Protein AF-A0A1S1Q316-F1 (afdb_monomer_lite)

Secondary structure (DSSP, 8-state):
----------PPPPPPP----------HHHHHHHHH-TTT---BBPTT-EEEEEE-TTS-EEEEEEETTTTEEEEEEHHHHHHHHT-BSSS-HHHHHHHHHHHHSS--HHHHHHHHHHHHHTT-BSS----TTHHHHHHSS---THHHHHHHHHHHHEEEEEETTHHHHHHHHHHHTGGGGGSHHHHHHHHHHHHHHHHHHHHHHHHSTTTTTTS-HHHHHHHHHHHHHHHHHHHHHHHHHHHHHTT-----EEEEEETTEEEEEE--GGGGGS-HHHHHHHHHHHHHHHHHHHHHHHHHHHH-TT-TTHHHHHHHHHHHHHHHHHHT-TTTTSHHHHHHHHHHT-TTHHHHHHHHHHHTHHHHHHHTPPPPHHHHHHHHHHHHHHHHHHHHHHHHHHHHHHHHHHHHHHHTT--SSHHHHHHHHHHHHHHHHHHHHHHHHHHHHHHHHHHHHHHHHHHHHHHHHHHHHHHTTSHHHHTT-HHHHHHHHHH-EEEEE-TTSEEE-TTTTTS-EEEEEES-EEEEE--S-----SS----PPEE-TT-EESPTT-----EEEEESS-EEEEEE-HHHIIIIIHHHHHHHHHHHHHHHHHHHHTT-GGGTT--HHHHHHHHTT-EEEEE-TT-EEE-TT----EEEEEEEEEEEEE-TT--SPPEEE-TT-EE-HHHHHS----SSEEEEEEEEEEEEEEHHHHHHHHHHH--THHHHHHHHHHHHHHHHHTTTTTS---------TTSBPPP-EEEESSSSSSEEGGGGTTSEEEEEE-S-TT-HHHHHHHHHHGGGHHHHHHTTEEEEEEES--HHHHHHHHTTS--SS-EEE-TT-HHHHHTT--B--HHHHHHHHHHHHHHHHHHT--HHHHHHHHHHHH-TTTGGGGGGHHHH-B-EEEEEE-TTSBEEEEEEE-TTSPPPPHHHHHHHHHHHHHHHHHHHHHHTT-

Structure (mmCIF, N/CA/C/O backbone):
data_AF-A0A1S1Q316-F1
#
_entry.id   AF-A0A1S1Q316-F1
#
loop_
_atom_site.group_PDB
_atom_site.id
_atom_site.type_symbol
_atom_site.label_atom_id
_atom_site.label_alt_id
_atom_site.label_comp_id
_atom_site.label_asym_id
_atom_site.label_entity_id
_atom_site.label_seq_id
_atom_site.pdbx_PDB_ins_code
_atom_site.Cartn_x
_atom_site.Cartn_y
_atom_site.Cartn_z
_atom_site.occupancy
_atom_site.B_iso_or_equiv
_atom_site.auth_seq_id
_atom_site.auth_comp_id
_atom_site.auth_asym_id
_atom_site.auth_atom_id
_atom_site.pdbx_PDB_model_num
ATOM 1 N N . MET A 1 1 ? -0.958 53.126 -10.656 1.00 34.69 1 MET A N 1
ATOM 2 C CA . MET A 1 1 ? -1.943 53.123 -11.756 1.00 34.69 1 MET A CA 1
ATOM 3 C C . MET A 1 1 ? -3.037 52.141 -11.400 1.00 34.69 1 MET A C 1
ATOM 5 O O . MET A 1 1 ? -2.756 51.059 -10.907 1.00 34.69 1 MET A O 1
ATOM 9 N N . THR A 1 2 ? -4.255 52.637 -11.506 1.00 27.92 2 THR A N 1
ATOM 10 C CA . THR A 1 2 ? -5.506 52.223 -10.876 1.00 27.92 2 THR A CA 1
ATOM 11 C C . THR A 1 2 ? -6.045 50.881 -11.367 1.00 27.92 2 THR A C 1
ATOM 13 O O . THR A 1 2 ? -6.160 50.644 -12.565 1.00 27.92 2 THR A O 1
ATOM 16 N N . VAL A 1 3 ? -6.428 50.031 -10.410 1.00 29.17 3 VAL A N 1
ATOM 17 C CA . VAL A 1 3 ? -7.247 48.833 -10.621 1.00 29.17 3 VAL A CA 1
ATOM 18 C C . VAL A 1 3 ? -8.706 49.285 -10.675 1.00 29.17 3 VAL A C 1
ATOM 20 O O . VAL A 1 3 ? -9.231 49.804 -9.693 1.00 29.17 3 VAL A O 1
ATOM 23 N N . SER A 1 4 ? -9.329 49.138 -11.843 1.00 28.98 4 SER A N 1
ATOM 24 C CA . SER A 1 4 ? -10.747 49.411 -12.081 1.00 28.98 4 SER A CA 1
ATOM 25 C C . SER A 1 4 ? -11.575 48.173 -11.738 1.00 28.98 4 SER A C 1
ATOM 27 O O . SER A 1 4 ? -11.389 47.090 -12.288 1.00 28.98 4 SER A O 1
ATOM 29 N N . THR A 1 5 ? -12.481 48.372 -10.790 1.00 36.59 5 THR A N 1
ATOM 30 C CA . THR A 1 5 ? -13.601 47.523 -10.399 1.00 36.59 5 THR A CA 1
ATOM 31 C C . THR A 1 5 ? -14.653 47.482 -11.509 1.00 36.59 5 THR A C 1
ATOM 33 O O . THR A 1 5 ? -15.211 48.514 -11.872 1.00 36.59 5 THR A O 1
ATOM 36 N N . GLN A 1 6 ? -14.991 46.287 -11.998 1.00 31.20 6 GLN A N 1
ATOM 37 C CA . GLN A 1 6 ? -16.263 46.037 -12.680 1.00 31.20 6 GLN A CA 1
ATOM 38 C C . GLN A 1 6 ? -17.092 45.069 -11.837 1.00 31.20 6 GLN A C 1
ATOM 40 O O . GLN A 1 6 ? -16.874 43.860 -11.825 1.00 31.20 6 GLN A O 1
ATOM 45 N N . ALA A 1 7 ? -18.034 45.652 -11.098 1.00 31.78 7 ALA A N 1
ATOM 46 C CA . ALA A 1 7 ? -19.179 44.965 -10.532 1.00 31.78 7 ALA A CA 1
ATOM 47 C C . ALA A 1 7 ? -20.200 44.754 -11.659 1.00 31.78 7 ALA A C 1
ATOM 49 O O . ALA A 1 7 ? -20.656 45.722 -12.266 1.00 31.78 7 ALA A O 1
ATOM 50 N N . GLN A 1 8 ? -20.542 43.499 -11.947 1.00 35.25 8 GLN A N 1
ATOM 51 C CA . GLN A 1 8 ? -21.578 43.150 -12.913 1.00 35.25 8 GLN A CA 1
ATOM 52 C C . GLN A 1 8 ? -22.820 42.664 -12.163 1.00 35.25 8 GLN A C 1
ATOM 54 O O . GLN A 1 8 ? -22.765 41.746 -11.343 1.00 35.25 8 GLN A O 1
ATOM 59 N N . GLN A 1 9 ? -23.919 43.362 -12.436 1.00 32.25 9 GLN A N 1
ATOM 60 C CA . GLN A 1 9 ? -25.260 43.202 -11.891 1.00 32.25 9 GLN A CA 1
ATOM 61 C C . GLN A 1 9 ? -25.758 41.753 -11.989 1.00 32.25 9 GLN A C 1
ATOM 63 O O . GLN A 1 9 ? -25.797 41.178 -13.075 1.00 32.25 9 GLN A O 1
ATOM 68 N N . ARG A 1 10 ? -26.232 41.193 -10.871 1.00 32.50 10 ARG A N 1
ATOM 69 C CA . ARG A 1 10 ? -27.215 40.103 -10.888 1.00 32.50 10 ARG A CA 1
ATOM 70 C C . ARG A 1 10 ? -28.579 40.688 -10.546 1.00 32.50 10 ARG A C 1
ATOM 72 O O . ARG A 1 10 ? -28.773 41.223 -9.460 1.00 32.50 10 ARG A O 1
ATOM 79 N N . GLN A 1 11 ? -29.479 40.613 -11.521 1.00 32.94 11 GLN A N 1
ATOM 80 C CA . GLN A 1 11 ? -30.896 40.934 -11.408 1.00 32.94 11 GLN A CA 1
ATOM 81 C C . GLN A 1 11 ? -31.543 40.077 -10.312 1.00 32.94 11 GLN A C 1
ATOM 83 O O . GLN A 1 11 ? -31.351 38.861 -10.276 1.00 32.94 11 GLN A O 1
ATOM 88 N N . ALA A 1 12 ? -32.293 40.725 -9.423 1.00 32.16 12 ALA A N 1
ATOM 89 C CA . ALA A 1 12 ? -33.159 40.067 -8.458 1.00 32.16 12 ALA A CA 1
ATOM 90 C C . ALA A 1 12 ? -34.353 39.437 -9.196 1.00 32.16 12 ALA A C 1
ATOM 92 O O . ALA A 1 12 ? -35.042 40.118 -9.956 1.00 32.16 12 ALA A O 1
ATOM 93 N N . ALA A 1 13 ? -34.570 38.138 -8.992 1.00 30.28 13 ALA A N 1
ATOM 94 C CA . ALA A 1 13 ? -35.785 37.446 -9.414 1.00 30.28 13 ALA A CA 1
ATOM 95 C C . ALA A 1 13 ? -36.960 37.844 -8.492 1.00 30.28 13 ALA A C 1
ATOM 97 O O . ALA A 1 13 ? -36.720 38.123 -7.314 1.00 30.28 13 ALA A O 1
ATOM 98 N N . PRO A 1 14 ? -38.210 37.892 -8.992 1.00 34.38 14 PRO A N 1
ATOM 99 C CA . PRO A 1 14 ? -39.363 38.282 -8.188 1.00 34.38 14 PRO A CA 1
ATOM 100 C C . PRO A 1 14 ? -39.714 37.183 -7.175 1.00 34.38 14 PRO A C 1
ATOM 102 O O . PRO A 1 14 ? -39.607 35.994 -7.476 1.00 34.38 14 PRO A O 1
ATOM 105 N N . ALA A 1 15 ? -40.122 37.590 -5.972 1.00 31.22 15 ALA A N 1
ATOM 106 C CA . ALA A 1 15 ? -40.579 36.690 -4.917 1.00 31.22 15 ALA A CA 1
ATOM 107 C C . ALA A 1 15 ? -41.874 35.961 -5.340 1.00 31.22 15 ALA A C 1
ATOM 109 O O . ALA A 1 15 ? -42.769 36.620 -5.878 1.00 31.22 15 ALA A O 1
ATOM 110 N N . PRO A 1 16 ? -42.004 34.639 -5.118 1.00 36.44 16 PRO A N 1
ATOM 111 C CA . PRO A 1 16 ? -43.270 33.950 -5.312 1.00 36.44 16 PRO A CA 1
ATOM 112 C C . PRO A 1 16 ? -44.212 34.225 -4.132 1.00 36.44 16 PRO A C 1
ATOM 114 O O . PRO A 1 16 ? -43.776 34.380 -2.992 1.00 36.44 16 PRO A O 1
ATOM 117 N N . ALA A 1 17 ? -45.496 34.330 -4.462 1.00 34.97 17 ALA A N 1
ATOM 118 C CA . ALA A 1 17 ? -46.597 34.654 -3.569 1.00 34.97 17 ALA A CA 1
ATOM 119 C C . ALA A 1 17 ? -46.896 33.544 -2.547 1.00 34.97 17 ALA A C 1
ATOM 121 O O . ALA A 1 17 ? -46.697 32.361 -2.828 1.00 34.97 17 ALA A O 1
ATOM 122 N N . ASP A 1 18 ? -47.425 33.975 -1.400 1.00 40.50 18 ASP A N 1
ATOM 123 C CA . ASP A 1 18 ? -47.984 33.159 -0.323 1.00 40.50 18 ASP A CA 1
ATOM 124 C C . ASP A 1 18 ? -48.905 32.050 -0.847 1.00 40.50 18 ASP A C 1
ATOM 126 O O . ASP A 1 18 ? -49.926 32.318 -1.482 1.00 40.50 18 ASP A O 1
ATOM 130 N N . THR A 1 19 ? -48.568 30.805 -0.513 1.00 32.91 19 THR A N 1
ATOM 131 C CA . THR A 1 19 ? -49.532 29.706 -0.396 1.00 32.91 19 THR A CA 1
ATOM 132 C C . THR A 1 19 ? -49.173 28.869 0.827 1.00 32.91 19 THR A C 1
ATOM 134 O O . THR A 1 19 ? -48.004 28.621 1.115 1.00 32.91 19 THR A O 1
ATOM 137 N N . ASP A 1 20 ? -50.221 28.540 1.568 1.00 37.34 20 ASP A N 1
ATOM 138 C CA . ASP A 1 20 ? -50.245 27.983 2.913 1.00 37.34 20 ASP A CA 1
ATOM 139 C C . ASP A 1 20 ? -49.782 26.513 2.986 1.00 37.34 20 ASP A C 1
ATOM 141 O O . ASP A 1 20 ? -49.970 25.745 2.043 1.00 37.34 20 ASP A O 1
ATOM 145 N N . THR A 1 21 ? -49.272 26.146 4.168 1.00 41.78 21 THR A N 1
ATOM 146 C CA . THR A 1 21 ? -49.155 24.792 4.756 1.00 41.78 21 THR A CA 1
ATOM 147 C C . THR A 1 21 ? -48.427 23.680 3.978 1.00 41.78 21 THR A C 1
ATOM 149 O O . THR A 1 21 ? -49.023 23.032 3.127 1.00 41.78 21 THR A O 1
ATOM 152 N N . ASP A 1 22 ? -47.194 23.344 4.380 1.00 35.72 22 ASP A N 1
ATOM 153 C CA . ASP A 1 22 ? -46.878 22.056 5.031 1.00 35.72 22 ASP A CA 1
ATOM 154 C C . ASP A 1 22 ? -45.452 22.085 5.625 1.00 35.72 22 ASP A C 1
ATOM 156 O O . ASP A 1 22 ? -44.578 22.840 5.203 1.00 35.72 22 ASP A O 1
ATOM 160 N N . THR A 1 23 ? -45.250 21.284 6.658 1.00 45.59 23 THR A N 1
ATOM 161 C CA . THR A 1 23 ? -44.010 21.061 7.406 1.00 45.59 23 THR A CA 1
ATOM 162 C C . THR A 1 23 ? -42.793 20.728 6.528 1.00 45.59 23 THR A C 1
ATOM 164 O O . THR A 1 23 ? -42.632 19.597 6.092 1.00 45.59 23 THR A O 1
ATOM 167 N N . ASP A 1 24 ? -41.873 21.680 6.334 1.00 41.12 24 ASP A N 1
ATOM 168 C CA . ASP A 1 24 ? -40.563 21.393 5.728 1.00 41.12 24 ASP A CA 1
ATOM 169 C C . ASP A 1 24 ? -39.433 22.019 6.559 1.00 41.12 24 ASP A C 1
ATOM 171 O O . ASP A 1 24 ? -38.904 23.102 6.291 1.00 41.12 24 ASP A O 1
ATOM 175 N N . THR A 1 25 ? -39.080 21.339 7.650 1.00 42.72 25 THR A N 1
ATOM 176 C CA . THR A 1 25 ? -37.847 21.580 8.412 1.00 42.72 25 THR A CA 1
ATOM 177 C C . THR A 1 25 ? -36.641 21.021 7.656 1.00 42.72 25 THR A C 1
ATOM 179 O O . THR A 1 25 ? -35.938 20.164 8.175 1.00 42.72 25 THR A O 1
ATOM 182 N N . ASP A 1 26 ? -36.393 21.500 6.438 1.00 49.28 26 ASP A N 1
ATOM 183 C CA . ASP A 1 26 ? -35.250 21.074 5.628 1.00 49.28 26 ASP A CA 1
ATOM 184 C C . ASP A 1 26 ? -34.177 22.172 5.653 1.00 49.28 26 ASP A C 1
ATOM 186 O O . ASP A 1 26 ? -34.053 23.051 4.776 1.00 49.28 26 ASP A O 1
ATOM 190 N N . THR A 1 27 ? -33.424 22.193 6.758 1.00 75.94 27 THR A N 1
ATOM 191 C CA . THR A 1 27 ? -32.411 23.222 6.984 1.00 75.94 27 THR A CA 1
ATOM 192 C C . THR A 1 27 ? -31.310 23.121 5.924 1.00 75.94 27 THR A C 1
ATOM 194 O O . THR A 1 27 ? -31.082 22.084 5.300 1.00 75.94 27 THR A O 1
ATOM 197 N N . VAL A 1 28 ? -30.563 24.211 5.705 1.00 68.50 28 VAL A N 1
ATOM 198 C CA . VAL A 1 28 ? -29.378 24.181 4.823 1.00 68.50 28 VAL A CA 1
ATOM 199 C C . VAL A 1 28 ? -28.410 23.067 5.241 1.00 68.50 28 VAL A C 1
ATOM 201 O O . VAL A 1 28 ? -27.735 22.506 4.384 1.00 68.50 28 VAL A O 1
ATOM 204 N N . TRP A 1 29 ? -28.365 22.728 6.533 1.00 64.06 29 TRP A N 1
ATOM 205 C CA . TRP A 1 29 ? -27.535 21.657 7.071 1.00 64.06 29 TRP A CA 1
ATOM 206 C C . TRP A 1 29 ? -28.053 20.263 6.731 1.00 64.06 29 TRP A C 1
ATOM 208 O O . TRP A 1 29 ? -27.220 19.406 6.453 1.00 64.06 29 TRP A O 1
ATOM 218 N N . ASP A 1 30 ? -29.368 20.056 6.659 1.00 67.94 30 ASP A N 1
ATOM 219 C CA . ASP A 1 30 ? -29.969 18.776 6.256 1.00 67.94 30 ASP A CA 1
ATOM 220 C C . ASP A 1 30 ? -29.704 18.508 4.772 1.00 67.94 30 ASP A C 1
ATOM 222 O O . ASP A 1 30 ? -29.130 17.481 4.409 1.00 67.94 30 ASP A O 1
ATOM 226 N N . ARG A 1 31 ? -29.910 19.520 3.919 1.00 64.81 31 ARG A N 1
ATOM 227 C CA . ARG A 1 31 ? -29.525 19.459 2.498 1.00 64.81 31 ARG A CA 1
ATOM 228 C C . ARG A 1 31 ? -28.023 19.256 2.293 1.00 64.81 31 ARG A C 1
ATOM 230 O O . ARG A 1 31 ? -27.610 18.583 1.346 1.00 64.81 31 ARG A O 1
ATOM 237 N N . LEU A 1 32 ? -27.179 19.830 3.157 1.00 61.53 32 LEU A N 1
ATOM 238 C CA . LEU A 1 32 ? -25.730 19.622 3.100 1.00 61.53 32 LEU A CA 1
ATOM 239 C C . LEU A 1 32 ? -25.330 18.227 3.596 1.00 61.53 32 LEU A C 1
ATOM 241 O O . LEU A 1 32 ? -24.397 17.647 3.046 1.00 61.53 32 LEU A O 1
ATOM 245 N N . ALA A 1 33 ? -26.004 17.703 4.621 1.00 57.78 33 ALA A N 1
ATOM 246 C CA . ALA A 1 33 ? -25.783 16.370 5.168 1.00 57.78 33 ALA A CA 1
ATOM 247 C C . ALA A 1 33 ? -26.161 15.295 4.143 1.00 57.78 33 ALA A C 1
ATOM 249 O O . ALA A 1 33 ? -25.365 14.384 3.907 1.00 57.78 33 ALA A O 1
ATOM 250 N N . ASP A 1 34 ? -27.285 15.469 3.448 1.00 56.69 34 ASP A N 1
ATOM 251 C CA . ASP A 1 34 ? -27.705 14.600 2.348 1.00 56.69 34 ASP A CA 1
ATOM 252 C C . ASP A 1 34 ? -26.769 14.699 1.141 1.00 56.69 34 ASP A C 1
ATOM 254 O O . ASP A 1 34 ? -26.335 13.678 0.600 1.00 56.69 34 ASP A O 1
ATOM 258 N N . ALA A 1 35 ? -26.351 15.911 0.759 1.00 56.69 35 ALA A N 1
ATOM 259 C CA . ALA A 1 35 ? -25.372 16.100 -0.313 1.00 56.69 35 ALA A CA 1
ATOM 260 C C . ALA A 1 35 ? -23.971 15.556 0.040 1.00 56.69 35 ALA A C 1
ATOM 262 O O . ALA A 1 35 ? -23.208 15.171 -0.852 1.00 56.69 35 ALA A O 1
ATOM 263 N N . ALA A 1 36 ? -23.611 15.529 1.327 1.00 60.72 36 ALA A N 1
ATOM 264 C CA . ALA A 1 36 ? -22.346 14.994 1.825 1.00 60.72 36 ALA A CA 1
ATOM 265 C C . ALA A 1 36 ? -22.395 13.485 2.103 1.00 60.72 36 ALA A C 1
ATOM 267 O O . ALA A 1 36 ? -21.338 12.880 2.316 1.00 60.72 36 ALA A O 1
ATOM 268 N N . ASN A 1 37 ? -23.580 12.868 2.082 1.00 68.38 37 ASN A N 1
ATOM 269 C CA . ASN A 1 37 ? -23.748 11.449 2.343 1.00 68.38 37 ASN A CA 1
ATOM 270 C C . ASN A 1 37 ? -23.124 10.614 1.203 1.00 68.38 37 ASN A C 1
ATOM 272 O O . ASN A 1 37 ? -23.608 10.634 0.064 1.00 68.38 37 ASN A O 1
ATOM 276 N N . PRO A 1 38 ? -22.066 9.823 1.477 1.00 66.69 38 PRO A N 1
ATOM 277 C CA . PRO A 1 38 ? -21.395 9.027 0.454 1.00 66.69 38 PRO A CA 1
ATOM 278 C C . PRO A 1 38 ? -22.300 7.984 -0.208 1.00 66.69 38 PRO A C 1
ATOM 280 O O . PRO A 1 38 ? -21.984 7.555 -1.315 1.00 66.69 38 PRO A O 1
ATOM 283 N N . ALA A 1 39 ? -23.388 7.566 0.451 1.00 68.31 39 ALA A N 1
ATOM 284 C CA . ALA A 1 39 ? -24.328 6.579 -0.072 1.00 68.31 39 ALA A CA 1
ATOM 285 C C . ALA A 1 39 ? -25.168 7.127 -1.237 1.00 68.31 39 ALA A C 1
ATOM 287 O O . ALA A 1 39 ? -25.385 6.411 -2.215 1.00 68.31 39 ALA A O 1
ATOM 288 N N . HIS A 1 40 ? -25.573 8.401 -1.170 1.00 76.94 40 HIS A N 1
ATOM 289 C CA . HIS A 1 40 ? -26.417 9.049 -2.182 1.00 76.94 40 HIS A CA 1
ATOM 290 C C . HIS A 1 40 ? -25.626 9.637 -3.354 1.00 76.94 40 HIS A C 1
ATOM 292 O O . HIS A 1 40 ? -26.204 9.960 -4.393 1.00 76.94 40 HIS A O 1
ATOM 298 N N . TYR A 1 41 ? -24.300 9.742 -3.229 1.00 83.19 41 TYR A N 1
ATOM 299 C CA . TYR A 1 41 ? -23.443 10.228 -4.307 1.00 83.19 41 TYR A CA 1
ATOM 300 C C . TYR A 1 41 ? -23.605 9.374 -5.578 1.00 83.19 41 TYR A C 1
ATOM 302 O O . TYR A 1 41 ? -23.530 8.147 -5.526 1.00 83.19 41 TYR A O 1
ATOM 310 N N . ARG A 1 42 ? -23.802 10.026 -6.731 1.00 89.69 42 ARG A N 1
ATOM 311 C CA . ARG A 1 42 ? -24.017 9.376 -8.034 1.00 89.69 42 ARG A CA 1
ATOM 312 C C . ARG A 1 42 ? -22.790 9.535 -8.937 1.00 89.69 42 ARG A C 1
ATOM 314 O O . ARG A 1 42 ? -22.635 10.583 -9.569 1.00 89.69 42 ARG A O 1
ATOM 321 N N . PRO A 1 43 ? -21.878 8.549 -8.989 1.00 91.88 43 PRO A N 1
ATOM 322 C CA . PRO A 1 43 ? -20.690 8.636 -9.831 1.00 91.88 43 PRO A CA 1
ATOM 323 C C . PRO A 1 43 ? -21.056 8.644 -11.315 1.00 91.88 43 PRO A C 1
ATOM 325 O O . PRO A 1 43 ? -21.778 7.772 -11.800 1.00 91.88 43 PRO A O 1
ATOM 328 N N . LYS A 1 44 ? -20.483 9.599 -12.049 1.00 94.69 44 LYS A N 1
ATOM 329 C CA . LYS A 1 44 ? -20.603 9.702 -13.504 1.00 94.69 44 LYS A CA 1
ATOM 330 C C . LYS A 1 44 ? -19.227 9.646 -14.150 1.00 94.69 44 LYS A C 1
ATOM 332 O O . LYS A 1 44 ? -18.345 10.432 -13.805 1.00 94.69 44 LYS A O 1
ATOM 337 N N . ARG A 1 45 ? -19.051 8.720 -15.092 1.00 94.44 45 ARG A N 1
ATOM 338 C CA . ARG A 1 45 ? -17.833 8.591 -15.904 1.00 94.44 45 ARG A CA 1
ATOM 339 C C . ARG A 1 45 ? -17.551 9.860 -16.701 1.00 94.44 45 ARG A C 1
ATOM 341 O O . ARG A 1 45 ? -18.464 10.491 -17.231 1.00 94.44 45 ARG A O 1
ATOM 348 N N . GLN A 1 46 ? -16.272 10.201 -16.812 1.00 92.38 46 GLN A N 1
ATOM 349 C CA . GLN A 1 46 ? -15.821 11.238 -17.731 1.00 92.38 46 GLN A CA 1
ATOM 350 C C . GLN A 1 46 ? -16.003 10.781 -19.191 1.00 92.38 46 GLN A C 1
ATOM 352 O O . GLN A 1 46 ? -15.885 9.596 -19.504 1.00 92.38 46 GLN A O 1
ATOM 357 N N . ASN A 1 47 ? -16.293 11.720 -20.092 1.00 89.19 47 ASN A N 1
ATOM 358 C CA . ASN A 1 47 ? -16.375 11.435 -21.525 1.00 89.19 47 ASN A CA 1
ATOM 359 C C . ASN A 1 47 ? -14.969 11.217 -22.110 1.00 89.19 47 ASN A C 1
ATOM 361 O O . ASN A 1 47 ? -14.015 11.848 -21.667 1.00 89.19 47 ASN A O 1
ATOM 365 N N . GLY A 1 48 ? -14.846 10.347 -23.118 1.00 88.88 48 GLY A N 1
ATOM 366 C CA . GLY A 1 48 ? -13.573 10.102 -23.813 1.00 88.88 48 GLY A CA 1
ATOM 367 C C . GLY A 1 48 ? -12.625 9.111 -23.125 1.00 88.88 48 GLY A C 1
ATOM 368 O O . GLY A 1 48 ? -11.476 8.985 -23.542 1.00 88.88 48 GLY A O 1
ATOM 369 N N . LEU A 1 49 ? -13.080 8.393 -22.091 1.00 92.75 49 LEU A N 1
ATOM 370 C CA . LEU A 1 49 ? -12.307 7.302 -21.490 1.00 92.75 49 LEU A CA 1
ATOM 371 C C . LEU A 1 49 ? -12.142 6.142 -22.477 1.00 92.75 49 LEU A C 1
ATOM 373 O O . LEU A 1 49 ? -13.082 5.767 -23.173 1.00 92.75 49 LEU A O 1
ATOM 377 N N . ILE A 1 50 ? -10.953 5.543 -22.483 1.00 93.12 50 ILE A N 1
ATOM 378 C CA . ILE A 1 50 ? -10.617 4.373 -23.299 1.00 93.12 50 ILE A CA 1
ATOM 379 C C . ILE A 1 50 ? -10.303 3.230 -22.342 1.00 93.12 50 ILE A C 1
ATOM 381 O O . ILE A 1 50 ? -9.604 3.434 -21.352 1.00 93.12 50 ILE A O 1
ATOM 385 N N . TRP A 1 51 ? -10.779 2.021 -22.615 1.00 94.62 51 TRP A N 1
ATOM 386 C CA . TRP A 1 51 ? -10.418 0.857 -21.813 1.00 94.62 51 TRP A CA 1
ATOM 387 C C . TRP A 1 51 ? -10.121 -0.362 -22.671 1.00 94.62 51 TRP A C 1
ATOM 389 O O . TRP A 1 51 ? -10.567 -0.468 -23.812 1.00 94.62 51 TRP A O 1
ATOM 399 N N . ARG A 1 52 ? -9.322 -1.276 -22.119 1.00 94.00 52 ARG A N 1
ATOM 400 C CA . ARG A 1 52 ? -8.987 -2.544 -22.765 1.00 94.00 52 ARG A CA 1
ATOM 401 C C . ARG A 1 52 ? -8.992 -3.677 -21.754 1.00 94.00 52 ARG A C 1
ATOM 403 O O . ARG A 1 52 ? -8.385 -3.567 -20.686 1.00 94.00 52 ARG A O 1
ATOM 410 N N . GLU A 1 53 ? -9.668 -4.758 -22.117 1.00 94.50 53 GLU A N 1
ATOM 411 C CA . GLU A 1 53 ? -9.665 -6.017 -21.381 1.00 94.50 53 GLU A CA 1
ATOM 412 C C . GLU A 1 53 ? -8.364 -6.770 -21.656 1.00 94.50 53 GLU A C 1
ATOM 414 O O . GLU A 1 53 ? -7.916 -6.897 -22.798 1.00 94.50 53 GLU A O 1
ATOM 419 N N . LEU A 1 54 ? -7.724 -7.234 -20.589 1.00 92.31 54 LEU A N 1
ATOM 420 C CA . LEU A 1 54 ? -6.443 -7.918 -20.613 1.00 92.31 54 LEU A CA 1
ATOM 421 C C . LEU A 1 54 ? -6.497 -9.140 -19.696 1.00 92.31 54 LEU A C 1
ATOM 423 O O . LEU A 1 54 ? -7.249 -9.191 -18.724 1.00 92.31 54 LEU A O 1
ATOM 427 N N . ARG A 1 55 ? -5.634 -10.116 -19.978 1.00 89.81 55 ARG A N 1
ATOM 428 C CA . ARG A 1 55 ? -5.467 -11.317 -19.158 1.00 89.81 55 ARG A CA 1
ATOM 429 C C . ARG A 1 55 ? -4.070 -11.338 -18.545 1.00 89.81 55 ARG A C 1
ATOM 431 O O . ARG A 1 55 ? -3.080 -11.074 -19.231 1.00 89.81 55 ARG A O 1
ATOM 438 N N . SER A 1 56 ? -3.997 -11.611 -17.246 1.00 85.38 56 SER A N 1
ATOM 439 C CA . SER A 1 56 ? -2.742 -11.739 -16.503 1.00 85.38 56 SER A CA 1
ATOM 440 C C . SER A 1 56 ? -2.021 -13.037 -16.865 1.00 85.38 56 SER A C 1
ATOM 442 O O . SER A 1 56 ? -2.624 -13.975 -17.394 1.00 85.38 56 SER A O 1
ATOM 444 N N . ALA A 1 57 ? -0.739 -13.147 -16.513 1.00 75.50 57 ALA A N 1
ATOM 445 C CA . ALA A 1 57 ? 0.011 -14.395 -16.679 1.00 75.50 57 ALA A CA 1
ATOM 446 C C . ALA A 1 57 ? -0.572 -15.565 -15.859 1.00 75.50 57 ALA A C 1
ATOM 448 O O . ALA A 1 57 ? -0.239 -16.721 -16.108 1.00 75.50 57 ALA A O 1
ATOM 449 N N . ARG A 1 58 ? -1.435 -15.270 -14.877 1.00 76.88 58 ARG A N 1
ATOM 450 C CA . ARG A 1 58 ? -2.138 -16.249 -14.034 1.00 76.88 58 ARG A CA 1
ATOM 451 C C . ARG A 1 58 ? -3.522 -16.620 -14.574 1.00 76.88 58 ARG A C 1
ATOM 453 O O . ARG A 1 58 ? -4.227 -17.382 -13.928 1.00 76.88 58 ARG A O 1
ATOM 460 N N . GLY A 1 59 ? -3.915 -16.073 -15.724 1.00 81.19 59 GLY A N 1
ATOM 461 C CA . GLY A 1 59 ? -5.237 -16.281 -16.315 1.00 81.19 59 GLY A CA 1
ATOM 462 C C . GLY A 1 59 ? -6.332 -15.361 -15.769 1.00 81.19 59 GLY A C 1
ATOM 463 O O . GLY A 1 59 ? -7.461 -15.451 -16.231 1.00 81.19 59 GLY A O 1
ATOM 464 N N . GLU A 1 60 ? -6.016 -14.458 -14.835 1.00 85.88 60 GLU A N 1
ATOM 465 C CA . GLU A 1 60 ? -6.990 -13.509 -14.279 1.00 85.88 60 GLU A CA 1
ATOM 466 C C . GLU A 1 60 ? -7.288 -12.391 -15.280 1.00 85.88 60 GLU A C 1
ATOM 468 O O . GLU A 1 60 ? -6.374 -11.728 -15.778 1.00 85.88 60 GLU A O 1
ATOM 473 N N . GLU A 1 61 ? -8.564 -12.145 -15.540 1.00 92.31 61 GLU A N 1
ATOM 474 C CA . GLU A 1 61 ? -9.013 -11.073 -16.425 1.00 92.31 61 GLU A CA 1
ATOM 475 C C . GLU A 1 61 ? -9.115 -9.745 -15.664 1.00 92.31 61 GLU A C 1
ATOM 477 O O . GLU A 1 61 ? -9.587 -9.675 -14.526 1.00 92.31 61 GLU A O 1
ATOM 482 N N . TYR A 1 62 ? -8.633 -8.669 -16.282 1.00 92.19 62 TYR A N 1
ATOM 483 C CA . TYR A 1 62 ? -8.659 -7.321 -15.723 1.00 92.19 62 TYR A CA 1
ATOM 484 C C . TYR A 1 62 ? -8.789 -6.266 -16.826 1.00 92.19 62 TYR A C 1
ATOM 486 O O . TYR A 1 62 ? -8.400 -6.494 -17.967 1.00 92.19 62 TYR A O 1
ATOM 494 N N . VAL A 1 63 ? -9.316 -5.093 -16.483 1.00 94.31 63 VAL A N 1
ATOM 495 C CA . VAL A 1 63 ? -9.447 -3.963 -17.409 1.00 94.31 63 VAL A CA 1
ATOM 496 C C . VAL A 1 63 ? -8.439 -2.889 -17.045 1.00 94.31 63 VAL A C 1
ATOM 498 O O . VAL A 1 63 ? -8.211 -2.599 -15.868 1.00 94.31 63 VAL A O 1
ATOM 501 N N . VAL A 1 64 ? -7.826 -2.279 -18.053 1.00 93.62 64 VAL A N 1
ATOM 502 C CA . VAL A 1 64 ? -7.088 -1.026 -17.880 1.00 93.62 64 VAL A CA 1
ATOM 503 C C . VAL A 1 64 ? -7.917 0.094 -18.478 1.00 93.62 64 VAL A C 1
ATOM 505 O O . VAL A 1 64 ? -8.218 0.063 -19.667 1.00 93.62 64 VAL A O 1
ATOM 508 N N . VAL A 1 65 ? -8.291 1.059 -17.641 1.00 93.69 65 VAL A N 1
ATOM 509 C CA . VAL A 1 65 ? -8.997 2.281 -18.030 1.00 93.69 65 VAL A CA 1
ATOM 510 C C . VAL A 1 65 ? -7.986 3.416 -18.124 1.00 93.69 65 VAL A C 1
ATOM 512 O O . VAL A 1 65 ? -7.149 3.593 -17.234 1.00 93.69 65 VAL A O 1
ATOM 515 N N . GLN A 1 66 ? -8.081 4.195 -19.191 1.00 93.19 66 GLN A N 1
ATOM 516 C CA . GLN A 1 66 ? -7.267 5.361 -19.481 1.00 93.19 66 GLN A CA 1
ATOM 517 C C . GLN A 1 66 ? -8.160 6.596 -19.579 1.00 93.19 66 GLN A C 1
ATOM 519 O O . GLN A 1 66 ? -9.174 6.577 -20.278 1.00 93.19 66 GLN A O 1
ATOM 524 N N . ASN A 1 67 ? -7.738 7.686 -18.935 1.00 91.81 67 ASN A N 1
ATOM 525 C CA . ASN A 1 67 ? -8.183 9.025 -19.307 1.00 91.81 67 ASN A CA 1
ATOM 526 C C . ASN A 1 67 ? -7.127 9.669 -20.227 1.00 91.81 67 ASN A C 1
ATOM 528 O O . ASN A 1 67 ? -6.031 9.995 -19.751 1.00 91.81 67 ASN A O 1
ATOM 532 N N . PRO A 1 68 ? -7.430 9.866 -21.526 1.00 85.88 68 PRO A N 1
ATOM 533 C CA . PRO A 1 68 ? -6.505 10.486 -22.464 1.00 85.88 68 PRO A CA 1
ATOM 534 C C . PRO A 1 68 ? -6.185 11.952 -22.155 1.00 85.88 68 PRO A C 1
ATOM 536 O O . PRO A 1 68 ? -5.074 12.381 -22.455 1.00 85.88 68 PRO A O 1
ATOM 539 N N . ASP A 1 69 ? -7.098 12.709 -21.551 1.00 84.94 69 ASP A N 1
ATOM 540 C CA . ASP A 1 69 ? -6.897 14.135 -21.266 1.00 84.94 69 ASP A CA 1
ATOM 541 C C . ASP A 1 69 ? -5.973 14.329 -20.060 1.00 84.94 69 ASP A C 1
ATOM 543 O O . ASP A 1 69 ? -5.044 15.135 -20.085 1.00 84.94 69 ASP A O 1
ATOM 547 N N . ALA A 1 70 ? -6.189 13.529 -19.013 1.00 82.31 70 ALA A N 1
ATOM 548 C CA . ALA A 1 70 ? -5.406 13.576 -17.778 1.00 82.31 70 ALA A CA 1
ATOM 549 C C . ALA A 1 70 ? -4.110 12.743 -17.834 1.00 82.31 70 ALA A C 1
ATOM 551 O O . ALA A 1 70 ? -3.289 12.825 -16.920 1.00 82.31 70 ALA A O 1
ATOM 552 N N . ALA A 1 71 ? -3.933 11.921 -18.877 1.00 82.19 71 ALA A N 1
ATOM 553 C CA . ALA A 1 71 ? -2.862 10.927 -18.998 1.00 82.19 71 ALA A CA 1
ATOM 554 C C . ALA A 1 71 ? -2.770 9.981 -17.780 1.00 82.19 71 ALA A C 1
ATOM 556 O O . ALA A 1 71 ? -1.683 9.622 -17.327 1.00 82.19 71 ALA A O 1
ATOM 557 N N . THR A 1 72 ? -3.919 9.579 -17.233 1.00 87.25 72 THR A N 1
ATOM 558 C CA . THR A 1 72 ? -4.009 8.684 -16.072 1.00 87.25 72 THR A CA 1
ATOM 559 C C . THR A 1 72 ? -4.473 7.289 -16.481 1.00 87.25 72 THR A C 1
ATOM 561 O O . THR A 1 72 ? -5.318 7.124 -17.359 1.00 87.25 72 THR A O 1
ATOM 564 N N . TYR A 1 73 ? -3.940 6.273 -15.796 1.00 89.69 73 TYR A N 1
ATOM 565 C CA . TYR A 1 73 ? -4.235 4.861 -16.051 1.00 89.69 73 TYR A CA 1
ATOM 566 C C . TYR A 1 73 ? -4.644 4.162 -14.758 1.00 89.69 73 TYR A C 1
ATOM 568 O O . TYR A 1 73 ? -4.052 4.381 -13.691 1.00 89.69 73 TYR A O 1
ATOM 576 N N . ARG A 1 74 ? -5.643 3.284 -14.842 1.00 90.50 74 ARG A N 1
ATOM 577 C CA . ARG A 1 74 ? -6.106 2.466 -13.720 1.00 90.50 74 ARG A CA 1
ATOM 578 C C . ARG A 1 74 ? -6.360 1.044 -14.173 1.00 90.50 74 ARG A C 1
ATOM 580 O O . ARG A 1 74 ? -7.188 0.796 -15.037 1.00 90.50 74 ARG A O 1
ATOM 587 N N . LYS A 1 75 ? -5.660 0.114 -13.526 1.00 90.06 75 LYS A N 1
ATOM 588 C CA . LYS A 1 75 ? -6.000 -1.304 -13.551 1.00 90.06 75 LYS A CA 1
ATOM 589 C C . LYS A 1 75 ? -7.152 -1.535 -12.575 1.00 90.06 75 LYS A C 1
ATOM 591 O O . LYS A 1 75 ? -7.002 -1.207 -11.398 1.00 90.06 75 LYS A O 1
ATOM 596 N N . ILE A 1 76 ? -8.245 -2.103 -13.065 1.00 92.69 76 ILE A N 1
ATOM 597 C CA . ILE A 1 76 ? -9.414 -2.515 -12.285 1.00 92.69 76 ILE A CA 1
ATOM 598 C C . ILE A 1 76 ? -9.770 -3.967 -12.622 1.00 92.69 76 ILE A C 1
ATOM 600 O O . ILE A 1 76 ? -9.491 -4.459 -13.715 1.00 92.69 76 ILE A O 1
ATOM 604 N N . THR A 1 77 ? -10.321 -4.686 -11.656 1.00 91.94 77 THR A N 1
ATOM 605 C CA . THR A 1 77 ? -10.789 -6.071 -11.821 1.00 91.94 77 THR A CA 1
ATOM 606 C C . THR A 1 77 ? -12.065 -6.131 -12.665 1.00 91.94 77 THR A C 1
ATOM 608 O O . THR A 1 77 ? -12.739 -5.119 -12.830 1.00 91.94 77 THR A O 1
ATOM 611 N N . MET A 1 78 ? -12.452 -7.313 -13.155 1.00 92.38 78 MET A N 1
ATOM 612 C CA . MET A 1 78 ? -13.743 -7.484 -13.849 1.00 92.38 78 MET A CA 1
ATOM 613 C C . MET A 1 78 ? -14.947 -7.128 -12.966 1.00 92.38 78 MET A C 1
ATOM 615 O O . MET A 1 78 ? -15.931 -6.557 -13.433 1.00 92.38 78 MET A O 1
ATOM 619 N N . ALA A 1 79 ? -14.852 -7.405 -11.665 1.00 88.69 79 ALA A N 1
ATOM 620 C CA . ALA A 1 79 ? -15.895 -7.062 -10.705 1.00 88.69 79 ALA A CA 1
ATOM 621 C C . ALA A 1 79 ? -16.028 -5.539 -10.516 1.00 88.69 79 ALA A C 1
ATOM 623 O O . ALA A 1 79 ? -17.138 -5.009 -10.473 1.00 88.69 79 ALA A O 1
ATOM 624 N N . GLU A 1 80 ? -14.901 -4.824 -10.473 1.00 93.81 80 GLU A N 1
ATOM 625 C CA . GLU A 1 80 ? -14.867 -3.358 -10.454 1.00 93.81 80 GLU A CA 1
ATOM 626 C C . GLU A 1 80 ? -15.268 -2.745 -11.803 1.00 93.81 80 GLU A C 1
ATOM 628 O O . GLU A 1 80 ? -15.906 -1.696 -11.822 1.00 93.81 80 GLU A O 1
ATOM 633 N N . PHE A 1 81 ? -14.931 -3.390 -12.924 1.00 95.00 81 PHE A N 1
ATOM 634 C CA . PHE A 1 81 ? -15.318 -2.932 -14.257 1.00 95.00 81 PHE A CA 1
ATOM 635 C C . PHE A 1 81 ? -16.833 -2.988 -14.454 1.00 95.00 81 PHE A C 1
ATOM 637 O O . PHE A 1 81 ? -17.413 -2.004 -14.895 1.00 95.00 81 PHE A O 1
ATOM 644 N N . TYR A 1 82 ? -17.489 -4.060 -14.000 1.00 93.81 82 TYR A N 1
ATOM 645 C CA . TYR A 1 82 ? -18.951 -4.116 -13.960 1.00 93.81 82 TYR A CA 1
ATOM 646 C C . TYR A 1 82 ? -19.544 -2.905 -13.230 1.00 93.81 82 TYR A C 1
ATOM 648 O O . TYR A 1 82 ? -20.443 -2.258 -13.748 1.00 93.81 82 TYR A O 1
ATOM 656 N N . LEU A 1 83 ? -19.021 -2.548 -12.052 1.00 94.06 83 LEU A N 1
ATOM 657 C CA . LEU A 1 83 ? -19.499 -1.366 -11.331 1.00 94.06 83 LEU A CA 1
ATOM 658 C C . LEU A 1 83 ? -19.226 -0.078 -12.100 1.00 94.06 83 LEU A C 1
ATOM 660 O O . LEU A 1 83 ? -20.093 0.786 -12.147 1.00 94.06 83 LEU A O 1
ATOM 664 N N . PHE A 1 84 ? -18.041 0.044 -12.695 1.00 95.12 84 PHE A N 1
ATOM 665 C CA . PHE A 1 84 ? -17.653 1.178 -13.526 1.00 95.12 84 PHE A CA 1
ATOM 666 C C . PHE A 1 84 ? -18.613 1.379 -14.707 1.00 95.12 84 PHE A C 1
ATOM 668 O O . PHE A 1 84 ? -18.994 2.515 -14.985 1.00 95.12 84 PHE A O 1
ATOM 675 N N . GLU A 1 85 ? -19.075 0.308 -15.356 1.00 94.44 85 GLU A N 1
ATOM 676 C CA . GLU A 1 85 ? -20.068 0.386 -16.436 1.00 94.44 85 GLU A CA 1
ATOM 677 C C . GLU A 1 85 ? -21.410 0.965 -15.977 1.00 94.44 85 GLU A C 1
ATOM 679 O O . GLU A 1 85 ? -22.078 1.656 -16.748 1.00 94.44 85 GLU A O 1
ATOM 684 N N . LEU A 1 86 ? -21.772 0.747 -14.712 1.00 93.50 86 LEU A N 1
ATOM 685 C CA . LEU A 1 86 ? -22.994 1.270 -14.104 1.00 93.50 86 LEU A CA 1
ATOM 686 C C . LEU A 1 86 ? -22.867 2.731 -13.627 1.00 93.50 86 LEU A C 1
ATOM 688 O O . LEU A 1 86 ? -23.863 3.321 -13.214 1.00 93.50 86 LEU A O 1
ATOM 692 N N . MET A 1 87 ? -21.670 3.331 -13.671 1.00 94.75 87 MET A N 1
ATOM 693 C CA . MET A 1 87 ? -21.414 4.722 -13.260 1.00 94.75 87 MET A CA 1
ATOM 694 C C . MET A 1 87 ? -21.747 5.713 -14.388 1.00 94.75 87 MET A C 1
ATOM 696 O O . MET A 1 87 ? -20.878 6.380 -14.957 1.00 94.75 87 MET A O 1
ATOM 700 N N . ASP A 1 88 ? -23.013 5.790 -14.773 1.00 92.69 88 ASP A N 1
ATOM 701 C CA . ASP A 1 88 ? -23.532 6.749 -15.760 1.00 92.69 88 ASP A CA 1
ATOM 702 C C . ASP A 1 88 ? -24.081 8.048 -15.129 1.00 92.69 88 ASP A C 1
ATOM 704 O O . ASP A 1 88 ? -24.439 8.987 -15.842 1.00 92.69 88 ASP A O 1
ATOM 708 N N . GLY A 1 89 ? -24.087 8.134 -13.794 1.00 90.81 89 GLY A N 1
ATOM 709 C CA . GLY A 1 89 ? -24.665 9.233 -13.018 1.00 90.81 89 GLY A CA 1
ATOM 710 C C . GLY A 1 89 ? -26.140 9.043 -12.644 1.00 90.81 89 GLY A C 1
ATOM 711 O O . GLY A 1 89 ? -26.676 9.865 -11.904 1.00 90.81 89 GLY A O 1
ATOM 712 N N . SER A 1 90 ? -26.799 7.976 -13.109 1.00 90.12 90 SER A N 1
ATOM 713 C CA . SER A 1 90 ? -28.174 7.642 -12.714 1.00 90.12 90 SER A CA 1
ATOM 714 C C . SER A 1 90 ? -28.227 6.923 -11.363 1.00 90.12 90 SER A C 1
ATOM 716 O O . SER A 1 90 ? -29.123 7.188 -10.563 1.00 90.12 90 SER A O 1
ATOM 718 N N . ARG A 1 91 ? -27.234 6.069 -11.091 1.00 88.38 91 ARG A N 1
ATOM 719 C CA . ARG A 1 91 ? -27.152 5.210 -9.902 1.00 88.38 91 ARG A CA 1
ATOM 720 C C . ARG A 1 91 ? -26.322 5.843 -8.795 1.00 88.38 91 ARG A C 1
ATOM 722 O O . ARG A 1 91 ? -25.253 6.400 -9.048 1.00 88.38 91 ARG A O 1
ATOM 729 N N . SER A 1 92 ? -26.808 5.731 -7.564 1.00 86.56 92 SER A N 1
ATOM 730 C CA . SER A 1 92 ? -26.079 6.106 -6.353 1.00 86.56 92 SER A CA 1
ATOM 731 C C . SER A 1 92 ? -25.042 5.050 -5.964 1.00 86.56 92 SER A C 1
ATOM 733 O O . SER A 1 92 ? -25.074 3.914 -6.439 1.00 86.56 92 SER A O 1
ATOM 735 N N . VAL A 1 93 ? -24.110 5.396 -5.073 1.00 81.25 93 VAL A N 1
ATOM 736 C CA . VAL A 1 93 ? -23.182 4.419 -4.486 1.00 81.25 93 VAL A CA 1
ATOM 737 C C . VAL A 1 93 ? -23.950 3.274 -3.828 1.00 81.25 93 VAL A C 1
ATOM 739 O O . VAL A 1 93 ? -23.548 2.126 -3.996 1.00 81.25 93 VAL A O 1
ATOM 742 N N . GLN A 1 94 ? -25.062 3.550 -3.142 1.00 77.56 94 GLN A N 1
ATOM 743 C CA . GLN A 1 94 ? -25.929 2.513 -2.579 1.00 77.56 94 GLN A CA 1
ATOM 744 C C . GLN A 1 94 ? -26.451 1.555 -3.661 1.00 77.56 94 GLN A C 1
ATOM 746 O O . GLN A 1 94 ? -26.315 0.340 -3.512 1.00 77.56 94 GLN A O 1
ATOM 751 N N . ASP A 1 95 ? -26.951 2.082 -4.780 1.00 76.75 95 ASP A N 1
ATOM 752 C CA . ASP A 1 95 ? -27.444 1.264 -5.897 1.00 76.75 95 ASP A CA 1
ATOM 753 C C . ASP A 1 95 ? -26.332 0.402 -6.504 1.00 76.75 95 ASP A C 1
ATOM 755 O O . ASP A 1 95 ? -26.560 -0.746 -6.879 1.00 76.75 95 ASP A O 1
ATOM 759 N N . LEU A 1 96 ? -25.103 0.924 -6.572 1.00 81.38 96 LEU A N 1
ATOM 760 C CA . LEU A 1 96 ? -23.940 0.165 -7.036 1.00 81.38 96 LEU A CA 1
ATOM 761 C C . LEU A 1 96 ? -23.584 -0.980 -6.081 1.00 81.38 96 LEU A C 1
ATOM 763 O O . LEU A 1 96 ? -23.230 -2.065 -6.540 1.00 81.38 96 LEU A O 1
ATOM 767 N N . VAL A 1 97 ? -23.699 -0.773 -4.767 1.00 69.81 97 VAL A N 1
ATOM 768 C CA . VAL A 1 97 ? -23.490 -1.836 -3.770 1.00 69.81 97 VAL A CA 1
ATOM 769 C C . VAL A 1 97 ? -24.539 -2.930 -3.916 1.00 69.81 97 VAL A C 1
ATOM 771 O O . VAL A 1 97 ? -24.181 -4.108 -3.931 1.00 69.81 97 VAL A O 1
ATOM 774 N N . VAL A 1 98 ? -25.809 -2.555 -4.086 1.00 66.56 98 VAL A N 1
ATOM 775 C CA . VAL A 1 98 ? -26.900 -3.505 -4.339 1.00 66.56 98 VAL A CA 1
ATOM 776 C C . VAL A 1 98 ? -26.665 -4.251 -5.655 1.00 66.56 98 VAL A C 1
ATOM 778 O O . VAL A 1 98 ? -26.711 -5.477 -5.679 1.00 66.56 98 VAL A O 1
ATOM 781 N N . ALA A 1 99 ? -26.314 -3.549 -6.734 1.00 70.75 99 ALA A N 1
ATOM 782 C CA . ALA A 1 99 ? -26.034 -4.158 -8.033 1.00 70.75 99 ALA A CA 1
ATOM 783 C C . ALA A 1 99 ? -24.841 -5.128 -7.994 1.00 70.75 99 ALA A C 1
ATOM 785 O O . ALA A 1 99 ? -24.854 -6.148 -8.688 1.00 70.75 99 ALA A O 1
ATOM 786 N N . TYR A 1 100 ? -23.812 -4.832 -7.192 1.00 74.88 100 TYR A N 1
ATOM 787 C CA . TYR A 1 100 ? -22.695 -5.745 -6.947 1.00 74.88 100 TYR A CA 1
ATOM 788 C C . TYR A 1 100 ? -23.141 -6.983 -6.165 1.00 74.88 100 TYR A C 1
ATOM 790 O O . TYR A 1 100 ? -22.790 -8.104 -6.533 1.00 74.88 100 TYR A O 1
ATOM 798 N N . MET A 1 101 ? -23.935 -6.785 -5.110 1.00 62.31 101 MET A N 1
ATOM 799 C CA . MET A 1 101 ? -24.457 -7.861 -4.271 1.00 62.31 101 MET A CA 1
ATOM 800 C C . MET A 1 101 ? -25.351 -8.815 -5.065 1.00 62.31 101 MET A C 1
ATOM 802 O O . MET A 1 101 ? -25.184 -10.022 -4.943 1.00 62.31 101 MET A O 1
ATOM 806 N N . MET A 1 102 ? -26.229 -8.298 -5.926 1.00 67.50 102 MET A N 1
ATOM 807 C CA . MET A 1 102 ? -27.104 -9.117 -6.771 1.00 67.50 102 MET A CA 1
ATOM 808 C C . MET A 1 102 ? -26.326 -9.950 -7.796 1.00 67.50 102 MET A C 1
ATOM 810 O O . MET A 1 102 ? -26.714 -11.077 -8.079 1.00 67.50 102 MET A O 1
ATOM 814 N N . LYS A 1 103 ? -25.221 -9.421 -8.342 1.00 72.56 103 LYS A N 1
ATOM 815 C CA . LYS A 1 103 ? -24.415 -10.124 -9.355 1.00 72.56 103 LYS A CA 1
ATOM 816 C C . LYS A 1 103 ? -23.423 -11.127 -8.761 1.00 72.56 103 LYS A C 1
ATOM 818 O O . LYS A 1 103 ? -23.191 -12.172 -9.357 1.00 72.56 103 LYS A O 1
ATOM 823 N N . TYR A 1 104 ? -22.792 -10.791 -7.635 1.00 70.06 104 TYR A N 1
ATOM 824 C CA . TYR A 1 104 ? -21.685 -11.570 -7.063 1.00 70.06 104 TYR A CA 1
ATOM 825 C C . TYR A 1 104 ? -22.012 -12.218 -5.710 1.00 70.06 104 TYR A C 1
ATOM 827 O O . TYR A 1 104 ? -21.124 -12.826 -5.114 1.00 70.06 104 TYR A O 1
ATOM 835 N N . HIS A 1 105 ? -23.242 -12.065 -5.205 1.00 58.62 105 HIS A N 1
ATOM 836 C CA . HIS A 1 105 ? -23.713 -12.571 -3.905 1.00 58.62 105 HIS A CA 1
ATOM 837 C C . HIS A 1 105 ? -22.805 -12.181 -2.726 1.00 58.62 105 HIS A C 1
ATOM 839 O O . HIS A 1 105 ? -22.611 -12.936 -1.776 1.00 58.62 105 HIS A O 1
ATOM 845 N N . ARG A 1 106 ? -22.198 -10.989 -2.798 1.00 55.53 106 ARG A N 1
ATOM 846 C CA . ARG A 1 106 ? -21.256 -10.468 -1.798 1.00 55.53 106 ARG A CA 1
ATOM 847 C C . ARG A 1 106 ? -21.551 -9.007 -1.503 1.00 55.53 106 ARG A C 1
ATOM 849 O O . ARG A 1 106 ? -21.631 -8.194 -2.419 1.00 55.53 106 ARG A O 1
ATOM 856 N N . PHE A 1 107 ? -21.638 -8.651 -0.227 1.00 53.47 107 PHE A N 1
ATOM 857 C CA . PHE A 1 107 ? -21.757 -7.255 0.180 1.00 53.47 107 PHE A CA 1
ATOM 858 C C . PHE A 1 107 ? -20.376 -6.583 0.156 1.00 53.47 107 PHE A C 1
ATOM 860 O O . PHE A 1 107 ? -19.486 -6.943 0.925 1.00 53.47 107 PHE A O 1
ATOM 867 N N . ALA A 1 108 ? -20.185 -5.628 -0.760 1.00 56.84 108 ALA A N 1
ATOM 868 C CA . ALA A 1 108 ? -18.877 -5.035 -1.053 1.00 56.84 108 ALA A CA 1
ATOM 869 C C . ALA A 1 108 ? -18.882 -3.499 -1.002 1.00 56.84 108 ALA A C 1
ATOM 871 O O . ALA A 1 108 ? -18.198 -2.857 -1.801 1.00 56.84 108 ALA A O 1
ATOM 872 N N . LEU A 1 109 ? -19.625 -2.899 -0.058 1.00 64.88 109 LEU A N 1
ATOM 873 C CA . LEU A 1 109 ? -19.696 -1.438 0.120 1.00 64.88 109 LEU A CA 1
ATOM 874 C C . LEU A 1 109 ? -18.323 -0.769 -0.004 1.00 64.88 109 LEU A C 1
ATOM 876 O O . LEU A 1 109 ? -18.177 0.170 -0.791 1.00 64.88 109 LEU A O 1
ATOM 880 N N . PRO A 1 110 ? -17.284 -1.244 0.695 1.00 66.44 110 PRO A N 1
ATOM 881 C CA . PRO A 1 110 ? -16.108 -0.398 0.760 1.00 66.44 110 PRO A CA 1
ATOM 882 C C . PRO A 1 110 ? -15.173 -0.631 -0.444 1.00 66.44 110 PRO A C 1
ATOM 884 O O . PRO A 1 110 ? -14.383 0.250 -0.772 1.00 66.44 110 PRO A O 1
ATOM 887 N N . LEU A 1 111 ? -15.347 -1.739 -1.188 1.00 78.88 111 LEU A N 1
ATOM 888 C CA . LEU A 1 111 ? -14.786 -1.899 -2.536 1.00 78.88 111 LEU A CA 1
ATOM 889 C C . LEU A 1 111 ? -15.365 -0.831 -3.469 1.00 78.88 111 LEU A C 1
ATOM 891 O O . LEU A 1 111 ? -14.598 -0.160 -4.156 1.00 78.88 111 LEU A O 1
ATOM 895 N N . VAL A 1 112 ? -16.688 -0.607 -3.442 1.00 76.44 112 VAL A N 1
ATOM 896 C CA . VAL A 1 112 ? -17.341 0.448 -4.240 1.00 76.44 112 VAL A CA 1
ATOM 897 C C . VAL A 1 112 ? -16.813 1.830 -3.846 1.00 76.44 112 VAL A C 1
ATOM 899 O O . VAL A 1 112 ? -16.413 2.604 -4.715 1.00 76.44 112 VAL A O 1
ATOM 902 N N . LEU A 1 113 ? -16.721 2.131 -2.545 1.00 79.44 113 LEU A N 1
ATOM 903 C CA . LEU A 1 113 ? -16.188 3.413 -2.063 1.00 79.44 113 LEU A CA 1
ATOM 904 C C . LEU A 1 113 ? -14.726 3.631 -2.480 1.00 79.44 113 LEU A C 1
ATOM 906 O O . LEU A 1 113 ? -14.356 4.724 -2.925 1.00 79.44 113 LEU A O 1
ATOM 910 N N . ARG A 1 114 ? -13.880 2.599 -2.370 1.00 82.62 114 ARG A N 1
ATOM 911 C CA . ARG A 1 114 ? -12.483 2.654 -2.817 1.00 82.62 114 ARG A CA 1
ATOM 912 C C . ARG A 1 114 ? -12.388 2.844 -4.320 1.00 82.62 114 ARG A C 1
ATOM 914 O O . ARG A 1 114 ? -11.576 3.665 -4.748 1.00 82.62 114 ARG A O 1
ATOM 921 N N . LEU A 1 115 ? -13.187 2.116 -5.095 1.00 88.75 115 LEU A N 1
ATOM 922 C CA . LEU A 1 115 ? -13.240 2.231 -6.546 1.00 88.75 115 LEU A CA 1
ATOM 923 C C . LEU A 1 115 ? -13.605 3.662 -6.942 1.00 88.75 115 LEU A C 1
ATOM 925 O O . LEU A 1 115 ? -12.818 4.314 -7.623 1.00 88.75 115 LEU A O 1
ATOM 929 N N . VAL A 1 116 ? -14.717 4.191 -6.426 1.00 88.62 116 VAL A N 1
ATOM 930 C CA . VAL A 1 116 ? -15.165 5.568 -6.680 1.00 88.62 116 VAL A CA 1
ATOM 931 C C . VAL A 1 116 ? -14.065 6.568 -6.334 1.00 88.62 116 VAL A C 1
ATOM 933 O O . VAL A 1 116 ? -13.694 7.388 -7.170 1.00 88.62 116 VAL A O 1
ATOM 936 N N . ARG A 1 117 ? -13.462 6.476 -5.142 1.00 85.38 117 ARG A N 1
ATOM 937 C CA . ARG A 1 117 ? -12.356 7.363 -4.747 1.00 85.38 117 ARG A CA 1
ATOM 938 C C . ARG A 1 117 ? -11.162 7.257 -5.700 1.00 85.38 117 ARG A C 1
ATOM 940 O O . ARG A 1 117 ? -10.595 8.277 -6.083 1.00 85.38 117 ARG A O 1
ATOM 947 N N . ASN A 1 118 ? -10.756 6.044 -6.067 1.00 85.25 118 ASN A N 1
ATOM 948 C CA . ASN A 1 118 ? -9.604 5.812 -6.937 1.00 85.25 118 ASN A CA 1
ATOM 949 C C . ASN A 1 118 ? -9.845 6.327 -8.363 1.00 85.25 118 ASN A C 1
ATOM 951 O O . ASN A 1 118 ? -8.901 6.829 -8.984 1.00 85.25 118 ASN A O 1
ATOM 955 N N . LEU A 1 119 ? -11.087 6.236 -8.849 1.00 91.12 119 LEU A N 1
ATOM 956 C CA . LEU A 1 119 ? -11.528 6.808 -10.118 1.00 91.12 119 LEU A CA 1
ATOM 957 C C . LEU A 1 119 ? -11.575 8.341 -10.047 1.00 91.12 119 LEU A C 1
ATOM 959 O O . LEU A 1 119 ? -11.023 8.978 -10.937 1.00 91.12 119 LEU A O 1
ATOM 963 N N . LYS A 1 120 ? -12.092 8.950 -8.964 1.00 87.50 120 LYS A N 1
ATOM 964 C CA . LYS A 1 120 ? -12.013 10.415 -8.753 1.00 87.50 120 LYS A CA 1
ATOM 965 C C . LYS A 1 120 ? -10.570 10.908 -8.758 1.00 87.50 120 LYS A C 1
ATOM 967 O O . LYS A 1 120 ? -10.224 11.821 -9.497 1.00 87.50 120 LYS A O 1
ATOM 972 N N . VAL A 1 121 ? -9.691 10.279 -7.971 1.00 83.38 121 VAL A N 1
ATOM 973 C CA . VAL A 1 121 ? -8.257 10.628 -7.925 1.00 83.38 121 VAL A CA 1
ATOM 974 C C . VAL A 1 121 ? -7.593 10.431 -9.288 1.00 83.38 121 VAL A C 1
ATOM 976 O O . VAL A 1 121 ? -6.699 11.187 -9.652 1.00 83.38 121 VAL A O 1
ATOM 979 N N . GLY A 1 122 ? -8.023 9.419 -10.042 1.00 83.94 122 GLY A N 1
ATOM 980 C CA . GLY A 1 122 ? -7.591 9.186 -11.415 1.00 83.94 122 GLY A CA 1
ATOM 981 C C . GLY A 1 122 ? -8.206 10.134 -12.444 1.00 83.94 122 GLY A C 1
ATOM 982 O O . GLY A 1 122 ? -7.901 9.957 -13.614 1.00 83.94 122 GLY A O 1
ATOM 983 N N . GLN A 1 123 ? -9.048 11.095 -12.045 1.00 88.62 123 GLN A N 1
ATOM 984 C CA . GLN A 1 123 ? -9.832 11.940 -12.954 1.00 88.62 123 GLN A CA 1
ATOM 985 C C . GLN A 1 123 ? -10.608 11.096 -13.978 1.00 88.62 123 GLN A C 1
ATOM 987 O O . GLN A 1 123 ? -10.578 11.364 -15.161 1.00 88.62 123 GLN A O 1
ATOM 992 N N . MET A 1 124 ? -11.229 9.997 -13.557 1.00 92.31 124 MET A N 1
ATOM 993 C CA . MET A 1 124 ? -12.050 9.137 -14.427 1.00 92.31 124 MET A CA 1
ATOM 994 C C . MET A 1 124 ? -13.549 9.376 -14.222 1.00 92.31 124 MET A C 1
ATOM 996 O O . MET A 1 124 ? -14.378 8.808 -14.928 1.00 92.31 124 MET A O 1
ATOM 1000 N N . LEU A 1 125 ? -13.899 10.217 -13.251 1.00 92.06 125 LEU A N 1
ATOM 1001 C CA . LEU A 1 125 ? -15.256 10.678 -12.994 1.00 92.06 125 LEU A CA 1
ATOM 1002 C C . LEU A 1 125 ? -15.333 12.180 -13.277 1.00 92.06 125 LEU A C 1
ATOM 1004 O O . LEU A 1 125 ? -14.321 12.876 -13.212 1.00 92.06 125 LEU A O 1
ATOM 1008 N N . THR A 1 126 ? -16.528 12.674 -13.594 1.00 89.06 126 THR A N 1
ATOM 1009 C CA . THR A 1 126 ? -16.748 14.080 -13.970 1.00 89.06 126 THR A CA 1
ATOM 1010 C C . THR A 1 126 ? -16.425 15.073 -12.855 1.00 89.06 126 THR A C 1
ATOM 1012 O O . THR A 1 126 ? -16.158 16.239 -13.131 1.00 89.06 126 THR A O 1
ATOM 1015 N N . ASP A 1 127 ? -16.469 14.645 -11.594 1.00 80.44 127 ASP A N 1
ATOM 1016 C CA . ASP A 1 127 ? -16.166 15.476 -10.437 1.00 80.44 127 ASP A CA 1
ATOM 1017 C C . ASP A 1 127 ? -14.697 15.322 -9.995 1.00 80.44 127 ASP A C 1
ATOM 1019 O O . ASP A 1 127 ? -14.276 14.257 -9.527 1.00 80.44 127 ASP A O 1
ATOM 1023 N N . PRO A 1 128 ? -13.884 16.389 -10.103 1.00 65.31 128 PRO A N 1
ATOM 1024 C CA . PRO A 1 128 ? -12.483 16.327 -9.721 1.00 65.31 128 PRO A CA 1
ATOM 1025 C C . PRO A 1 128 ? -12.322 16.223 -8.193 1.00 65.31 128 PRO A C 1
ATOM 1027 O O . PRO A 1 128 ? -13.148 16.738 -7.431 1.00 65.31 128 PRO A O 1
ATOM 1030 N N . PRO A 1 129 ? -11.222 15.622 -7.704 1.00 62.41 129 PRO A N 1
ATOM 1031 C CA . PRO A 1 129 ? -10.948 15.528 -6.277 1.00 62.41 129 PRO A CA 1
ATOM 1032 C C . PRO A 1 129 ? -10.686 16.928 -5.696 1.00 62.41 129 PRO A C 1
ATOM 1034 O O . PRO A 1 129 ? -9.661 17.549 -5.976 1.00 62.41 129 PRO A O 1
ATOM 1037 N N . ARG A 1 130 ? -11.603 17.440 -4.864 1.00 59.44 130 ARG A N 1
ATOM 1038 C CA . ARG A 1 130 ? -11.413 18.709 -4.142 1.00 59.44 130 ARG A CA 1
ATOM 1039 C C . ARG A 1 130 ? -10.667 18.467 -2.829 1.00 59.44 130 ARG A C 1
ATOM 1041 O O . ARG A 1 130 ? -11.242 18.015 -1.843 1.00 59.44 130 ARG A O 1
ATOM 1048 N N . PHE A 1 131 ? -9.374 18.787 -2.803 1.00 55.78 131 PHE A N 1
ATOM 1049 C CA . PHE A 1 131 ? -8.549 18.726 -1.591 1.00 55.78 131 PHE A CA 1
ATOM 1050 C C . PHE A 1 131 ? -8.724 19.992 -0.742 1.00 55.78 131 PHE A C 1
ATOM 1052 O O . PHE A 1 131 ? -7.860 20.864 -0.740 1.00 55.78 131 PHE A O 1
ATOM 1059 N N . VAL A 1 132 ? -9.835 20.085 -0.008 1.00 54.50 132 VAL A N 1
ATOM 1060 C CA . VAL A 1 132 ? -10.226 21.286 0.764 1.00 54.50 132 VAL A CA 1
ATOM 1061 C C . VAL A 1 132 ? -9.133 21.753 1.742 1.00 54.50 132 VAL A C 1
ATOM 1063 O O . VAL A 1 132 ? -8.856 22.943 1.837 1.00 54.50 132 VAL A O 1
ATOM 1066 N N . PHE A 1 133 ? -8.439 20.825 2.409 1.00 47.88 133 PHE A N 1
ATOM 1067 C CA . PHE A 1 133 ? -7.385 21.144 3.388 1.00 47.88 133 PHE A CA 1
ATOM 1068 C C . PHE A 1 133 ? -5.958 21.152 2.818 1.00 47.88 133 PHE A C 1
ATOM 1070 O O . PHE A 1 133 ? -5.012 21.484 3.533 1.00 47.88 133 PHE A O 1
ATOM 1077 N N . GLY A 1 134 ? -5.773 20.781 1.547 1.00 57.34 134 GLY A N 1
ATOM 1078 C CA . GLY A 1 134 ? -4.452 20.734 0.907 1.00 57.34 134 GLY A CA 1
ATOM 1079 C C . GLY A 1 134 ? -3.735 22.092 0.914 1.00 57.34 134 GLY A C 1
ATOM 1080 O O . GLY A 1 134 ? -2.614 22.167 1.422 1.00 57.34 134 GLY A O 1
ATOM 1081 N N . PRO A 1 135 ? -4.390 23.173 0.446 1.00 55.75 135 PRO A N 1
ATOM 1082 C CA . PRO A 1 135 ? -3.831 24.526 0.467 1.00 55.75 135 PRO A CA 1
ATOM 1083 C C . PRO A 1 135 ? -3.513 25.022 1.884 1.00 55.75 135 PRO A C 1
ATOM 1085 O O . PRO A 1 135 ? -2.468 25.630 2.113 1.00 55.75 135 PRO A O 1
ATOM 1088 N N . LEU A 1 136 ? -4.367 24.691 2.857 1.00 51.19 136 LEU A N 1
ATOM 1089 C CA . LEU A 1 136 ? -4.181 25.061 4.262 1.00 51.19 136 LEU A CA 1
ATOM 1090 C C . LEU A 1 136 ? -2.946 24.369 4.864 1.00 51.19 136 LEU A C 1
ATOM 1092 O O . LEU A 1 136 ? -2.139 24.999 5.540 1.00 51.19 136 LEU A O 1
ATOM 1096 N N . GLY A 1 137 ? -2.737 23.086 4.555 1.00 52.38 137 GLY A N 1
ATOM 1097 C CA . GLY A 1 137 ? -1.545 22.337 4.964 1.00 52.38 137 GLY A CA 1
ATOM 1098 C C . GLY A 1 137 ? -0.247 22.787 4.281 1.00 52.38 137 GLY A C 1
ATOM 1099 O O . GLY A 1 137 ? 0.842 22.412 4.725 1.00 52.38 137 GLY A O 1
ATOM 1100 N N . GLU A 1 138 ? -0.334 23.565 3.203 1.00 55.44 138 GLU A N 1
ATOM 1101 C CA . GLU A 1 138 ? 0.811 24.197 2.545 1.00 55.44 138 GLU A CA 1
ATOM 1102 C C . GLU A 1 138 ? 1.113 25.580 3.141 1.00 55.44 138 GLU A C 1
ATOM 1104 O O . GLU A 1 138 ? 2.283 25.904 3.341 1.00 55.44 138 GLU A O 1
ATOM 1109 N N . GLN A 1 139 ? 0.081 26.331 3.536 1.00 56.50 139 GLN A N 1
ATOM 1110 C CA . GLN A 1 139 ? 0.205 27.603 4.259 1.00 56.50 139 GLN A CA 1
ATOM 1111 C C . GLN A 1 139 ? 0.667 27.432 5.717 1.00 56.50 139 GLN A C 1
ATOM 1113 O O . GLN A 1 139 ? 1.458 28.232 6.206 1.00 56.50 139 GLN A O 1
ATOM 1118 N N . LEU A 1 140 ? 0.246 26.360 6.399 1.00 53.78 140 LEU A N 1
ATOM 1119 C CA . LEU A 1 140 ? 0.644 26.051 7.782 1.00 53.78 140 LEU A CA 1
ATOM 1120 C C . LEU A 1 140 ? 2.081 25.512 7.907 1.00 53.78 140 LEU A C 1
ATOM 1122 O O . LEU A 1 140 ? 2.627 25.424 9.009 1.00 53.78 140 LEU A O 1
ATOM 1126 N N . ARG A 1 141 ? 2.735 25.144 6.796 1.00 51.22 141 ARG A N 1
ATOM 1127 C CA . ARG A 1 141 ? 4.159 24.781 6.806 1.00 51.22 141 ARG A CA 1
ATOM 1128 C C . ARG A 1 141 ? 5.002 26.049 6.802 1.00 51.22 141 ARG A C 1
ATOM 1130 O O . ARG A 1 141 ? 5.408 26.520 5.741 1.00 51.22 141 ARG A O 1
ATOM 1137 N N . HIS A 1 142 ? 5.342 26.553 7.986 1.00 46.81 142 HIS A N 1
ATOM 1138 C CA . HIS A 1 142 ? 6.408 27.544 8.131 1.00 46.81 142 HIS A CA 1
ATOM 1139 C C . HIS A 1 142 ? 7.667 27.060 7.390 1.00 46.81 142 HIS A C 1
ATOM 1141 O O . HIS A 1 142 ? 8.220 26.004 7.708 1.00 46.81 142 HIS A O 1
ATOM 1147 N N . ARG A 1 143 ? 8.101 27.803 6.363 1.00 45.91 143 ARG A N 1
ATOM 1148 C CA . ARG A 1 143 ? 9.323 27.518 5.599 1.00 45.91 143 ARG A CA 1
ATOM 1149 C C . ARG A 1 143 ? 10.497 28.274 6.238 1.00 45.91 143 ARG A C 1
ATOM 1151 O O . ARG A 1 143 ? 10.614 29.473 6.003 1.00 45.91 143 ARG A O 1
ATOM 1158 N N . PRO A 1 144 ? 11.377 27.632 7.030 1.00 46.75 144 PRO A N 1
ATOM 1159 C CA . PRO A 1 144 ? 12.614 28.274 7.471 1.00 46.75 144 PRO A CA 1
ATOM 1160 C C . PRO A 1 144 ? 13.532 28.573 6.272 1.00 46.75 144 PRO A C 1
ATOM 1162 O O . PRO A 1 144 ? 13.430 27.931 5.227 1.00 46.75 144 PRO A O 1
ATOM 1165 N N . VAL A 1 145 ? 14.478 29.505 6.436 1.00 46.72 145 VAL A N 1
ATOM 1166 C CA . VAL A 1 145 ? 15.454 29.948 5.409 1.00 46.72 145 VAL A CA 1
ATOM 1167 C C . VAL A 1 145 ? 16.286 28.785 4.817 1.00 46.72 145 VAL A C 1
ATOM 1169 O O . VAL A 1 145 ? 16.741 28.849 3.676 1.00 46.72 145 VAL A O 1
ATOM 1172 N N . SER A 1 146 ? 16.369 27.638 5.504 1.00 49.88 146 SER A N 1
ATOM 1173 C CA . SER A 1 146 ? 16.913 26.376 4.964 1.00 49.88 146 SER A CA 1
ATOM 1174 C C . SER A 1 146 ? 16.102 25.776 3.796 1.00 49.88 146 SER A C 1
ATOM 1176 O O . SER A 1 146 ? 16.551 24.828 3.143 1.00 49.88 146 SER A O 1
ATOM 1178 N N . SER A 1 147 ? 14.926 26.326 3.480 1.00 49.06 147 SER A N 1
ATOM 1179 C CA . SER A 1 147 ? 14.068 25.920 2.364 1.00 49.06 147 SER A CA 1
ATOM 1180 C C . SER A 1 147 ? 14.670 26.233 0.994 1.00 49.06 147 SER A C 1
ATOM 1182 O O . SER A 1 147 ? 14.340 25.523 0.045 1.00 49.06 147 SER A O 1
ATOM 1184 N N . PHE A 1 148 ? 15.548 27.235 0.861 1.00 48.00 148 PHE A N 1
ATOM 1185 C CA . PHE A 1 148 ? 16.231 27.493 -0.413 1.00 48.00 148 PHE A CA 1
ATOM 1186 C C . PHE A 1 148 ? 17.254 26.394 -0.711 1.00 48.00 148 PHE A C 1
ATOM 1188 O O . PHE A 1 148 ? 17.167 25.750 -1.751 1.00 48.00 148 PHE A O 1
ATOM 1195 N N . ALA A 1 149 ? 18.132 26.074 0.246 1.00 49.34 149 ALA A N 1
ATOM 1196 C CA . ALA A 1 149 ? 19.082 24.965 0.124 1.00 49.34 149 ALA A CA 1
ATOM 1197 C C . ALA A 1 149 ? 18.369 23.614 -0.055 1.00 49.34 149 ALA A C 1
ATOM 1199 O O . ALA A 1 149 ? 18.783 22.794 -0.867 1.00 49.34 149 ALA A O 1
ATOM 1200 N N . THR A 1 150 ? 17.249 23.397 0.641 1.00 52.59 150 THR A N 1
ATOM 1201 C CA . THR A 1 150 ? 16.448 22.171 0.496 1.00 52.59 150 THR A CA 1
ATOM 1202 C C . THR A 1 150 ? 15.702 22.123 -0.844 1.00 52.59 150 THR A C 1
ATOM 1204 O O . THR A 1 150 ? 15.570 21.051 -1.426 1.00 52.59 150 THR A O 1
ATOM 1207 N N . GLY A 1 151 ? 15.213 23.257 -1.354 1.00 52.97 151 GLY A N 1
ATOM 1208 C CA . GLY A 1 151 ? 14.552 23.373 -2.658 1.00 52.97 151 GLY A CA 1
ATOM 1209 C C . GLY A 1 151 ? 15.527 23.236 -3.829 1.00 52.97 151 GLY A C 1
ATOM 1210 O O . GLY A 1 151 ? 15.233 22.531 -4.792 1.00 52.97 151 GLY A O 1
ATOM 1211 N N . PHE A 1 152 ? 16.718 23.819 -3.705 1.00 51.84 152 PHE A N 1
ATOM 1212 C CA . PHE A 1 152 ? 17.835 23.653 -4.630 1.00 51.84 152 PHE A CA 1
ATOM 1213 C C . PHE A 1 152 ? 18.344 22.206 -4.615 1.00 51.84 152 PHE A C 1
ATOM 1215 O O . PHE A 1 152 ? 18.362 21.561 -5.657 1.00 51.84 152 PHE A O 1
ATOM 1222 N N . ALA A 1 153 ? 18.610 21.624 -3.440 1.00 52.44 153 ALA A N 1
ATOM 1223 C CA . ALA A 1 153 ? 18.999 20.217 -3.317 1.00 52.44 153 ALA A CA 1
ATOM 1224 C C . ALA A 1 153 ? 17.929 19.262 -3.875 1.00 52.44 153 ALA A C 1
ATOM 1226 O O . ALA A 1 153 ? 18.268 18.313 -4.572 1.00 52.44 153 ALA A O 1
ATOM 1227 N N . LYS A 1 154 ? 16.632 19.526 -3.644 1.00 50.94 154 LYS A N 1
ATOM 1228 C CA . LYS A 1 154 ? 15.529 18.765 -4.265 1.00 50.94 154 LYS A CA 1
ATOM 1229 C C . LYS A 1 154 ? 15.488 18.925 -5.785 1.00 50.94 154 LYS A C 1
ATOM 1231 O O . LYS A 1 154 ? 15.232 17.941 -6.471 1.00 50.94 154 LYS A O 1
ATOM 1236 N N . SER A 1 155 ? 15.781 20.120 -6.296 1.00 51.53 155 SER A N 1
ATOM 1237 C CA . SER A 1 155 ? 15.881 20.386 -7.738 1.00 51.53 155 SER A CA 1
ATOM 1238 C C . SER A 1 155 ? 17.043 19.634 -8.394 1.00 51.53 155 SER A C 1
ATOM 1240 O O . SER A 1 155 ? 16.959 19.326 -9.577 1.00 51.53 155 SER A O 1
ATOM 1242 N N . PHE A 1 156 ? 18.090 19.294 -7.634 1.00 53.94 156 PHE A N 1
ATOM 1243 C CA . PHE A 1 156 ? 19.188 18.428 -8.079 1.00 53.94 156 PHE A CA 1
ATOM 1244 C C . PHE A 1 156 ? 18.849 16.933 -8.033 1.00 53.94 156 PHE A C 1
ATOM 1246 O O . PHE A 1 156 ? 19.478 16.156 -8.743 1.00 53.94 156 PHE A O 1
ATOM 1253 N N . VAL A 1 157 ? 17.875 16.502 -7.219 1.00 58.50 157 VAL A N 1
ATOM 1254 C CA . VAL A 1 157 ? 17.514 15.076 -7.114 1.00 58.50 157 VAL A CA 1
ATOM 1255 C C . VAL A 1 157 ? 16.786 14.591 -8.366 1.00 58.50 157 VAL A C 1
ATOM 1257 O O . VAL A 1 157 ? 17.159 13.556 -8.913 1.00 58.50 157 VAL A O 1
ATOM 1260 N N . ARG A 1 158 ? 15.757 15.317 -8.816 1.00 63.91 158 ARG A N 1
ATOM 1261 C CA . ARG A 1 158 ? 15.043 15.018 -10.063 1.00 63.91 158 ARG A CA 1
ATOM 1262 C C . ARG A 1 158 ? 14.351 16.273 -10.584 1.00 63.91 158 ARG A C 1
ATOM 1264 O O . ARG A 1 158 ? 13.472 16.805 -9.908 1.00 63.91 158 ARG A O 1
ATOM 1271 N N . ARG A 1 159 ? 14.710 16.720 -11.786 1.00 76.94 159 ARG A N 1
ATOM 1272 C CA . ARG A 1 159 ? 14.012 17.797 -12.505 1.00 76.94 159 ARG A CA 1
ATOM 1273 C C . ARG A 1 159 ? 13.830 17.408 -13.962 1.00 76.94 159 ARG A C 1
ATOM 1275 O O . ARG A 1 159 ? 14.775 16.954 -14.588 1.00 76.94 159 ARG A O 1
ATOM 1282 N N . GLU A 1 160 ? 12.624 17.573 -14.487 1.00 83.19 160 GLU A N 1
ATOM 1283 C CA . GLU A 1 160 ? 12.279 17.215 -15.865 1.00 83.19 160 GLU A CA 1
ATOM 1284 C C . GLU A 1 160 ? 11.990 18.483 -16.668 1.00 83.19 160 GLU A C 1
ATOM 1286 O O . GLU A 1 160 ? 11.296 19.383 -16.192 1.00 83.19 160 GLU A O 1
ATOM 1291 N N . PHE A 1 161 ? 12.506 18.528 -17.891 1.00 85.75 161 PHE A N 1
ATOM 1292 C CA . PHE A 1 161 ? 12.259 19.556 -18.892 1.00 85.75 161 PHE A CA 1
ATOM 1293 C C . PHE A 1 161 ? 11.525 18.889 -20.066 1.00 85.75 161 PHE A C 1
ATOM 1295 O O . PHE A 1 161 ? 12.167 18.423 -21.012 1.00 85.75 161 PHE A O 1
ATOM 1302 N N . PRO A 1 162 ? 10.188 18.735 -19.973 1.00 84.88 162 PRO A N 1
ATOM 1303 C CA . PRO A 1 162 ? 9.412 18.046 -20.995 1.00 84.88 162 PRO A CA 1
ATOM 1304 C C . PRO A 1 162 ? 9.369 18.857 -22.295 1.00 84.88 162 PRO A C 1
ATOM 1306 O O . PRO A 1 162 ? 9.090 20.053 -22.286 1.00 84.88 162 PRO A O 1
ATOM 1309 N N . LEU A 1 163 ? 9.595 18.177 -23.414 1.00 85.38 163 LEU A N 1
ATOM 1310 C CA . LEU A 1 163 ? 9.345 18.682 -24.757 1.00 85.38 163 LEU A CA 1
ATOM 1311 C C . LEU A 1 163 ? 7.896 18.367 -25.146 1.00 85.38 163 LEU A C 1
ATOM 1313 O O . LEU A 1 163 ? 7.434 17.230 -25.021 1.00 85.38 163 LEU A O 1
ATOM 1317 N N . HIS A 1 164 ? 7.176 19.381 -25.619 1.00 78.56 164 HIS A N 1
ATOM 1318 C CA . HIS A 1 164 ? 5.808 19.236 -26.119 1.00 78.56 164 HIS A CA 1
ATOM 1319 C C . HIS A 1 164 ? 5.807 18.835 -27.604 1.00 78.56 164 HIS A C 1
ATOM 1321 O O . HIS A 1 164 ? 6.736 19.154 -28.341 1.00 78.56 164 HIS A O 1
ATOM 1327 N N . GLY A 1 165 ? 4.763 18.129 -28.057 1.00 80.81 165 GLY A N 1
ATOM 1328 C CA . GLY A 1 165 ? 4.615 17.728 -29.467 1.00 80.81 165 GLY A CA 1
ATOM 1329 C C . GLY A 1 165 ? 5.510 16.564 -29.917 1.00 80.81 165 GLY A C 1
ATOM 1330 O O . GLY A 1 165 ? 5.611 16.299 -31.116 1.00 80.81 165 GLY A O 1
ATOM 1331 N N . LEU A 1 166 ? 6.139 15.854 -28.973 1.00 85.75 166 LEU A N 1
ATOM 1332 C CA . LEU A 1 166 ? 7.031 14.727 -29.255 1.00 85.75 166 LEU A CA 1
ATOM 1333 C C . LEU A 1 166 ? 6.319 13.605 -30.029 1.00 85.75 166 LEU A C 1
ATOM 1335 O O . LEU A 1 166 ? 6.892 13.053 -30.966 1.00 85.75 166 LEU A O 1
ATOM 1339 N N . ASP A 1 167 ? 5.058 13.324 -29.691 1.00 87.69 167 ASP A N 1
ATOM 1340 C CA . ASP A 1 167 ? 4.276 12.239 -30.289 1.00 87.69 167 ASP A CA 1
ATOM 1341 C C . ASP A 1 167 ? 4.230 12.297 -31.824 1.00 87.69 167 ASP A C 1
ATOM 1343 O O . ASP A 1 167 ? 4.530 11.313 -32.500 1.00 87.69 167 ASP A O 1
ATOM 1347 N N . GLY A 1 168 ? 3.926 13.476 -32.378 1.00 88.88 168 GLY A N 1
ATOM 1348 C CA . GLY A 1 168 ? 3.833 13.682 -33.822 1.00 88.88 168 GLY A CA 1
ATOM 1349 C C . GLY A 1 168 ? 5.191 13.686 -34.527 1.00 88.88 168 GLY A C 1
ATOM 1350 O O . GLY A 1 168 ? 5.268 13.414 -35.724 1.00 88.88 168 GLY A O 1
ATOM 1351 N N . LEU A 1 169 ? 6.285 13.994 -33.823 1.00 89.69 169 LEU A N 1
ATOM 1352 C CA . LEU A 1 169 ? 7.639 13.881 -34.372 1.00 89.69 169 LEU A CA 1
ATOM 1353 C C . LEU A 1 169 ? 8.078 12.415 -34.433 1.00 89.69 169 LEU A C 1
ATOM 1355 O O . LEU A 1 169 ? 8.503 11.955 -35.492 1.00 89.69 169 LEU A O 1
ATOM 1359 N N . VAL A 1 170 ? 7.918 11.681 -33.329 1.00 92.06 170 VAL A N 1
ATOM 1360 C CA . VAL A 1 170 ? 8.267 10.255 -33.242 1.00 92.06 170 VAL A CA 1
ATOM 1361 C C . VAL A 1 170 ? 7.387 9.432 -34.184 1.00 92.06 170 VAL A C 1
ATOM 1363 O O . VAL A 1 170 ? 7.909 8.580 -34.895 1.00 92.06 170 VAL A O 1
ATOM 1366 N N . GLY A 1 171 ? 6.083 9.725 -34.266 1.00 91.81 171 GLY A N 1
ATOM 1367 C CA . GLY A 1 171 ? 5.163 9.078 -35.207 1.00 91.81 171 GLY A CA 1
ATOM 1368 C C . GLY A 1 171 ? 5.585 9.272 -36.664 1.00 91.81 171 GLY A C 1
ATOM 1369 O O . GLY A 1 171 ? 5.802 8.299 -37.376 1.00 91.81 171 GLY A O 1
ATOM 1370 N N . ARG A 1 172 ? 5.854 10.516 -37.087 1.00 93.81 172 ARG A N 1
ATOM 1371 C CA . ARG A 1 172 ? 6.342 10.789 -38.452 1.00 93.81 172 ARG A CA 1
ATOM 1372 C C . ARG A 1 172 ? 7.670 10.100 -38.768 1.00 93.81 172 ARG A C 1
ATOM 1374 O O . ARG A 1 172 ? 7.884 9.706 -39.910 1.00 93.81 172 ARG A O 1
ATOM 1381 N N . ALA A 1 173 ? 8.581 9.997 -37.801 1.00 93.62 173 ALA A N 1
ATOM 1382 C CA . ALA A 1 173 ? 9.840 9.273 -37.982 1.00 93.62 173 ALA A CA 1
ATOM 1383 C C . ALA A 1 173 ? 9.616 7.753 -38.084 1.00 93.62 173 ALA A C 1
ATOM 1385 O O . ALA A 1 173 ? 10.251 7.094 -38.909 1.00 93.62 173 ALA A O 1
ATOM 1386 N N . TYR A 1 174 ? 8.677 7.218 -37.296 1.00 95.06 174 TYR A N 1
ATOM 1387 C CA . TYR A 1 174 ? 8.235 5.828 -37.375 1.00 95.06 174 TYR A CA 1
ATOM 1388 C C . TYR A 1 174 ? 7.704 5.491 -38.769 1.00 95.06 174 TYR A C 1
ATOM 1390 O O . TYR A 1 174 ? 8.269 4.623 -39.438 1.00 95.06 174 TYR A O 1
ATOM 1398 N N . ASP A 1 175 ? 6.718 6.252 -39.245 1.00 92.31 175 ASP A N 1
ATOM 1399 C CA . ASP A 1 175 ? 6.032 6.007 -40.517 1.00 92.31 175 ASP A CA 1
ATOM 1400 C C . ASP A 1 175 ? 6.956 6.174 -41.733 1.00 92.31 175 ASP A C 1
ATOM 1402 O O . ASP A 1 175 ? 6.834 5.451 -42.720 1.00 92.31 175 ASP A O 1
ATOM 1406 N N . ARG A 1 176 ? 7.931 7.092 -41.664 1.00 93.81 176 ARG A N 1
ATOM 1407 C CA . ARG A 1 176 ? 8.867 7.357 -42.772 1.00 93.81 176 ARG A CA 1
ATOM 1408 C C . ARG A 1 176 ? 9.973 6.323 -42.951 1.00 93.81 176 ARG A C 1
ATOM 1410 O O . ARG A 1 176 ? 10.642 6.361 -43.979 1.00 93.81 176 ARG A O 1
ATOM 1417 N N . GLY A 1 177 ? 10.191 5.421 -41.996 1.00 90.56 177 GLY A N 1
ATOM 1418 C CA . GLY A 1 177 ? 11.170 4.351 -42.203 1.00 90.56 177 GLY A CA 1
ATOM 1419 C C . GLY A 1 177 ? 11.662 3.634 -40.957 1.00 90.56 177 GLY A C 1
ATOM 1420 O O . GLY A 1 177 ? 12.144 2.511 -41.074 1.00 90.56 177 GLY A O 1
ATOM 1421 N N . VAL A 1 178 ? 11.511 4.205 -39.755 1.00 94.25 178 VAL A N 1
ATOM 1422 C CA . VAL A 1 178 ? 11.945 3.509 -38.528 1.00 94.25 178 VAL A CA 1
ATOM 1423 C C . VAL A 1 178 ? 11.124 2.233 -38.287 1.00 94.25 178 VAL A C 1
ATOM 1425 O O . VAL A 1 178 ? 11.641 1.283 -37.698 1.00 94.25 178 VAL A O 1
ATOM 1428 N N . TRP A 1 179 ? 9.901 2.136 -38.827 1.00 94.38 179 TRP A N 1
ATOM 1429 C CA . TRP A 1 179 ? 9.104 0.903 -38.820 1.00 94.38 179 TRP A CA 1
ATOM 1430 C C . TRP A 1 179 ? 9.856 -0.319 -39.384 1.00 94.38 179 TRP A C 1
ATOM 1432 O O . TRP A 1 179 ? 9.638 -1.437 -38.910 1.00 94.38 179 TRP A O 1
ATOM 1442 N N . VAL A 1 180 ? 10.797 -0.124 -40.322 1.00 95.12 180 VAL A N 1
ATOM 1443 C CA . VAL A 1 180 ? 11.609 -1.203 -40.914 1.00 95.12 180 VAL A CA 1
ATOM 1444 C C . VAL A 1 180 ? 12.423 -1.933 -39.845 1.00 95.12 180 VAL A C 1
ATOM 1446 O O . VAL A 1 180 ? 12.518 -3.161 -39.888 1.00 95.12 180 VAL A O 1
ATOM 1449 N N . LEU A 1 181 ? 12.927 -1.220 -38.829 1.00 93.06 181 LEU A N 1
ATOM 1450 C CA . LEU A 1 181 ? 13.679 -1.813 -37.714 1.00 93.06 181 LEU A CA 1
ATOM 1451 C C . LEU A 1 181 ? 12.830 -2.789 -36.885 1.00 93.06 181 LEU A C 1
ATOM 1453 O O . LEU A 1 181 ? 13.359 -3.682 -36.227 1.00 93.06 181 LEU A O 1
ATOM 1457 N N . PHE A 1 182 ? 11.503 -2.670 -36.943 1.00 93.12 182 PHE A N 1
ATOM 1458 C CA . PHE A 1 182 ? 10.579 -3.535 -36.213 1.00 93.12 182 PHE A CA 1
ATOM 1459 C C . PHE A 1 182 ? 10.126 -4.760 -37.024 1.00 93.12 182 PHE A C 1
ATOM 1461 O O . PHE A 1 182 ? 9.415 -5.620 -36.487 1.00 93.12 182 PHE A O 1
ATOM 1468 N N . THR A 1 183 ? 10.581 -4.901 -38.272 1.00 94.50 183 THR A N 1
ATOM 1469 C CA . THR A 1 183 ? 10.349 -6.096 -39.095 1.00 94.50 183 THR A CA 1
ATOM 1470 C C . THR A 1 183 ? 11.152 -7.297 -38.580 1.00 94.50 183 THR A C 1
ATOM 1472 O O . THR A 1 183 ? 12.196 -7.156 -37.942 1.00 94.50 183 THR A O 1
ATOM 1475 N N . ARG A 1 184 ? 10.667 -8.519 -38.844 1.00 94.44 184 ARG A N 1
ATOM 1476 C CA . ARG A 1 184 ? 11.374 -9.762 -38.480 1.00 94.44 184 ARG A CA 1
ATOM 1477 C C . ARG A 1 184 ? 12.816 -9.832 -39.021 1.00 94.44 184 ARG A C 1
ATOM 1479 O O . ARG A 1 184 ? 13.696 -10.102 -38.207 1.00 94.44 184 ARG A O 1
ATOM 1486 N N . PRO A 1 185 ? 13.096 -9.573 -40.316 1.00 96.25 185 PRO A N 1
ATOM 1487 C CA . PRO A 1 185 ? 14.467 -9.626 -40.828 1.00 96.25 185 PRO A CA 1
ATOM 1488 C C . PRO A 1 185 ? 15.380 -8.593 -40.159 1.00 96.25 185 PRO A C 1
ATOM 1490 O O . PRO A 1 185 ? 16.473 -8.949 -39.730 1.00 96.25 185 PRO A O 1
ATOM 1493 N N . ALA A 1 186 ? 14.923 -7.349 -39.976 1.00 94.81 186 ALA A N 1
ATOM 1494 C CA . ALA A 1 186 ? 15.728 -6.324 -39.313 1.00 94.81 186 ALA A CA 1
ATOM 1495 C C . ALA A 1 186 ? 16.062 -6.697 -37.860 1.00 94.81 186 ALA A C 1
ATOM 1497 O O . ALA A 1 186 ? 17.197 -6.519 -37.428 1.00 94.81 186 ALA A O 1
ATOM 1498 N N . LYS A 1 187 ? 15.112 -7.284 -37.119 1.00 93.75 187 LYS A N 1
ATOM 1499 C CA . LYS A 1 187 ? 15.353 -7.792 -35.757 1.00 93.75 187 LYS A CA 1
ATOM 1500 C C . LYS A 1 187 ? 16.425 -8.882 -35.720 1.00 93.75 187 LYS A C 1
ATOM 1502 O O . LYS A 1 187 ? 17.262 -8.853 -34.824 1.00 93.75 187 LYS A O 1
ATOM 1507 N N . ILE A 1 188 ? 16.423 -9.806 -36.684 1.00 96.12 188 ILE A N 1
ATOM 1508 C CA . ILE A 1 188 ? 17.446 -10.861 -36.795 1.00 96.12 188 ILE A CA 1
ATOM 1509 C C . ILE A 1 188 ? 18.818 -10.242 -37.070 1.00 96.12 188 ILE A C 1
ATOM 1511 O O . ILE A 1 188 ? 19.785 -10.589 -36.396 1.00 96.12 188 ILE A O 1
ATOM 1515 N N . VAL A 1 189 ? 18.898 -9.290 -38.005 1.00 96.94 189 VAL A N 1
ATOM 1516 C CA . VAL A 1 189 ? 20.152 -8.592 -38.329 1.00 96.94 189 VAL A CA 1
ATOM 1517 C C . VAL A 1 189 ? 20.676 -7.814 -37.122 1.00 96.94 189 VAL A C 1
ATOM 1519 O O . VAL A 1 189 ? 21.831 -7.984 -36.751 1.00 96.94 189 VAL A O 1
ATOM 1522 N N . MET A 1 190 ? 19.838 -7.014 -36.458 1.00 96.56 190 MET A N 1
ATOM 1523 C CA . MET A 1 190 ? 20.232 -6.273 -35.253 1.00 96.56 190 MET A CA 1
ATOM 1524 C C . MET A 1 190 ? 20.690 -7.207 -34.128 1.00 96.56 190 MET A C 1
ATOM 1526 O O . MET A 1 190 ? 21.671 -6.918 -33.446 1.00 96.56 190 MET A O 1
ATOM 1530 N N . PHE A 1 191 ? 20.013 -8.343 -33.948 1.00 96.25 191 PHE A N 1
ATOM 1531 C CA . PHE A 1 191 ? 20.421 -9.349 -32.973 1.00 96.25 191 PHE A CA 1
ATOM 1532 C C . PHE A 1 191 ? 21.785 -9.958 -33.325 1.00 96.25 191 PHE A C 1
ATOM 1534 O O . PHE A 1 191 ? 22.649 -10.041 -32.457 1.00 96.25 191 PHE A O 1
ATOM 1541 N N . ALA A 1 192 ? 22.017 -10.314 -34.592 1.00 97.00 192 ALA A N 1
ATOM 1542 C CA . ALA A 1 192 ? 23.312 -10.808 -35.057 1.00 97.00 192 ALA A CA 1
ATOM 1543 C C . ALA A 1 192 ? 24.426 -9.765 -34.861 1.00 97.00 192 ALA A C 1
ATOM 1545 O O . ALA A 1 192 ? 25.500 -10.106 -34.375 1.00 97.00 192 ALA A O 1
ATOM 1546 N N . VAL A 1 193 ? 24.154 -8.490 -35.155 1.00 97.38 193 VAL A N 1
ATOM 1547 C CA . VAL A 1 193 ? 25.080 -7.372 -34.914 1.00 97.38 193 VAL A CA 1
ATOM 1548 C C . VAL A 1 193 ? 25.430 -7.241 -33.433 1.00 97.38 193 VAL A C 1
ATOM 1550 O O . VAL A 1 193 ? 26.602 -7.098 -33.101 1.00 97.38 193 VAL A O 1
ATOM 1553 N N . ALA A 1 194 ? 24.448 -7.321 -32.535 1.00 95.69 194 ALA A N 1
ATOM 1554 C CA . ALA A 1 194 ? 24.696 -7.262 -31.097 1.00 95.69 194 ALA A CA 1
ATOM 1555 C C . ALA A 1 194 ? 25.532 -8.461 -30.607 1.00 95.69 194 ALA A C 1
ATOM 1557 O O . ALA A 1 194 ? 26.506 -8.280 -29.880 1.00 95.69 194 ALA A O 1
ATOM 1558 N N . VAL A 1 195 ? 25.182 -9.682 -31.028 1.00 96.12 195 VAL A N 1
ATOM 1559 C CA . VAL A 1 195 ? 25.843 -10.922 -30.579 1.00 96.12 195 VAL A CA 1
ATOM 1560 C C . VAL A 1 195 ? 27.264 -11.056 -31.127 1.00 96.12 195 VAL A C 1
ATOM 1562 O O . VAL A 1 195 ? 28.155 -11.463 -30.387 1.00 96.12 195 VAL A O 1
ATOM 1565 N N . LEU A 1 196 ? 27.490 -10.717 -32.398 1.00 95.31 196 LEU A N 1
ATOM 1566 C CA . LEU A 1 196 ? 28.805 -10.825 -33.038 1.00 95.31 196 LEU A CA 1
ATOM 1567 C C . LEU A 1 196 ? 29.677 -9.595 -32.768 1.00 95.31 196 LEU A C 1
ATOM 1569 O O . LEU A 1 196 ? 30.875 -9.724 -32.537 1.00 95.31 196 LEU A O 1
ATOM 1573 N N . GLY A 1 197 ? 29.088 -8.400 -32.772 1.00 94.44 197 GLY A N 1
ATOM 1574 C CA . GLY A 1 197 ? 29.822 -7.144 -32.674 1.00 94.44 197 GLY A CA 1
ATOM 1575 C C . GLY A 1 197 ? 30.329 -6.810 -31.271 1.00 94.44 197 GLY A C 1
ATOM 1576 O O . GLY A 1 197 ? 31.395 -6.217 -31.142 1.00 94.44 197 GLY A O 1
ATOM 1577 N N . VAL A 1 198 ? 29.613 -7.188 -30.204 1.00 94.62 198 VAL A N 1
ATOM 1578 C CA . VAL A 1 198 ? 30.059 -6.900 -28.824 1.00 94.62 198 VAL A CA 1
ATOM 1579 C C . VAL A 1 198 ? 31.362 -7.642 -28.471 1.00 94.62 198 VAL A C 1
ATOM 1581 O O . VAL A 1 198 ? 32.270 -7.001 -27.939 1.00 94.62 198 VAL A O 1
ATOM 1584 N N . PRO A 1 199 ? 31.533 -8.941 -28.797 1.00 95.38 199 PRO A N 1
ATOM 1585 C CA . PRO A 1 199 ? 32.828 -9.611 -28.679 1.00 95.38 199 PRO A CA 1
ATOM 1586 C C . PRO A 1 199 ? 33.937 -8.948 -29.505 1.00 95.38 199 PRO A C 1
ATOM 1588 O O . PRO A 1 199 ? 35.058 -8.829 -29.018 1.00 95.38 199 PRO A O 1
ATOM 1591 N N . LEU A 1 200 ? 33.629 -8.470 -30.718 1.00 94.75 200 LEU A N 1
ATOM 1592 C CA . LEU A 1 200 ? 34.594 -7.741 -31.552 1.00 94.75 200 LEU A CA 1
ATOM 1593 C C . LEU A 1 200 ? 35.023 -6.417 -30.911 1.00 94.75 200 LEU A C 1
ATOM 1595 O O . LEU A 1 200 ? 36.205 -6.087 -30.938 1.00 94.75 200 LEU A O 1
ATOM 1599 N N . LEU A 1 201 ? 34.096 -5.692 -30.277 1.00 92.38 201 LEU A N 1
ATOM 1600 C CA . LEU A 1 201 ? 34.418 -4.499 -29.492 1.00 92.38 201 LEU A CA 1
ATOM 1601 C C . LEU A 1 201 ? 35.369 -4.847 -28.340 1.00 92.38 201 LEU A C 1
ATOM 1603 O O . LEU A 1 201 ? 36.385 -4.182 -28.168 1.00 92.38 201 LEU A O 1
ATOM 1607 N N . ALA A 1 202 ? 35.072 -5.903 -27.577 1.00 90.06 202 ALA A N 1
ATOM 1608 C CA . ALA A 1 202 ? 35.927 -6.341 -26.474 1.00 90.06 202 ALA A CA 1
ATOM 1609 C C . ALA A 1 202 ? 37.333 -6.747 -26.953 1.00 90.06 202 ALA A C 1
ATOM 1611 O O . ALA A 1 202 ? 38.323 -6.364 -26.331 1.00 90.06 202 ALA A O 1
ATOM 1612 N N . TRP A 1 203 ? 37.420 -7.468 -28.075 1.00 90.50 203 TRP A N 1
ATOM 1613 C CA . TRP A 1 203 ? 38.684 -7.860 -28.702 1.00 90.50 203 TRP A CA 1
ATOM 1614 C C . TRP A 1 203 ? 39.484 -6.661 -29.229 1.00 90.50 203 TRP A C 1
ATOM 1616 O O . TRP A 1 203 ? 40.698 -6.590 -29.042 1.00 90.50 203 TRP A O 1
ATOM 1626 N N . SER A 1 204 ? 38.818 -5.687 -29.853 1.00 87.25 204 SER A N 1
ATOM 1627 C CA . SER A 1 204 ? 39.464 -4.456 -30.315 1.00 87.25 204 SER A CA 1
ATOM 1628 C C . SER A 1 204 ? 40.017 -3.646 -29.138 1.00 87.25 204 SER A C 1
ATOM 1630 O O . SER A 1 204 ? 41.170 -3.225 -29.172 1.00 87.25 204 SER A O 1
ATOM 1632 N N . LEU A 1 205 ? 39.255 -3.504 -28.048 1.00 83.44 205 LEU A N 1
ATOM 1633 C CA . LEU A 1 205 ? 39.705 -2.792 -26.847 1.00 83.44 205 LEU A CA 1
ATOM 1634 C C . LEU A 1 205 ? 40.900 -3.472 -26.162 1.00 83.44 205 LEU A C 1
ATOM 1636 O O . LEU A 1 205 ? 41.780 -2.775 -25.659 1.00 83.44 205 LEU A O 1
ATOM 1640 N N . SER A 1 206 ? 40.957 -4.810 -26.144 1.00 83.25 206 SER A N 1
ATOM 1641 C CA . SER A 1 206 ? 42.102 -5.534 -25.577 1.00 83.25 206 SER A CA 1
ATOM 1642 C C . SER A 1 206 ? 43.345 -5.464 -26.465 1.00 83.25 206 SER A C 1
ATOM 1644 O O . SER A 1 206 ? 44.460 -5.455 -25.947 1.00 83.25 206 SER A O 1
ATOM 1646 N N . SER A 1 207 ? 43.162 -5.381 -27.784 1.00 80.06 207 SER A N 1
ATOM 1647 C CA . SER A 1 207 ? 44.253 -5.332 -28.765 1.00 80.06 207 SER A CA 1
ATOM 1648 C C . SER A 1 207 ? 44.811 -3.916 -28.977 1.00 80.06 207 SER A C 1
ATOM 1650 O O . SER A 1 207 ? 45.974 -3.765 -29.335 1.00 80.06 207 SER A O 1
ATOM 1652 N N . SER A 1 208 ? 44.009 -2.875 -28.722 1.00 66.94 208 SER A N 1
ATOM 1653 C CA . SER A 1 208 ? 44.344 -1.457 -28.955 1.00 66.94 208 SER A CA 1
ATOM 1654 C C . SER A 1 208 ? 44.519 -0.637 -27.663 1.00 66.94 208 SER A C 1
ATOM 1656 O O . SER A 1 208 ? 44.434 0.593 -27.693 1.00 66.94 208 SER A O 1
ATOM 1658 N N . ALA A 1 209 ? 44.766 -1.293 -26.521 1.00 53.84 209 ALA A N 1
ATOM 1659 C CA . ALA A 1 209 ? 44.784 -0.689 -25.180 1.00 53.84 209 ALA A CA 1
ATOM 1660 C C . ALA A 1 209 ? 45.754 0.504 -24.996 1.00 53.84 209 ALA A C 1
ATOM 1662 O O . ALA A 1 209 ? 45.591 1.285 -24.059 1.00 53.84 209 ALA A O 1
ATOM 1663 N N . SER A 1 210 ? 46.731 0.684 -25.887 1.00 48.94 210 SER A N 1
ATOM 1664 C CA . SER A 1 210 ? 47.691 1.794 -25.867 1.00 48.94 210 SER A CA 1
ATOM 1665 C C . SER A 1 210 ? 47.131 3.129 -26.390 1.00 48.94 210 SER A C 1
ATOM 1667 O O . SER A 1 210 ? 47.540 4.178 -25.908 1.00 48.94 210 SER A O 1
ATOM 1669 N N . GLY A 1 211 ? 46.162 3.136 -27.317 1.00 54.16 211 GLY A N 1
ATOM 1670 C CA . GLY A 1 211 ? 45.757 4.364 -28.030 1.00 54.16 211 GLY A CA 1
ATOM 1671 C C . GLY A 1 211 ? 44.782 5.298 -27.292 1.00 54.16 211 GLY A C 1
ATOM 1672 O O . GLY A 1 211 ? 44.764 6.500 -27.550 1.00 54.16 211 GLY A O 1
ATOM 1673 N N . LEU A 1 212 ? 43.962 4.776 -26.370 1.00 54.69 212 LEU A N 1
ATOM 1674 C CA . LEU A 1 212 ? 43.010 5.587 -25.584 1.00 54.69 212 LEU A CA 1
ATOM 1675 C C . LEU A 1 212 ? 43.639 6.226 -24.337 1.00 54.69 212 LEU A C 1
ATOM 1677 O O . LEU A 1 212 ? 43.142 7.249 -23.866 1.00 54.69 212 LEU A O 1
ATOM 1681 N N . ALA A 1 213 ? 44.707 5.630 -23.799 1.00 52.62 213 ALA A N 1
ATOM 1682 C CA . ALA A 1 213 ? 45.388 6.118 -22.600 1.00 52.62 213 ALA A CA 1
ATOM 1683 C C . ALA A 1 213 ? 46.213 7.394 -22.861 1.00 52.62 213 ALA A C 1
ATOM 1685 O O . ALA A 1 213 ? 46.347 8.219 -21.960 1.00 52.62 213 ALA A O 1
ATOM 1686 N N . ASP A 1 214 ? 46.685 7.586 -24.097 1.00 56.69 214 ASP A N 1
ATOM 1687 C CA . ASP A 1 214 ? 47.517 8.729 -24.504 1.00 56.69 214 ASP A CA 1
ATOM 1688 C C . ASP A 1 214 ? 46.714 10.002 -24.848 1.00 56.69 214 ASP A C 1
ATOM 1690 O O . ASP A 1 214 ? 47.290 11.057 -25.123 1.00 56.69 214 ASP A O 1
ATOM 1694 N N . GLN A 1 215 ? 45.374 9.955 -24.826 1.00 63.56 215 GLN A N 1
ATOM 1695 C CA . GLN A 1 215 ? 44.548 11.129 -25.124 1.00 63.56 215 GLN A CA 1
ATOM 1696 C C . GLN A 1 215 ? 44.407 12.076 -23.925 1.00 63.56 215 GLN A C 1
ATOM 1698 O O . GLN A 1 215 ? 44.109 11.671 -22.800 1.00 63.56 215 GLN A O 1
ATOM 1703 N N . SER A 1 216 ? 44.540 13.381 -24.186 1.00 67.25 216 SER A N 1
ATOM 1704 C CA . SER A 1 216 ? 44.330 14.427 -23.179 1.00 67.25 216 SER A CA 1
ATOM 1705 C C . SER A 1 216 ? 42.930 14.347 -22.565 1.00 67.25 216 SER A C 1
ATOM 1707 O O . SER A 1 216 ? 41.920 14.360 -23.272 1.00 67.25 216 SER A O 1
ATOM 1709 N N . LEU A 1 217 ? 42.863 14.389 -21.230 1.00 64.81 217 LEU A N 1
ATOM 1710 C CA . LEU A 1 217 ? 41.610 14.421 -20.465 1.00 64.81 217 LEU A CA 1
ATOM 1711 C C . LEU A 1 217 ? 40.663 15.556 -20.901 1.00 64.81 217 LEU A C 1
ATOM 1713 O O . LEU A 1 217 ? 39.448 15.419 -20.768 1.00 64.81 217 LEU A O 1
ATOM 1717 N N . VAL A 1 218 ? 41.199 16.653 -21.450 1.00 62.84 218 VAL A N 1
ATOM 1718 C CA . VAL A 1 218 ? 40.419 17.797 -21.955 1.00 62.84 218 VAL A CA 1
ATOM 1719 C C . VAL A 1 218 ? 39.595 17.432 -23.195 1.00 62.84 218 VAL A C 1
ATOM 1721 O O . VAL A 1 218 ? 38.545 18.024 -23.412 1.00 62.84 218 VAL A O 1
ATOM 1724 N N . VAL A 1 219 ? 40.029 16.444 -23.981 1.00 70.94 219 VAL A N 1
ATOM 1725 C CA . VAL A 1 219 ? 39.326 15.967 -25.184 1.00 70.94 219 VAL A CA 1
ATOM 1726 C C . VAL A 1 219 ? 38.488 14.730 -24.867 1.00 70.94 219 VAL A C 1
ATOM 1728 O O . VAL A 1 219 ? 37.320 14.651 -25.258 1.00 70.94 219 VAL A O 1
ATOM 1731 N N . THR A 1 220 ? 39.042 13.790 -24.101 1.00 69.81 220 THR A N 1
ATOM 1732 C CA . THR A 1 220 ? 38.384 12.516 -23.780 1.00 69.81 220 THR A CA 1
ATOM 1733 C C . THR A 1 220 ? 37.115 12.716 -22.953 1.00 69.81 220 THR A C 1
ATOM 1735 O O . THR A 1 220 ? 36.096 12.085 -23.228 1.00 69.81 220 THR A O 1
ATOM 1738 N N . VAL A 1 221 ? 37.131 13.620 -21.964 1.00 71.06 221 VAL A N 1
ATOM 1739 C CA . VAL A 1 221 ? 35.980 13.829 -21.071 1.00 71.06 221 VAL A CA 1
ATOM 1740 C C . VAL A 1 221 ? 34.776 14.435 -21.811 1.00 71.06 221 VAL A C 1
ATOM 1742 O O . VAL A 1 221 ? 33.705 13.828 -21.745 1.00 71.06 221 VAL A O 1
ATOM 1745 N N . PRO A 1 222 ? 34.884 15.558 -22.553 1.00 76.12 222 PRO A N 1
ATOM 1746 C CA . PRO A 1 222 ? 33.757 16.080 -23.331 1.00 76.12 222 PRO A CA 1
ATOM 1747 C C . PRO A 1 222 ? 33.247 15.093 -24.383 1.00 76.12 222 PRO A C 1
ATOM 1749 O O . PRO A 1 222 ? 32.036 14.961 -24.550 1.00 76.12 222 PRO A O 1
ATOM 1752 N N . THR A 1 223 ? 34.150 14.358 -25.041 1.00 80.94 223 THR A N 1
ATOM 1753 C CA . THR A 1 223 ? 33.787 13.320 -26.019 1.00 80.94 223 THR A CA 1
ATOM 1754 C C . THR A 1 223 ? 32.962 12.213 -25.370 1.00 80.94 223 THR A C 1
ATOM 1756 O O . THR A 1 223 ? 31.910 11.846 -25.892 1.00 80.94 223 THR A O 1
ATOM 1759 N N . LEU A 1 224 ? 33.382 11.723 -24.198 1.00 79.62 224 LEU A N 1
ATOM 1760 C CA . LEU A 1 224 ? 32.636 10.733 -23.424 1.00 79.62 224 LEU A CA 1
ATOM 1761 C C . LEU A 1 224 ? 31.245 11.250 -23.032 1.00 79.62 224 LEU A C 1
ATOM 1763 O O . LEU A 1 224 ? 30.266 10.538 -23.234 1.00 79.62 224 LEU A O 1
ATOM 1767 N N . TYR A 1 225 ? 31.129 12.481 -22.523 1.00 79.56 225 TYR A N 1
ATOM 1768 C CA . TYR A 1 225 ? 29.826 13.068 -22.180 1.00 79.56 225 TYR A CA 1
ATOM 1769 C C . TYR A 1 225 ? 28.919 13.241 -23.404 1.00 79.56 225 TYR A C 1
ATOM 1771 O O . TYR A 1 225 ? 27.727 12.945 -23.322 1.00 79.56 225 TYR A O 1
ATOM 1779 N N . GLY A 1 226 ? 29.473 13.673 -24.541 1.00 85.25 226 GLY A N 1
ATOM 1780 C CA . GLY A 1 226 ? 28.745 13.752 -25.806 1.00 85.25 226 GLY A CA 1
ATOM 1781 C C . GLY A 1 226 ? 28.235 12.381 -26.253 1.00 85.25 226 GLY A C 1
ATOM 1782 O O . GLY A 1 226 ? 27.055 12.235 -26.564 1.00 85.25 226 GLY A O 1
ATOM 1783 N N . CYS A 1 227 ? 29.089 11.355 -26.196 1.00 88.50 227 CYS A N 1
ATOM 1784 C CA . CYS A 1 227 ? 28.709 9.977 -26.505 1.00 88.50 227 CYS A CA 1
ATOM 1785 C C . CYS A 1 227 ? 27.616 9.459 -25.562 1.00 88.50 227 CYS A C 1
ATOM 1787 O O . CYS A 1 227 ? 26.622 8.914 -26.031 1.00 88.50 227 CYS A O 1
ATOM 1789 N N . LEU A 1 228 ? 27.759 9.668 -24.249 1.00 85.00 228 LEU A N 1
ATOM 1790 C CA . LEU A 1 228 ? 26.763 9.276 -23.246 1.00 85.00 228 LEU A CA 1
ATOM 1791 C C . LEU A 1 228 ? 25.408 9.949 -23.491 1.00 85.00 228 LEU A C 1
ATOM 1793 O O . LEU A 1 228 ? 24.375 9.293 -23.371 1.00 85.00 228 LEU A O 1
ATOM 1797 N N . LEU A 1 229 ? 25.401 11.229 -23.873 1.00 86.75 229 LEU A N 1
ATOM 1798 C CA . LEU A 1 229 ? 24.174 11.942 -24.221 1.00 86.75 229 LEU A CA 1
ATOM 1799 C C . LEU A 1 229 ? 23.513 11.341 -25.467 1.00 86.75 229 LEU A C 1
ATOM 1801 O O . LEU A 1 229 ? 22.311 11.094 -25.450 1.00 86.75 229 LEU A O 1
ATOM 1805 N N . VAL A 1 230 ? 24.283 11.072 -26.526 1.00 91.62 230 VAL A N 1
ATOM 1806 C CA . VAL A 1 230 ? 23.756 10.451 -27.754 1.00 91.62 230 VAL A CA 1
ATOM 1807 C C . VAL A 1 230 ? 23.198 9.057 -27.465 1.00 91.62 230 VAL A C 1
ATOM 1809 O O . VAL A 1 230 ? 22.085 8.754 -27.888 1.00 91.62 230 VAL A O 1
ATOM 1812 N N . VAL A 1 231 ? 23.920 8.233 -26.701 1.00 92.06 231 VAL A N 1
ATOM 1813 C CA . VAL A 1 231 ? 23.446 6.913 -26.255 1.00 92.06 231 VAL A CA 1
ATOM 1814 C C . VAL A 1 231 ? 22.132 7.046 -25.487 1.00 92.06 231 VAL A C 1
ATOM 1816 O O . VAL A 1 231 ? 21.179 6.341 -25.803 1.00 92.06 231 VAL A O 1
ATOM 1819 N N . ALA A 1 232 ? 22.042 7.978 -24.534 1.00 89.88 232 ALA A N 1
ATOM 1820 C CA . ALA A 1 232 ? 20.821 8.202 -23.763 1.00 89.88 232 ALA A CA 1
ATOM 1821 C C . ALA A 1 232 ? 19.642 8.642 -24.648 1.00 89.88 232 ALA A C 1
ATOM 1823 O O . ALA A 1 232 ? 18.529 8.155 -24.475 1.00 89.88 232 ALA A O 1
ATOM 1824 N N . VAL A 1 233 ? 19.866 9.524 -25.629 1.00 91.56 233 VAL A N 1
ATOM 1825 C CA . VAL A 1 233 ? 18.824 9.929 -26.589 1.00 91.56 233 VAL A CA 1
ATOM 1826 C C . VAL A 1 233 ? 18.336 8.730 -27.403 1.00 91.56 233 VAL A C 1
ATOM 1828 O O . VAL A 1 233 ? 17.129 8.531 -27.529 1.00 91.56 233 VAL A O 1
ATOM 1831 N N . LEU A 1 234 ? 19.254 7.925 -27.945 1.00 94.25 234 LEU A N 1
ATOM 1832 C CA . LEU A 1 234 ? 18.906 6.750 -28.746 1.00 94.25 234 LEU A CA 1
ATOM 1833 C C . LEU A 1 234 ? 18.180 5.682 -27.917 1.00 94.25 234 LEU A C 1
ATOM 1835 O O . LEU A 1 234 ? 17.225 5.087 -28.413 1.00 94.25 234 LEU A O 1
ATOM 1839 N N . HIS A 1 235 ? 18.573 5.499 -26.654 1.00 94.38 235 HIS A N 1
ATOM 1840 C CA . HIS A 1 235 ? 17.925 4.599 -25.696 1.00 94.38 235 HIS A CA 1
ATOM 1841 C C . HIS A 1 235 ? 16.460 4.981 -25.453 1.00 94.38 235 HIS A C 1
ATOM 1843 O O . HIS A 1 235 ? 15.558 4.163 -25.635 1.00 94.38 235 HIS A O 1
ATOM 1849 N N . GLU A 1 236 ? 16.195 6.246 -25.119 1.00 93.38 236 GLU A N 1
ATOM 1850 C CA . GLU A 1 236 ? 14.826 6.726 -24.893 1.00 93.38 236 GLU A CA 1
ATOM 1851 C C . GLU A 1 236 ? 13.995 6.720 -26.185 1.00 93.38 236 GLU A C 1
ATOM 1853 O O . GLU A 1 236 ? 12.816 6.362 -26.179 1.00 93.38 236 GLU A O 1
ATOM 1858 N N . LEU A 1 237 ? 14.598 7.050 -27.332 1.00 93.88 237 LEU A N 1
ATOM 1859 C CA . LEU A 1 237 ? 13.922 6.927 -28.624 1.00 93.88 237 LEU A CA 1
ATOM 1860 C C . LEU A 1 237 ? 13.571 5.473 -28.949 1.00 93.88 237 LEU A C 1
ATOM 1862 O O . LEU A 1 237 ? 12.505 5.229 -29.510 1.00 93.88 237 LEU A O 1
ATOM 1866 N N . ALA A 1 238 ? 14.404 4.500 -28.573 1.00 95.31 238 ALA A N 1
ATOM 1867 C CA . ALA A 1 238 ? 14.093 3.089 -28.770 1.00 95.31 238 ALA A CA 1
ATOM 1868 C C . ALA A 1 238 ? 12.832 2.673 -27.993 1.00 95.31 238 ALA A C 1
ATOM 1870 O O . ALA A 1 238 ? 11.965 2.005 -28.562 1.00 95.31 238 ALA A O 1
ATOM 1871 N N . HIS A 1 239 ? 12.668 3.133 -26.747 1.00 95.19 239 HIS A N 1
ATOM 1872 C CA . HIS A 1 239 ? 11.417 2.967 -25.997 1.00 95.19 239 HIS A CA 1
ATOM 1873 C C . HIS A 1 239 ? 10.227 3.634 -26.709 1.00 95.19 239 HIS A C 1
ATOM 1875 O O . HIS A 1 239 ? 9.170 3.020 -26.868 1.00 95.19 239 HIS A O 1
ATOM 1881 N N . ALA A 1 240 ? 10.405 4.867 -27.194 1.00 94.81 240 ALA A N 1
ATOM 1882 C CA . ALA A 1 240 ? 9.369 5.618 -27.904 1.00 94.81 240 ALA A CA 1
ATOM 1883 C C . ALA A 1 240 ? 8.903 4.907 -29.189 1.00 94.81 240 ALA A C 1
ATOM 1885 O O . ALA A 1 240 ? 7.704 4.753 -29.432 1.00 94.81 240 ALA A O 1
ATOM 1886 N N . PHE A 1 241 ? 9.847 4.438 -30.007 1.00 95.94 241 PHE A N 1
ATOM 1887 C CA . PHE A 1 241 ? 9.556 3.719 -31.244 1.00 95.94 241 PHE A CA 1
ATOM 1888 C C . PHE A 1 241 ? 8.960 2.337 -30.983 1.00 95.94 241 PHE A C 1
ATOM 1890 O O . PHE A 1 241 ? 8.073 1.910 -31.722 1.00 95.94 241 PHE A O 1
ATOM 1897 N N . ALA A 1 242 ? 9.380 1.655 -29.913 1.00 95.75 242 ALA A N 1
ATOM 1898 C CA . ALA A 1 242 ? 8.748 0.412 -29.496 1.00 95.75 242 ALA A CA 1
ATOM 1899 C C . ALA A 1 242 ? 7.278 0.634 -29.125 1.00 95.75 242 ALA A C 1
ATOM 1901 O O . ALA A 1 242 ? 6.428 -0.120 -29.596 1.00 95.75 242 ALA A O 1
ATOM 1902 N N . ALA A 1 243 ? 6.956 1.701 -28.389 1.00 94.56 243 ALA A N 1
ATOM 1903 C CA . ALA A 1 243 ? 5.569 2.064 -28.110 1.00 94.56 243 ALA A CA 1
ATOM 1904 C C . ALA A 1 243 ? 4.778 2.358 -29.400 1.00 94.56 243 ALA A C 1
ATOM 1906 O O . ALA A 1 243 ? 3.682 1.826 -29.599 1.00 94.56 243 ALA A O 1
ATOM 1907 N N . LYS A 1 244 ? 5.368 3.113 -30.337 1.00 94.62 244 LYS A N 1
ATOM 1908 C CA . LYS A 1 244 ? 4.747 3.401 -31.642 1.00 94.62 244 LYS A CA 1
ATOM 1909 C C . LYS A 1 244 ? 4.499 2.158 -32.490 1.00 94.62 244 LYS A C 1
ATOM 1911 O O . LYS A 1 244 ? 3.468 2.090 -33.150 1.00 94.62 244 LYS A O 1
ATOM 1916 N N . SER A 1 245 ? 5.360 1.143 -32.402 1.00 94.25 245 SER A N 1
ATOM 1917 C CA . SER A 1 245 ? 5.165 -0.124 -33.121 1.00 94.25 245 SER A CA 1
ATOM 1918 C C . SER A 1 245 ? 3.913 -0.906 -32.705 1.00 94.25 245 SER A C 1
ATOM 1920 O O . SER A 1 245 ? 3.452 -1.759 -33.460 1.00 94.25 245 SER A O 1
ATOM 1922 N N . TYR A 1 246 ? 3.333 -0.585 -31.543 1.00 93.81 246 TYR A N 1
ATOM 1923 C CA . TYR A 1 246 ? 2.052 -1.116 -31.066 1.00 93.81 246 TYR A CA 1
ATOM 1924 C C . TYR A 1 246 ? 0.909 -0.088 -31.152 1.00 93.81 246 TYR A C 1
ATOM 1926 O O . TYR A 1 246 ? -0.133 -0.272 -30.529 1.00 93.81 246 TYR A O 1
ATOM 1934 N N . GLY A 1 247 ? 1.094 1.011 -31.891 1.00 90.69 247 GLY A N 1
ATOM 1935 C CA . GLY A 1 247 ? 0.086 2.063 -32.047 1.00 90.69 247 GLY A CA 1
ATOM 1936 C C . GLY A 1 247 ? -0.126 2.925 -30.798 1.00 90.69 247 GLY A C 1
ATOM 1937 O O . GLY A 1 247 ? -1.190 3.523 -30.650 1.00 90.69 247 GLY A O 1
ATOM 1938 N N . ARG A 1 248 ? 0.853 2.984 -29.883 1.00 92.50 248 ARG A N 1
ATOM 1939 C CA . ARG A 1 248 ? 0.754 3.730 -28.616 1.00 92.50 248 ARG A CA 1
ATOM 1940 C C . ARG A 1 248 ? 1.301 5.152 -28.695 1.00 92.50 248 ARG A C 1
ATOM 1942 O O . ARG A 1 248 ? 2.103 5.497 -29.568 1.00 92.50 248 ARG A O 1
ATOM 1949 N N . VAL A 1 249 ? 0.810 5.999 -27.794 1.00 90.19 249 VAL A N 1
ATOM 1950 C CA . VAL A 1 249 ? 1.083 7.442 -27.759 1.00 90.19 249 VAL A CA 1
ATOM 1951 C C . VAL A 1 249 ? 2.254 7.739 -26.824 1.00 90.19 249 VAL A C 1
ATOM 1953 O O . VAL A 1 249 ? 2.308 7.268 -25.691 1.00 90.19 249 VAL A O 1
ATOM 1956 N N . VAL A 1 250 ? 3.176 8.578 -27.289 1.00 90.88 250 VAL A N 1
ATOM 1957 C CA . VAL A 1 250 ? 4.349 9.066 -26.562 1.00 90.88 250 VAL A CA 1
ATOM 1958 C C . VAL A 1 250 ? 4.126 10.535 -26.211 1.00 90.88 250 VAL A C 1
ATOM 1960 O O . VAL A 1 250 ? 4.444 11.451 -26.970 1.00 90.88 250 VAL A O 1
ATOM 1963 N N . ARG A 1 251 ? 3.525 10.769 -25.044 1.00 82.75 251 ARG A N 1
ATOM 1964 C CA . ARG A 1 251 ? 2.993 12.089 -24.662 1.00 82.75 251 ARG A CA 1
ATOM 1965 C C . ARG A 1 251 ? 4.070 13.082 -24.252 1.00 82.75 251 ARG A C 1
ATOM 1967 O O . ARG A 1 251 ? 3.946 14.277 -24.516 1.00 82.75 251 ARG A O 1
ATOM 1974 N N . ARG A 1 252 ? 5.094 12.598 -23.551 1.00 86.88 252 ARG A N 1
ATOM 1975 C CA . ARG A 1 252 ? 6.147 13.415 -22.949 1.00 86.88 252 ARG A CA 1
ATOM 1976 C C . ARG A 1 252 ? 7.492 12.750 -23.172 1.00 86.88 252 ARG A C 1
ATOM 1978 O O . ARG A 1 252 ? 7.608 11.533 -23.180 1.00 86.88 252 ARG A O 1
ATOM 1985 N N . GLY A 1 253 ? 8.514 13.569 -23.296 1.00 87.75 253 GLY A N 1
ATOM 1986 C CA . GLY A 1 253 ? 9.904 13.156 -23.227 1.00 87.75 253 GLY A CA 1
ATOM 1987 C C . GLY A 1 253 ? 10.781 14.391 -23.290 1.00 87.75 253 GLY A C 1
ATOM 1988 O O . GLY A 1 253 ? 10.285 15.480 -23.575 1.00 87.75 253 GLY A O 1
ATOM 1989 N N . GLY A 1 254 ? 12.058 14.263 -22.978 1.00 88.12 254 GLY A N 1
ATOM 1990 C CA . GLY A 1 254 ? 12.967 15.400 -22.988 1.00 88.12 254 GLY A CA 1
ATOM 1991 C C . GLY A 1 254 ? 14.156 15.209 -22.070 1.00 88.12 254 GLY A C 1
ATOM 1992 O O . GLY A 1 254 ? 14.546 14.087 -21.750 1.00 88.12 254 GLY A O 1
ATOM 1993 N N . LEU A 1 255 ? 14.730 16.334 -21.653 1.00 86.38 255 LEU A N 1
ATOM 1994 C CA . LEU A 1 255 ? 15.884 16.352 -20.769 1.00 86.38 255 LEU A CA 1
ATOM 1995 C C . LEU A 1 255 ? 15.426 16.195 -19.317 1.00 86.38 255 LEU A C 1
ATOM 1997 O O . LEU A 1 255 ? 14.488 16.850 -18.864 1.00 86.38 255 LEU A O 1
ATOM 2001 N N . SER A 1 256 ? 16.118 15.360 -18.562 1.00 81.94 256 SER A N 1
ATOM 2002 C CA . SER A 1 256 ? 15.992 15.250 -17.116 1.00 81.94 256 SER A CA 1
ATOM 2003 C C . SER A 1 256 ? 17.336 15.520 -16.446 1.00 81.94 256 SER A C 1
ATOM 2005 O O . SER A 1 256 ? 18.397 15.339 -17.035 1.00 81.94 256 SER A O 1
ATOM 2007 N N . ILE A 1 257 ? 17.297 15.994 -15.207 1.00 72.50 257 ILE A N 1
ATOM 2008 C CA . ILE A 1 257 ? 18.455 16.074 -14.322 1.00 72.50 257 ILE A CA 1
ATOM 2009 C C . ILE A 1 257 ? 18.189 15.110 -13.176 1.00 72.50 257 ILE A C 1
ATOM 2011 O O . ILE A 1 257 ? 17.218 15.295 -12.440 1.00 72.50 257 ILE A O 1
ATOM 2015 N N . PHE A 1 258 ? 19.038 14.096 -13.025 1.00 59.56 258 PHE A N 1
ATOM 2016 C CA . PHE A 1 258 ? 18.952 13.080 -11.980 1.00 59.56 258 PHE A CA 1
ATOM 2017 C C . PHE A 1 258 ? 20.237 13.087 -11.149 1.00 59.56 258 PHE A C 1
ATOM 2019 O O . PHE A 1 258 ? 21.322 12.839 -11.668 1.00 59.56 258 PHE A O 1
ATOM 2026 N N . TYR A 1 259 ? 20.129 13.422 -9.860 1.00 58.84 259 TYR A N 1
ATOM 2027 C CA . TYR A 1 259 ? 21.282 13.647 -8.968 1.00 58.84 259 TYR A CA 1
ATOM 2028 C C . TYR A 1 259 ? 22.361 14.583 -9.555 1.00 58.84 259 TYR A C 1
ATOM 2030 O O . TYR A 1 259 ? 23.555 14.353 -9.393 1.00 58.84 259 TYR A O 1
ATOM 2038 N N . GLY A 1 260 ? 21.942 15.644 -10.249 1.00 58.69 260 GLY A N 1
ATOM 2039 C CA . GLY A 1 260 ? 22.843 16.598 -10.908 1.00 58.69 260 GLY A CA 1
ATOM 2040 C C . GLY A 1 260 ? 23.423 16.137 -12.252 1.00 58.69 260 GLY A C 1
ATOM 2041 O O . GLY A 1 260 ? 24.021 16.958 -12.941 1.00 58.69 260 GLY A O 1
ATOM 2042 N N . SER A 1 261 ? 23.213 14.882 -12.666 1.00 58.78 261 SER A N 1
ATOM 2043 C CA . SER A 1 261 ? 23.589 14.398 -14.000 1.00 58.78 261 SER A CA 1
ATOM 2044 C C . SER A 1 261 ? 22.482 14.695 -15.016 1.00 58.78 261 SER A C 1
ATOM 2046 O O . SER A 1 261 ? 21.318 14.415 -14.713 1.00 58.78 261 SER A O 1
ATOM 2048 N N . PRO A 1 262 ? 22.797 15.208 -16.220 1.00 68.56 262 PRO A N 1
ATOM 2049 C CA . PRO A 1 262 ? 21.838 15.221 -17.316 1.00 68.56 262 PRO A CA 1
ATOM 2050 C C . PRO A 1 262 ? 21.494 13.779 -17.712 1.00 68.56 262 PRO A C 1
ATOM 2052 O O . PRO A 1 262 ? 22.342 12.886 -17.680 1.00 68.56 262 PRO A O 1
ATOM 2055 N N . GLY A 1 263 ? 20.243 13.559 -18.079 1.00 78.50 263 GLY A N 1
ATOM 2056 C CA . GLY A 1 263 ? 19.721 12.306 -18.601 1.00 78.50 263 GLY A CA 1
ATOM 2057 C C . GLY A 1 263 ? 18.566 12.592 -19.550 1.00 78.50 263 GLY A C 1
ATOM 2058 O O . GLY A 1 263 ? 18.040 13.702 -19.583 1.00 78.50 263 GLY A O 1
ATOM 2059 N N . MET A 1 264 ? 18.152 11.601 -20.322 1.00 87.31 264 MET A N 1
ATOM 2060 C CA . MET A 1 264 ? 16.966 11.704 -21.171 1.00 87.31 264 MET A CA 1
ATOM 2061 C C . MET A 1 264 ? 15.827 10.915 -20.532 1.00 87.31 264 MET A C 1
ATOM 2063 O O . MET A 1 264 ? 16.072 10.026 -19.721 1.00 87.31 264 MET A O 1
ATOM 2067 N N . PHE A 1 265 ? 14.587 11.272 -20.842 1.00 88.75 265 PHE A N 1
ATOM 2068 C CA . PHE A 1 265 ? 13.434 10.457 -20.474 1.00 88.75 265 PHE A CA 1
ATOM 2069 C C . PHE A 1 265 ? 12.405 10.460 -21.596 1.00 88.75 265 PHE A C 1
ATOM 2071 O O . PHE A 1 265 ? 12.215 11.479 -22.268 1.00 88.75 265 PHE A O 1
ATOM 2078 N N . VAL A 1 266 ? 11.686 9.354 -21.739 1.00 90.94 266 VAL A N 1
ATOM 2079 C CA . VAL A 1 266 ? 10.443 9.280 -22.495 1.00 90.94 266 VAL A CA 1
ATOM 2080 C C . VAL A 1 266 ? 9.333 8.639 -21.664 1.00 90.94 266 VAL A C 1
ATOM 2082 O O . VAL A 1 266 ? 9.536 7.686 -20.916 1.00 90.94 266 VAL A O 1
ATOM 2085 N N . ASP A 1 267 ? 8.127 9.181 -21.782 1.00 88.56 267 ASP A N 1
ATOM 2086 C CA . ASP A 1 267 ? 6.932 8.633 -21.160 1.00 88.56 267 ASP A CA 1
ATOM 2087 C C . ASP A 1 267 ? 6.287 7.594 -22.083 1.00 88.56 267 ASP A C 1
ATOM 2089 O O . ASP A 1 267 ? 5.679 7.928 -23.103 1.00 88.56 267 ASP A O 1
ATOM 2093 N N . THR A 1 268 ? 6.428 6.325 -21.699 1.00 89.94 268 THR A N 1
ATOM 2094 C CA . THR A 1 268 ? 5.815 5.166 -22.361 1.00 89.94 268 THR A CA 1
ATOM 2095 C C . THR A 1 268 ? 4.706 4.527 -21.523 1.00 89.94 268 THR A C 1
ATOM 2097 O O . THR A 1 268 ? 4.338 3.378 -21.761 1.00 89.94 268 THR A O 1
ATOM 2100 N N . GLN A 1 269 ? 4.121 5.250 -20.556 1.00 88.19 269 GLN A N 1
ATOM 2101 C CA . GLN A 1 269 ? 3.058 4.711 -19.691 1.00 88.19 269 GLN A CA 1
ATOM 2102 C C . GLN A 1 269 ? 1.828 4.212 -20.461 1.00 88.19 269 GLN A C 1
ATOM 2104 O O . GLN A 1 269 ? 1.147 3.304 -19.988 1.00 88.19 269 GLN A O 1
ATOM 2109 N N . ASP A 1 270 ? 1.581 4.732 -21.668 1.00 90.94 270 ASP A N 1
ATOM 2110 C CA . ASP A 1 270 ? 0.503 4.268 -22.554 1.00 90.94 270 ASP A CA 1
ATOM 2111 C C . ASP A 1 270 ? 0.614 2.771 -22.903 1.00 90.94 270 ASP A C 1
ATOM 2113 O O . ASP A 1 270 ? -0.387 2.105 -23.167 1.00 90.94 270 ASP A O 1
ATOM 2117 N N . MET A 1 271 ? 1.815 2.188 -22.792 1.00 92.31 271 MET A N 1
ATOM 2118 C CA . MET A 1 271 ? 2.036 0.747 -22.940 1.00 92.31 271 MET A CA 1
ATOM 2119 C C . MET A 1 271 ? 1.310 -0.100 -21.891 1.00 92.31 271 MET A C 1
ATOM 2121 O O . MET A 1 271 ? 1.131 -1.297 -22.099 1.00 92.31 271 MET A O 1
ATOM 2125 N N . TRP A 1 272 ? 0.845 0.471 -20.777 1.00 89.50 272 TRP A N 1
ATOM 2126 C CA . TRP A 1 272 ? 0.034 -0.262 -19.796 1.00 89.50 272 TRP A CA 1
ATOM 2127 C C . TRP A 1 272 ? -1.313 -0.733 -20.354 1.00 89.50 272 TRP A C 1
ATOM 2129 O O . TRP A 1 272 ? -1.906 -1.654 -19.796 1.00 89.50 272 TRP A O 1
ATOM 2139 N N . MET A 1 273 ? -1.756 -0.158 -21.476 1.00 91.94 273 MET A N 1
ATOM 2140 C CA . MET A 1 273 ? -2.924 -0.606 -22.237 1.00 91.94 273 MET A CA 1
ATOM 2141 C C . MET A 1 273 ? -2.662 -1.876 -23.065 1.00 91.94 273 MET A C 1
ATOM 2143 O O . MET A 1 273 ? -3.590 -2.406 -23.671 1.00 91.94 273 MET A O 1
ATOM 2147 N N . GLU A 1 274 ? -1.422 -2.363 -23.129 1.00 93.19 274 GLU A N 1
ATOM 2148 C CA . GLU A 1 274 ? -1.058 -3.628 -23.770 1.00 93.19 274 GLU A CA 1
ATOM 2149 C C . GLU A 1 274 ? -0.859 -4.755 -22.746 1.00 93.19 274 GLU A C 1
ATOM 2151 O O . GLU A 1 274 ? -0.540 -4.490 -21.580 1.00 93.19 274 GLU A O 1
ATOM 2156 N N . PRO A 1 275 ? -0.983 -6.036 -23.153 1.00 90.75 275 PRO A N 1
ATOM 2157 C CA . PRO A 1 275 ? -0.623 -7.165 -22.305 1.00 90.75 275 PRO A CA 1
ATOM 2158 C C . PRO A 1 275 ? 0.888 -7.206 -22.035 1.00 90.75 275 PRO A C 1
ATOM 2160 O O . PRO A 1 275 ? 1.684 -6.432 -22.567 1.00 90.75 275 PRO A O 1
ATOM 2163 N N . ARG A 1 276 ? 1.308 -8.151 -21.193 1.00 90.06 276 ARG A N 1
ATOM 2164 C CA . ARG A 1 276 ? 2.694 -8.263 -20.723 1.00 90.06 276 ARG A CA 1
ATOM 2165 C C . ARG A 1 276 ? 3.745 -8.324 -21.842 1.00 90.06 276 ARG A C 1
ATOM 2167 O O . ARG A 1 276 ? 4.802 -7.725 -21.690 1.00 90.06 276 ARG A O 1
ATOM 2174 N N . GLY A 1 277 ? 3.472 -9.020 -22.948 1.00 90.50 277 GLY A N 1
ATOM 2175 C CA . GLY A 1 277 ? 4.429 -9.195 -24.052 1.00 90.50 277 GLY A CA 1
ATOM 2176 C C . GLY A 1 277 ? 4.916 -7.867 -24.654 1.00 90.50 277 GLY A C 1
ATOM 2177 O O . GLY A 1 277 ? 6.106 -7.568 -24.557 1.00 90.50 277 GLY A O 1
ATOM 2178 N N . PRO A 1 278 ? 4.026 -7.032 -25.219 1.00 92.31 278 PRO A N 1
ATOM 2179 C CA . PRO A 1 278 ? 4.396 -5.712 -25.730 1.00 92.31 278 PRO A CA 1
ATOM 2180 C C . PRO A 1 278 ? 5.043 -4.792 -24.686 1.00 92.31 278 PRO A C 1
ATOM 2182 O O . PRO A 1 278 ? 5.993 -4.084 -25.018 1.00 92.31 278 PRO A O 1
ATOM 2185 N N . ARG A 1 279 ? 4.604 -4.834 -23.417 1.00 91.69 279 ARG A N 1
ATOM 2186 C CA . ARG A 1 279 ? 5.254 -4.074 -22.329 1.00 91.69 279 ARG A CA 1
ATOM 2187 C C . ARG A 1 279 ? 6.709 -4.494 -22.129 1.00 91.69 279 ARG A C 1
ATOM 2189 O O . ARG A 1 279 ? 7.585 -3.637 -22.059 1.00 91.69 279 ARG A O 1
ATOM 2196 N N . MET A 1 280 ? 6.982 -5.802 -22.140 1.00 91.50 280 MET A N 1
ATOM 2197 C CA . MET A 1 280 ? 8.348 -6.333 -22.083 1.00 91.50 280 MET A CA 1
ATOM 2198 C C . MET A 1 280 ? 9.183 -5.909 -23.296 1.00 91.50 280 MET A C 1
ATOM 2200 O O . MET A 1 280 ? 10.350 -5.572 -23.127 1.00 91.50 280 MET A O 1
ATOM 2204 N N . VAL A 1 281 ? 8.603 -5.884 -24.503 1.00 92.31 281 VAL A N 1
ATOM 2205 C CA . VAL A 1 281 ? 9.298 -5.393 -25.708 1.00 92.31 281 VAL A CA 1
ATOM 2206 C C . VAL A 1 281 ? 9.661 -3.919 -25.561 1.00 92.31 281 VAL A C 1
ATOM 2208 O O . VAL A 1 281 ? 10.797 -3.551 -25.848 1.00 92.31 281 VAL A O 1
ATOM 2211 N N . SER A 1 282 ? 8.734 -3.091 -25.073 1.00 92.56 282 SER A N 1
ATOM 2212 C CA . SER A 1 282 ? 9.006 -1.679 -24.801 1.00 92.56 282 SER A CA 1
ATOM 2213 C C . SER A 1 282 ? 10.124 -1.518 -23.776 1.00 92.56 282 SER A C 1
ATOM 2215 O O . SER A 1 282 ? 11.057 -0.775 -24.041 1.00 92.56 282 SER A O 1
ATOM 2217 N N . ALA A 1 283 ? 10.090 -2.239 -22.651 1.00 91.94 283 ALA A N 1
ATOM 2218 C CA . ALA A 1 283 ? 11.130 -2.165 -21.620 1.00 91.94 283 ALA A CA 1
ATOM 2219 C C . ALA A 1 283 ? 12.501 -2.695 -22.094 1.00 91.94 283 ALA A C 1
ATOM 2221 O O . ALA A 1 283 ? 13.535 -2.188 -21.675 1.00 91.94 283 ALA A O 1
ATOM 2222 N N . TRP A 1 284 ? 12.527 -3.682 -22.997 1.00 94.06 284 TRP A N 1
ATOM 2223 C CA . TRP A 1 284 ? 13.760 -4.226 -23.581 1.00 94.06 284 TRP A CA 1
ATOM 2224 C C . TRP A 1 284 ? 14.363 -3.338 -24.678 1.00 94.06 284 TRP A C 1
ATOM 2226 O O . TRP A 1 284 ? 15.571 -3.383 -24.899 1.00 94.06 284 TRP A O 1
ATOM 2236 N N . ALA A 1 285 ? 13.551 -2.532 -25.369 1.00 94.50 285 ALA A N 1
ATOM 2237 C CA . ALA A 1 285 ? 13.989 -1.762 -26.532 1.00 94.50 285 ALA A 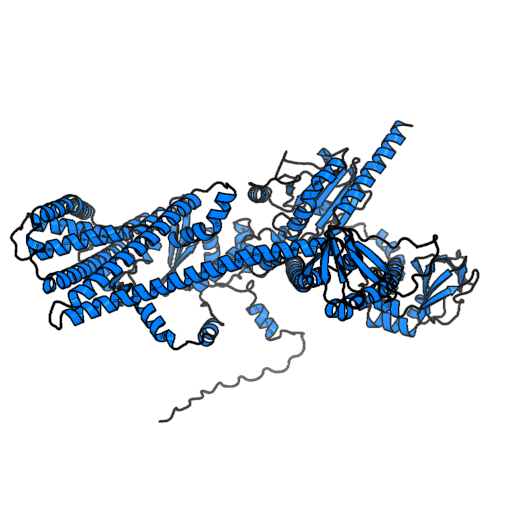CA 1
ATOM 2238 C C . ALA A 1 285 ? 15.154 -0.804 -26.233 1.00 94.50 285 ALA A C 1
ATOM 2240 O O . ALA A 1 285 ? 16.092 -0.746 -27.028 1.00 94.50 285 ALA A O 1
ATOM 2241 N N . GLY A 1 286 ? 15.126 -0.117 -25.085 1.00 92.69 286 GLY A N 1
ATOM 2242 C CA . GLY A 1 286 ? 16.223 0.735 -24.616 1.00 92.69 286 GLY A CA 1
ATOM 2243 C C . GLY A 1 286 ? 17.534 -0.046 -24.481 1.00 92.69 286 GLY A C 1
ATOM 2244 O O . GLY A 1 286 ? 18.430 0.155 -25.305 1.00 92.69 286 GLY A O 1
ATOM 2245 N N . PRO A 1 287 ? 17.636 -1.018 -23.550 1.00 93.69 287 PRO A N 1
ATOM 2246 C CA . PRO A 1 287 ? 18.846 -1.826 -23.378 1.00 93.69 287 PRO A CA 1
ATOM 2247 C C . PRO A 1 287 ? 19.314 -2.536 -24.655 1.00 93.69 287 PRO A C 1
ATOM 2249 O O . PRO A 1 287 ? 20.513 -2.610 -24.925 1.00 93.69 287 PRO A O 1
ATOM 2252 N N . PHE A 1 288 ? 18.380 -3.039 -25.470 1.00 95.25 288 PHE A N 1
ATOM 2253 C CA . PHE A 1 288 ? 18.699 -3.679 -26.744 1.00 95.25 288 PHE A CA 1
ATOM 2254 C C . PHE A 1 288 ? 19.375 -2.718 -27.721 1.00 95.25 288 PHE A C 1
ATOM 2256 O O . PHE A 1 288 ? 20.363 -3.093 -28.353 1.00 95.25 288 PHE A O 1
ATOM 2263 N N . SER A 1 289 ? 18.878 -1.481 -27.824 1.00 95.56 289 SER A N 1
ATOM 2264 C CA . SER A 1 289 ? 19.432 -0.480 -28.738 1.00 95.56 289 SER A CA 1
ATOM 2265 C C . SER A 1 289 ? 20.914 -0.240 -28.476 1.00 95.56 289 SER A C 1
ATOM 2267 O O . SER A 1 289 ? 21.708 -0.203 -29.412 1.00 95.56 289 SER A O 1
ATOM 2269 N N . GLY A 1 290 ? 21.330 -0.172 -27.214 1.00 94.12 290 GLY A N 1
ATOM 2270 C CA . GLY A 1 290 ? 22.726 0.073 -26.928 1.00 94.12 290 GLY A CA 1
ATOM 2271 C C . GLY A 1 290 ? 23.623 -1.168 -27.096 1.00 94.12 290 GLY A C 1
ATOM 2272 O O . GLY A 1 290 ? 24.808 -0.992 -27.366 1.00 94.12 290 GLY A O 1
ATOM 2273 N N . PHE A 1 291 ? 23.104 -2.405 -27.018 1.00 96.31 291 PHE A N 1
ATOM 2274 C CA . PHE A 1 291 ? 23.868 -3.587 -27.457 1.00 96.31 291 PHE A CA 1
ATOM 2275 C C . PHE A 1 291 ? 24.102 -3.571 -28.967 1.00 96.31 291 PHE A C 1
ATOM 2277 O O . PHE A 1 291 ? 25.191 -3.914 -29.421 1.00 96.31 291 PHE A O 1
ATOM 2284 N N . VAL A 1 292 ? 23.106 -3.133 -29.742 1.00 97.19 292 VAL A N 1
ATOM 2285 C CA . VAL A 1 292 ? 23.259 -2.933 -31.189 1.00 97.19 292 VAL A CA 1
ATOM 2286 C C . VAL A 1 292 ? 24.297 -1.844 -31.464 1.00 97.19 292 VAL A C 1
ATOM 2288 O O . VAL A 1 292 ? 25.186 -2.062 -32.280 1.00 97.19 292 VAL A O 1
ATOM 2291 N N . LEU A 1 293 ? 24.252 -0.710 -30.753 1.00 97.31 293 LEU A N 1
ATOM 2292 C CA . LEU A 1 293 ? 25.235 0.373 -30.904 1.00 97.31 293 LEU A CA 1
ATOM 2293 C C . LEU A 1 293 ? 26.655 -0.075 -30.532 1.00 97.31 293 LEU A C 1
ATOM 2295 O O . LEU A 1 293 ? 27.586 0.176 -31.291 1.00 97.31 293 LEU A O 1
ATOM 2299 N N . ALA A 1 294 ? 26.819 -0.789 -29.416 1.00 96.19 294 ALA A N 1
ATOM 2300 C CA . ALA A 1 294 ? 28.103 -1.365 -29.023 1.00 96.19 294 ALA A CA 1
ATOM 2301 C C . ALA A 1 294 ? 28.613 -2.385 -30.056 1.00 96.19 294 ALA A C 1
ATOM 2303 O O . ALA A 1 294 ? 29.794 -2.382 -30.401 1.00 96.19 294 ALA A O 1
ATOM 2304 N N . GLY A 1 295 ? 27.716 -3.222 -30.586 1.00 96.88 295 GLY A N 1
ATOM 2305 C CA . GLY A 1 295 ? 28.043 -4.197 -31.618 1.00 96.88 295 GLY A CA 1
ATOM 2306 C C . GLY A 1 295 ? 28.492 -3.555 -32.931 1.00 96.88 295 GLY A C 1
ATOM 2307 O O . GLY A 1 295 ? 29.524 -3.936 -33.481 1.00 96.88 295 GLY A O 1
ATOM 2308 N N . LEU A 1 296 ? 27.770 -2.531 -33.396 1.00 97.06 296 LEU A N 1
ATOM 2309 C CA . LEU A 1 296 ? 28.156 -1.742 -34.568 1.00 97.06 296 LEU A CA 1
ATOM 2310 C C . LEU A 1 296 ? 29.520 -1.082 -34.365 1.00 97.06 296 LEU A C 1
ATOM 2312 O O . LEU A 1 296 ? 30.368 -1.195 -35.244 1.00 97.06 296 LEU A O 1
ATOM 2316 N N . SER A 1 297 ? 29.767 -0.466 -33.205 1.00 95.62 297 SER A N 1
ATOM 2317 C CA . SER A 1 297 ? 31.080 0.095 -32.875 1.00 95.62 297 SER A CA 1
ATOM 2318 C C . SER A 1 297 ? 32.194 -0.946 -32.963 1.00 95.62 297 SER A C 1
ATOM 2320 O O . SER A 1 297 ? 33.238 -0.655 -33.534 1.00 95.62 297 SER A O 1
ATOM 2322 N N . GLY A 1 298 ? 31.976 -2.161 -32.452 1.00 94.75 298 GLY A N 1
ATOM 2323 C CA . GLY A 1 298 ? 32.954 -3.247 -32.540 1.00 94.75 298 GLY A CA 1
ATOM 2324 C C . GLY A 1 298 ? 33.273 -3.655 -33.976 1.00 94.75 298 GLY A C 1
ATOM 2325 O O . GLY A 1 298 ? 34.441 -3.726 -34.346 1.00 94.75 298 GLY A O 1
ATOM 2326 N N . ILE A 1 299 ? 32.247 -3.863 -34.807 1.00 95.69 299 ILE A N 1
ATOM 2327 C CA . ILE A 1 299 ? 32.419 -4.201 -36.232 1.00 95.69 299 ILE A CA 1
ATOM 2328 C C . ILE A 1 299 ? 33.200 -3.101 -36.955 1.00 95.69 299 ILE A C 1
ATOM 2330 O O . ILE A 1 299 ? 34.134 -3.380 -37.702 1.00 95.69 299 ILE A O 1
ATOM 2334 N N . VAL A 1 300 ? 32.824 -1.848 -36.708 1.00 94.50 300 VAL A N 1
ATOM 2335 C CA . VAL A 1 300 ? 33.438 -0.674 -37.321 1.00 94.50 300 VAL A CA 1
ATOM 2336 C C . VAL A 1 300 ? 34.912 -0.549 -36.909 1.00 94.50 300 VAL A C 1
ATOM 2338 O O . VAL A 1 300 ? 35.759 -0.341 -37.769 1.00 94.50 300 VAL A O 1
ATOM 2341 N N . LEU A 1 301 ? 35.250 -0.758 -35.634 1.00 92.38 301 LEU A N 1
ATOM 2342 C CA . LEU A 1 301 ? 36.638 -0.713 -35.155 1.00 92.38 301 LEU A CA 1
ATOM 2343 C C . LEU A 1 301 ? 37.522 -1.796 -35.770 1.00 92.38 301 LEU A C 1
ATOM 2345 O O . LEU A 1 301 ? 38.669 -1.526 -36.108 1.00 92.38 301 LEU A O 1
ATOM 2349 N N . VAL A 1 302 ? 36.993 -3.008 -35.936 1.00 92.00 302 VAL A N 1
ATOM 2350 C CA . VAL A 1 302 ? 37.732 -4.101 -36.582 1.00 92.00 302 VAL A CA 1
ATOM 2351 C C . VAL A 1 302 ? 37.914 -3.842 -38.077 1.00 92.00 302 VAL A C 1
ATOM 2353 O O . VAL A 1 302 ? 38.956 -4.177 -38.632 1.00 92.00 302 VAL A O 1
ATOM 2356 N N . ALA A 1 303 ? 36.927 -3.226 -38.730 1.00 92.31 303 ALA A N 1
ATOM 2357 C CA . ALA A 1 303 ? 37.013 -2.877 -40.144 1.00 92.31 303 ALA A CA 1
ATOM 2358 C C . ALA A 1 303 ? 37.983 -1.714 -40.417 1.00 92.31 303 ALA A C 1
ATOM 2360 O O . ALA A 1 303 ? 38.554 -1.640 -41.504 1.00 92.31 303 ALA A O 1
ATOM 2361 N N . THR A 1 304 ? 38.164 -0.800 -39.460 1.00 89.62 304 THR A N 1
ATOM 2362 C CA . THR A 1 304 ? 38.991 0.405 -39.632 1.00 89.62 304 THR A CA 1
ATOM 2363 C C . THR A 1 304 ? 39.814 0.729 -38.371 1.00 89.62 304 THR A C 1
ATOM 2365 O O . THR A 1 304 ? 39.579 1.755 -37.720 1.00 89.62 304 THR A O 1
ATOM 2368 N N . PRO A 1 305 ? 40.782 -0.124 -38.004 1.00 82.81 305 PRO A N 1
ATOM 2369 C CA . PRO A 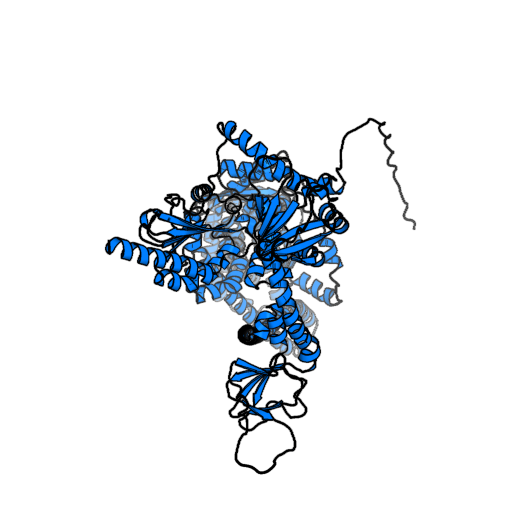1 305 ? 41.535 0.020 -36.756 1.00 82.81 305 PRO A CA 1
ATOM 2370 C C . PRO A 1 305 ? 42.359 1.315 -36.691 1.00 82.81 305 PRO A C 1
ATOM 2372 O O . PRO A 1 305 ? 42.444 1.931 -35.632 1.00 82.81 305 PRO A O 1
ATOM 2375 N N . ASP A 1 306 ? 42.888 1.777 -37.828 1.00 84.12 306 ASP A N 1
ATOM 2376 C CA . ASP A 1 306 ? 43.784 2.943 -37.905 1.00 84.12 306 ASP A CA 1
ATOM 2377 C C . ASP A 1 306 ? 43.061 4.263 -38.236 1.00 84.12 306 ASP A C 1
ATOM 2379 O O . ASP A 1 306 ? 43.688 5.282 -38.533 1.00 84.12 306 ASP A O 1
ATOM 2383 N N . ALA A 1 307 ? 41.724 4.270 -38.237 1.00 86.56 307 ALA A N 1
ATOM 2384 C CA . ALA A 1 307 ? 40.965 5.464 -38.585 1.00 86.56 307 ALA A CA 1
ATOM 2385 C C . ALA A 1 307 ? 41.107 6.570 -37.518 1.00 86.56 307 ALA A C 1
ATOM 2387 O O . ALA A 1 307 ? 41.065 6.288 -36.318 1.00 86.56 307 ALA A O 1
ATOM 2388 N N . PRO A 1 308 ? 41.142 7.860 -37.911 1.00 82.38 308 PRO A N 1
ATOM 2389 C CA . PRO A 1 308 ? 41.310 8.972 -36.967 1.00 82.38 308 PRO A CA 1
ATOM 2390 C C . PRO A 1 308 ? 40.154 9.099 -35.961 1.00 82.38 308 PRO A C 1
ATOM 2392 O O . PRO A 1 308 ? 40.307 9.692 -34.896 1.00 82.38 308 PRO A O 1
ATOM 2395 N N . TRP A 1 309 ? 38.987 8.537 -36.280 1.00 85.19 309 TRP A N 1
ATOM 2396 C CA . TRP A 1 309 ? 37.804 8.534 -35.422 1.00 85.19 309 TRP A CA 1
ATOM 2397 C C . TRP A 1 309 ? 37.672 7.263 -34.564 1.00 85.19 309 TRP A C 1
ATOM 2399 O O . TRP A 1 309 ? 36.740 7.182 -33.760 1.00 85.19 309 TRP A O 1
ATOM 2409 N N . ALA A 1 310 ? 38.578 6.282 -34.693 1.00 86.75 310 ALA A N 1
ATOM 2410 C CA . ALA A 1 310 ? 38.493 4.995 -33.995 1.00 86.75 310 ALA A CA 1
ATOM 2411 C C . ALA A 1 310 ? 38.389 5.175 -32.471 1.00 86.75 310 ALA A C 1
ATOM 2413 O O . ALA A 1 310 ? 37.541 4.562 -31.828 1.00 86.75 310 ALA A O 1
ATOM 2414 N N . ALA A 1 311 ? 39.144 6.113 -31.893 1.00 82.94 311 ALA A N 1
ATOM 2415 C CA . ALA A 1 311 ? 39.051 6.433 -30.468 1.00 82.94 311 ALA A CA 1
ATOM 2416 C C . ALA A 1 311 ? 37.639 6.891 -30.047 1.00 82.94 311 ALA A C 1
ATOM 2418 O O . ALA A 1 311 ? 37.122 6.445 -29.025 1.00 82.94 311 ALA A O 1
ATOM 2419 N N . VAL A 1 312 ? 36.977 7.731 -30.852 1.00 87.81 312 VAL A N 1
ATOM 2420 C CA . VAL A 1 312 ? 35.609 8.204 -30.571 1.00 87.81 312 VAL A CA 1
ATOM 2421 C C . VAL A 1 312 ? 34.610 7.051 -30.661 1.00 87.81 312 VAL A C 1
ATOM 2423 O O . VAL A 1 312 ? 33.744 6.926 -29.799 1.00 87.81 312 VAL A O 1
ATOM 2426 N N . VAL A 1 313 ? 34.747 6.169 -31.656 1.00 91.06 313 VAL A N 1
ATOM 2427 C CA . VAL A 1 313 ? 33.872 4.994 -31.819 1.00 91.06 313 VAL A CA 1
ATOM 2428 C C . VAL A 1 313 ? 34.079 3.970 -30.702 1.00 91.06 313 VAL A C 1
ATOM 2430 O O . VAL A 1 313 ? 33.099 3.385 -30.236 1.00 91.06 313 VAL A O 1
ATOM 2433 N N . ALA A 1 314 ? 35.311 3.804 -30.217 1.00 87.69 314 ALA A N 1
ATOM 2434 C CA . ALA A 1 314 ? 35.622 2.987 -29.049 1.00 87.69 314 ALA A CA 1
ATOM 2435 C C . ALA A 1 314 ? 35.003 3.563 -27.768 1.00 87.69 314 ALA A C 1
ATOM 2437 O O . ALA A 1 314 ? 34.359 2.823 -27.020 1.00 87.69 314 ALA A O 1
ATOM 2438 N N . ILE A 1 315 ? 35.115 4.879 -27.542 1.00 85.50 315 ILE A N 1
ATOM 2439 C CA . ILE A 1 315 ? 34.451 5.570 -26.424 1.00 85.50 315 ILE A CA 1
ATOM 2440 C C . ILE A 1 315 ? 32.933 5.394 -26.522 1.00 85.50 315 ILE A C 1
ATOM 2442 O O . ILE A 1 315 ? 32.302 5.007 -25.540 1.00 85.50 315 ILE A O 1
ATOM 2446 N N . PHE A 1 316 ? 32.348 5.624 -27.699 1.00 91.50 316 PHE A N 1
ATOM 2447 C CA . PHE A 1 316 ? 30.911 5.498 -27.933 1.00 91.50 316 PHE A CA 1
ATOM 2448 C C . PHE A 1 316 ? 30.403 4.073 -27.693 1.00 91.50 316 PHE A C 1
ATOM 2450 O O . PHE A 1 316 ? 29.447 3.886 -26.944 1.00 91.50 316 PHE A O 1
ATOM 2457 N N . GLY A 1 317 ? 31.064 3.063 -28.268 1.00 91.81 317 GLY A N 1
ATOM 2458 C CA . GLY A 1 317 ? 30.680 1.658 -28.115 1.00 91.81 317 GLY A CA 1
ATOM 2459 C C . GLY A 1 317 ? 30.810 1.167 -26.675 1.00 91.81 317 GLY A C 1
ATOM 2460 O O . GLY A 1 317 ? 29.913 0.498 -26.161 1.00 91.81 317 GLY A O 1
ATOM 2461 N N . THR A 1 318 ? 31.889 1.560 -25.992 1.00 88.19 318 THR A N 1
ATOM 2462 C CA . THR A 1 318 ? 32.105 1.234 -24.574 1.00 88.19 318 THR A CA 1
ATOM 2463 C C . THR A 1 318 ? 31.068 1.918 -23.688 1.00 88.19 318 THR A C 1
ATOM 2465 O O . THR A 1 318 ? 30.502 1.281 -22.800 1.00 88.19 318 THR A O 1
ATOM 2468 N N . ALA A 1 319 ? 30.774 3.197 -23.942 1.00 84.75 319 ALA A N 1
ATOM 2469 C CA . ALA A 1 319 ? 29.747 3.947 -23.227 1.00 84.75 319 ALA A CA 1
ATOM 2470 C C . ALA A 1 319 ? 28.357 3.330 -23.431 1.00 84.75 319 ALA A C 1
ATOM 2472 O O . ALA A 1 319 ? 27.637 3.134 -22.453 1.00 84.75 319 ALA A O 1
ATOM 2473 N N . ALA A 1 320 ? 28.009 2.962 -24.670 1.00 90.62 320 ALA A N 1
ATOM 2474 C CA . ALA A 1 320 ? 26.771 2.260 -24.983 1.00 90.62 320 ALA A CA 1
ATOM 2475 C C . ALA A 1 320 ? 26.667 0.969 -24.166 1.00 90.62 320 ALA A C 1
ATOM 2477 O O . ALA A 1 320 ? 25.714 0.809 -23.408 1.00 90.62 320 ALA A O 1
ATOM 2478 N N . LEU A 1 321 ? 27.675 0.093 -24.235 1.00 89.31 321 LEU A N 1
ATOM 2479 C CA . LEU A 1 321 ? 27.688 -1.170 -23.495 1.00 89.31 321 LEU A CA 1
ATOM 2480 C C . LEU A 1 321 ? 27.570 -0.963 -21.976 1.00 89.31 321 LEU A C 1
ATOM 2482 O O . LEU A 1 321 ? 26.746 -1.610 -21.329 1.00 89.31 321 LEU A O 1
ATOM 2486 N N . ALA A 1 322 ? 28.356 -0.044 -21.409 1.00 82.75 322 ALA A N 1
ATOM 2487 C CA . ALA A 1 322 ? 28.375 0.229 -19.975 1.00 82.75 322 ALA A CA 1
ATOM 2488 C C . ALA A 1 322 ? 27.028 0.761 -19.459 1.00 82.75 322 ALA A C 1
ATOM 2490 O O . ALA A 1 322 ? 26.539 0.292 -18.428 1.00 82.75 322 ALA A O 1
ATOM 2491 N N . VAL A 1 323 ? 26.403 1.699 -20.183 1.00 82.69 323 VAL A N 1
ATOM 2492 C CA . VAL A 1 323 ? 25.088 2.249 -19.820 1.00 82.69 323 VAL A CA 1
ATOM 2493 C C . VAL A 1 323 ? 24.025 1.151 -19.824 1.00 82.69 323 VAL A C 1
ATOM 2495 O O . VAL A 1 323 ? 23.292 1.036 -18.844 1.00 82.69 323 VAL A O 1
ATOM 2498 N N . ASN A 1 324 ? 23.961 0.289 -20.845 1.00 85.44 324 ASN A N 1
ATOM 2499 C CA . ASN A 1 324 ? 22.909 -0.742 -20.884 1.00 85.44 324 ASN A CA 1
ATOM 2500 C C . ASN A 1 324 ? 23.095 -1.813 -19.817 1.00 85.44 324 ASN A C 1
ATOM 2502 O O . ASN A 1 324 ? 22.115 -2.258 -19.224 1.00 85.44 324 ASN A O 1
ATOM 2506 N N . LEU A 1 325 ? 24.339 -2.232 -19.554 1.00 85.00 325 LEU A N 1
ATOM 2507 C CA . LEU A 1 325 ? 24.617 -3.183 -18.477 1.00 85.00 325 LEU A CA 1
ATOM 2508 C C . LEU A 1 325 ? 24.155 -2.617 -17.129 1.00 85.00 325 LEU A C 1
ATOM 2510 O O . LEU A 1 325 ? 23.548 -3.337 -16.337 1.00 85.00 325 LEU A O 1
ATOM 2514 N N . ALA A 1 326 ? 24.363 -1.317 -16.895 1.00 81.62 326 ALA A N 1
ATOM 2515 C CA . ALA A 1 326 ? 23.827 -0.643 -15.719 1.00 81.62 326 ALA A CA 1
ATOM 2516 C C . ALA A 1 326 ? 22.285 -0.616 -15.725 1.00 81.62 326 ALA A C 1
ATOM 2518 O O . ALA A 1 326 ? 21.679 -0.977 -14.713 1.00 81.62 326 ALA A O 1
ATOM 2519 N N . GLN A 1 327 ? 21.650 -0.271 -16.853 1.00 85.50 327 GLN A N 1
ATOM 2520 C CA . GLN A 1 327 ? 20.185 -0.212 -17.003 1.00 85.50 327 GLN A CA 1
ATOM 2521 C C . GLN A 1 327 ? 19.491 -1.559 -16.753 1.00 85.50 327 GLN A C 1
ATOM 2523 O O . GLN A 1 327 ? 18.378 -1.593 -16.231 1.00 85.50 327 GLN A O 1
ATOM 2528 N N . LEU A 1 328 ? 20.154 -2.682 -17.041 1.00 90.38 328 LEU A N 1
ATOM 2529 C CA . LEU A 1 328 ? 19.629 -4.027 -16.774 1.00 90.38 328 LEU A CA 1
ATOM 2530 C C . LEU A 1 328 ? 19.648 -4.429 -15.295 1.00 90.38 328 LEU A C 1
ATOM 2532 O O . LEU A 1 328 ? 19.126 -5.488 -14.946 1.00 90.38 328 LEU A O 1
ATOM 2536 N N . THR A 1 329 ? 20.200 -3.601 -14.406 1.00 87.62 329 THR A N 1
ATOM 2537 C CA . THR A 1 329 ? 20.221 -3.882 -12.967 1.00 87.62 329 THR A CA 1
ATOM 2538 C C . THR A 1 329 ? 18.795 -3.887 -12.395 1.00 87.62 329 THR A C 1
ATOM 2540 O O . THR A 1 329 ? 18.177 -2.827 -12.287 1.00 87.62 329 THR A O 1
ATOM 2543 N N . PRO A 1 330 ? 18.265 -5.032 -11.918 1.00 90.81 330 PRO A N 1
ATOM 2544 C CA . PRO A 1 330 ? 16.870 -5.119 -11.480 1.00 90.81 330 PRO A CA 1
ATOM 2545 C C . PRO A 1 330 ? 16.627 -4.539 -10.081 1.00 90.81 330 PRO A C 1
ATOM 2547 O O . PRO A 1 330 ? 15.487 -4.419 -9.636 1.00 90.81 330 PRO A O 1
ATOM 2550 N N . LEU A 1 331 ? 17.691 -4.224 -9.340 1.00 86.88 331 LEU A N 1
ATOM 2551 C CA . LEU A 1 331 ? 17.609 -3.817 -7.936 1.00 86.88 331 LEU A CA 1
ATOM 2552 C C . LEU A 1 331 ? 17.366 -2.311 -7.765 1.00 86.88 331 LEU A C 1
ATOM 2554 O O . LEU A 1 331 ? 16.853 -1.899 -6.723 1.00 86.88 331 LEU A O 1
ATOM 2558 N N . ILE A 1 332 ? 17.682 -1.489 -8.768 1.00 79.44 332 ILE A N 1
ATOM 2559 C CA . ILE A 1 332 ? 17.373 -0.049 -8.822 1.00 79.44 332 ILE A CA 1
ATOM 2560 C C . ILE A 1 332 ? 16.251 0.161 -9.841 1.00 79.44 332 ILE A C 1
ATOM 2562 O O . ILE A 1 332 ? 16.102 -0.656 -10.731 1.00 79.44 332 ILE A O 1
ATOM 2566 N N . GLN A 1 333 ? 15.467 1.238 -9.726 1.00 84.94 333 GLN A N 1
ATOM 2567 C CA . GLN A 1 333 ? 14.368 1.580 -10.644 1.00 84.94 333 GLN A CA 1
ATOM 2568 C C . GLN A 1 333 ? 14.861 2.043 -12.031 1.00 84.94 333 GLN A C 1
ATOM 2570 O O . GLN A 1 333 ? 14.610 3.174 -12.436 1.00 84.94 333 GLN A O 1
ATOM 2575 N N . LEU A 1 334 ? 15.581 1.156 -12.710 1.00 86.25 334 LEU A N 1
ATOM 2576 C CA . LEU A 1 334 ? 16.043 1.230 -14.094 1.00 86.25 334 LEU A CA 1
ATOM 2577 C C . LEU A 1 334 ? 15.237 0.233 -14.949 1.00 86.25 334 LEU A C 1
ATOM 2579 O O . LEU A 1 334 ? 14.341 -0.442 -14.430 1.00 86.25 334 LEU A O 1
ATOM 2583 N N . ASP A 1 335 ? 15.542 0.101 -16.238 1.00 91.25 335 ASP A N 1
ATOM 2584 C CA . ASP A 1 335 ? 14.764 -0.750 -17.155 1.00 91.25 335 ASP A CA 1
ATOM 2585 C C . ASP A 1 335 ? 14.689 -2.211 -16.707 1.00 91.25 335 ASP A C 1
ATOM 2587 O O . ASP A 1 335 ? 13.612 -2.806 -16.714 1.00 91.25 335 ASP A O 1
ATOM 2591 N N . GLY A 1 336 ? 15.790 -2.772 -16.198 1.00 91.44 336 GLY A N 1
ATOM 2592 C CA . GLY A 1 336 ? 15.822 -4.132 -15.657 1.00 91.44 336 GLY A CA 1
ATOM 2593 C C . GLY A 1 336 ? 14.847 -4.344 -14.494 1.00 91.44 336 GLY A C 1
ATOM 2594 O O . GLY A 1 336 ? 14.279 -5.428 -14.341 1.00 91.44 336 GLY A O 1
ATOM 2595 N N . TYR A 1 337 ? 14.586 -3.306 -13.693 1.00 92.00 337 TYR A N 1
ATOM 2596 C CA . TYR A 1 337 ? 13.575 -3.367 -12.637 1.00 92.00 337 TYR A CA 1
ATOM 2597 C C . TYR A 1 337 ? 12.161 -3.376 -13.203 1.00 92.00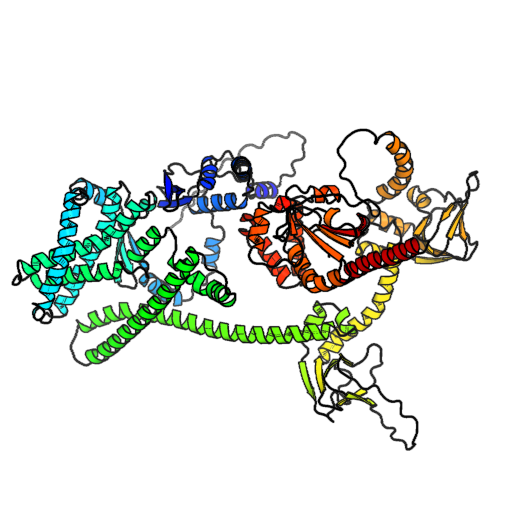 337 TYR A C 1
ATOM 2599 O O . TYR A 1 337 ? 11.337 -4.157 -12.731 1.00 92.00 337 TYR A O 1
ATOM 2607 N N . TYR A 1 338 ? 11.866 -2.541 -14.200 1.00 89.94 338 TYR A N 1
ATOM 2608 C CA . TYR A 1 338 ? 10.542 -2.520 -14.823 1.00 89.94 338 TYR A CA 1
ATOM 2609 C C . TYR A 1 338 ? 10.271 -3.806 -15.609 1.00 89.94 338 TYR A C 1
ATOM 2611 O O . TYR A 1 338 ? 9.177 -4.354 -15.498 1.00 89.94 338 TYR A O 1
ATOM 2619 N N . MET A 1 339 ? 11.285 -4.373 -16.271 1.00 92.88 339 MET A N 1
ATOM 2620 C CA . MET A 1 339 ? 11.215 -5.708 -16.873 1.00 92.88 339 MET A CA 1
ATOM 2621 C C . MET A 1 339 ? 10.882 -6.778 -15.829 1.00 92.88 339 MET A C 1
ATOM 2623 O O . MET A 1 339 ? 9.976 -7.583 -16.041 1.00 92.88 339 MET A O 1
ATOM 2627 N N . LEU A 1 340 ? 11.574 -6.781 -14.682 1.00 92.88 340 LEU A N 1
ATOM 2628 C CA . LEU A 1 340 ? 11.298 -7.726 -13.598 1.00 92.88 340 LEU A CA 1
ATOM 2629 C C . LEU A 1 340 ? 9.899 -7.510 -12.994 1.00 92.88 340 LEU A C 1
ATOM 2631 O O . LEU A 1 340 ? 9.193 -8.473 -12.698 1.00 92.88 340 LEU A O 1
ATOM 2635 N N . MET A 1 341 ? 9.482 -6.254 -12.832 1.00 91.31 341 MET A N 1
ATOM 2636 C CA . MET A 1 341 ? 8.161 -5.872 -12.335 1.00 91.31 341 MET A CA 1
ATOM 2637 C C . MET A 1 341 ? 7.045 -6.374 -13.262 1.00 91.31 341 MET A C 1
ATOM 2639 O O . MET A 1 341 ? 6.085 -6.966 -12.771 1.00 91.31 341 MET A O 1
ATOM 2643 N N . ASP A 1 342 ? 7.179 -6.180 -14.577 1.00 89.75 342 ASP A N 1
ATOM 2644 C CA . ASP A 1 342 ? 6.233 -6.672 -15.584 1.00 89.75 342 ASP A CA 1
ATOM 2645 C C . ASP A 1 342 ? 6.265 -8.200 -15.713 1.00 89.75 342 ASP A C 1
ATOM 2647 O O . ASP A 1 342 ? 5.221 -8.826 -15.892 1.00 89.75 342 ASP A O 1
ATOM 2651 N N . TRP A 1 343 ? 7.440 -8.823 -15.567 1.00 90.19 343 TRP A N 1
ATOM 2652 C CA . TRP A 1 343 ? 7.594 -10.281 -15.569 1.00 90.19 343 TRP A CA 1
ATOM 2653 C C . TRP A 1 343 ? 6.896 -10.943 -14.373 1.00 90.19 343 TRP A C 1
ATOM 2655 O O . TRP A 1 343 ? 6.304 -12.016 -14.512 1.00 90.19 343 TRP A O 1
ATOM 2665 N N . LEU A 1 344 ? 6.940 -10.298 -13.205 1.00 89.62 344 LEU A N 1
ATOM 2666 C CA . LEU A 1 344 ? 6.279 -10.761 -11.983 1.00 89.62 344 LEU A CA 1
ATOM 2667 C C . LEU A 1 344 ? 4.825 -10.279 -11.852 1.00 89.62 344 LEU A C 1
ATOM 2669 O O . LEU A 1 344 ? 4.101 -10.797 -11.003 1.00 89.62 344 LEU A O 1
ATOM 2673 N N . GLU A 1 345 ? 4.416 -9.285 -12.647 1.00 86.62 345 GLU A N 1
ATOM 2674 C CA . GLU A 1 345 ? 3.141 -8.556 -12.538 1.00 86.62 345 GLU A CA 1
ATOM 2675 C C . GLU A 1 345 ? 2.882 -7.997 -11.123 1.00 86.62 345 GLU A C 1
ATOM 2677 O O . GLU A 1 345 ? 1.745 -7.900 -10.654 1.00 86.62 345 GLU A O 1
ATOM 2682 N N . LEU A 1 346 ? 3.958 -7.613 -10.426 1.00 87.06 346 LEU A N 1
ATOM 2683 C CA . LEU A 1 346 ? 3.922 -7.076 -9.066 1.00 87.06 346 LEU A CA 1
ATOM 2684 C C . LEU A 1 346 ? 4.224 -5.571 -9.085 1.00 87.06 346 LEU A C 1
ATOM 2686 O O . LEU A 1 346 ? 5.393 -5.184 -9.009 1.00 87.06 346 LEU A O 1
ATOM 2690 N N . PRO A 1 347 ? 3.203 -4.694 -9.136 1.00 85.12 347 PRO A N 1
ATOM 2691 C CA . PRO A 1 347 ? 3.429 -3.255 -9.156 1.00 85.12 347 PRO A CA 1
ATOM 2692 C C . PRO A 1 347 ? 4.093 -2.793 -7.858 1.00 85.12 347 PRO A C 1
ATOM 2694 O O . PRO A 1 347 ? 3.836 -3.332 -6.775 1.00 85.12 347 PRO A O 1
ATOM 2697 N N . ASN A 1 348 ? 4.931 -1.759 -7.964 1.00 85.12 348 ASN A N 1
ATOM 2698 C CA . ASN A 1 348 ? 5.673 -1.184 -6.838 1.00 85.12 348 ASN A CA 1
ATOM 2699 C C . ASN A 1 348 ? 6.533 -2.210 -6.073 1.00 85.12 348 ASN A C 1
ATOM 2701 O O . ASN A 1 348 ? 6.714 -2.079 -4.858 1.00 85.12 348 ASN A O 1
ATOM 2705 N N . LEU A 1 349 ? 7.074 -3.212 -6.782 1.00 89.94 349 LEU A N 1
ATOM 2706 C CA . LEU A 1 349 ? 7.865 -4.318 -6.233 1.00 89.94 349 LEU A CA 1
ATOM 2707 C C . LEU A 1 349 ? 8.888 -3.862 -5.186 1.00 89.94 349 LEU A C 1
ATOM 2709 O O . LEU A 1 349 ? 8.880 -4.370 -4.069 1.00 89.94 349 LEU A O 1
ATOM 2713 N N . ARG A 1 350 ? 9.720 -2.856 -5.495 1.00 88.06 350 ARG A N 1
ATOM 2714 C CA . ARG A 1 350 ? 10.771 -2.391 -4.573 1.00 88.06 350 ARG A CA 1
ATOM 2715 C C . ARG A 1 350 ? 10.217 -1.795 -3.283 1.00 88.06 350 ARG A C 1
ATOM 2717 O O . ARG A 1 350 ? 10.727 -2.100 -2.207 1.00 88.06 350 ARG A O 1
ATOM 2724 N N . ALA A 1 351 ? 9.184 -0.960 -3.372 1.00 85.06 351 ALA A N 1
ATOM 2725 C CA . ALA A 1 351 ? 8.581 -0.337 -2.195 1.00 85.06 351 ALA A CA 1
ATOM 2726 C C . ALA A 1 351 ? 7.894 -1.382 -1.304 1.00 85.06 351 ALA A C 1
ATOM 2728 O O . ALA A 1 351 ? 8.089 -1.374 -0.089 1.00 85.06 351 ALA A O 1
ATOM 2729 N N . ARG A 1 352 ? 7.154 -2.319 -1.913 1.00 88.38 352 ARG A N 1
ATOM 2730 C CA . ARG A 1 352 ? 6.507 -3.432 -1.206 1.00 88.38 352 ARG A CA 1
ATOM 2731 C C . ARG A 1 352 ? 7.530 -4.351 -0.541 1.00 88.38 352 ARG A C 1
ATOM 2733 O O . ARG A 1 352 ? 7.372 -4.677 0.628 1.00 88.38 352 ARG A O 1
ATOM 2740 N N . ALA A 1 353 ? 8.597 -4.709 -1.251 1.00 90.69 353 ALA A N 1
ATOM 2741 C CA . ALA A 1 353 ? 9.637 -5.605 -0.755 1.00 90.69 353 ALA A CA 1
ATOM 2742 C C . ALA A 1 353 ? 10.410 -5.001 0.426 1.00 90.69 353 ALA A C 1
ATOM 2744 O O . ALA A 1 353 ? 10.538 -5.634 1.470 1.00 90.69 353 ALA A O 1
ATOM 2745 N N . LEU A 1 354 ? 10.861 -3.746 0.314 1.00 86.62 354 LEU A N 1
ATOM 2746 C CA . LEU A 1 354 ? 11.535 -3.057 1.421 1.00 86.62 354 LEU A CA 1
ATOM 2747 C C . LEU A 1 354 ? 10.593 -2.812 2.610 1.00 86.62 354 LEU A C 1
ATOM 2749 O O . LEU A 1 354 ? 11.025 -2.894 3.760 1.00 86.62 354 LEU A O 1
ATOM 2753 N N . GLY A 1 355 ? 9.312 -2.530 2.348 1.00 85.94 355 GLY A N 1
ATOM 2754 C CA . GLY A 1 355 ? 8.280 -2.424 3.381 1.00 85.94 355 GLY A CA 1
ATOM 2755 C C . GLY A 1 355 ? 8.107 -3.728 4.160 1.00 85.94 355 GLY A C 1
ATOM 2756 O O . GLY A 1 355 ? 8.157 -3.710 5.390 1.00 85.94 355 GLY A O 1
ATOM 2757 N N . PHE A 1 356 ? 8.004 -4.851 3.446 1.00 87.75 356 PHE A N 1
ATOM 2758 C CA . PHE A 1 356 ? 7.894 -6.189 4.023 1.00 87.75 356 PHE A CA 1
ATOM 2759 C C . PHE A 1 356 ? 9.128 -6.563 4.858 1.00 87.75 356 PHE A C 1
ATOM 2761 O O . PHE A 1 356 ? 8.988 -6.943 6.020 1.00 87.75 356 PHE A O 1
ATOM 2768 N N . VAL A 1 357 ? 10.339 -6.359 4.320 1.00 89.12 357 VAL A N 1
ATOM 2769 C CA . VAL A 1 357 ? 11.610 -6.615 5.030 1.00 89.12 357 VAL A CA 1
ATOM 2770 C C . VAL A 1 357 ? 11.725 -5.782 6.313 1.00 89.12 357 VAL A C 1
ATOM 2772 O O . VAL A 1 357 ? 12.187 -6.286 7.334 1.00 89.12 357 VAL A O 1
ATOM 2775 N N . ARG A 1 358 ? 11.295 -4.512 6.289 1.00 85.19 358 ARG A N 1
ATOM 2776 C CA . ARG A 1 358 ? 11.387 -3.610 7.451 1.00 85.19 358 ARG A CA 1
ATOM 2777 C C . ARG A 1 358 ? 10.316 -3.870 8.515 1.00 85.19 358 ARG A C 1
ATOM 2779 O O . ARG A 1 358 ? 10.553 -3.568 9.682 1.00 85.19 358 ARG A O 1
ATOM 2786 N N . GLY A 1 359 ? 9.129 -4.322 8.114 1.00 81.75 359 GLY A N 1
ATOM 2787 C CA . GLY A 1 359 ? 7.954 -4.403 8.985 1.00 81.75 359 GLY A CA 1
ATOM 2788 C C . GLY A 1 359 ? 7.603 -5.817 9.435 1.00 81.75 359 GLY A C 1
ATOM 2789 O O . GLY A 1 359 ? 7.563 -6.095 10.630 1.00 81.75 359 GLY A O 1
ATOM 2790 N N . GLU A 1 360 ? 7.324 -6.695 8.476 1.00 84.62 360 GLU A N 1
ATOM 2791 C CA . GLU A 1 360 ? 6.623 -7.964 8.712 1.00 84.62 360 GLU A CA 1
ATOM 2792 C C . GLU A 1 360 ? 7.577 -9.164 8.782 1.00 84.62 360 GLU A C 1
ATOM 2794 O O . GLU A 1 360 ? 7.346 -10.090 9.560 1.00 84.62 360 GLU A O 1
ATOM 2799 N N . LEU A 1 361 ? 8.696 -9.117 8.045 1.00 87.81 361 LEU A N 1
ATOM 2800 C CA . LEU A 1 361 ? 9.642 -10.230 7.921 1.00 87.81 361 LEU A CA 1
ATOM 2801 C C . LEU A 1 361 ? 10.159 -10.730 9.279 1.00 87.81 361 LEU A C 1
ATOM 2803 O O . LEU A 1 361 ? 10.133 -11.927 9.547 1.00 87.81 361 LEU A O 1
ATOM 2807 N N . ALA A 1 362 ? 10.596 -9.825 10.159 1.00 82.19 362 ALA A N 1
ATOM 2808 C CA . ALA A 1 362 ? 11.133 -10.202 11.469 1.00 82.19 362 ALA A CA 1
ATOM 2809 C C . ALA A 1 362 ? 10.081 -10.882 12.365 1.00 82.19 362 ALA A C 1
ATOM 2811 O O . ALA A 1 362 ? 10.405 -11.804 13.113 1.00 82.19 362 ALA A O 1
ATOM 2812 N N . GLY A 1 363 ? 8.820 -10.445 12.273 1.00 80.38 363 GLY A N 1
ATOM 2813 C CA . GLY A 1 363 ? 7.700 -11.056 12.985 1.00 80.38 363 GLY A CA 1
ATOM 2814 C C . GLY A 1 363 ? 7.426 -12.475 12.493 1.00 80.38 363 GLY A C 1
ATOM 2815 O O . GLY A 1 363 ? 7.365 -13.391 13.310 1.00 80.38 363 GLY A O 1
ATOM 2816 N N . LYS A 1 364 ? 7.355 -12.660 11.169 1.00 86.00 364 LYS A N 1
ATOM 2817 C CA . LYS A 1 364 ? 7.122 -13.968 10.540 1.00 86.00 364 LYS A CA 1
ATOM 2818 C C . LYS A 1 364 ? 8.243 -14.969 10.798 1.00 86.00 364 LYS A C 1
ATOM 2820 O O . LYS A 1 364 ? 7.972 -16.097 11.197 1.00 86.00 364 LYS A O 1
ATOM 2825 N N . VAL A 1 365 ? 9.504 -14.551 10.648 1.00 88.38 365 VAL A N 1
ATOM 2826 C CA . VAL A 1 365 ? 10.670 -15.412 10.923 1.00 88.38 365 VAL A CA 1
ATOM 2827 C C . VAL A 1 365 ? 10.688 -15.843 12.389 1.00 88.38 365 VAL A C 1
ATOM 2829 O O . VAL A 1 365 ? 10.886 -17.020 12.681 1.00 88.38 365 VAL A O 1
ATOM 2832 N N . ARG A 1 366 ? 10.415 -14.919 13.321 1.00 86.88 366 ARG A N 1
ATOM 2833 C CA . ARG A 1 366 ? 10.339 -15.233 14.756 1.00 86.88 366 ARG A CA 1
ATOM 2834 C C . ARG A 1 366 ? 9.223 -16.232 15.080 1.00 86.88 366 ARG A C 1
ATOM 2836 O O . ARG A 1 366 ? 9.393 -17.037 15.988 1.00 86.88 366 ARG A O 1
ATOM 2843 N N . ARG A 1 367 ? 8.100 -16.168 14.362 1.00 88.44 367 ARG A N 1
ATOM 2844 C CA . ARG A 1 367 ? 6.934 -17.050 14.536 1.00 88.44 367 ARG A CA 1
ATOM 2845 C C . ARG A 1 367 ? 7.001 -18.340 13.711 1.00 88.44 367 ARG A C 1
ATOM 2847 O O . ARG A 1 367 ? 6.120 -19.173 13.853 1.00 88.44 367 ARG A O 1
ATOM 2854 N N . ARG A 1 368 ? 8.041 -18.521 12.884 1.00 84.62 368 ARG A N 1
ATOM 2855 C CA . ARG A 1 368 ? 8.217 -19.665 11.966 1.00 84.62 368 ARG A CA 1
ATOM 2856 C C . ARG A 1 368 ? 7.024 -19.888 11.021 1.00 84.62 368 ARG A C 1
ATOM 2858 O O . ARG A 1 368 ? 6.712 -21.019 10.662 1.00 84.62 368 ARG A O 1
ATOM 2865 N N . GLU A 1 369 ? 6.383 -18.805 10.590 1.00 87.94 369 GLU A N 1
ATOM 2866 C CA . GLU A 1 369 ? 5.262 -18.861 9.645 1.00 87.94 369 GLU A CA 1
ATOM 2867 C C . GLU A 1 369 ? 5.738 -19.247 8.231 1.00 87.94 369 GLU A C 1
ATOM 2869 O O . GLU A 1 369 ? 6.854 -18.914 7.815 1.00 87.94 369 GLU A O 1
ATOM 2874 N N . ARG A 1 370 ? 4.888 -19.949 7.466 1.00 88.06 370 ARG A N 1
ATOM 2875 C CA . ARG A 1 370 ? 5.192 -20.321 6.074 1.00 88.06 370 ARG A CA 1
ATOM 2876 C C . ARG A 1 370 ? 5.088 -19.099 5.156 1.00 88.06 370 ARG A C 1
ATOM 2878 O O . ARG A 1 370 ? 4.179 -18.287 5.288 1.00 88.06 370 ARG A O 1
ATOM 2885 N N . PHE A 1 371 ? 6.017 -18.999 4.205 1.00 88.50 371 PHE A N 1
ATOM 2886 C CA . PHE A 1 371 ? 6.060 -17.909 3.230 1.00 88.50 371 PHE A CA 1
ATOM 2887 C C . PHE A 1 371 ? 5.334 -18.309 1.950 1.00 88.50 371 PHE A C 1
ATOM 2889 O O . PHE A 1 371 ? 5.686 -19.312 1.314 1.00 88.50 371 PHE A O 1
ATOM 2896 N N . ASP A 1 372 ? 4.384 -17.486 1.516 1.00 89.56 372 ASP A N 1
ATOM 2897 C CA . ASP A 1 372 ? 3.767 -17.670 0.206 1.00 89.56 372 ASP A CA 1
ATOM 2898 C C . ASP A 1 372 ? 4.767 -17.361 -0.941 1.00 89.56 372 ASP A C 1
ATOM 2900 O O . ASP A 1 372 ? 5.913 -16.938 -0.736 1.00 89.56 372 ASP A O 1
ATOM 2904 N N . ARG A 1 373 ? 4.388 -17.626 -2.200 1.00 87.56 373 ARG A N 1
ATOM 2905 C CA . ARG A 1 373 ? 5.274 -17.366 -3.356 1.00 87.56 373 ARG A CA 1
ATOM 2906 C C . ARG A 1 373 ? 5.610 -15.876 -3.510 1.00 87.56 373 ARG A C 1
ATOM 2908 O O . ARG A 1 373 ? 6.742 -15.548 -3.859 1.00 87.56 373 ARG A O 1
ATOM 2915 N N . THR A 1 374 ? 4.651 -14.991 -3.266 1.00 89.31 374 THR A N 1
ATOM 2916 C CA . THR A 1 374 ? 4.830 -13.537 -3.355 1.00 89.31 374 THR A CA 1
ATOM 2917 C C . THR A 1 374 ? 5.752 -13.047 -2.243 1.00 89.31 374 THR A C 1
ATOM 2919 O O . THR A 1 374 ? 6.680 -12.296 -2.511 1.00 89.31 374 THR A O 1
ATOM 2922 N N . GLU A 1 375 ? 5.567 -13.514 -1.016 1.00 91.81 375 GLU A N 1
ATOM 2923 C CA . GLU A 1 375 ? 6.380 -13.191 0.153 1.00 91.81 375 GLU A CA 1
ATOM 2924 C C . GLU A 1 375 ? 7.817 -13.671 0.000 1.00 91.81 375 GLU A C 1
ATOM 2926 O O . GLU A 1 375 ? 8.743 -12.935 0.338 1.00 91.81 375 GLU A O 1
ATOM 2931 N N . ARG A 1 376 ? 8.036 -14.858 -0.581 1.00 92.38 376 ARG A N 1
ATOM 2932 C CA . ARG A 1 376 ? 9.384 -15.318 -0.953 1.00 92.38 376 ARG A CA 1
ATOM 2933 C C . ARG A 1 376 ? 10.047 -14.359 -1.935 1.00 92.38 376 ARG A C 1
ATOM 2935 O O . ARG A 1 376 ? 11.184 -13.950 -1.710 1.00 92.38 376 ARG A O 1
ATOM 2942 N N . VAL A 1 377 ? 9.327 -13.948 -2.980 1.00 93.06 377 VAL A N 1
ATOM 2943 C CA . VAL A 1 377 ? 9.821 -12.960 -3.953 1.00 93.06 377 VAL A CA 1
ATOM 2944 C C . VAL A 1 377 ? 10.124 -11.622 -3.273 1.00 93.06 377 VAL A C 1
ATOM 2946 O O . VAL A 1 377 ? 11.206 -11.076 -3.475 1.00 93.06 377 VAL A O 1
ATOM 2949 N N . LEU A 1 378 ? 9.223 -11.112 -2.427 1.00 93.50 378 LEU A N 1
ATOM 2950 C CA . LEU A 1 378 ? 9.415 -9.863 -1.682 1.00 93.50 378 LEU A CA 1
ATOM 2951 C C . LEU A 1 378 ? 10.601 -9.945 -0.714 1.00 93.50 378 LEU A C 1
ATOM 2953 O O . LEU A 1 378 ? 11.330 -8.967 -0.570 1.00 93.50 378 LEU A O 1
ATOM 2957 N N . THR A 1 379 ? 10.822 -11.098 -0.085 1.00 93.56 379 THR A N 1
ATOM 2958 C CA . THR A 1 379 ? 11.943 -11.326 0.834 1.00 93.56 379 THR A CA 1
ATOM 2959 C C . THR A 1 379 ? 13.267 -11.327 0.083 1.00 93.56 379 THR A C 1
ATOM 2961 O O . THR A 1 379 ? 14.146 -10.530 0.401 1.00 93.56 379 THR A O 1
ATOM 2964 N N . ILE A 1 380 ? 13.397 -12.171 -0.947 1.00 94.00 380 ILE A N 1
ATOM 2965 C CA . ILE A 1 380 ? 14.629 -12.302 -1.738 1.00 94.00 380 ILE A CA 1
ATOM 2966 C C . ILE A 1 380 ? 14.967 -10.964 -2.396 1.00 94.00 380 ILE A C 1
ATOM 2968 O O . ILE A 1 380 ? 16.068 -10.442 -2.217 1.00 94.00 380 ILE A O 1
ATOM 2972 N N . PHE A 1 381 ? 14.001 -10.369 -3.103 1.00 95.19 381 PHE A N 1
ATOM 2973 C CA . PHE A 1 381 ? 14.202 -9.086 -3.765 1.00 95.19 381 PHE A CA 1
ATOM 2974 C C . PHE A 1 381 ? 14.482 -7.973 -2.753 1.00 95.19 381 PHE A C 1
ATOM 2976 O O . PHE A 1 381 ? 15.370 -7.159 -2.975 1.00 95.19 381 PHE A O 1
ATOM 2983 N N . GLY A 1 382 ? 13.749 -7.919 -1.638 1.00 91.88 382 GLY A N 1
ATOM 2984 C CA . GLY A 1 382 ? 13.892 -6.872 -0.629 1.00 91.88 382 GLY A CA 1
ATOM 2985 C C . GLY A 1 382 ? 15.252 -6.897 0.065 1.00 91.88 382 GLY A C 1
ATOM 2986 O O . GLY A 1 382 ? 15.870 -5.843 0.220 1.00 91.88 382 GLY A O 1
ATOM 2987 N N . LEU A 1 383 ? 15.746 -8.085 0.426 1.00 92.38 383 LEU A N 1
ATOM 2988 C CA . LEU A 1 383 ? 17.080 -8.264 1.002 1.00 92.38 383 LEU A CA 1
ATOM 2989 C C . LEU A 1 383 ? 18.174 -7.923 -0.015 1.00 92.38 383 LEU A C 1
ATOM 2991 O O . LEU A 1 383 ? 19.070 -7.144 0.306 1.00 92.38 383 LEU A O 1
ATOM 2995 N N . ALA A 1 384 ? 18.066 -8.419 -1.252 1.00 92.50 384 ALA A N 1
ATOM 2996 C CA . ALA A 1 384 ? 19.008 -8.091 -2.322 1.00 92.50 384 ALA A CA 1
ATOM 2997 C C . ALA A 1 384 ? 19.024 -6.583 -2.622 1.00 92.50 384 ALA A C 1
ATOM 2999 O O . ALA A 1 384 ? 20.085 -5.972 -2.719 1.00 92.50 384 ALA A O 1
ATOM 3000 N N . ALA A 1 385 ? 17.853 -5.948 -2.693 1.00 88.25 385 ALA A N 1
ATOM 3001 C CA . ALA A 1 385 ? 17.707 -4.515 -2.917 1.00 88.25 385 ALA A CA 1
ATOM 3002 C C . ALA A 1 385 ? 18.290 -3.684 -1.764 1.00 88.25 385 ALA A C 1
ATOM 3004 O O . ALA A 1 385 ? 18.895 -2.637 -2.019 1.00 88.25 385 ALA A O 1
ATOM 3005 N N . ALA A 1 386 ? 18.125 -4.124 -0.512 1.00 85.19 386 ALA A N 1
ATOM 3006 C CA . ALA A 1 386 ? 18.712 -3.477 0.658 1.00 85.19 386 ALA A CA 1
ATOM 3007 C C . ALA A 1 386 ? 20.243 -3.614 0.669 1.00 85.19 386 ALA A C 1
ATOM 3009 O O . ALA A 1 386 ? 20.935 -2.603 0.799 1.00 85.19 386 ALA A O 1
ATOM 3010 N N . ALA A 1 387 ? 20.760 -4.826 0.449 1.00 86.81 387 ALA A N 1
ATOM 3011 C CA . ALA A 1 387 ? 22.192 -5.107 0.368 1.00 86.81 387 ALA A CA 1
ATOM 3012 C C . ALA A 1 387 ? 22.858 -4.312 -0.762 1.00 86.81 387 ALA A C 1
ATOM 3014 O O . ALA A 1 387 ? 23.848 -3.623 -0.534 1.00 86.81 387 ALA A O 1
ATOM 3015 N N . TYR A 1 388 ? 22.258 -4.313 -1.954 1.00 84.06 388 TYR A N 1
ATOM 3016 C CA . TYR A 1 388 ? 22.749 -3.556 -3.101 1.00 84.06 388 TYR A CA 1
ATOM 3017 C C . TYR A 1 388 ? 22.709 -2.042 -2.859 1.00 84.06 388 TYR A C 1
ATOM 3019 O O . TYR A 1 388 ? 23.647 -1.333 -3.207 1.00 84.06 388 TYR A O 1
ATOM 3027 N N . THR A 1 389 ? 21.661 -1.526 -2.204 1.00 78.00 389 THR A N 1
ATOM 3028 C CA . THR A 1 389 ? 21.624 -0.105 -1.810 1.00 78.00 389 THR A CA 1
ATOM 3029 C C . THR A 1 389 ? 22.774 0.219 -0.852 1.00 78.00 389 THR A C 1
ATOM 3031 O O . THR A 1 389 ? 23.422 1.247 -1.017 1.00 78.00 389 THR A O 1
ATOM 3034 N N . GLY A 1 390 ? 23.060 -0.656 0.118 1.00 74.50 390 GLY A N 1
ATOM 3035 C CA . GLY A 1 390 ? 24.218 -0.521 1.006 1.00 74.50 390 GLY A CA 1
ATOM 3036 C C . GLY A 1 390 ? 25.546 -0.541 0.246 1.00 74.50 390 GLY A C 1
ATOM 3037 O O . GLY A 1 390 ? 26.371 0.346 0.444 1.00 74.50 390 GLY A O 1
ATOM 3038 N N . TYR A 1 391 ? 25.716 -1.485 -0.680 1.00 78.31 391 TYR A N 1
ATOM 3039 C CA . TYR A 1 391 ? 26.890 -1.593 -1.547 1.00 78.31 391 TYR A CA 1
ATOM 3040 C C . TYR A 1 391 ? 27.127 -0.324 -2.376 1.00 78.31 391 TYR A C 1
ATOM 3042 O O . TYR A 1 391 ? 28.220 0.234 -2.335 1.00 78.31 391 TYR A O 1
ATOM 3050 N N . VAL A 1 392 ? 26.098 0.194 -3.057 1.00 69.88 392 VAL A N 1
ATOM 3051 C CA . VAL A 1 392 ? 26.201 1.440 -3.837 1.00 69.88 392 VAL A CA 1
ATOM 3052 C C . VAL A 1 392 ? 26.568 2.626 -2.950 1.00 69.88 392 VAL A C 1
ATOM 3054 O O . VAL A 1 392 ? 27.358 3.466 -3.364 1.00 69.88 392 VAL A O 1
ATOM 3057 N N . LEU A 1 393 ? 26.042 2.702 -1.725 1.00 69.44 393 LEU A N 1
ATOM 3058 C CA . LEU A 1 393 ? 26.413 3.763 -0.786 1.00 69.44 393 LEU A CA 1
ATOM 3059 C C . LEU A 1 393 ? 27.876 3.662 -0.342 1.00 69.44 393 LEU A C 1
ATOM 3061 O O . LEU A 1 393 ? 28.544 4.689 -0.258 1.00 69.44 393 LEU A O 1
ATOM 3065 N N . VAL A 1 394 ? 28.381 2.450 -0.092 1.00 72.56 394 VAL A N 1
ATOM 3066 C CA . VAL A 1 394 ? 29.795 2.216 0.241 1.00 72.56 394 VAL A CA 1
ATOM 3067 C C . VAL A 1 394 ? 30.692 2.582 -0.938 1.00 72.56 394 VAL A C 1
ATOM 3069 O O . VAL A 1 394 ? 31.664 3.309 -0.749 1.00 72.56 394 VAL A O 1
ATOM 3072 N N . LEU A 1 395 ? 30.345 2.153 -2.155 1.00 65.00 395 LEU A N 1
ATOM 3073 C CA . LEU A 1 395 ? 31.075 2.536 -3.363 1.00 65.00 395 LEU A CA 1
ATOM 3074 C C . LEU A 1 395 ? 31.048 4.044 -3.595 1.00 65.00 395 LEU A C 1
ATOM 3076 O O . LEU A 1 395 ? 32.084 4.626 -3.885 1.00 65.00 395 LEU A O 1
ATOM 3080 N N . ALA A 1 396 ? 29.891 4.689 -3.448 1.00 60.38 396 ALA A N 1
ATOM 3081 C CA . ALA A 1 396 ? 29.759 6.131 -3.613 1.00 60.38 396 ALA A CA 1
ATOM 3082 C C . ALA A 1 396 ? 30.581 6.893 -2.565 1.00 60.38 396 ALA A C 1
ATOM 3084 O O . ALA A 1 396 ? 31.239 7.874 -2.903 1.00 60.38 396 ALA A O 1
ATOM 3085 N N . ALA A 1 397 ? 30.592 6.430 -1.311 1.00 62.72 397 ALA A N 1
ATOM 3086 C CA . ALA A 1 397 ? 31.421 6.999 -0.252 1.00 62.72 397 ALA A CA 1
ATOM 3087 C C . ALA A 1 397 ? 32.918 6.787 -0.525 1.00 62.72 397 ALA A C 1
ATOM 3089 O O . ALA A 1 397 ? 33.697 7.724 -0.384 1.00 62.72 397 ALA A O 1
ATOM 3090 N N . GLY A 1 398 ? 33.314 5.591 -0.971 1.00 65.62 398 GLY A N 1
ATOM 3091 C CA . GLY A 1 398 ? 34.687 5.280 -1.366 1.00 65.62 398 GLY A CA 1
ATOM 3092 C C . GLY A 1 398 ? 35.147 6.106 -2.567 1.00 65.62 398 GLY A C 1
ATOM 3093 O O . GLY A 1 398 ? 36.227 6.687 -2.536 1.00 65.62 398 GLY A O 1
ATOM 3094 N N . PHE A 1 399 ? 34.304 6.242 -3.592 1.00 60.56 399 PHE A N 1
ATOM 3095 C CA . PHE A 1 399 ? 34.560 7.087 -4.755 1.00 60.56 399 PHE A CA 1
ATOM 3096 C C . PHE A 1 399 ? 34.680 8.559 -4.361 1.00 60.56 399 PHE A C 1
ATOM 3098 O O . PHE A 1 399 ? 35.636 9.219 -4.758 1.00 60.56 399 PHE A O 1
ATOM 3105 N N . ALA A 1 400 ? 33.758 9.069 -3.539 1.00 58.59 400 ALA A N 1
ATOM 3106 C CA . ALA A 1 400 ? 33.820 10.431 -3.019 1.00 58.59 400 ALA A CA 1
ATOM 3107 C C . ALA A 1 400 ? 35.083 10.663 -2.176 1.00 58.59 400 ALA A C 1
ATOM 3109 O O . ALA A 1 400 ? 35.706 11.711 -2.302 1.00 58.59 400 ALA A O 1
ATOM 3110 N N . TRP A 1 401 ? 35.498 9.683 -1.368 1.00 67.56 401 TRP A N 1
ATOM 3111 C CA . TRP A 1 401 ? 36.722 9.731 -0.568 1.00 67.56 401 TRP A CA 1
ATOM 3112 C C . TRP A 1 401 ? 37.983 9.761 -1.433 1.00 67.56 401 TRP A C 1
ATOM 3114 O O . TRP A 1 401 ? 38.825 10.643 -1.268 1.00 67.56 401 TRP A O 1
ATOM 3124 N N . VAL A 1 402 ? 38.102 8.832 -2.388 1.00 63.06 402 VAL A N 1
ATOM 3125 C CA . VAL A 1 402 ? 39.217 8.796 -3.343 1.00 63.06 402 VAL A CA 1
ATOM 3126 C C . VAL A 1 402 ? 39.253 10.094 -4.135 1.00 63.06 402 VAL A C 1
ATOM 3128 O O . VAL A 1 402 ? 40.319 10.692 -4.256 1.00 63.06 402 VAL A O 1
ATOM 3131 N N . ARG A 1 403 ? 38.101 10.594 -4.603 1.00 59.72 403 ARG A N 1
ATOM 3132 C CA . ARG A 1 403 ? 38.057 11.858 -5.337 1.00 59.72 403 ARG A CA 1
ATOM 3133 C C . ARG A 1 403 ? 38.399 13.069 -4.495 1.00 59.72 403 ARG A C 1
ATOM 3135 O O . ARG A 1 403 ? 39.176 13.889 -4.971 1.00 59.72 403 ARG A O 1
ATOM 3142 N N . ALA A 1 404 ? 37.920 13.156 -3.259 1.00 60.09 404 ALA A N 1
ATOM 3143 C CA . ALA A 1 404 ? 38.326 14.200 -2.325 1.00 60.09 404 ALA A CA 1
ATOM 3144 C C . ALA A 1 404 ? 39.843 14.161 -2.083 1.00 60.09 404 ALA A C 1
ATOM 3146 O O . ALA A 1 404 ? 40.498 15.197 -2.160 1.00 60.09 404 ALA A O 1
ATOM 3147 N N . LYS A 1 405 ? 40.421 12.967 -1.895 1.00 62.41 405 LYS A N 1
ATOM 3148 C CA . LYS A 1 405 ? 41.870 12.781 -1.737 1.00 62.41 405 LYS A CA 1
ATOM 3149 C C . LYS A 1 405 ? 42.646 13.230 -2.980 1.00 62.41 405 LYS A C 1
ATOM 3151 O O . LYS A 1 405 ? 43.596 13.991 -2.836 1.00 62.41 405 LYS A O 1
ATOM 3156 N N . THR A 1 406 ? 42.219 12.821 -4.180 1.00 58.62 406 THR A N 1
ATOM 3157 C CA . THR A 1 406 ? 42.857 13.251 -5.441 1.00 58.62 406 THR A CA 1
ATOM 3158 C C . THR A 1 406 ? 42.682 14.746 -5.694 1.00 58.62 406 THR A C 1
ATOM 3160 O O . THR A 1 406 ? 43.575 15.407 -6.189 1.00 58.62 406 THR A O 1
ATOM 3163 N N . MET A 1 407 ? 41.547 15.327 -5.304 1.00 55.03 407 MET A N 1
ATOM 3164 C CA . MET A 1 407 ? 41.284 16.754 -5.474 1.00 55.03 407 MET A CA 1
ATOM 3165 C C . MET A 1 407 ? 42.176 17.597 -4.556 1.00 55.03 407 MET A C 1
ATOM 3167 O O . MET A 1 407 ? 42.627 18.660 -4.965 1.00 55.03 407 MET A O 1
ATOM 3171 N N . VAL A 1 408 ? 42.479 17.106 -3.349 1.00 59.06 408 VAL A N 1
ATOM 3172 C CA . VAL A 1 408 ? 43.454 17.726 -2.441 1.00 59.06 408 VAL A CA 1
ATOM 3173 C C . VAL A 1 408 ? 44.885 17.567 -2.965 1.00 59.06 408 VAL A C 1
ATOM 3175 O O . VAL A 1 408 ? 45.640 18.532 -2.907 1.00 59.06 408 VAL A O 1
ATOM 3178 N N . SER A 1 409 ? 45.259 16.403 -3.513 1.00 56.31 409 SER A N 1
ATOM 3179 C CA . SER A 1 409 ? 46.604 16.203 -4.082 1.00 56.31 409 SER A CA 1
ATOM 3180 C C . SER A 1 409 ? 46.834 17.009 -5.363 1.00 56.31 409 SER A C 1
ATOM 3182 O O . SER A 1 409 ? 47.887 17.618 -5.525 1.00 56.31 409 SER A O 1
ATOM 3184 N N . ASP A 1 410 ? 45.838 17.076 -6.246 1.00 55.72 410 ASP A N 1
ATOM 3185 C CA . ASP A 1 410 ? 45.950 17.708 -7.566 1.00 55.72 410 ASP A CA 1
ATOM 3186 C C . ASP A 1 410 ? 45.753 19.234 -7.493 1.00 55.72 410 ASP A C 1
ATOM 3188 O O . ASP A 1 410 ? 46.237 19.979 -8.351 1.00 55.72 410 ASP A O 1
ATOM 3192 N N . ALA A 1 411 ? 45.089 19.740 -6.443 1.00 53.31 411 ALA A N 1
ATOM 3193 C CA . ALA A 1 411 ? 44.997 21.175 -6.165 1.00 53.31 411 ALA A CA 1
ATOM 3194 C C . ALA A 1 411 ? 46.372 21.817 -5.913 1.00 53.31 411 ALA A C 1
ATOM 3196 O O . ALA A 1 411 ? 46.535 23.008 -6.190 1.00 53.31 411 ALA A O 1
ATOM 3197 N N . VAL A 1 412 ? 47.355 21.030 -5.462 1.00 56.66 412 VAL A N 1
ATOM 3198 C CA . VAL A 1 412 ? 48.714 21.485 -5.131 1.00 56.66 412 VAL A CA 1
ATOM 3199 C C . VAL A 1 412 ? 49.643 21.537 -6.364 1.00 56.66 412 VAL A C 1
ATOM 3201 O O . VAL A 1 412 ? 50.667 22.209 -6.301 1.00 56.66 412 VAL A O 1
ATOM 3204 N N . ALA A 1 413 ? 49.297 20.917 -7.508 1.00 59.91 413 ALA A N 1
ATOM 3205 C CA . ALA A 1 413 ? 50.294 20.577 -8.544 1.00 59.91 413 ALA A CA 1
ATOM 3206 C C . ALA A 1 413 ? 50.124 21.153 -9.981 1.00 59.91 413 ALA A C 1
ATOM 3208 O O . ALA A 1 413 ? 50.964 20.859 -10.825 1.00 59.91 413 ALA A O 1
ATOM 3209 N N . VAL A 1 414 ? 49.108 21.963 -10.328 1.00 52.28 414 VAL A N 1
ATOM 3210 C CA . VAL A 1 414 ? 48.903 22.468 -11.729 1.00 52.28 414 VAL A CA 1
ATOM 3211 C C . VAL A 1 414 ? 48.488 23.964 -11.742 1.00 52.28 414 VAL A C 1
ATOM 3213 O O . VAL A 1 414 ? 48.023 24.404 -10.705 1.00 52.28 414 VAL A O 1
ATOM 3216 N N . PRO A 1 415 ? 48.604 24.783 -12.823 1.00 63.59 415 PRO A N 1
ATOM 3217 C CA . PRO A 1 415 ? 47.934 26.103 -13.024 1.00 63.59 415 PRO A CA 1
ATOM 3218 C C . PRO A 1 415 ? 46.719 26.006 -13.999 1.00 63.59 415 PRO A C 1
ATOM 3220 O O . PRO A 1 415 ? 46.797 25.295 -14.987 1.00 63.59 415 PRO A O 1
ATOM 3223 N N . SER A 1 416 ? 45.481 26.392 -13.629 1.00 72.00 416 SER A N 1
ATOM 3224 C CA . SER A 1 416 ? 44.679 27.634 -13.867 1.00 72.00 416 SER A CA 1
ATOM 3225 C C . SER A 1 416 ? 43.568 27.428 -14.941 1.00 72.00 416 SER A C 1
ATOM 3227 O O . SER A 1 416 ? 43.725 26.668 -15.888 1.00 72.00 416 SER A O 1
ATOM 3229 N N . LEU A 1 417 ? 42.369 27.973 -14.683 1.00 56.28 417 LEU A N 1
ATOM 3230 C CA . LEU A 1 417 ? 41.063 27.806 -15.370 1.00 56.28 417 LEU A CA 1
ATOM 3231 C C . LEU A 1 417 ? 40.446 26.388 -15.468 1.00 56.28 417 LEU A C 1
ATOM 3233 O O . LEU A 1 417 ? 39.343 26.180 -14.962 1.00 56.28 417 LEU A O 1
ATOM 3237 N N . GLY A 1 418 ? 41.137 25.394 -16.035 1.00 53.56 418 GLY A N 1
ATOM 3238 C CA . GLY A 1 418 ? 40.603 24.025 -16.182 1.00 53.56 418 GLY A CA 1
ATOM 3239 C C . GLY A 1 418 ? 40.304 23.342 -14.838 1.00 53.56 418 GLY A C 1
ATOM 3240 O O . GLY A 1 418 ? 39.300 22.648 -14.691 1.00 53.56 418 GLY A O 1
ATOM 3241 N N . ARG A 1 419 ? 41.119 23.637 -13.813 1.00 57.66 419 ARG A N 1
ATOM 3242 C CA . ARG A 1 419 ? 40.883 23.220 -12.418 1.00 57.66 419 ARG A CA 1
ATOM 3243 C C . ARG A 1 419 ? 39.659 23.868 -11.802 1.00 57.66 419 ARG A C 1
ATOM 3245 O O . ARG A 1 419 ? 38.977 23.205 -11.039 1.00 57.66 419 ARG A O 1
ATOM 3252 N N . VAL A 1 420 ? 39.383 25.133 -12.113 1.00 57.69 420 VAL A N 1
ATOM 3253 C CA . VAL A 1 420 ? 38.205 25.816 -11.567 1.00 57.69 420 VAL A CA 1
ATOM 3254 C C . VAL A 1 420 ? 36.958 25.177 -12.161 1.00 57.69 420 VAL A C 1
ATOM 3256 O O . VAL A 1 420 ? 36.093 24.764 -11.407 1.00 57.69 420 VAL A O 1
ATOM 3259 N N . LEU A 1 421 ? 36.910 24.953 -13.478 1.00 54.84 421 LEU A N 1
ATOM 3260 C CA . LEU A 1 421 ? 35.768 24.286 -14.111 1.00 54.84 421 LEU A CA 1
ATOM 3261 C C . LEU A 1 421 ? 35.580 22.842 -13.620 1.00 54.84 421 LEU A C 1
ATOM 3263 O O . LEU A 1 421 ? 34.475 22.467 -13.237 1.00 54.84 421 LEU A O 1
ATOM 3267 N N . ALA A 1 422 ? 36.650 22.042 -13.582 1.00 51.69 422 ALA A N 1
ATOM 3268 C CA . ALA A 1 422 ? 36.584 20.655 -13.126 1.00 51.69 422 ALA A CA 1
ATOM 3269 C C . ALA A 1 422 ? 36.234 20.558 -11.633 1.00 51.69 422 ALA A C 1
ATOM 3271 O O . ALA A 1 422 ? 35.363 19.773 -11.265 1.00 51.69 422 ALA A O 1
ATOM 3272 N N . ALA A 1 423 ? 36.841 21.388 -10.777 1.00 55.47 423 ALA A N 1
ATOM 3273 C CA . ALA A 1 423 ? 36.509 21.446 -9.357 1.00 55.47 423 ALA A CA 1
ATOM 3274 C C . ALA A 1 423 ? 35.080 21.947 -9.141 1.00 55.47 423 ALA A C 1
ATOM 3276 O O . ALA A 1 423 ? 34.383 21.379 -8.315 1.00 55.47 423 ALA A O 1
ATOM 3277 N N . THR A 1 424 ? 34.601 22.941 -9.893 1.00 55.47 424 THR A N 1
ATOM 3278 C CA . THR A 1 424 ? 33.219 23.433 -9.801 1.00 55.47 424 THR A CA 1
ATOM 3279 C C . THR A 1 424 ? 32.215 22.369 -10.235 1.00 55.47 424 THR A C 1
ATOM 3281 O O . THR A 1 424 ? 31.238 22.155 -9.524 1.00 55.47 424 THR A O 1
ATOM 3284 N N . VAL A 1 425 ? 32.459 21.649 -11.335 1.00 53.38 425 VAL A N 1
ATOM 3285 C CA . VAL A 1 425 ? 31.603 20.535 -11.782 1.00 53.38 425 VAL A CA 1
ATOM 3286 C C . VAL A 1 425 ? 31.609 19.399 -10.754 1.00 53.38 425 VAL A C 1
ATOM 3288 O O . VAL A 1 425 ? 30.549 18.910 -10.372 1.00 53.38 425 VAL A O 1
ATOM 3291 N N . VAL A 1 426 ? 32.777 19.018 -10.231 1.00 55.00 426 VAL A N 1
ATOM 3292 C CA . VAL A 1 426 ? 32.889 17.983 -9.190 1.00 55.00 426 VAL A CA 1
ATOM 3293 C C . VAL A 1 426 ? 32.210 18.423 -7.893 1.00 55.00 426 VAL A C 1
ATOM 3295 O O . VAL A 1 426 ? 31.483 17.637 -7.293 1.00 55.00 426 VAL A O 1
ATOM 3298 N N . LEU A 1 427 ? 32.383 19.673 -7.467 1.00 57.62 427 LEU A N 1
ATOM 3299 C CA . LEU A 1 427 ? 31.761 20.225 -6.264 1.00 57.62 427 LEU A CA 1
ATOM 3300 C C . LEU A 1 427 ? 30.230 20.291 -6.417 1.00 57.62 427 LEU A C 1
ATOM 3302 O O . LEU A 1 427 ? 29.512 19.897 -5.501 1.00 57.62 427 LEU A O 1
ATOM 3306 N N . LEU A 1 428 ? 29.730 20.694 -7.592 1.00 54.25 428 LEU A N 1
ATOM 3307 C CA . LEU A 1 428 ? 28.302 20.700 -7.939 1.00 54.25 428 LEU A CA 1
ATOM 3308 C C . LEU A 1 428 ? 27.682 19.296 -7.936 1.00 54.25 428 LEU A C 1
ATOM 3310 O O . LEU A 1 428 ? 26.510 19.163 -7.597 1.00 54.25 428 LEU A O 1
ATOM 3314 N N . LEU A 1 429 ? 28.447 18.255 -8.279 1.00 50.44 429 LEU A N 1
ATOM 3315 C CA . LEU A 1 429 ? 27.968 16.867 -8.293 1.00 50.44 429 LEU A CA 1
ATOM 3316 C C . LEU A 1 429 ? 28.117 16.162 -6.930 1.00 50.44 429 LEU A C 1
ATOM 3318 O O . LEU A 1 429 ? 27.276 15.346 -6.553 1.00 50.44 429 LEU A O 1
ATOM 3322 N N . THR A 1 430 ? 29.160 16.482 -6.156 1.00 55.00 430 THR A N 1
ATOM 3323 C CA . THR A 1 430 ? 29.494 15.792 -4.893 1.00 55.00 430 THR A CA 1
ATOM 3324 C C . THR A 1 430 ? 28.839 16.414 -3.660 1.00 55.00 430 THR A C 1
ATOM 3326 O O . THR A 1 430 ? 28.362 15.669 -2.801 1.00 55.00 430 THR A O 1
ATOM 3329 N N . LEU A 1 431 ? 28.735 17.749 -3.562 1.00 57.28 431 LEU A N 1
ATOM 3330 C CA . LEU A 1 431 ? 28.100 18.418 -2.414 1.00 57.28 431 LEU A CA 1
ATOM 3331 C C . LEU A 1 431 ? 26.636 17.995 -2.202 1.00 57.28 431 LEU A C 1
ATOM 3333 O O . LEU A 1 431 ? 26.277 17.699 -1.059 1.00 57.28 431 LEU A O 1
ATOM 3337 N N . PRO A 1 432 ? 25.775 17.910 -3.238 1.00 52.84 432 PRO A N 1
ATOM 3338 C CA . PRO A 1 432 ? 24.392 17.476 -3.053 1.00 52.84 432 PRO A CA 1
ATOM 3339 C C . PRO A 1 432 ? 24.298 16.011 -2.616 1.00 52.84 432 PRO A C 1
ATOM 3341 O O . PRO A 1 432 ? 23.463 15.674 -1.774 1.00 52.84 432 PRO A O 1
ATOM 3344 N N . LEU A 1 433 ? 25.172 15.145 -3.141 1.00 53.66 433 LEU A N 1
ATOM 3345 C CA . LEU A 1 433 ? 25.225 13.730 -2.775 1.00 53.66 433 LEU A CA 1
ATOM 3346 C C . LEU A 1 433 ? 25.649 13.554 -1.310 1.00 53.66 433 LEU A C 1
ATOM 3348 O O . LEU A 1 433 ? 24.983 12.835 -0.564 1.00 53.66 433 LEU A O 1
ATOM 3352 N N . LEU A 1 434 ? 26.692 14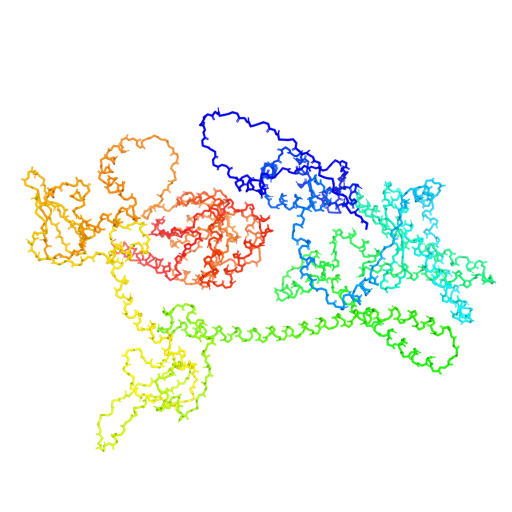.269 -0.876 1.00 59.50 434 LEU A N 1
ATOM 3353 C CA . LEU A 1 434 ? 27.160 14.290 0.513 1.00 59.50 434 LEU A CA 1
ATOM 3354 C C . LEU A 1 434 ? 26.112 14.885 1.460 1.00 59.50 434 LEU A C 1
ATOM 3356 O O . LEU A 1 434 ? 25.899 14.350 2.546 1.00 59.50 434 LEU A O 1
ATOM 3360 N N . TYR A 1 435 ? 25.395 15.932 1.042 1.00 61.59 435 TYR A N 1
ATOM 3361 C CA . TYR A 1 435 ? 24.302 16.516 1.820 1.00 61.59 435 TYR A CA 1
ATOM 3362 C C . TYR A 1 435 ? 23.139 15.532 2.008 1.00 61.59 435 TYR A C 1
ATOM 3364 O O . TYR A 1 435 ? 22.650 15.345 3.124 1.00 61.59 435 TYR A O 1
ATOM 3372 N N . VAL A 1 436 ? 22.706 14.856 0.939 1.00 53.97 436 VAL A N 1
ATOM 3373 C CA . VAL A 1 436 ? 21.629 13.855 1.001 1.00 53.97 436 VAL A CA 1
ATOM 3374 C C . VAL A 1 436 ? 22.055 12.639 1.827 1.00 53.97 436 VAL A C 1
ATOM 3376 O O . VAL A 1 436 ? 21.264 12.145 2.637 1.00 53.97 436 VAL A O 1
ATOM 3379 N N . LEU A 1 437 ? 23.295 12.172 1.661 1.00 56.47 437 LEU A N 1
ATOM 3380 C CA . LEU A 1 437 ? 23.860 11.073 2.440 1.00 56.47 437 LEU A CA 1
ATOM 3381 C C . LEU A 1 437 ? 23.956 11.444 3.925 1.00 56.47 437 LEU A C 1
ATOM 3383 O O . LEU A 1 437 ? 23.470 10.693 4.769 1.00 56.47 437 LEU A O 1
ATOM 3387 N N . GLY A 1 438 ? 24.463 12.638 4.236 1.00 61.34 438 GLY A N 1
ATOM 3388 C CA . GLY A 1 438 ? 24.524 13.192 5.587 1.00 61.34 438 GLY A CA 1
ATOM 3389 C C . GLY A 1 438 ? 23.143 13.319 6.230 1.00 61.34 438 GLY A C 1
ATOM 3390 O O . GLY A 1 438 ? 22.948 12.872 7.358 1.00 61.34 438 GLY A O 1
ATOM 3391 N N . GLN A 1 439 ? 22.135 13.812 5.500 1.00 61.00 439 GLN A N 1
ATOM 3392 C CA . GLN A 1 439 ? 20.753 13.852 5.993 1.00 61.00 439 GLN A CA 1
ATOM 3393 C C . GLN A 1 439 ? 20.185 12.458 6.281 1.00 61.00 439 GLN A C 1
ATOM 3395 O O . GLN A 1 439 ? 19.447 12.281 7.253 1.00 61.00 439 GLN A O 1
ATOM 3400 N N . ARG A 1 440 ? 20.478 11.460 5.438 1.00 57.22 440 ARG A N 1
ATOM 3401 C CA . ARG A 1 440 ? 19.995 10.086 5.642 1.00 57.22 440 ARG A CA 1
ATOM 3402 C C . ARG A 1 440 ? 20.694 9.401 6.809 1.00 57.22 440 ARG A C 1
ATOM 3404 O O . ARG A 1 440 ? 20.005 8.764 7.602 1.00 57.22 440 ARG A O 1
ATOM 3411 N N . LEU A 1 441 ? 22.003 9.584 6.955 1.00 58.19 441 LEU A N 1
ATOM 3412 C CA . LEU A 1 441 ? 22.768 9.098 8.104 1.00 58.19 441 LEU A CA 1
ATOM 3413 C C . LEU A 1 441 ? 22.305 9.771 9.403 1.00 58.19 441 LEU A C 1
ATOM 3415 O O . LEU A 1 441 ? 22.074 9.080 10.389 1.00 58.19 441 LEU A O 1
ATOM 3419 N N . TRP A 1 442 ? 22.033 11.080 9.392 1.00 58.25 442 TRP A N 1
ATOM 3420 C CA . TRP A 1 442 ? 21.480 11.811 10.541 1.00 58.25 442 TRP A CA 1
ATOM 3421 C C . TRP A 1 442 ? 20.075 11.325 10.936 1.00 58.25 442 TRP A C 1
ATOM 3423 O O . TRP A 1 442 ? 19.777 11.095 12.113 1.00 58.25 442 TRP A O 1
ATOM 3433 N N . ARG A 1 443 ? 19.189 11.106 9.955 1.00 53.19 443 ARG A N 1
ATOM 3434 C CA . ARG A 1 443 ? 17.849 10.532 10.187 1.00 53.19 443 ARG A CA 1
ATOM 3435 C C . ARG A 1 443 ? 17.912 9.071 10.657 1.00 53.19 443 ARG A C 1
ATOM 3437 O O . ARG A 1 443 ? 17.114 8.664 11.498 1.00 53.19 443 ARG A O 1
ATOM 3444 N N . GLY A 1 444 ? 18.869 8.287 10.161 1.00 53.72 444 GLY A N 1
ATOM 3445 C CA . GLY A 1 444 ? 19.127 6.915 10.613 1.00 53.72 444 GLY A CA 1
ATOM 3446 C C . GLY A 1 444 ? 19.676 6.858 12.042 1.00 53.72 444 GLY A C 1
ATOM 3447 O O . GLY A 1 444 ? 19.161 6.112 12.873 1.00 53.72 444 GLY A O 1
ATOM 3448 N N . GLY A 1 445 ? 20.644 7.717 12.365 1.00 51.69 445 GLY A N 1
ATOM 3449 C CA . GLY A 1 445 ? 21.220 7.852 13.705 1.00 51.69 445 GLY A CA 1
ATOM 3450 C C . GLY A 1 445 ? 20.200 8.326 14.743 1.00 51.69 445 GLY A C 1
ATOM 3451 O O . GLY A 1 445 ? 20.080 7.739 15.815 1.00 51.69 445 GLY A O 1
ATOM 3452 N N . SER A 1 446 ? 19.365 9.311 14.403 1.00 48.59 446 SER A N 1
ATOM 3453 C CA . SER A 1 446 ? 18.252 9.731 15.272 1.00 48.59 446 SER A CA 1
ATOM 3454 C C . SER A 1 446 ? 17.196 8.633 15.456 1.00 48.59 446 SER A C 1
ATOM 3456 O O . SER A 1 446 ? 16.617 8.524 16.536 1.00 48.59 446 SER A O 1
ATOM 3458 N N . SER A 1 447 ? 17.002 7.748 14.473 1.00 49.66 447 SER A N 1
ATOM 3459 C CA . SER A 1 447 ? 16.126 6.573 14.605 1.00 49.66 447 SER A CA 1
ATOM 3460 C C . SER A 1 447 ? 16.688 5.519 15.570 1.00 49.66 447 SER A C 1
ATOM 3462 O O . SER A 1 447 ? 15.917 4.902 16.303 1.00 49.66 447 SER A O 1
ATOM 3464 N N . LEU A 1 448 ? 18.014 5.354 15.649 1.00 51.94 448 LEU A N 1
ATOM 3465 C CA . LEU A 1 448 ? 18.681 4.516 16.661 1.00 51.94 448 LEU A CA 1
ATOM 3466 C C . LEU A 1 448 ? 18.564 5.120 18.072 1.00 51.94 448 LEU A C 1
ATOM 3468 O O . LEU A 1 448 ? 18.305 4.407 19.045 1.00 51.94 448 LEU A O 1
ATOM 3472 N N . VAL A 1 449 ? 18.639 6.449 18.192 1.00 57.38 449 VAL A N 1
ATOM 3473 C CA . VAL A 1 449 ? 18.346 7.159 19.450 1.00 57.38 449 VAL A CA 1
ATOM 3474 C C . VAL A 1 449 ? 16.874 6.981 19.852 1.00 57.38 449 VAL A C 1
ATOM 3476 O O . VAL A 1 449 ? 16.574 6.739 21.019 1.00 57.38 449 VAL A O 1
ATOM 3479 N N . VAL A 1 450 ? 15.937 7.007 18.902 1.00 57.25 450 VAL A N 1
ATOM 3480 C CA . VAL A 1 450 ? 14.517 6.707 19.158 1.00 57.25 450 VAL A CA 1
ATOM 3481 C C . VAL A 1 450 ? 14.304 5.233 19.528 1.00 57.25 450 VAL A C 1
ATOM 3483 O O . VAL A 1 450 ? 13.520 4.949 20.432 1.00 57.25 450 VAL A O 1
ATOM 3486 N N . ALA A 1 451 ? 15.026 4.294 18.912 1.00 50.16 451 ALA A N 1
ATOM 3487 C CA . ALA A 1 451 ? 14.966 2.868 19.242 1.00 50.16 451 ALA A CA 1
ATOM 3488 C C . ALA A 1 451 ? 15.494 2.577 20.659 1.00 50.16 451 ALA A C 1
ATOM 3490 O O . ALA A 1 451 ? 14.850 1.850 21.415 1.00 50.16 451 ALA A O 1
ATOM 3491 N N . SER A 1 452 ? 16.594 3.216 21.071 1.00 53.97 452 SER A N 1
ATOM 3492 C CA . SER A 1 452 ? 17.096 3.117 22.451 1.00 53.97 452 SER A CA 1
ATOM 3493 C C . SER A 1 452 ? 16.139 3.754 23.468 1.00 53.97 452 SER A C 1
ATOM 3495 O O . SER A 1 452 ? 15.932 3.209 24.553 1.00 53.97 452 SER A O 1
ATOM 3497 N N . ARG A 1 453 ? 15.465 4.857 23.110 1.00 57.78 453 ARG A N 1
ATOM 3498 C CA . ARG A 1 453 ? 14.365 5.427 23.910 1.00 57.78 453 ARG A CA 1
ATOM 3499 C C . ARG A 1 453 ? 13.157 4.486 23.976 1.00 57.78 453 ARG A C 1
ATOM 3501 O O . ARG A 1 453 ? 12.514 4.410 25.018 1.00 57.78 453 ARG A O 1
ATOM 3508 N N . ARG A 1 454 ? 12.862 3.739 22.906 1.00 58.34 454 ARG A N 1
ATOM 3509 C CA . ARG A 1 454 ? 11.776 2.744 22.852 1.00 58.34 454 ARG A CA 1
ATOM 3510 C C . ARG A 1 454 ? 12.054 1.551 23.767 1.00 58.34 454 ARG A C 1
ATOM 3512 O O . ARG A 1 454 ? 11.156 1.141 24.491 1.00 58.34 454 ARG A O 1
ATOM 3519 N N . LEU A 1 455 ? 13.292 1.059 23.804 1.00 59.19 455 LEU A N 1
ATOM 3520 C CA . LEU A 1 455 ? 13.721 0.011 24.739 1.00 59.19 455 LEU A CA 1
ATOM 3521 C C . LEU A 1 455 ? 13.620 0.470 26.202 1.00 59.19 455 LEU A C 1
ATOM 3523 O O . LEU A 1 455 ? 13.061 -0.247 27.030 1.00 59.19 455 LEU A O 1
ATOM 3527 N N . ARG A 1 456 ? 14.053 1.701 26.514 1.00 61.62 456 ARG A N 1
ATOM 3528 C CA . ARG A 1 456 ? 13.877 2.281 27.860 1.00 61.62 456 ARG A CA 1
ATOM 3529 C C . ARG A 1 456 ? 12.402 2.446 28.242 1.00 61.62 456 ARG A C 1
ATOM 3531 O O . ARG A 1 456 ? 12.042 2.179 29.385 1.00 61.62 456 ARG A O 1
ATOM 3538 N N . ARG A 1 457 ? 11.538 2.830 27.293 1.00 66.19 457 ARG A N 1
ATOM 3539 C CA . ARG A 1 457 ? 10.080 2.904 27.501 1.00 66.19 457 ARG A CA 1
ATOM 3540 C C . ARG A 1 457 ? 9.466 1.537 27.797 1.00 66.19 457 ARG A C 1
ATOM 3542 O O . ARG A 1 457 ? 8.666 1.452 28.715 1.00 66.19 457 ARG A O 1
ATOM 3549 N N . LEU A 1 458 ? 9.871 0.479 27.093 1.00 69.88 458 LEU A N 1
ATOM 3550 C CA . LEU A 1 458 ? 9.374 -0.881 27.348 1.00 69.88 458 LEU A CA 1
ATOM 3551 C C . LEU A 1 458 ? 9.755 -1.385 28.751 1.00 69.88 458 LEU A C 1
ATOM 3553 O O . LEU A 1 458 ? 8.934 -2.003 29.424 1.00 69.88 458 LEU A O 1
ATOM 3557 N N . ALA A 1 459 ? 10.968 -1.075 29.222 1.00 68.50 459 ALA A N 1
ATOM 3558 C CA . ALA A 1 459 ? 11.399 -1.407 30.582 1.00 68.50 459 ALA A CA 1
ATOM 3559 C C . ALA A 1 459 ? 10.638 -0.610 31.664 1.00 68.50 459 ALA A C 1
ATOM 3561 O O . ALA A 1 459 ? 10.363 -1.134 32.742 1.00 68.50 459 ALA A O 1
ATOM 3562 N N . ALA A 1 460 ? 10.277 0.647 31.385 1.00 68.31 460 ALA A N 1
ATOM 3563 C CA . ALA A 1 460 ? 9.431 1.452 32.268 1.00 68.31 460 ALA A CA 1
ATOM 3564 C C . ALA A 1 460 ? 7.966 0.970 32.268 1.00 68.31 460 ALA A C 1
ATOM 3566 O O . ALA A 1 460 ? 7.355 0.875 33.327 1.00 68.31 460 ALA A O 1
ATOM 3567 N N . GLU A 1 461 ? 7.421 0.592 31.105 1.00 75.06 461 GLU A N 1
ATOM 3568 C CA . GLU A 1 461 ? 6.079 0.000 30.974 1.00 75.06 461 GLU A CA 1
ATOM 3569 C C . GLU A 1 461 ? 5.966 -1.355 31.690 1.00 75.06 461 GLU A C 1
ATOM 3571 O O . GLU A 1 461 ? 4.876 -1.720 32.129 1.00 75.06 461 GLU A O 1
ATOM 3576 N N . ARG A 1 462 ? 7.061 -2.121 31.799 1.00 74.12 462 ARG A N 1
ATOM 3577 C CA . ARG A 1 462 ? 7.088 -3.372 32.570 1.00 74.12 462 ARG A CA 1
ATOM 3578 C C . ARG A 1 462 ? 6.980 -3.104 34.076 1.00 74.12 462 ARG A C 1
ATOM 3580 O O . ARG A 1 462 ? 6.039 -3.592 34.687 1.00 74.12 462 ARG A O 1
ATOM 3587 N N . ARG A 1 463 ? 7.847 -2.243 34.623 1.00 74.94 463 ARG A N 1
ATOM 3588 C CA . ARG A 1 463 ? 7.814 -1.847 36.046 1.00 74.94 463 ARG A CA 1
ATOM 3589 C C . ARG A 1 463 ? 6.490 -1.198 36.450 1.00 74.94 463 ARG A C 1
ATOM 3591 O O . ARG A 1 463 ? 5.951 -1.484 37.509 1.00 74.94 463 ARG A O 1
ATOM 3598 N N . TYR A 1 464 ? 5.921 -0.363 35.581 1.00 79.81 464 TYR A N 1
ATOM 3599 C CA . TYR A 1 464 ? 4.599 0.222 35.804 1.00 79.81 464 TYR A CA 1
ATOM 3600 C C . TYR A 1 464 ? 3.493 -0.840 35.901 1.00 79.81 464 TYR A C 1
ATOM 3602 O O . TYR A 1 464 ? 2.643 -0.752 36.780 1.00 79.81 464 TYR A O 1
ATOM 3610 N N . ARG A 1 465 ? 3.509 -1.856 35.025 1.00 80.69 465 ARG A N 1
ATOM 3611 C CA . ARG A 1 465 ? 2.528 -2.954 35.062 1.00 80.69 465 ARG A CA 1
ATOM 3612 C C . ARG A 1 465 ? 2.658 -3.808 36.319 1.00 80.69 465 ARG A C 1
ATOM 3614 O O . ARG A 1 465 ? 1.637 -4.151 36.898 1.00 80.69 465 ARG A O 1
ATOM 3621 N N . GLU A 1 466 ? 3.886 -4.103 36.739 1.00 79.56 466 GLU A N 1
ATOM 3622 C CA . GLU A 1 466 ? 4.161 -4.842 37.978 1.00 79.56 466 GLU A CA 1
ATOM 3623 C C . GLU A 1 466 ? 3.599 -4.086 39.200 1.00 79.56 466 GLU A C 1
ATOM 3625 O O . GLU A 1 466 ? 2.875 -4.671 39.997 1.00 79.56 466 GLU A O 1
ATOM 3630 N N . ARG A 1 467 ? 3.790 -2.761 39.286 1.00 84.44 467 ARG A N 1
ATOM 3631 C CA . ARG A 1 467 ? 3.217 -1.932 40.369 1.00 84.44 467 ARG A CA 1
ATOM 3632 C C . ARG A 1 467 ? 1.694 -1.862 40.362 1.00 84.44 467 ARG A C 1
ATOM 3634 O O . ARG A 1 467 ? 1.082 -1.898 41.421 1.00 84.44 467 ARG A O 1
ATOM 3641 N N . VAL A 1 468 ? 1.086 -1.743 39.179 1.00 83.31 468 VAL A N 1
ATOM 3642 C CA . VAL A 1 468 ? -0.380 -1.746 39.043 1.00 83.31 468 VAL A CA 1
ATOM 3643 C C . VAL A 1 468 ? -0.958 -3.080 39.512 1.00 83.31 468 VAL A C 1
ATOM 3645 O O . VAL A 1 468 ? -1.977 -3.068 40.188 1.00 83.31 468 VAL A O 1
ATOM 3648 N N . ALA A 1 469 ? -0.314 -4.205 39.186 1.00 82.19 469 ALA A N 1
ATOM 3649 C CA . ALA A 1 469 ? -0.771 -5.527 39.612 1.00 82.19 469 ALA A CA 1
ATOM 3650 C C . ALA A 1 469 ? -0.718 -5.694 41.137 1.00 82.19 469 ALA A C 1
ATOM 3652 O O . ALA A 1 469 ? -1.665 -6.200 41.721 1.00 82.19 469 ALA A O 1
ATOM 3653 N N . VAL A 1 470 ? 0.353 -5.221 41.781 1.00 82.75 470 VAL A N 1
ATOM 3654 C CA . VAL A 1 470 ? 0.480 -5.283 43.243 1.00 82.75 470 VAL A CA 1
ATOM 3655 C C . VAL A 1 470 ? -0.552 -4.384 43.933 1.00 82.75 470 VAL A C 1
ATOM 3657 O O . VAL A 1 470 ? -1.275 -4.847 44.804 1.00 82.75 470 VAL A O 1
ATOM 3660 N N . LEU A 1 471 ? -0.669 -3.116 43.522 1.00 83.00 471 LEU A N 1
ATOM 3661 C CA . LEU A 1 471 ? -1.610 -2.163 44.129 1.00 83.00 471 LEU A CA 1
ATOM 3662 C C . LEU A 1 471 ? -3.083 -2.538 43.902 1.00 83.00 471 LEU A C 1
ATOM 3664 O O . LEU A 1 471 ? -3.921 -2.208 44.732 1.00 83.00 471 LEU A O 1
ATOM 3668 N N . ALA A 1 472 ? -3.399 -3.225 42.800 1.00 81.25 472 ALA A N 1
ATOM 3669 C CA . ALA A 1 472 ? -4.748 -3.719 42.521 1.00 81.25 472 ALA A CA 1
ATOM 3670 C C . ALA A 1 472 ? -5.194 -4.853 43.459 1.00 81.25 472 ALA A C 1
ATOM 3672 O O . ALA A 1 472 ? -6.379 -5.152 43.488 1.00 81.25 472 ALA A O 1
ATOM 3673 N N . ASN A 1 473 ? -4.271 -5.464 44.207 1.00 78.56 473 ASN A N 1
ATOM 3674 C CA . ASN A 1 473 ? -4.565 -6.548 45.146 1.00 78.56 473 ASN A CA 1
ATOM 3675 C C . ASN A 1 473 ? -4.574 -6.080 46.613 1.00 78.56 473 ASN A C 1
ATOM 3677 O O . ASN A 1 473 ? -4.701 -6.903 47.512 1.00 78.56 473 ASN A O 1
ATOM 3681 N N . VAL A 1 474 ? -4.412 -4.777 46.871 1.00 78.12 474 VAL A N 1
ATOM 3682 C CA . VAL A 1 474 ? -4.414 -4.210 48.228 1.00 78.12 474 VAL A CA 1
ATOM 3683 C C . VAL A 1 474 ? -5.832 -3.718 48.547 1.00 78.12 474 VAL A C 1
ATOM 3685 O O . VAL A 1 474 ? -6.262 -2.760 47.903 1.00 78.12 474 VAL A O 1
ATOM 3688 N N . PRO A 1 475 ? -6.559 -4.310 49.517 1.00 66.62 475 PRO A N 1
ATOM 3689 C CA . PRO A 1 475 ? -8.007 -4.124 49.693 1.00 66.62 475 PRO A CA 1
ATOM 3690 C C . PRO A 1 475 ? -8.532 -2.671 49.699 1.00 66.62 475 PRO A C 1
ATOM 3692 O O . PRO A 1 475 ? -9.454 -2.387 48.942 1.00 66.62 475 PRO A O 1
ATOM 3695 N N . PRO A 1 476 ? -7.945 -1.690 50.416 1.00 66.50 476 PRO A N 1
ATOM 3696 C CA . PRO A 1 476 ? -8.435 -0.304 50.345 1.00 66.50 476 PRO A CA 1
ATOM 3697 C C . PRO A 1 476 ? -8.075 0.429 49.042 1.00 66.50 476 PRO A C 1
ATOM 3699 O O . PRO A 1 476 ? -8.632 1.484 48.760 1.00 66.50 476 PRO A O 1
ATOM 3702 N N . VAL A 1 477 ? -7.110 -0.070 48.263 1.00 70.62 477 VAL A N 1
ATOM 3703 C CA . VAL A 1 477 ? -6.614 0.568 47.030 1.00 70.62 477 VAL A CA 1
ATOM 3704 C C . VAL A 1 477 ? -7.265 -0.038 45.785 1.00 70.62 477 VAL A C 1
ATOM 3706 O O . VAL A 1 477 ? -7.542 0.688 44.827 1.00 70.62 477 VAL A O 1
ATOM 3709 N N . ALA A 1 478 ? -7.531 -1.345 45.806 1.00 70.94 478 ALA A N 1
ATOM 3710 C CA . ALA A 1 478 ? -8.239 -2.084 44.766 1.00 70.94 478 ALA A CA 1
ATOM 3711 C C . ALA A 1 478 ? -9.632 -1.486 44.501 1.00 70.94 478 ALA A C 1
ATOM 3713 O O . ALA A 1 478 ? -10.009 -1.249 43.349 1.00 70.94 478 ALA A O 1
ATOM 3714 N N . ASP A 1 479 ? -10.327 -1.133 45.581 1.00 67.25 479 ASP A N 1
ATOM 3715 C CA . ASP A 1 479 ? -11.697 -0.618 45.589 1.00 67.25 479 ASP A CA 1
ATOM 3716 C C . ASP A 1 479 ? -11.839 0.821 45.075 1.00 67.25 479 ASP A C 1
ATOM 3718 O O . ASP A 1 479 ? -12.910 1.228 44.629 1.00 67.25 479 ASP A O 1
ATOM 3722 N N . LEU A 1 480 ? -10.758 1.608 45.072 1.00 71.06 480 LEU A N 1
ATOM 3723 C CA . LEU A 1 480 ? -10.760 2.995 44.574 1.00 71.06 480 LEU A CA 1
ATOM 3724 C C . LEU A 1 480 ? -10.790 3.080 43.039 1.00 71.06 480 LEU A C 1
ATOM 3726 O O . LEU A 1 480 ? -10.818 4.169 42.454 1.00 71.06 480 LEU A O 1
ATOM 3730 N N . GLY A 1 481 ? -10.776 1.928 42.373 1.00 70.75 481 GLY A N 1
ATOM 3731 C CA . GLY A 1 481 ? -10.904 1.809 40.937 1.00 70.75 481 GLY A CA 1
ATOM 3732 C C . GLY A 1 481 ? -9.584 1.960 40.184 1.00 70.75 481 GLY A C 1
ATOM 3733 O O . GLY A 1 481 ? -8.587 2.546 40.615 1.00 70.75 481 GLY A O 1
ATOM 3734 N N . LYS A 1 482 ? -9.595 1.433 38.960 1.00 76.25 482 LYS A N 1
ATOM 3735 C CA . LYS A 1 482 ? -8.410 1.267 38.109 1.00 76.25 482 LYS A CA 1
ATOM 3736 C C . LYS A 1 482 ? -7.649 2.568 37.837 1.00 76.25 482 LYS A C 1
ATOM 3738 O O . LYS A 1 482 ? -6.423 2.547 37.737 1.00 76.25 482 LYS A O 1
ATOM 3743 N N . ALA A 1 483 ? -8.350 3.695 37.709 1.00 73.06 483 ALA A N 1
ATOM 3744 C CA . ALA A 1 483 ? -7.726 5.000 37.487 1.00 73.06 483 ALA A CA 1
ATOM 3745 C C . ALA A 1 483 ? -6.863 5.433 38.684 1.00 73.06 483 ALA A C 1
ATOM 3747 O O . ALA A 1 483 ? -5.794 6.019 38.496 1.00 73.06 483 ALA A O 1
ATOM 3748 N N . TYR A 1 484 ? -7.292 5.092 39.899 1.00 76.50 484 TYR A N 1
ATOM 3749 C CA . TYR A 1 484 ? -6.609 5.457 41.131 1.00 76.50 484 TYR A CA 1
ATOM 3750 C C . TYR A 1 484 ? -5.394 4.565 41.395 1.00 76.50 484 TYR A C 1
ATOM 3752 O O . TYR A 1 484 ? -4.299 5.070 41.640 1.00 76.50 484 TYR A O 1
ATOM 3760 N N . VAL A 1 485 ? -5.539 3.254 41.181 1.00 81.62 485 VAL A N 1
ATOM 3761 C CA . VAL A 1 485 ? -4.422 2.290 41.173 1.00 81.62 485 VAL A CA 1
ATOM 3762 C C . VAL A 1 485 ? -3.335 2.727 40.181 1.00 81.62 485 VAL A C 1
ATOM 3764 O O . VAL A 1 485 ? -2.141 2.738 40.487 1.00 81.62 485 VAL A O 1
ATOM 3767 N N . GLN A 1 486 ? -3.740 3.149 38.980 1.00 84.06 486 GLN A N 1
ATOM 3768 C CA . GLN A 1 486 ? -2.826 3.651 37.956 1.00 84.06 486 GLN A CA 1
ATOM 3769 C C . GLN A 1 486 ? -2.153 4.971 38.337 1.00 84.06 486 GLN A C 1
ATOM 3771 O O . GLN A 1 486 ? -1.009 5.194 37.928 1.00 84.06 486 GLN A O 1
ATOM 3776 N N . TRP A 1 487 ? -2.851 5.848 39.060 1.00 84.62 487 TRP A N 1
ATOM 3777 C CA . TRP A 1 487 ? -2.297 7.090 39.589 1.00 84.62 487 TRP A CA 1
ATOM 3778 C C . TRP A 1 487 ? -1.266 6.803 40.689 1.00 84.62 487 TRP A C 1
ATOM 3780 O O . TRP A 1 487 ? -0.138 7.292 40.584 1.00 84.62 487 TRP A O 1
ATOM 3790 N N . MET A 1 488 ? -1.587 5.928 41.651 1.00 83.38 488 MET A N 1
ATOM 3791 C CA . MET A 1 488 ? -0.660 5.495 42.703 1.00 83.38 488 MET A CA 1
ATOM 3792 C C . MET A 1 488 ? 0.590 4.857 42.099 1.00 83.38 488 MET A C 1
ATOM 3794 O O . MET A 1 488 ? 1.690 5.322 42.373 1.00 83.38 488 MET A O 1
ATOM 3798 N N . ALA A 1 489 ? 0.452 3.915 41.161 1.00 86.06 489 ALA A N 1
ATOM 3799 C CA . ALA A 1 489 ? 1.591 3.249 40.519 1.00 86.06 489 ALA A CA 1
ATOM 3800 C C . ALA A 1 489 ? 2.580 4.210 39.818 1.00 86.06 489 ALA A C 1
ATOM 3802 O O . ALA A 1 489 ? 3.751 3.864 39.620 1.00 86.06 489 ALA A O 1
ATOM 3803 N N . ARG A 1 490 ? 2.130 5.415 39.425 1.00 86.19 490 ARG A N 1
ATOM 3804 C CA . ARG A 1 490 ? 2.985 6.468 38.842 1.00 86.19 490 ARG A CA 1
ATOM 3805 C C . ARG A 1 490 ? 3.712 7.312 39.887 1.00 86.19 490 ARG A C 1
ATOM 3807 O O . ARG A 1 490 ? 4.746 7.881 39.545 1.00 86.19 490 ARG A O 1
ATOM 3814 N N . ARG A 1 491 ? 3.171 7.435 41.101 1.00 85.38 491 ARG A N 1
ATOM 3815 C CA . ARG A 1 491 ? 3.689 8.316 42.165 1.00 85.38 491 ARG A CA 1
ATOM 3816 C C . ARG A 1 491 ? 4.379 7.576 43.301 1.00 85.38 491 ARG A C 1
ATOM 3818 O O . ARG A 1 491 ? 5.181 8.165 44.014 1.00 85.38 491 ARG A O 1
ATOM 3825 N N . THR A 1 492 ? 4.133 6.282 43.424 1.00 86.38 492 THR A N 1
ATOM 3826 C CA . THR A 1 492 ? 4.809 5.425 44.387 1.00 86.38 492 THR A CA 1
ATOM 3827 C C . THR A 1 492 ? 6.235 5.110 43.945 1.00 86.38 492 THR A C 1
ATOM 3829 O O . THR A 1 492 ? 6.497 4.813 42.771 1.00 86.38 492 THR A O 1
ATOM 3832 N N . THR A 1 493 ? 7.154 5.119 44.902 1.00 85.81 493 THR A N 1
ATOM 3833 C CA . THR A 1 493 ? 8.570 4.793 44.707 1.00 85.81 493 THR A CA 1
ATOM 3834 C C . THR A 1 493 ? 8.938 3.539 45.486 1.00 85.81 493 THR A C 1
ATOM 3836 O O . THR A 1 493 ? 8.431 3.315 46.578 1.00 85.81 493 THR A O 1
ATOM 3839 N N . GLU A 1 494 ? 9.804 2.707 44.914 1.00 86.75 494 GLU A N 1
ATOM 3840 C CA . GLU A 1 494 ? 10.347 1.534 45.603 1.00 86.75 494 GLU A CA 1
ATOM 3841 C C . GLU A 1 494 ? 11.530 1.965 46.471 1.00 86.75 494 GLU A C 1
ATOM 3843 O O . GLU A 1 494 ? 12.428 2.669 45.995 1.00 86.75 494 GLU A O 1
ATOM 3848 N N . LYS A 1 495 ? 11.529 1.549 47.738 1.00 87.12 495 LYS A N 1
ATOM 3849 C CA . LYS A 1 495 ? 12.646 1.730 48.667 1.00 87.12 495 LYS A CA 1
ATOM 3850 C C . LYS A 1 495 ? 12.948 0.414 49.370 1.00 87.12 495 LYS A C 1
ATOM 3852 O O . LYS A 1 495 ? 12.037 -0.312 49.754 1.00 87.12 495 LYS A O 1
ATOM 3857 N N . VAL A 1 496 ? 14.234 0.137 49.549 1.00 88.69 496 VAL A N 1
ATOM 3858 C CA . VAL A 1 496 ? 14.727 -1.016 50.307 1.00 88.69 496 VAL A CA 1
ATOM 3859 C C . VAL A 1 496 ? 15.331 -0.499 51.606 1.00 88.69 496 VAL A C 1
ATOM 3861 O O . VAL A 1 496 ? 16.176 0.397 51.580 1.00 88.69 496 VAL A O 1
ATOM 3864 N N . PHE A 1 497 ? 14.895 -1.070 52.719 1.00 88.12 497 PHE A N 1
ATOM 3865 C CA . PHE A 1 497 ? 15.371 -0.791 54.066 1.00 88.12 497 PHE A CA 1
ATOM 3866 C C . PHE A 1 497 ? 16.085 -2.034 54.590 1.00 88.12 497 PHE A C 1
ATOM 3868 O O . PHE A 1 497 ? 15.620 -3.147 54.365 1.00 88.12 497 PHE A O 1
ATOM 3875 N N . ARG A 1 498 ? 17.235 -1.858 55.244 1.00 89.00 498 ARG A N 1
ATOM 3876 C CA . ARG A 1 498 ? 17.995 -2.985 55.802 1.00 89.00 498 ARG A CA 1
ATOM 3877 C C . ARG A 1 498 ? 17.445 -3.394 57.165 1.00 89.00 498 ARG A C 1
ATOM 3879 O O . ARG A 1 498 ? 16.897 -2.544 57.872 1.00 89.00 498 ARG A O 1
ATOM 3886 N N . ALA A 1 499 ? 17.661 -4.645 57.558 1.00 85.62 499 ALA A N 1
ATOM 3887 C CA . ALA A 1 499 ? 17.327 -5.119 58.902 1.00 85.62 499 ALA A CA 1
ATOM 3888 C C . ALA A 1 499 ? 17.867 -4.171 59.997 1.00 85.62 499 ALA A C 1
ATOM 3890 O O . ALA A 1 499 ? 19.011 -3.712 59.936 1.00 85.62 499 ALA A O 1
ATOM 3891 N N . GLY A 1 500 ? 17.026 -3.841 60.979 1.00 77.00 500 GLY A N 1
ATOM 3892 C CA . GLY A 1 500 ? 17.324 -2.917 62.077 1.00 77.00 500 GLY A CA 1
ATOM 3893 C C . GLY A 1 500 ? 17.158 -1.426 61.753 1.00 77.00 500 GLY A C 1
ATOM 3894 O O . GLY A 1 500 ? 17.305 -0.600 62.652 1.00 77.00 500 GLY A O 1
ATOM 3895 N N . THR A 1 501 ? 16.847 -1.050 60.506 1.00 85.75 501 THR A N 1
ATOM 3896 C CA . THR A 1 501 ? 16.608 0.358 60.132 1.00 85.75 501 THR A CA 1
ATOM 3897 C C . THR A 1 501 ? 15.151 0.776 60.329 1.00 85.75 501 THR A C 1
ATOM 3899 O O . THR A 1 501 ? 14.230 -0.037 60.246 1.00 85.75 501 THR A O 1
ATOM 3902 N N . MET A 1 502 ? 14.929 2.066 60.589 1.00 81.56 502 MET A N 1
ATOM 3903 C CA . MET A 1 502 ? 13.581 2.632 60.685 1.00 81.56 502 MET A CA 1
ATOM 3904 C C . MET A 1 502 ? 13.001 2.831 59.280 1.00 81.56 502 MET A C 1
ATOM 3906 O O . MET A 1 502 ? 13.579 3.553 58.467 1.00 81.56 502 MET A O 1
ATOM 3910 N N . VAL A 1 503 ? 11.860 2.194 58.998 1.00 80.56 503 VAL A N 1
ATOM 3911 C CA . VAL A 1 503 ? 11.120 2.343 57.729 1.00 80.56 503 VAL A CA 1
ATOM 3912 C C . VAL A 1 503 ? 10.370 3.678 57.713 1.00 80.56 503 VAL A C 1
ATOM 3914 O O . VAL A 1 503 ? 10.319 4.352 56.679 1.00 80.56 503 VAL A O 1
ATOM 3917 N N . VAL A 1 504 ? 9.839 4.073 58.876 1.00 74.56 504 VAL A N 1
ATOM 3918 C CA . VAL A 1 504 ? 9.263 5.395 59.153 1.00 74.56 504 VAL A CA 1
ATOM 3919 C C . VAL A 1 504 ? 9.742 5.876 60.516 1.00 74.56 504 VAL A C 1
ATOM 3921 O O . VAL A 1 504 ? 9.654 5.146 61.504 1.00 74.56 504 VAL A O 1
ATOM 3924 N N . ALA A 1 505 ? 10.291 7.090 60.539 1.00 68.94 505 ALA A N 1
ATOM 3925 C CA . ALA A 1 505 ? 10.808 7.740 61.737 1.00 68.94 505 ALA A CA 1
ATOM 3926 C C . ALA A 1 505 ? 9.666 8.347 62.590 1.00 68.94 505 ALA A C 1
ATOM 3928 O O . ALA A 1 505 ? 8.591 8.606 62.043 1.00 68.94 505 ALA A O 1
ATOM 3929 N N . PRO A 1 506 ? 9.869 8.581 63.905 1.00 62.22 506 PRO A N 1
ATOM 3930 C CA . PRO A 1 506 ? 8.836 9.096 64.821 1.00 62.22 506 PRO A CA 1
ATOM 3931 C C . PRO A 1 506 ? 8.163 10.405 64.382 1.00 62.22 506 PRO A C 1
ATOM 3933 O O . PRO A 1 506 ? 7.037 10.686 64.778 1.00 62.22 506 PRO A O 1
ATOM 3936 N N . ASP A 1 507 ? 8.848 11.192 63.559 1.00 61.88 507 ASP A N 1
ATOM 3937 C CA . ASP A 1 507 ? 8.438 12.478 63.003 1.00 61.88 507 ASP A CA 1
ATOM 3938 C C . ASP A 1 507 ? 7.794 12.387 61.601 1.00 61.88 507 ASP A C 1
ATOM 3940 O O . ASP A 1 507 ? 7.161 13.345 61.168 1.00 61.88 507 ASP A O 1
ATOM 3944 N N . GLU A 1 508 ? 7.884 11.245 60.900 1.00 60.34 508 GLU A N 1
ATOM 3945 C CA . GLU A 1 508 ? 7.334 11.042 59.539 1.00 60.34 508 GLU A CA 1
ATOM 3946 C C . GLU A 1 508 ? 5.940 10.372 59.509 1.00 60.34 508 GLU A C 1
ATOM 3948 O O . GLU A 1 508 ? 5.333 10.241 58.442 1.00 60.34 508 GLU A O 1
ATOM 3953 N N . VAL A 1 509 ? 5.418 9.920 60.656 1.00 55.16 509 VAL A N 1
ATOM 3954 C CA . VAL A 1 509 ? 4.295 8.958 60.733 1.00 55.16 509 VAL A CA 1
ATOM 3955 C C . VAL A 1 509 ? 2.973 9.474 60.146 1.00 55.16 509 VAL A C 1
ATOM 3957 O O . VAL A 1 509 ? 2.162 8.692 59.651 1.00 55.16 509 VAL A O 1
ATOM 3960 N N . ALA A 1 510 ? 2.743 10.786 60.154 1.00 53.66 510 ALA A N 1
ATOM 3961 C CA . ALA A 1 510 ? 1.474 11.367 59.711 1.00 53.66 510 ALA A CA 1
ATOM 3962 C C . ALA A 1 510 ? 1.362 11.557 58.185 1.00 53.66 510 ALA A C 1
ATOM 3964 O O . ALA A 1 510 ? 0.288 11.901 57.689 1.00 53.66 510 ALA A O 1
ATOM 3965 N N . GLU A 1 511 ? 2.448 11.342 57.436 1.00 61.34 511 GLU A N 1
ATOM 3966 C CA . GLU A 1 511 ? 2.584 11.838 56.064 1.00 61.34 511 GLU A CA 1
ATOM 3967 C C . GLU A 1 511 ? 3.134 10.790 55.091 1.00 61.34 511 GLU A C 1
ATOM 3969 O O . GLU A 1 511 ? 3.823 11.121 54.133 1.00 61.34 511 GLU A O 1
ATOM 3974 N N . VAL A 1 512 ? 2.910 9.495 55.296 1.00 70.81 512 VAL A N 1
ATOM 3975 C CA . VAL A 1 512 ? 3.408 8.500 54.336 1.00 70.81 512 VAL A CA 1
ATOM 3976 C C . VAL A 1 512 ? 2.480 7.302 54.280 1.00 70.81 512 VAL A C 1
ATOM 3978 O O . VAL A 1 512 ? 2.144 6.726 55.307 1.00 70.81 512 VAL A O 1
ATOM 3981 N N . PHE A 1 513 ? 2.131 6.886 53.063 1.00 81.25 513 PHE A N 1
ATOM 3982 C CA . PHE A 1 513 ? 1.573 5.559 52.826 1.00 81.25 513 PHE A CA 1
ATOM 3983 C C . PHE A 1 513 ? 2.679 4.622 52.342 1.00 81.25 513 PHE A C 1
ATOM 3985 O O . PHE A 1 513 ? 3.393 4.935 51.382 1.00 81.25 513 PHE A O 1
ATOM 3992 N N . CYS A 1 514 ? 2.800 3.466 52.982 1.00 84.62 514 CYS A N 1
ATOM 3993 C CA . CYS A 1 514 ? 3.761 2.432 52.622 1.00 84.62 514 CYS A CA 1
ATOM 3994 C C . CYS A 1 514 ? 3.063 1.081 52.511 1.00 84.62 514 CYS A C 1
ATOM 3996 O O . CYS A 1 514 ? 2.268 0.719 53.371 1.00 84.62 514 CYS A O 1
ATOM 3998 N N . LEU A 1 515 ? 3.424 0.327 51.478 1.00 86.88 515 LEU A N 1
ATOM 3999 C CA . LEU A 1 515 ? 3.017 -1.059 51.270 1.00 86.88 515 LEU A CA 1
ATOM 4000 C C . LEU A 1 515 ? 4.256 -1.953 51.301 1.00 86.88 515 LEU A C 1
ATOM 4002 O O . LEU A 1 515 ? 5.213 -1.691 50.568 1.00 86.88 515 LEU A O 1
ATOM 4006 N N . VAL A 1 516 ? 4.238 -3.009 52.105 1.00 87.31 516 VAL A N 1
ATOM 4007 C CA . VAL A 1 516 ? 5.335 -3.975 52.194 1.00 87.31 516 VAL A CA 1
ATOM 4008 C C . VAL A 1 516 ? 5.240 -4.963 51.030 1.00 87.31 516 VAL A C 1
ATOM 4010 O O . VAL A 1 516 ? 4.230 -5.632 50.836 1.00 87.31 516 VAL A O 1
ATOM 4013 N N . LEU A 1 517 ? 6.298 -5.046 50.224 1.00 86.06 517 LEU A N 1
ATOM 4014 C CA . LEU A 1 517 ? 6.406 -5.959 49.081 1.00 86.06 517 LEU A CA 1
ATOM 4015 C C . LEU A 1 517 ? 7.092 -7.274 49.465 1.00 86.06 517 LEU A C 1
ATOM 4017 O O . LEU A 1 517 ? 6.750 -8.327 48.935 1.00 86.06 517 LEU A O 1
ATOM 4021 N N . SER A 1 518 ? 8.088 -7.204 50.349 1.00 86.12 518 SER A N 1
ATOM 4022 C CA . SER A 1 518 ? 8.822 -8.357 50.876 1.00 86.12 518 SER A CA 1
ATOM 4023 C C . SER A 1 518 ? 9.545 -7.985 52.172 1.00 86.12 518 SER A C 1
ATOM 4025 O O . SER A 1 518 ? 9.978 -6.840 52.307 1.00 86.12 518 SER A O 1
ATOM 4027 N N . GLY A 1 519 ? 9.761 -8.958 53.057 1.00 87.12 519 GLY A N 1
ATOM 4028 C CA . GLY A 1 519 ? 10.395 -8.756 54.364 1.00 87.12 519 GLY A CA 1
ATOM 4029 C C . GLY A 1 519 ? 9.387 -8.454 55.474 1.00 87.12 519 GLY A C 1
ATOM 4030 O O . GLY A 1 519 ? 8.196 -8.308 55.208 1.00 87.12 519 GLY A O 1
ATOM 4031 N N . GLU A 1 520 ? 9.880 -8.375 56.706 1.00 87.12 520 GLU A N 1
ATOM 4032 C CA . GLU A 1 520 ? 9.072 -8.171 57.910 1.00 87.12 520 GLU A CA 1
ATOM 4033 C C . GLU A 1 520 ? 9.473 -6.885 58.633 1.00 87.12 520 GLU A C 1
ATOM 4035 O O . GLU A 1 520 ? 10.660 -6.563 58.762 1.00 87.12 520 GLU A O 1
ATOM 4040 N N . ALA A 1 521 ? 8.478 -6.150 59.122 1.00 86.12 521 ALA A N 1
ATOM 4041 C CA . ALA A 1 521 ? 8.660 -4.953 59.929 1.00 86.12 521 ALA A CA 1
ATOM 4042 C C . ALA A 1 521 ? 7.778 -5.008 61.179 1.00 86.12 521 ALA A C 1
ATOM 4044 O O . ALA A 1 521 ? 6.674 -5.531 61.146 1.00 86.12 521 ALA A O 1
ATOM 4045 N N . GLU A 1 522 ? 8.236 -4.445 62.287 1.00 84.38 522 GLU A N 1
ATOM 4046 C CA . GLU A 1 522 ? 7.462 -4.341 63.523 1.00 84.38 522 GLU A CA 1
ATOM 4047 C C . GLU A 1 522 ? 7.033 -2.897 63.778 1.00 84.38 522 GLU A C 1
ATOM 4049 O O . GLU A 1 522 ? 7.762 -1.943 63.476 1.00 84.38 522 GLU A O 1
ATOM 4054 N N . VAL A 1 523 ? 5.847 -2.741 64.357 1.00 80.06 523 VAL A N 1
ATOM 4055 C CA . VAL A 1 523 ? 5.350 -1.450 64.824 1.00 80.06 523 VAL A CA 1
ATOM 4056 C C . VAL A 1 523 ? 5.835 -1.225 66.259 1.00 80.06 523 VAL A C 1
ATOM 4058 O O . VAL A 1 523 ? 5.675 -2.087 67.116 1.00 80.06 523 VAL A O 1
ATOM 4061 N N . VAL A 1 524 ? 6.442 -0.069 66.521 1.00 74.69 524 VAL A N 1
ATOM 4062 C CA . VAL A 1 524 ? 6.997 0.343 67.815 1.00 74.69 524 VAL A CA 1
ATOM 4063 C C . VAL A 1 524 ? 6.232 1.572 68.300 1.00 74.69 524 VAL A C 1
ATOM 4065 O O . VAL A 1 524 ? 6.156 2.581 67.594 1.00 74.69 524 VAL A O 1
ATOM 4068 N N . GLU A 1 525 ? 5.673 1.508 69.505 1.00 63.38 525 GLU A N 1
ATOM 4069 C CA . GLU A 1 525 ? 4.964 2.629 70.125 1.00 63.38 525 GLU A CA 1
ATOM 4070 C C . GLU A 1 525 ? 5.955 3.700 70.608 1.00 63.38 525 GLU A C 1
ATOM 4072 O O . GLU A 1 525 ? 6.949 3.396 71.273 1.00 63.38 525 GLU A O 1
ATOM 4077 N N . SER A 1 526 ? 5.714 4.964 70.253 1.00 55.03 526 SER A N 1
ATOM 4078 C CA . SER A 1 526 ? 6.613 6.071 70.589 1.00 55.03 526 SER A CA 1
ATOM 4079 C C . SER A 1 526 ? 6.065 6.876 71.776 1.00 55.03 526 SER A C 1
ATOM 4081 O O . SER A 1 526 ? 5.248 7.775 71.585 1.00 55.03 526 SER A O 1
ATOM 4083 N N . GLY A 1 527 ? 6.521 6.585 73.007 1.00 46.31 527 GLY A N 1
ATOM 4084 C CA . GLY A 1 527 ? 6.212 7.416 74.185 1.00 46.31 527 GLY A CA 1
ATOM 4085 C C . GLY A 1 527 ? 6.691 6.915 75.563 1.00 46.31 527 GLY A C 1
ATOM 4086 O O . GLY A 1 527 ? 6.077 6.049 76.167 1.00 46.31 527 GLY A O 1
ATOM 4087 N N . ALA A 1 528 ? 7.772 7.519 76.074 1.00 38.56 528 ALA A N 1
ATOM 4088 C CA . ALA A 1 528 ? 8.050 7.978 77.453 1.00 38.56 528 ALA A CA 1
ATOM 4089 C C . ALA A 1 528 ? 7.430 7.320 78.724 1.00 38.56 528 ALA A C 1
ATOM 4091 O O . ALA A 1 528 ? 7.264 8.018 79.720 1.00 38.56 528 ALA A O 1
ATOM 4092 N N . ASN A 1 529 ? 7.172 6.012 78.776 1.00 37.03 529 ASN A N 1
ATOM 4093 C CA . ASN A 1 529 ? 6.977 5.288 80.045 1.00 37.03 529 ASN A CA 1
ATOM 4094 C C . ASN A 1 529 ? 7.638 3.900 80.000 1.00 37.03 529 ASN A C 1
ATOM 4096 O O . ASN A 1 529 ? 6.990 2.860 80.058 1.00 37.03 529 ASN A O 1
ATOM 4100 N N . ALA A 1 530 ? 8.972 3.881 79.935 1.00 36.31 530 ALA A N 1
ATOM 4101 C CA . ALA A 1 530 ? 9.765 2.706 80.295 1.00 36.31 530 ALA A CA 1
ATOM 4102 C C . ALA A 1 530 ? 9.795 2.569 81.833 1.00 36.31 530 ALA A C 1
ATOM 4104 O O . ALA A 1 530 ? 10.817 2.793 82.478 1.00 36.31 530 ALA A O 1
ATOM 4105 N N . GLY A 1 531 ? 8.633 2.288 82.426 1.00 33.03 531 GLY A N 1
ATOM 4106 C CA . GLY A 1 531 ? 8.473 1.986 83.843 1.00 33.03 531 GLY A CA 1
ATOM 4107 C C . GLY A 1 531 ? 8.604 0.484 84.076 1.00 33.03 531 GLY A C 1
ATOM 4108 O O . GLY A 1 531 ? 7.876 -0.313 83.499 1.00 33.03 531 GLY A O 1
ATOM 4109 N N . THR A 1 532 ? 9.560 0.115 84.917 1.00 42.59 532 THR A N 1
ATOM 4110 C CA . THR A 1 532 ? 9.887 -1.227 85.416 1.00 42.59 532 THR A CA 1
ATOM 4111 C C . THR A 1 532 ? 8.675 -2.096 85.793 1.00 42.59 532 THR A C 1
ATOM 4113 O O . THR A 1 532 ? 7.956 -1.769 86.734 1.00 42.59 532 THR A O 1
ATOM 4116 N N . GLY A 1 533 ? 8.531 -3.259 85.145 1.00 32.09 533 GLY A N 1
ATOM 4117 C CA . GLY A 1 533 ? 7.668 -4.368 85.577 1.00 32.09 533 GLY A CA 1
ATOM 4118 C C . GLY A 1 533 ? 7.616 -5.506 84.539 1.00 32.09 533 GLY A C 1
ATOM 4119 O O . GLY A 1 533 ? 7.380 -5.224 83.366 1.00 32.09 533 GLY A O 1
ATOM 4120 N N . PRO A 1 534 ? 7.848 -6.784 84.902 1.00 40.09 534 PRO A N 1
ATOM 4121 C CA . PRO A 1 534 ? 7.716 -7.899 83.970 1.00 40.09 534 PRO A CA 1
ATOM 4122 C C . PRO A 1 534 ? 6.250 -8.353 83.909 1.00 40.09 534 PRO A C 1
ATOM 4124 O O . PRO A 1 534 ? 5.784 -9.077 84.784 1.00 40.09 534 PRO A O 1
ATOM 4127 N N . GLY A 1 535 ? 5.514 -7.929 82.881 1.00 39.88 535 GLY A N 1
ATOM 4128 C CA . GLY A 1 535 ? 4.175 -8.454 82.593 1.00 39.88 535 GLY A CA 1
ATOM 4129 C C . GLY A 1 535 ? 3.267 -7.456 81.876 1.00 39.88 535 GLY A C 1
ATOM 4130 O O . GLY A 1 535 ? 3.050 -6.361 82.376 1.00 39.88 535 GLY A O 1
ATOM 4131 N N . ALA A 1 536 ? 2.710 -7.889 80.739 1.00 34.47 536 ALA A N 1
ATOM 4132 C CA . ALA A 1 536 ? 1.720 -7.209 79.890 1.00 34.47 536 ALA A CA 1
ATOM 4133 C C . ALA A 1 536 ? 2.232 -6.086 78.958 1.00 34.47 536 ALA A C 1
ATOM 4135 O O . ALA A 1 536 ? 1.745 -4.961 78.986 1.00 34.47 536 ALA A O 1
ATOM 4136 N N . GLY A 1 537 ? 3.155 -6.418 78.048 1.00 34.72 537 GLY A N 1
ATOM 4137 C CA . GLY A 1 537 ? 3.271 -5.698 76.774 1.00 34.72 537 GLY A CA 1
ATOM 4138 C C . GLY A 1 537 ? 2.307 -6.321 75.763 1.00 34.72 537 GLY A C 1
ATOM 4139 O O . GLY A 1 537 ? 2.451 -7.499 75.440 1.00 34.72 537 GLY A O 1
ATOM 4140 N N . SER A 1 538 ? 1.305 -5.575 75.294 1.00 39.75 538 SER A N 1
ATOM 4141 C CA . SER A 1 538 ? 0.466 -6.020 74.175 1.00 39.75 538 SER A CA 1
ATOM 4142 C C . SER A 1 538 ? 1.377 -6.194 72.954 1.00 39.75 538 SER A C 1
ATOM 4144 O O . SER A 1 538 ? 2.055 -5.241 72.566 1.00 39.75 538 SER A O 1
ATOM 4146 N N . ALA A 1 539 ? 1.457 -7.401 72.393 1.00 43.34 539 ALA A N 1
ATOM 4147 C CA . ALA A 1 539 ? 2.254 -7.659 71.200 1.00 43.34 539 ALA A CA 1
ATOM 4148 C C . ALA A 1 539 ? 1.709 -6.809 70.042 1.00 43.34 539 ALA A C 1
ATOM 4150 O O . ALA A 1 539 ? 0.601 -7.046 69.563 1.00 43.34 539 ALA A O 1
ATOM 4151 N N . LEU A 1 540 ? 2.460 -5.787 69.631 1.00 61.97 540 LEU A N 1
ATOM 4152 C CA . LEU A 1 540 ? 2.107 -4.974 68.471 1.00 61.97 540 LEU A CA 1
ATOM 4153 C C . LEU A 1 540 ? 2.204 -5.832 67.197 1.00 61.97 540 LEU A C 1
ATOM 4155 O O . LEU A 1 540 ? 3.066 -6.711 67.116 1.00 61.97 540 LEU A O 1
ATOM 4159 N N . PRO A 1 541 ? 1.331 -5.601 66.204 1.00 67.94 541 PRO A N 1
ATOM 4160 C CA . PRO A 1 541 ? 1.292 -6.412 64.996 1.00 67.94 541 PRO A CA 1
ATOM 4161 C C . PRO A 1 541 ? 2.592 -6.282 64.187 1.00 67.94 541 PRO A C 1
ATOM 4163 O O . PRO A 1 541 ? 3.094 -5.180 63.947 1.00 67.94 541 PRO A O 1
ATOM 4166 N N . THR A 1 542 ? 3.131 -7.422 63.755 1.00 79.38 542 THR A N 1
ATOM 4167 C CA . THR A 1 542 ? 4.206 -7.500 62.759 1.00 79.38 542 THR A CA 1
ATOM 4168 C C . THR A 1 542 ? 3.599 -7.340 61.366 1.00 79.38 542 THR A C 1
ATOM 4170 O O . THR A 1 542 ? 2.605 -7.984 61.049 1.00 79.38 542 THR A O 1
ATOM 4173 N N . LEU A 1 543 ? 4.189 -6.472 60.550 1.00 81.75 543 LEU A N 1
ATOM 4174 C CA . LEU A 1 543 ? 3.812 -6.192 59.170 1.00 81.75 543 LEU A CA 1
ATOM 4175 C C . LEU A 1 543 ? 4.630 -7.077 58.225 1.00 81.75 543 LEU A C 1
ATOM 4177 O O . LEU A 1 543 ? 5.864 -7.021 58.226 1.00 81.75 543 LEU A O 1
ATOM 4181 N N . GLY A 1 544 ? 3.942 -7.861 57.405 1.00 83.19 544 GLY A N 1
ATOM 4182 C CA . GLY A 1 544 ? 4.513 -8.724 56.379 1.00 83.19 544 GLY A CA 1
ATOM 4183 C C . GLY A 1 544 ? 4.149 -8.293 54.951 1.00 83.19 544 GLY A C 1
ATOM 4184 O O . GLY A 1 544 ? 3.542 -7.244 54.731 1.00 83.19 544 GLY A O 1
ATOM 4185 N N . PRO A 1 545 ? 4.532 -9.086 53.936 1.00 82.06 545 PRO A N 1
ATOM 4186 C CA . PRO A 1 545 ? 4.235 -8.794 52.534 1.00 82.06 545 PRO A CA 1
ATOM 4187 C C . PRO A 1 545 ? 2.727 -8.678 52.270 1.00 82.06 545 PRO A C 1
ATOM 4189 O O . PRO A 1 545 ? 1.975 -9.610 52.536 1.00 82.06 545 PRO A O 1
ATOM 4192 N N . GLY A 1 546 ? 2.297 -7.556 51.690 1.00 74.69 546 GLY A N 1
ATOM 4193 C CA . GLY A 1 546 ? 0.885 -7.235 51.453 1.00 74.69 546 GLY A CA 1
ATOM 4194 C C . GLY A 1 546 ? 0.280 -6.296 52.497 1.00 74.69 546 GLY A C 1
ATOM 4195 O O . GLY A 1 546 ? -0.707 -5.622 52.192 1.00 74.69 546 GLY A O 1
ATOM 4196 N N . ASP A 1 547 ? 0.909 -6.167 53.667 1.00 81.56 547 ASP A N 1
ATOM 4197 C CA . ASP A 1 547 ? 0.472 -5.225 54.690 1.00 81.56 547 ASP A CA 1
ATOM 4198 C C . ASP A 1 547 ? 0.873 -3.793 54.330 1.00 81.56 547 ASP A C 1
ATOM 4200 O O . ASP A 1 547 ? 1.902 -3.524 53.696 1.00 81.56 547 ASP A O 1
ATOM 4204 N N . TYR A 1 548 ? 0.037 -2.846 54.743 1.00 80.50 548 TYR A N 1
ATOM 4205 C CA . TYR A 1 548 ? 0.219 -1.426 54.483 1.00 80.50 548 TYR A CA 1
ATOM 4206 C C . TYR A 1 548 ? -0.015 -0.607 55.746 1.00 80.50 548 TYR A C 1
ATOM 4208 O O . TYR A 1 548 ? -0.705 -1.029 56.673 1.00 80.50 548 TYR A O 1
ATOM 4216 N N . PHE A 1 549 ? 0.546 0.596 55.771 1.00 75.56 549 PHE A N 1
ATOM 4217 C CA . PHE A 1 549 ? 0.348 1.531 56.868 1.00 75.56 549 PHE A CA 1
ATOM 4218 C C . PHE A 1 549 ? 0.276 2.982 56.361 1.00 75.56 549 PHE A C 1
ATOM 4220 O O . PHE A 1 549 ? 0.917 3.303 55.350 1.00 75.56 549 PHE A O 1
ATOM 4227 N N . PRO A 1 550 ? -0.484 3.860 57.048 1.00 65.69 550 PRO A N 1
ATOM 4228 C CA . PRO A 1 550 ? -1.299 3.582 58.244 1.00 65.69 550 PRO A CA 1
ATOM 4229 C C . PRO A 1 550 ? -2.580 2.764 57.938 1.00 65.69 550 PRO A C 1
ATOM 4231 O O . PRO A 1 550 ? -3.096 2.860 56.821 1.00 65.69 550 PRO A O 1
ATOM 4234 N N . PRO A 1 551 ? -3.104 1.963 58.893 1.00 61.72 551 PRO A N 1
ATOM 4235 C CA . PRO A 1 551 ? -4.352 1.220 58.702 1.00 61.72 551 PRO A CA 1
ATOM 4236 C C . PRO A 1 551 ? -5.584 2.149 58.651 1.00 61.72 551 PRO A C 1
ATOM 4238 O O . PRO A 1 551 ? -5.551 3.238 59.235 1.00 61.72 551 PRO A O 1
ATOM 4241 N N . PRO A 1 552 ? -6.692 1.743 57.999 1.00 55.78 552 PRO A N 1
ATOM 4242 C CA . PRO A 1 552 ? -7.907 2.551 57.911 1.00 55.78 552 PRO A CA 1
ATOM 4243 C C . PRO A 1 552 ? -8.544 2.759 59.294 1.00 55.78 552 PRO A C 1
ATOM 4245 O O . PRO A 1 552 ? -8.665 1.816 60.070 1.00 55.78 552 PRO A O 1
ATOM 4248 N N . GLY A 1 553 ? -8.982 3.985 59.598 1.00 51.75 553 GLY A N 1
ATOM 4249 C CA . GLY A 1 553 ? -9.807 4.279 60.780 1.00 51.75 553 GLY A CA 1
ATOM 4250 C C . GLY A 1 553 ? -9.078 4.467 62.120 1.00 51.75 553 GLY A C 1
ATOM 4251 O O . GLY A 1 553 ? -9.738 4.770 63.110 1.00 51.75 553 GLY A O 1
ATOM 4252 N N . LEU A 1 554 ? -7.746 4.348 62.187 1.00 43.38 554 LEU A N 1
ATOM 4253 C CA . LEU A 1 554 ? -6.994 4.646 63.417 1.00 43.38 554 LEU A CA 1
ATOM 4254 C C . LEU A 1 554 ? -6.720 6.159 63.576 1.00 43.38 554 LEU A C 1
ATOM 4256 O O . LEU A 1 554 ? -6.407 6.837 62.591 1.00 43.38 554 LEU A O 1
ATOM 4260 N N . PRO A 1 555 ? -6.794 6.711 64.807 1.00 46.31 555 PRO A N 1
ATOM 4261 C CA . PRO A 1 555 ? -6.362 8.076 65.083 1.00 46.31 555 PRO A CA 1
ATOM 4262 C C . PRO A 1 555 ? -4.863 8.233 64.798 1.00 46.31 555 PRO A C 1
ATOM 4264 O O . PRO A 1 555 ? -4.096 7.277 64.891 1.00 46.31 555 PRO A O 1
ATOM 4267 N N . ARG A 1 556 ? -4.457 9.460 64.443 1.00 51.22 556 ARG A N 1
ATOM 4268 C CA . ARG A 1 556 ? -3.095 9.881 64.055 1.00 51.22 556 ARG A CA 1
ATOM 4269 C C . ARG A 1 556 ? -2.067 9.776 65.203 1.00 51.22 556 ARG A C 1
ATOM 4271 O O . ARG A 1 556 ? -1.398 10.757 65.519 1.00 51.22 556 ARG A O 1
ATOM 4278 N N . SER A 1 557 ? -1.956 8.629 65.860 1.00 49.84 557 SER A N 1
ATOM 4279 C CA . SER A 1 557 ? -0.925 8.376 66.865 1.00 49.84 557 SER A CA 1
ATOM 4280 C C . SER A 1 557 ? 0.409 8.051 66.176 1.00 49.84 557 SER A C 1
ATOM 4282 O O . SER A 1 557 ? 0.409 7.348 65.162 1.00 49.84 557 SER A O 1
ATOM 4284 N N . PRO A 1 558 ? 1.554 8.544 66.688 1.00 55.44 558 PRO A N 1
ATOM 4285 C CA . PRO A 1 558 ? 2.871 8.287 66.111 1.00 55.44 558 PRO A CA 1
ATOM 4286 C C . PRO A 1 558 ? 3.295 6.825 66.339 1.00 55.44 558 PRO A C 1
ATOM 4288 O O . PRO A 1 558 ? 3.952 6.480 67.318 1.00 55.44 558 PRO A O 1
ATOM 4291 N N . LEU A 1 559 ? 2.894 5.953 65.419 1.00 62.56 559 LEU A N 1
ATOM 4292 C CA . LEU A 1 559 ? 3.392 4.591 65.259 1.00 62.56 559 LEU A CA 1
ATOM 4293 C C . LEU A 1 559 ? 4.706 4.598 64.465 1.00 62.56 559 LEU A C 1
ATOM 4295 O O . LEU A 1 559 ? 4.737 4.895 63.272 1.00 62.56 559 LEU A O 1
ATOM 4299 N N . THR A 1 560 ? 5.804 4.250 65.123 1.00 72.94 560 THR A N 1
ATOM 4300 C CA . THR A 1 560 ? 7.105 4.043 64.472 1.00 72.94 560 THR A CA 1
ATOM 4301 C C . THR A 1 560 ? 7.171 2.651 63.850 1.00 72.94 560 THR A C 1
ATOM 4303 O O . THR A 1 560 ? 6.652 1.709 64.434 1.00 72.94 560 THR A O 1
ATOM 4306 N N . VAL A 1 561 ? 7.836 2.477 62.703 1.00 81.56 561 VAL A N 1
ATOM 4307 C CA . VAL A 1 561 ? 7.979 1.151 62.063 1.00 81.56 561 VAL A CA 1
ATOM 4308 C C . VAL A 1 561 ? 9.455 0.813 61.873 1.00 81.56 561 VAL A C 1
ATOM 4310 O O . VAL A 1 561 ? 10.189 1.569 61.228 1.00 81.56 561 VAL A O 1
ATOM 4313 N N . ARG A 1 562 ? 9.893 -0.330 62.410 1.00 83.88 562 ARG A N 1
ATOM 4314 C CA . ARG A 1 562 ? 11.277 -0.828 62.339 1.00 83.88 562 ARG A CA 1
ATOM 4315 C C . ARG A 1 562 ? 11.352 -2.093 61.486 1.00 83.88 562 ARG A C 1
ATOM 4317 O O . ARG A 1 562 ? 10.544 -2.996 61.644 1.00 83.88 562 ARG A O 1
ATOM 4324 N N . ALA A 1 563 ? 12.325 -2.168 60.585 1.00 87.38 563 ALA A N 1
ATOM 4325 C CA . ALA A 1 563 ? 12.560 -3.346 59.756 1.00 87.38 563 ALA A CA 1
ATOM 4326 C C . ALA A 1 563 ? 13.204 -4.477 60.583 1.00 87.38 563 ALA A C 1
ATOM 4328 O O . ALA A 1 563 ? 14.276 -4.275 61.153 1.00 87.38 563 ALA A O 1
ATOM 4329 N N . LEU A 1 564 ? 12.585 -5.659 60.628 1.00 85.25 564 LEU A N 1
ATOM 4330 C CA . LEU A 1 564 ? 13.154 -6.866 61.245 1.00 85.25 564 LEU A CA 1
ATOM 4331 C C . LEU A 1 564 ? 14.104 -7.586 60.276 1.00 85.25 564 LEU A C 1
ATOM 4333 O O . LEU A 1 564 ? 15.174 -8.042 60.675 1.00 85.25 564 LEU A O 1
ATOM 4337 N N . THR A 1 565 ? 13.746 -7.627 58.989 1.00 88.56 565 THR A N 1
ATOM 4338 C CA . THR A 1 565 ? 14.582 -8.151 57.895 1.00 88.56 565 THR A CA 1
ATOM 4339 C C . THR A 1 565 ? 14.941 -7.045 56.903 1.00 88.56 565 THR A C 1
ATOM 4341 O O . THR A 1 565 ? 14.619 -5.879 57.114 1.00 88.56 565 THR A O 1
ATOM 4344 N N . ASP A 1 566 ? 15.585 -7.379 55.784 1.00 89.06 566 ASP A N 1
ATOM 4345 C CA . ASP A 1 566 ? 15.602 -6.462 54.645 1.00 89.06 566 ASP A CA 1
ATOM 4346 C C . ASP A 1 566 ? 14.165 -6.324 54.112 1.00 89.06 566 ASP A C 1
ATOM 4348 O O . ASP A 1 566 ? 13.560 -7.307 53.676 1.00 89.06 566 ASP A O 1
ATOM 4352 N N . VAL A 1 567 ? 13.602 -5.117 54.202 1.00 87.00 567 VAL A N 1
ATOM 4353 C CA . VAL A 1 567 ? 12.213 -4.820 53.836 1.00 87.00 567 VAL A CA 1
ATOM 4354 C C . VAL A 1 567 ? 12.188 -4.005 52.555 1.00 87.00 567 VAL A C 1
ATOM 4356 O O . VAL A 1 567 ? 12.796 -2.937 52.449 1.00 87.00 567 VAL A O 1
ATOM 4359 N N . HIS A 1 568 ? 11.442 -4.491 51.573 1.00 89.88 568 HIS A N 1
ATOM 4360 C CA . HIS A 1 568 ? 11.170 -3.776 50.338 1.00 89.88 568 HIS A CA 1
ATOM 4361 C C . HIS A 1 568 ? 9.772 -3.176 50.417 1.00 89.88 568 HIS A C 1
ATOM 4363 O O . HIS A 1 568 ? 8.802 -3.905 50.612 1.00 89.88 568 HIS A O 1
ATOM 4369 N N . VAL A 1 569 ? 9.658 -1.858 50.259 1.00 88.31 569 VAL A N 1
ATOM 4370 C CA . VAL A 1 569 ? 8.374 -1.159 50.350 1.00 88.31 569 VAL A CA 1
ATOM 4371 C C . VAL A 1 569 ? 8.099 -0.302 49.128 1.00 88.31 569 VAL A C 1
ATOM 4373 O O . VAL A 1 569 ? 9.000 0.254 48.491 1.00 88.31 569 VAL A O 1
ATOM 4376 N N . LEU A 1 570 ? 6.814 -0.141 48.852 1.00 88.25 570 LEU A N 1
ATOM 4377 C CA . LEU A 1 570 ? 6.278 0.817 47.910 1.00 88.25 570 LEU A CA 1
ATOM 4378 C C . LEU A 1 570 ? 5.774 2.035 48.699 1.00 88.25 570 LEU A C 1
ATOM 4380 O O . LEU A 1 570 ? 4.800 1.937 49.439 1.00 88.25 570 LEU A O 1
ATOM 4384 N N . ARG A 1 571 ? 6.452 3.179 48.565 1.00 86.75 571 ARG A N 1
ATOM 4385 C CA . ARG A 1 571 ? 6.216 4.394 49.360 1.00 86.75 571 ARG A CA 1
ATOM 4386 C C . ARG A 1 571 ? 5.563 5.498 48.526 1.00 86.75 571 ARG A C 1
ATOM 4388 O O . ARG A 1 571 ? 6.068 5.834 47.450 1.00 86.75 571 ARG A O 1
ATOM 4395 N N . LEU A 1 572 ? 4.477 6.080 49.033 1.00 84.19 572 LEU A N 1
ATOM 4396 C CA . LEU A 1 572 ? 3.802 7.272 48.508 1.00 84.19 572 LEU A CA 1
ATOM 4397 C C . LEU A 1 572 ? 4.140 8.483 49.389 1.00 84.19 572 LEU A C 1
ATOM 4399 O O . LEU A 1 572 ? 4.147 8.377 50.613 1.00 84.19 572 LEU A O 1
ATOM 4403 N N . ALA A 1 573 ? 4.441 9.624 48.768 1.00 77.00 573 ALA A N 1
ATOM 4404 C CA . ALA A 1 573 ? 4.773 10.854 49.485 1.00 77.00 573 ALA A CA 1
ATOM 4405 C C . ALA A 1 573 ? 3.563 11.437 50.239 1.00 77.00 573 ALA A C 1
ATOM 4407 O O . ALA A 1 573 ? 2.420 11.261 49.819 1.00 77.00 573 ALA A O 1
ATOM 4408 N N . GLY A 1 574 ? 3.828 12.186 51.310 1.00 68.31 574 GLY A N 1
ATOM 4409 C CA . GLY A 1 574 ? 2.799 12.680 52.225 1.00 68.31 574 GLY A CA 1
ATOM 4410 C C . GLY A 1 574 ? 1.755 13.587 51.651 1.00 68.31 574 GLY A C 1
ATOM 4411 O O . GLY A 1 574 ? 0.579 13.304 51.834 1.00 68.31 574 GLY A O 1
ATOM 4412 N N . ALA A 1 575 ? 2.165 14.584 50.872 1.00 69.56 575 ALA A N 1
ATOM 4413 C CA . ALA A 1 575 ? 1.226 15.478 50.202 1.00 69.56 575 ALA A CA 1
ATOM 4414 C C . ALA A 1 575 ? 0.245 14.714 49.289 1.00 69.56 575 ALA A C 1
ATOM 4416 O O . ALA A 1 575 ? -0.939 15.027 49.221 1.00 69.56 575 ALA A O 1
ATOM 4417 N N . ASP A 1 576 ? 0.710 13.663 48.604 1.00 76.12 576 ASP A N 1
ATOM 4418 C CA . ASP A 1 576 ? -0.161 12.843 47.758 1.00 76.12 576 ASP A CA 1
ATOM 4419 C C . ASP A 1 576 ? -1.121 11.971 48.592 1.00 76.12 576 ASP A C 1
ATOM 4421 O O . ASP A 1 576 ? -2.247 11.714 48.160 1.00 76.12 576 ASP A O 1
ATOM 4425 N N . PHE A 1 577 ? -0.703 11.522 49.780 1.00 72.88 577 PHE A N 1
ATOM 4426 C CA . PHE A 1 577 ? -1.544 10.750 50.695 1.00 72.88 577 PHE A CA 1
ATOM 4427 C C . PHE A 1 577 ? -2.608 11.622 51.380 1.00 72.88 577 PHE A C 1
ATOM 4429 O O . PHE A 1 577 ? -3.798 11.304 51.298 1.00 72.88 577 PHE A O 1
ATOM 4436 N N . SER A 1 578 ? -2.193 12.730 52.003 1.00 67.50 578 SER A N 1
ATOM 4437 C CA . SER A 1 578 ? -3.052 13.636 52.773 1.00 67.50 578 SER A CA 1
ATOM 4438 C C . SER A 1 578 ? -4.120 14.303 51.913 1.00 67.50 578 SER A C 1
ATOM 4440 O O . SER A 1 578 ? -5.284 14.350 52.306 1.00 67.50 578 SER A O 1
ATOM 4442 N N . ASP A 1 579 ? -3.745 14.776 50.723 1.00 69.25 579 ASP A N 1
ATOM 4443 C CA . ASP A 1 579 ? -4.613 15.639 49.917 1.00 69.25 579 ASP A CA 1
ATOM 4444 C C . ASP A 1 579 ? -5.594 14.843 49.052 1.00 69.25 579 ASP A C 1
ATOM 4446 O O . ASP A 1 579 ? -6.596 15.384 48.580 1.00 69.25 579 ASP A O 1
ATOM 4450 N N . ARG A 1 580 ? -5.291 13.566 48.775 1.00 70.81 580 ARG A N 1
ATOM 4451 C CA . ARG A 1 580 ? -6.036 12.781 47.782 1.00 70.81 580 ARG A CA 1
ATOM 4452 C C . ARG A 1 580 ? -6.500 11.418 48.253 1.00 70.81 580 ARG A C 1
ATOM 4454 O O . ARG A 1 580 ? -7.621 11.059 47.902 1.00 70.81 580 ARG A O 1
ATOM 4461 N N . LEU A 1 581 ? -5.676 10.642 48.958 1.00 71.44 581 LEU A N 1
ATOM 4462 C CA . LEU A 1 581 ? -6.036 9.265 49.317 1.00 71.44 581 LEU A CA 1
ATOM 4463 C C . LEU A 1 581 ? -6.862 9.230 50.609 1.00 71.44 581 LEU A C 1
ATOM 4465 O O . LEU A 1 581 ? -7.918 8.601 50.639 1.00 71.44 581 LEU A O 1
ATOM 4469 N N . ALA A 1 582 ? -6.449 9.981 51.632 1.00 66.19 582 ALA A N 1
ATOM 4470 C CA . ALA A 1 582 ? -7.137 10.019 52.923 1.00 66.19 582 ALA A CA 1
ATOM 4471 C C . ALA A 1 582 ? -8.626 10.451 52.846 1.00 66.19 582 ALA A C 1
ATOM 4473 O O . ALA A 1 582 ? -9.460 9.775 53.449 1.00 66.19 582 ALA A O 1
ATOM 4474 N N . PRO A 1 583 ? -9.026 11.485 52.071 1.00 68.12 583 PRO A N 1
ATOM 4475 C CA . PRO A 1 583 ? -10.434 11.891 51.974 1.00 68.12 583 PRO A CA 1
ATOM 4476 C C . PRO A 1 583 ? -11.324 10.878 51.239 1.00 68.12 583 PRO A C 1
ATOM 4478 O O . PRO A 1 583 ? -12.524 10.805 51.495 1.00 68.12 583 PRO A O 1
ATOM 4481 N N . LEU A 1 584 ? -10.759 10.109 50.303 1.00 65.69 584 LEU A N 1
ATOM 4482 C CA . LEU A 1 584 ? -11.506 9.118 49.522 1.00 65.69 584 LEU A CA 1
ATOM 4483 C C . LEU A 1 584 ? -11.765 7.845 50.323 1.00 65.69 584 LEU A C 1
ATOM 4485 O O . LEU A 1 584 ? -12.862 7.302 50.242 1.00 65.69 584 LEU A O 1
ATOM 4489 N N . LEU A 1 585 ? -10.792 7.422 51.133 1.00 63.75 585 LEU A N 1
ATOM 4490 C CA . LEU A 1 585 ? -10.978 6.330 52.089 1.00 63.75 585 LEU A CA 1
ATOM 4491 C C . LEU A 1 585 ? -12.033 6.691 53.148 1.00 63.75 585 LEU A C 1
ATOM 4493 O O . LEU A 1 585 ? -12.819 5.834 53.532 1.00 63.75 585 LEU A O 1
ATOM 4497 N N . ALA A 1 586 ? -12.116 7.966 53.550 1.00 59.91 586 ALA A N 1
ATOM 4498 C CA . ALA A 1 586 ? -13.169 8.452 54.444 1.00 59.91 586 ALA A CA 1
ATOM 4499 C C . ALA A 1 586 ? -14.564 8.474 53.780 1.00 59.91 586 ALA A C 1
ATOM 4501 O O . ALA A 1 586 ? -15.522 7.992 54.371 1.00 59.91 586 ALA A O 1
ATOM 4502 N N . ARG A 1 587 ? -14.689 8.961 52.532 1.00 59.94 587 ARG A N 1
ATOM 4503 C CA . ARG A 1 587 ? -15.969 8.969 51.781 1.00 59.94 587 ARG A CA 1
ATOM 4504 C C . ARG A 1 587 ? -16.477 7.576 51.400 1.00 59.94 587 ARG A C 1
ATOM 4506 O O . ARG A 1 587 ? -17.678 7.391 51.246 1.00 59.94 587 ARG A O 1
ATOM 4513 N N . ARG A 1 588 ? -15.581 6.603 51.208 1.00 59.41 588 ARG A N 1
ATOM 4514 C CA . ARG A 1 588 ? -15.941 5.198 50.942 1.00 59.41 588 ARG A CA 1
ATOM 4515 C C . ARG A 1 588 ? -16.799 4.633 52.076 1.00 59.41 588 ARG A C 1
ATOM 4517 O O . ARG A 1 588 ? -17.843 4.066 51.792 1.00 59.41 588 ARG A O 1
ATOM 4524 N N . ALA A 1 589 ? -16.409 4.896 53.324 1.00 52.75 589 ALA A N 1
ATOM 4525 C CA . ALA A 1 589 ? -17.157 4.470 54.503 1.00 52.75 589 ALA A CA 1
ATOM 4526 C C . ALA A 1 589 ? -18.578 5.073 54.584 1.00 52.75 589 ALA A C 1
ATOM 4528 O O . ALA A 1 589 ? -19.452 4.467 55.187 1.00 52.75 589 ALA A O 1
ATOM 4529 N N . GLU A 1 590 ? -18.830 6.235 53.963 1.00 53.12 590 GLU A N 1
ATOM 4530 C CA . GLU A 1 590 ? -20.173 6.838 53.862 1.00 53.12 590 GLU A CA 1
ATOM 4531 C C . GLU A 1 590 ? -20.993 6.317 52.662 1.00 53.12 590 GLU A C 1
ATOM 4533 O O . GLU A 1 590 ? -22.220 6.280 52.725 1.00 53.12 590 GLU A O 1
ATOM 4538 N N . ASN A 1 591 ? -20.342 5.931 51.557 1.00 52.94 591 ASN A N 1
ATOM 4539 C CA . ASN A 1 591 ? -21.013 5.476 50.331 1.00 52.94 591 ASN A CA 1
ATOM 4540 C C . ASN A 1 591 ? -21.543 4.040 50.413 1.00 52.94 591 ASN A C 1
ATOM 4542 O O . ASN A 1 591 ? -22.520 3.735 49.729 1.00 52.94 591 ASN A O 1
ATOM 4546 N N . ASP A 1 592 ? -20.925 3.177 51.221 1.00 53.44 592 ASP A N 1
ATOM 4547 C CA . ASP A 1 592 ? -21.385 1.793 51.387 1.00 53.44 592 ASP A CA 1
ATOM 4548 C C . ASP A 1 592 ? -22.820 1.756 51.962 1.00 53.44 592 ASP A C 1
ATOM 4550 O O . ASP A 1 592 ? -23.643 0.977 51.499 1.00 53.44 592 ASP A O 1
ATOM 4554 N N . THR A 1 593 ? -23.197 2.726 52.805 1.00 53.66 593 THR A N 1
ATOM 4555 C CA . THR A 1 593 ? -24.561 2.884 53.348 1.00 53.66 593 THR A CA 1
ATOM 4556 C C . THR A 1 593 ? -25.630 3.217 52.291 1.00 53.66 593 THR A C 1
ATOM 4558 O O . THR A 1 593 ? -26.787 2.841 52.445 1.00 53.66 593 THR A O 1
ATOM 4561 N N . ARG A 1 594 ? -25.280 3.923 51.202 1.00 57.38 594 ARG A N 1
ATOM 4562 C CA . ARG A 1 594 ? -26.233 4.280 50.123 1.00 57.38 594 ARG A CA 1
ATOM 4563 C C . ARG A 1 594 ? -26.404 3.190 49.068 1.00 57.38 594 ARG A C 1
ATOM 4565 O O . ARG A 1 594 ? -27.370 3.229 48.305 1.00 57.38 594 ARG A O 1
ATOM 4572 N N . ALA A 1 595 ? -25.457 2.259 48.979 1.00 59.22 595 ALA A N 1
ATOM 4573 C CA . ALA A 1 595 ? -25.565 1.116 48.081 1.00 59.22 595 ALA A CA 1
ATOM 4574 C C . ALA A 1 595 ? -26.665 0.151 48.553 1.00 59.22 595 ALA A C 1
ATOM 4576 O O . ALA A 1 595 ? -27.441 -0.326 47.726 1.00 59.22 595 ALA A O 1
ATOM 4577 N N . ASP A 1 596 ? -26.791 -0.033 49.869 1.00 64.69 596 ASP A N 1
ATOM 4578 C CA . ASP A 1 596 ? -27.804 -0.895 50.485 1.00 64.69 596 ASP A CA 1
ATOM 4579 C C . ASP A 1 596 ? -29.234 -0.370 50.247 1.00 64.69 596 ASP A C 1
ATOM 4581 O O . ASP A 1 596 ? -30.105 -1.111 49.796 1.00 64.69 596 ASP A O 1
ATOM 4585 N N . GLU A 1 597 ? -29.472 0.937 50.422 1.00 69.69 597 GLU A N 1
ATOM 4586 C CA . GLU A 1 597 ? -30.786 1.558 50.159 1.00 69.69 597 GLU A CA 1
ATOM 4587 C C . GLU A 1 597 ? -31.197 1.477 48.678 1.00 69.69 597 GLU A C 1
ATOM 4589 O O . GLU A 1 597 ? -32.380 1.374 48.351 1.00 69.69 597 GLU A O 1
ATOM 4594 N N . ARG A 1 598 ? -30.225 1.497 47.758 1.00 73.62 598 ARG A N 1
ATOM 4595 C CA . ARG A 1 598 ? -30.489 1.337 46.322 1.00 73.62 598 ARG A CA 1
ATOM 4596 C C . ARG A 1 598 ? -30.852 -0.100 45.961 1.00 73.62 598 ARG A C 1
ATOM 4598 O O . ARG A 1 598 ? -31.750 -0.285 45.143 1.00 73.62 598 ARG A O 1
ATOM 4605 N N . ALA A 1 599 ? -30.187 -1.080 46.569 1.00 70.56 599 ALA A N 1
ATOM 4606 C CA . ALA A 1 599 ? -30.514 -2.490 46.387 1.00 70.56 599 ALA A CA 1
ATOM 4607 C C . ALA A 1 599 ? -31.935 -2.808 46.891 1.00 70.56 599 ALA A C 1
ATOM 4609 O O . ALA A 1 599 ? -32.659 -3.560 46.248 1.00 70.56 599 ALA A O 1
ATOM 4610 N N . GLU A 1 600 ? -32.379 -2.172 47.981 1.00 74.06 600 GLU A N 1
ATOM 4611 C CA . GLU A 1 600 ? -33.767 -2.289 48.449 1.00 74.06 600 GLU A CA 1
ATOM 4612 C C . GLU A 1 600 ? -34.782 -1.677 47.465 1.00 74.06 600 GLU A C 1
ATOM 4614 O O . GLU A 1 600 ? -35.831 -2.267 47.215 1.00 74.06 600 GLU A O 1
ATOM 4619 N N . LEU A 1 601 ? -34.476 -0.520 46.864 1.00 74.00 601 LEU A N 1
ATOM 4620 C CA . LEU A 1 601 ? -35.346 0.124 45.869 1.00 74.00 601 LEU A CA 1
ATOM 4621 C C . LEU A 1 601 ? -35.430 -0.673 44.551 1.00 74.00 601 LEU A C 1
ATOM 4623 O O . LEU A 1 601 ? -36.435 -0.599 43.848 1.00 74.00 601 LEU A O 1
ATOM 4627 N N . GLU A 1 602 ? -34.390 -1.441 44.216 1.00 72.94 602 GLU A N 1
ATOM 4628 C CA . GLU A 1 602 ? -34.376 -2.374 43.080 1.00 72.94 602 GLU A CA 1
ATOM 4629 C C . GLU A 1 602 ? -35.320 -3.571 43.256 1.00 72.94 602 GLU A C 1
ATOM 4631 O O . GLU A 1 602 ? -35.675 -4.192 42.262 1.00 72.94 602 GLU A O 1
ATOM 4636 N N . GLY A 1 603 ? -35.785 -3.857 44.477 1.00 68.19 603 GLY A N 1
ATOM 4637 C CA . GLY A 1 603 ? -36.778 -4.903 44.738 1.00 68.19 603 GLY A CA 1
ATOM 4638 C C . GLY A 1 603 ? -38.218 -4.543 44.343 1.00 68.19 603 GLY A C 1
ATOM 4639 O O . GLY A 1 603 ? -39.089 -5.406 44.404 1.00 68.19 603 GLY A O 1
ATOM 4640 N N . PHE A 1 604 ? -38.488 -3.295 43.945 1.00 69.50 604 PHE A N 1
ATOM 4641 C CA . PHE A 1 604 ? -39.823 -2.835 43.554 1.00 69.50 604 PHE A CA 1
ATOM 4642 C C . PHE A 1 604 ? -39.958 -2.796 42.029 1.00 69.50 604 PHE A C 1
ATOM 4644 O O . PHE A 1 604 ? -39.377 -1.927 41.374 1.00 69.50 604 PHE A O 1
ATOM 4651 N N . ALA A 1 605 ? -40.815 -3.660 41.476 1.00 62.34 605 ALA A N 1
ATOM 4652 C CA . ALA A 1 605 ? -41.081 -3.735 40.034 1.00 62.34 605 ALA A CA 1
ATOM 4653 C C . ALA A 1 605 ? -41.543 -2.392 39.424 1.00 62.34 605 ALA A C 1
ATOM 4655 O O . ALA A 1 605 ? -41.304 -2.110 38.251 1.00 62.34 605 ALA A O 1
ATOM 4656 N N . LEU A 1 606 ? -42.150 -1.512 40.233 1.00 60.41 606 LEU A N 1
ATOM 4657 C CA . LEU A 1 606 ? -42.556 -0.156 39.837 1.00 60.41 606 LEU A CA 1
ATOM 4658 C C . LEU A 1 606 ? -41.395 0.694 39.284 1.00 60.41 606 LEU A C 1
ATOM 4660 O O . LEU A 1 606 ? -41.620 1.615 38.498 1.00 60.41 606 LEU A O 1
ATOM 4664 N N . PHE A 1 607 ? -40.158 0.407 39.696 1.00 67.00 607 PHE A N 1
ATOM 4665 C CA . PHE A 1 607 ? -38.966 1.169 39.314 1.00 67.00 607 PHE A CA 1
ATOM 4666 C C . PHE A 1 607 ? -38.071 0.429 38.311 1.00 67.00 607 PHE A C 1
ATOM 4668 O O . PHE A 1 607 ? -36.938 0.869 38.046 1.00 67.00 607 PHE A O 1
ATOM 4675 N N . ASP A 1 608 ? -38.572 -0.658 37.723 1.00 58.56 608 ASP A N 1
ATOM 4676 C CA . ASP A 1 608 ? -37.898 -1.364 36.642 1.00 58.56 608 ASP A CA 1
ATOM 4677 C C . ASP A 1 608 ? -37.822 -0.476 35.393 1.00 58.56 608 ASP A C 1
ATOM 4679 O O . ASP A 1 608 ? -38.783 0.161 34.966 1.00 58.56 608 ASP A O 1
ATOM 4683 N N . GLY A 1 609 ? -36.617 -0.362 34.830 1.00 53.31 609 GLY A N 1
ATOM 4684 C CA . GLY A 1 609 ? -36.320 0.548 33.718 1.00 53.31 609 GLY A CA 1
ATOM 4685 C C . GLY A 1 609 ? -35.842 1.948 34.126 1.00 53.31 609 GLY A C 1
ATOM 4686 O O . GLY A 1 609 ? -35.350 2.689 33.269 1.00 53.31 609 GLY A O 1
ATOM 4687 N N . LEU A 1 610 ? -35.887 2.315 35.416 1.00 55.25 610 LEU A N 1
ATOM 4688 C CA . LEU A 1 610 ? -35.286 3.568 35.881 1.00 55.25 610 LEU A CA 1
ATOM 4689 C C . LEU A 1 610 ? -33.757 3.489 35.896 1.00 55.25 610 LEU A C 1
ATOM 4691 O O . LEU A 1 610 ? -33.157 2.528 36.382 1.00 55.25 610 LEU A O 1
ATOM 4695 N N . ARG A 1 611 ? -33.094 4.542 35.405 1.00 62.62 611 ARG A N 1
ATOM 4696 C CA . ARG A 1 611 ? -31.629 4.629 35.455 1.00 62.62 611 ARG A CA 1
ATOM 4697 C C . ARG A 1 611 ? -31.172 4.853 36.892 1.00 62.62 611 ARG A C 1
ATOM 4699 O O . ARG A 1 611 ? -31.822 5.547 37.666 1.00 62.62 611 ARG A O 1
ATOM 4706 N N . THR A 1 612 ? -29.973 4.379 37.210 1.00 63.44 612 THR A N 1
ATOM 4707 C CA . THR A 1 612 ? -29.344 4.497 38.536 1.00 63.44 612 THR A CA 1
ATOM 4708 C C . THR A 1 612 ? -29.366 5.920 39.110 1.00 63.44 612 THR A C 1
ATOM 4710 O O . THR A 1 612 ? -29.629 6.114 40.289 1.00 63.44 612 THR A O 1
ATOM 4713 N N . ARG A 1 613 ? -29.144 6.936 38.266 1.00 60.97 613 ARG A N 1
ATOM 4714 C CA . ARG A 1 613 ? -29.167 8.350 38.673 1.00 60.97 613 ARG A CA 1
ATOM 4715 C C . ARG A 1 613 ? -30.568 8.841 39.057 1.00 60.97 613 ARG A C 1
ATOM 4717 O O . ARG A 1 613 ? -30.700 9.695 39.931 1.00 60.97 613 ARG A O 1
ATOM 4724 N N . ASP A 1 614 ? -31.588 8.317 38.391 1.00 63.50 614 ASP A N 1
ATOM 4725 C CA . ASP A 1 614 ? -32.982 8.680 38.630 1.00 63.50 614 ASP A CA 1
ATOM 4726 C C . ASP A 1 614 ? -33.453 8.019 39.947 1.00 63.50 614 ASP A C 1
ATOM 4728 O O . ASP A 1 614 ? -34.060 8.684 40.784 1.00 63.50 614 ASP A O 1
ATOM 4732 N N . LYS A 1 615 ? -33.016 6.774 40.212 1.00 71.56 615 LYS A N 1
ATOM 4733 C CA . LYS A 1 615 ? -33.194 6.071 41.501 1.00 71.56 615 LYS A CA 1
ATOM 4734 C C . LYS A 1 615 ? -32.526 6.797 42.678 1.00 71.56 615 LYS A C 1
ATOM 4736 O O . LYS A 1 615 ? -33.150 6.986 43.714 1.00 71.56 615 LYS A O 1
ATOM 4741 N N . ASP A 1 616 ? -31.295 7.281 42.506 1.00 72.44 616 ASP A N 1
ATOM 4742 C CA . ASP A 1 616 ? -30.592 8.066 43.539 1.00 72.44 616 ASP A CA 1
ATOM 4743 C C . ASP A 1 616 ? -31.279 9.387 43.877 1.00 72.44 616 ASP A C 1
ATOM 4745 O O . ASP A 1 616 ? -31.209 9.867 45.010 1.00 72.44 616 ASP A O 1
ATOM 4749 N N . THR A 1 617 ? -31.919 9.992 42.878 1.00 69.50 617 THR A N 1
ATOM 4750 C CA . THR A 1 617 ? -32.678 11.227 43.064 1.00 69.50 617 THR A CA 1
ATOM 4751 C C . THR A 1 617 ? -33.966 10.928 43.830 1.00 69.50 617 THR A C 1
ATOM 4753 O O . THR A 1 617 ? -34.271 11.640 44.779 1.00 69.50 617 THR A O 1
ATOM 4756 N N . LEU A 1 618 ? -34.665 9.836 43.497 1.00 71.81 618 LEU A N 1
ATOM 4757 C CA . LEU A 1 618 ? -35.848 9.375 44.228 1.00 71.81 618 LEU A CA 1
ATOM 4758 C C . LEU A 1 618 ? -35.528 9.046 45.698 1.00 71.81 618 LEU A C 1
ATOM 4760 O O . LEU A 1 618 ? -36.229 9.518 46.588 1.00 71.81 618 LEU A O 1
ATOM 4764 N N . LEU A 1 619 ? -34.432 8.327 45.970 1.00 77.44 619 LEU A N 1
ATOM 4765 C CA . LEU A 1 619 ? -33.980 8.016 47.337 1.00 77.44 619 LEU A CA 1
ATOM 4766 C C . LEU A 1 619 ? -33.728 9.269 48.185 1.00 77.44 619 LEU A C 1
ATOM 4768 O O . LEU A 1 619 ? -33.958 9.248 49.388 1.00 77.44 619 LEU A O 1
ATOM 4772 N N . ALA A 1 620 ? -33.301 10.379 47.575 1.00 77.25 620 ALA A N 1
ATOM 4773 C CA . ALA A 1 620 ? -33.109 11.641 48.292 1.00 77.25 620 ALA A CA 1
ATOM 4774 C C . ALA A 1 620 ? -34.427 12.282 48.772 1.00 77.25 620 ALA A C 1
ATOM 4776 O O . ALA A 1 620 ? -34.393 13.186 49.609 1.00 77.25 620 ALA A O 1
ATOM 4777 N N . HIS A 1 621 ? -35.563 11.829 48.240 1.00 77.19 621 HIS A N 1
ATOM 4778 C CA . HIS A 1 621 ? -36.897 12.360 48.507 1.00 77.19 621 HIS A CA 1
ATOM 4779 C C . HIS A 1 621 ? -37.796 11.405 49.311 1.00 77.19 621 HIS A C 1
ATOM 4781 O O . HIS A 1 621 ? -38.797 11.854 49.867 1.00 77.19 621 HIS A O 1
ATOM 4787 N N . LEU A 1 622 ? -37.436 10.122 49.421 1.00 81.69 622 LEU A N 1
ATOM 4788 C CA . LEU A 1 622 ? -38.171 9.134 50.214 1.00 81.69 622 LEU A CA 1
ATOM 4789 C C . LEU A 1 622 ? -37.895 9.298 51.713 1.00 81.69 622 LEU A C 1
ATOM 4791 O O . LEU A 1 622 ? -36.752 9.468 52.143 1.00 81.69 622 LEU A O 1
ATOM 4795 N N . ARG A 1 623 ? -38.944 9.204 52.535 1.00 84.81 623 ARG A N 1
ATOM 4796 C CA . ARG A 1 623 ? -38.832 9.240 54.001 1.00 84.81 623 ARG A CA 1
ATOM 4797 C C . ARG A 1 623 ? -39.157 7.879 54.593 1.00 84.81 623 ARG A C 1
ATOM 4799 O O . ARG A 1 623 ? -40.184 7.292 54.279 1.00 84.81 623 ARG A O 1
ATOM 4806 N N . ALA A 1 624 ? -38.293 7.368 55.466 1.00 84.75 624 ALA A N 1
ATOM 4807 C CA . ALA A 1 624 ? -38.563 6.125 56.182 1.00 84.75 624 ALA A CA 1
ATOM 4808 C C . ALA A 1 624 ? -39.612 6.343 57.282 1.00 84.75 624 ALA A C 1
ATOM 4810 O O . ALA A 1 624 ? -39.440 7.202 58.147 1.00 84.75 624 ALA A O 1
ATOM 4811 N N . ARG A 1 625 ? -40.664 5.522 57.273 1.00 87.00 625 ARG A N 1
ATOM 4812 C CA . ARG A 1 625 ? -41.713 5.464 58.295 1.00 87.00 625 ARG A CA 1
ATOM 4813 C C . ARG A 1 625 ? -41.803 4.040 58.837 1.00 87.00 625 ARG A C 1
ATOM 4815 O O . ARG A 1 625 ? -41.692 3.077 58.090 1.00 87.00 625 ARG A O 1
ATOM 4822 N N . SER A 1 626 ? -41.949 3.887 60.148 1.00 88.75 626 SER A N 1
ATOM 4823 C CA . SER A 1 626 ? -42.160 2.582 60.788 1.00 88.75 626 SER A CA 1
ATOM 4824 C C . SER A 1 626 ? -43.494 2.608 61.514 1.00 88.75 626 SER A C 1
ATOM 4826 O O . SER A 1 626 ? -43.744 3.547 62.263 1.00 88.75 626 SER A O 1
ATOM 4828 N N . CYS A 1 627 ? -44.314 1.591 61.283 1.00 85.81 627 CYS A N 1
ATOM 4829 C CA . CYS A 1 627 ? -45.650 1.445 61.842 1.00 85.81 627 CYS A CA 1
ATOM 4830 C C . CYS A 1 627 ? -45.705 0.218 62.750 1.00 85.81 627 CYS A C 1
ATOM 4832 O O . CYS A 1 627 ? -45.101 -0.817 62.451 1.00 85.81 627 CYS A O 1
ATOM 4834 N N . VAL A 1 628 ? -46.436 0.321 63.856 1.00 88.00 628 VAL A N 1
ATOM 4835 C CA . VAL A 1 628 ? -46.668 -0.816 64.757 1.00 88.00 628 VAL A CA 1
ATOM 4836 C C . VAL A 1 628 ? -47.771 -1.732 64.213 1.00 88.00 628 VAL A C 1
ATOM 4838 O O . VAL A 1 628 ? -48.436 -1.419 63.224 1.00 88.00 628 VAL A O 1
ATOM 4841 N N . ASP A 1 629 ? -47.922 -2.917 64.799 1.00 87.44 629 ASP A N 1
ATOM 4842 C CA . ASP A 1 629 ? -48.987 -3.853 64.425 1.00 87.44 629 ASP A CA 1
ATOM 4843 C C . ASP A 1 629 ? -50.376 -3.264 64.729 1.00 87.44 629 ASP A C 1
ATOM 4845 O O . ASP A 1 629 ? -50.583 -2.679 65.794 1.00 87.44 629 ASP A O 1
ATOM 4849 N N . GLY A 1 630 ? -51.309 -3.378 63.782 1.00 81.94 630 GLY A N 1
ATOM 4850 C CA . GLY A 1 630 ? -52.660 -2.815 63.871 1.00 81.94 630 GLY A CA 1
ATOM 4851 C C . GLY A 1 630 ? -52.757 -1.298 63.657 1.00 81.94 630 GLY A C 1
ATOM 4852 O O . GLY A 1 630 ? -53.851 -0.744 63.751 1.00 81.94 630 GLY A O 1
ATOM 4853 N N . GLU A 1 631 ? -51.649 -0.606 63.371 1.00 88.31 631 GLU A N 1
ATOM 4854 C CA . GLU A 1 631 ? -51.662 0.833 63.086 1.00 88.31 631 GLU A CA 1
ATOM 4855 C C . GLU A 1 631 ? -52.316 1.113 61.726 1.00 88.31 631 GLU A C 1
ATOM 4857 O O . GLU A 1 631 ? -51.900 0.570 60.699 1.00 88.31 631 GLU A O 1
ATOM 4862 N N . VAL A 1 632 ? -53.324 1.989 61.716 1.00 89.25 632 VAL A N 1
ATOM 4863 C CA . VAL A 1 632 ? -53.943 2.492 60.485 1.00 89.25 632 VAL A CA 1
ATOM 4864 C C . VAL A 1 632 ? -53.009 3.525 59.857 1.00 89.25 632 VAL A C 1
ATOM 4866 O O . VAL A 1 632 ? -52.759 4.582 60.433 1.00 89.25 632 VAL A O 1
ATOM 4869 N N . VAL A 1 633 ? -52.478 3.204 58.678 1.00 86.81 633 VAL A N 1
ATOM 4870 C CA . VAL A 1 633 ? -51.552 4.064 57.932 1.00 86.81 633 VAL A CA 1
ATOM 4871 C C . VAL A 1 633 ? -52.315 5.167 57.198 1.00 86.81 633 VAL A C 1
ATOM 4873 O O . VAL A 1 633 ? -51.887 6.319 57.245 1.00 86.81 633 VAL A O 1
ATOM 4876 N N . VAL A 1 634 ? -53.444 4.808 56.574 1.00 86.69 634 VAL A N 1
ATOM 4877 C CA . VAL A 1 634 ? -54.443 5.710 55.968 1.00 86.69 634 VAL A CA 1
ATOM 4878 C C . VAL A 1 634 ? -55.843 5.115 56.147 1.00 86.69 634 VAL A C 1
ATOM 4880 O O . VAL A 1 634 ? -55.988 3.890 56.087 1.00 86.69 634 VAL A O 1
ATOM 4883 N N . ALA A 1 635 ? -56.865 5.943 56.367 1.00 84.75 635 ALA A N 1
ATOM 4884 C CA . ALA A 1 635 ? -58.253 5.496 56.474 1.00 84.75 635 ALA A CA 1
ATOM 4885 C C . ALA A 1 635 ? -59.037 5.725 55.172 1.00 84.75 635 ALA A C 1
ATOM 4887 O O . ALA A 1 635 ? -58.753 6.638 54.396 1.00 84.75 635 ALA A O 1
ATOM 4888 N N . GLU A 1 636 ? -60.047 4.888 54.932 1.00 82.88 636 GLU A N 1
ATOM 4889 C CA . GLU A 1 636 ? -60.997 5.087 53.834 1.00 82.88 636 GLU A CA 1
ATOM 4890 C C . GLU A 1 636 ? -61.680 6.459 53.972 1.00 82.88 636 GLU A C 1
ATOM 4892 O O . GLU A 1 636 ? -62.189 6.808 55.038 1.00 82.88 636 GLU A O 1
ATOM 4897 N N . GLY A 1 637 ? -61.685 7.241 52.891 1.00 77.06 637 GLY A N 1
ATOM 4898 C CA . GLY A 1 637 ? -62.217 8.605 52.870 1.00 77.06 637 GLY A CA 1
ATOM 4899 C C . GLY A 1 637 ? -61.217 9.703 53.252 1.00 77.06 637 GLY A C 1
ATOM 4900 O O . GLY A 1 637 ? -61.541 10.880 53.077 1.00 77.06 637 GLY A O 1
ATOM 4901 N N . ASP A 1 638 ? -60.005 9.362 53.705 1.00 81.56 638 ASP A N 1
ATOM 4902 C CA . ASP A 1 638 ? -58.950 10.356 53.925 1.00 81.56 638 ASP A CA 1
ATOM 4903 C C . ASP A 1 638 ? -58.491 10.975 52.590 1.00 81.56 638 ASP A C 1
ATOM 4905 O O . ASP A 1 638 ? -58.444 10.286 51.565 1.00 81.56 638 ASP A O 1
ATOM 4909 N N . PRO A 1 639 ? -58.111 12.265 52.562 1.00 77.00 639 PRO A N 1
ATOM 4910 C CA . PRO A 1 639 ? -57.556 12.883 51.362 1.00 77.00 639 PRO A CA 1
ATOM 4911 C C . PRO A 1 639 ? -56.211 12.244 50.980 1.00 77.00 639 PRO A C 1
ATOM 4913 O O . PRO A 1 639 ? -55.340 12.061 51.834 1.00 77.00 639 PRO A O 1
ATOM 4916 N N . GLY A 1 640 ? -56.013 11.964 49.685 1.00 74.88 640 GLY A N 1
ATOM 4917 C CA . GLY A 1 640 ? -54.777 11.376 49.156 1.00 74.88 640 GLY A CA 1
ATOM 4918 C C . GLY A 1 640 ? -53.559 12.272 49.377 1.00 74.88 640 GLY A C 1
ATOM 4919 O O . GLY A 1 640 ? -53.314 13.179 48.587 1.00 74.88 640 GLY A O 1
ATOM 4920 N N . SER A 1 641 ? -52.798 12.047 50.446 1.00 76.94 641 SER A N 1
ATOM 4921 C CA . SER A 1 641 ? -51.739 12.969 50.897 1.00 76.94 641 SER A CA 1
ATOM 4922 C C . SER A 1 641 ? -50.313 12.500 50.586 1.00 76.94 641 SER A C 1
ATOM 4924 O O . SER A 1 641 ? -49.417 13.336 50.436 1.00 76.94 641 SER A O 1
ATOM 4926 N N . ALA A 1 642 ? -50.101 11.191 50.439 1.00 81.56 642 ALA A N 1
ATOM 4927 C CA . ALA A 1 642 ? -48.796 10.606 50.154 1.00 81.56 642 ALA A CA 1
ATOM 4928 C C . ALA A 1 642 ? -48.910 9.226 49.486 1.00 81.56 642 ALA A C 1
ATOM 4930 O O . ALA A 1 642 ? -49.949 8.566 49.533 1.00 81.56 642 ALA A O 1
ATOM 4931 N N . PHE A 1 643 ? -47.811 8.813 48.862 1.00 83.12 643 PHE A N 1
ATOM 4932 C CA . PHE A 1 643 ? -47.600 7.512 48.239 1.00 83.12 643 PHE A CA 1
ATOM 4933 C C . PHE A 1 643 ? -46.703 6.648 49.134 1.00 83.12 643 PHE A C 1
ATOM 4935 O O . PHE A 1 643 ? -45.707 7.151 49.667 1.00 83.12 643 PHE A O 1
ATOM 4942 N N . TYR A 1 644 ? -47.029 5.359 49.283 1.00 86.31 644 TYR A N 1
ATOM 4943 C CA . TYR A 1 644 ? -46.354 4.458 50.221 1.00 86.31 644 TYR A CA 1
ATOM 4944 C C . TYR A 1 644 ? -45.780 3.210 49.537 1.00 86.31 644 TYR A C 1
ATOM 4946 O O . TYR A 1 644 ? -46.459 2.544 48.757 1.00 86.31 644 TYR A O 1
ATOM 4954 N N . LEU A 1 645 ? -44.539 2.862 49.891 1.00 84.94 645 LEU A N 1
ATOM 4955 C CA . LEU A 1 645 ? -43.816 1.657 49.458 1.00 84.94 645 LEU A CA 1
ATOM 4956 C C . LEU A 1 645 ? -43.554 0.747 50.663 1.00 84.94 645 LEU A C 1
ATOM 4958 O O . LEU A 1 645 ? -42.985 1.201 51.659 1.00 84.94 645 LEU A O 1
ATOM 4962 N N . VAL A 1 646 ? -43.916 -0.534 50.584 1.00 87.81 646 VAL A N 1
ATOM 4963 C CA . VAL A 1 646 ? -43.721 -1.492 51.681 1.00 87.81 646 VAL A CA 1
ATOM 4964 C C . VAL A 1 646 ? -42.316 -2.095 51.609 1.00 87.81 646 VAL A C 1
ATOM 4966 O O . VAL A 1 646 ? -42.033 -2.925 50.751 1.00 87.81 646 VAL A O 1
ATOM 4969 N N . ARG A 1 647 ? -41.413 -1.692 52.516 1.00 85.31 647 ARG A N 1
ATOM 4970 C CA . ARG A 1 647 ? -40.030 -2.217 52.577 1.00 85.31 647 ARG A CA 1
ATOM 4971 C C . ARG A 1 647 ? -39.968 -3.588 53.236 1.00 85.31 647 ARG A C 1
ATOM 4973 O O . ARG A 1 647 ? -39.253 -4.473 52.785 1.00 85.31 647 ARG A O 1
ATOM 4980 N N . SER A 1 648 ? -40.678 -3.742 54.348 1.00 81.94 648 SER A N 1
ATOM 4981 C CA . SER A 1 648 ? -40.771 -4.997 55.092 1.00 81.94 648 SER A CA 1
ATOM 4982 C C . SER A 1 648 ? -42.014 -5.002 55.980 1.00 81.94 648 SER A C 1
ATOM 4984 O O . SER A 1 648 ? -42.454 -3.944 56.430 1.00 81.94 648 SER A O 1
ATOM 4986 N N . GLY A 1 649 ? -42.576 -6.183 56.243 1.00 85.19 649 GLY A N 1
ATOM 4987 C CA . GLY A 1 649 ? -43.878 -6.338 56.906 1.00 85.19 649 GLY A CA 1
ATOM 4988 C C . GLY A 1 649 ? -45.017 -6.491 55.896 1.00 85.19 649 GLY A C 1
ATOM 4989 O O . GLY A 1 649 ? -44.768 -6.808 54.731 1.00 85.19 649 GLY A O 1
ATOM 4990 N N . ALA A 1 650 ? -46.258 -6.298 56.343 1.00 83.62 650 ALA A N 1
ATOM 4991 C CA . ALA A 1 650 ? -47.439 -6.424 55.496 1.00 83.62 650 ALA A CA 1
ATOM 4992 C C . ALA A 1 650 ? -48.501 -5.374 55.847 1.00 83.62 650 ALA A C 1
ATOM 4994 O O . ALA A 1 650 ? -48.652 -4.989 57.003 1.00 83.62 650 ALA A O 1
ATOM 4995 N N . VAL A 1 651 ? -49.269 -4.929 54.855 1.00 88.81 651 VAL A N 1
ATOM 4996 C CA . VAL A 1 651 ? -50.369 -3.969 55.025 1.00 88.81 651 VAL A CA 1
ATOM 4997 C C . VAL A 1 651 ? -51.642 -4.571 54.455 1.00 88.81 651 VAL A C 1
ATOM 4999 O O . VAL A 1 651 ? -51.661 -5.016 53.315 1.00 88.81 651 VAL A O 1
ATOM 5002 N N . THR A 1 652 ? -52.722 -4.590 55.228 1.00 87.44 652 THR A N 1
ATOM 5003 C CA . THR A 1 652 ? -54.025 -5.074 54.763 1.00 87.44 652 THR A CA 1
ATOM 5004 C C . THR A 1 652 ? -54.929 -3.904 54.401 1.00 87.44 652 THR A C 1
ATOM 5006 O O . THR A 1 652 ? -55.123 -2.997 55.210 1.00 87.44 652 THR A O 1
ATOM 5009 N N . LEU A 1 653 ? -55.477 -3.940 53.187 1.00 84.88 653 LEU A N 1
ATOM 5010 C CA . LEU A 1 653 ? -56.461 -2.999 52.670 1.00 84.88 653 LEU A CA 1
ATOM 5011 C C . LEU A 1 653 ? -57.878 -3.542 52.896 1.00 84.88 653 LEU A C 1
ATOM 5013 O O . LEU A 1 653 ? -58.212 -4.636 52.431 1.00 84.88 653 LEU A O 1
ATOM 5017 N N . THR A 1 654 ? -58.716 -2.768 53.584 1.00 80.25 654 THR A N 1
ATOM 5018 C CA . THR A 1 654 ? -60.128 -3.079 53.856 1.00 80.25 654 THR A CA 1
ATOM 5019 C C . THR A 1 654 ? -61.040 -1.983 53.300 1.00 80.25 654 THR A C 1
ATOM 5021 O O . THR A 1 654 ? -60.757 -0.798 53.458 1.00 80.25 654 THR A O 1
ATOM 5024 N N . GLN A 1 655 ? -62.135 -2.371 52.639 1.00 78.25 655 GLN A N 1
ATOM 5025 C CA . GLN A 1 655 ? -63.162 -1.453 52.126 1.00 78.25 655 GLN A CA 1
ATOM 5026 C C . GLN A 1 655 ? -64.489 -1.703 52.833 1.00 78.25 655 GLN A C 1
ATOM 5028 O O . GLN A 1 655 ? -64.876 -2.851 53.040 1.00 78.25 655 GLN A O 1
ATOM 5033 N N . THR A 1 656 ? -65.206 -0.636 53.168 1.00 66.00 656 THR A N 1
ATOM 5034 C CA . THR A 1 656 ? -66.414 -0.717 54.002 1.00 66.00 656 THR A CA 1
ATOM 5035 C C . THR A 1 656 ? -67.641 -1.256 53.241 1.00 66.00 656 THR A C 1
ATOM 5037 O O . THR A 1 656 ? -68.569 -1.758 53.869 1.00 66.00 656 THR A O 1
ATOM 5040 N N . CYS A 1 657 ? -67.658 -1.192 51.898 1.00 54.25 657 CYS A N 1
ATOM 5041 C CA . CYS A 1 657 ? -68.830 -1.525 51.062 1.00 54.25 657 CYS A CA 1
ATOM 5042 C C . CYS A 1 657 ? -68.615 -2.637 50.010 1.00 54.25 657 CYS A C 1
ATOM 5044 O O . CYS A 1 657 ? -69.481 -2.828 49.156 1.00 54.25 657 CYS A O 1
ATOM 5046 N N . ALA A 1 658 ? -67.495 -3.366 50.037 1.00 52.34 658 ALA A N 1
ATOM 5047 C CA . ALA A 1 658 ? -67.226 -4.461 49.101 1.00 52.34 658 ALA A CA 1
ATOM 5048 C C . ALA A 1 658 ? -67.277 -5.820 49.822 1.00 52.34 658 ALA A C 1
ATOM 5050 O O . ALA A 1 658 ? -66.502 -6.048 50.745 1.00 52.34 658 ALA A O 1
ATOM 5051 N N . ASP A 1 659 ? -68.118 -6.754 49.359 1.00 47.62 659 ASP A N 1
ATOM 5052 C CA . ASP A 1 659 ? -68.188 -8.155 49.840 1.00 47.62 659 ASP A CA 1
ATOM 5053 C C . ASP A 1 659 ? -66.957 -9.007 49.419 1.00 47.62 659 ASP A C 1
ATOM 5055 O O . ASP A 1 659 ? -67.034 -10.226 49.254 1.00 47.62 659 ASP A O 1
ATOM 5059 N N . GLY A 1 660 ? -65.805 -8.368 49.191 1.00 53.34 660 GLY A N 1
ATOM 5060 C CA . GLY A 1 660 ? -64.558 -9.005 48.772 1.00 53.34 660 GLY A CA 1
ATOM 5061 C C . GLY A 1 660 ? -63.623 -9.304 49.952 1.00 53.34 660 GLY A C 1
ATOM 5062 O O . GLY A 1 660 ? -63.640 -8.583 50.950 1.00 53.34 660 GLY A O 1
ATOM 5063 N N . PRO A 1 661 ? -62.778 -10.349 49.867 1.00 58.66 661 PRO A N 1
ATOM 5064 C CA . PRO A 1 661 ? -61.769 -10.612 50.887 1.00 58.66 661 PRO A CA 1
ATOM 5065 C C . PRO A 1 661 ? -60.759 -9.449 50.974 1.00 58.66 661 PRO A C 1
ATOM 5067 O O . PRO A 1 661 ? -60.409 -8.868 49.942 1.00 58.66 661 PRO A O 1
ATOM 5070 N N . PRO A 1 662 ? -60.265 -9.111 52.180 1.00 72.06 662 PRO A N 1
ATOM 5071 C CA . PRO A 1 662 ? -59.282 -8.049 52.362 1.00 72.06 662 PRO A CA 1
ATOM 5072 C C . PRO A 1 662 ? -57.987 -8.365 51.606 1.00 72.06 662 PRO A C 1
ATOM 5074 O O . PRO A 1 662 ? -57.510 -9.501 51.613 1.00 72.06 662 PRO A O 1
ATOM 5077 N N . ARG A 1 663 ? -57.413 -7.353 50.949 1.00 79.06 663 ARG A N 1
ATOM 5078 C CA . ARG A 1 663 ? -56.189 -7.502 50.149 1.00 79.06 663 ARG A CA 1
ATOM 5079 C C . ARG A 1 663 ? -54.976 -7.201 51.021 1.00 79.06 663 ARG A C 1
ATOM 5081 O O . ARG A 1 663 ? -54.849 -6.087 51.519 1.00 79.06 663 ARG A O 1
ATOM 5088 N N . THR A 1 664 ? -54.075 -8.162 51.185 1.00 83.00 664 THR A N 1
ATOM 5089 C CA . THR A 1 664 ? -52.811 -7.961 51.909 1.00 83.00 664 THR A CA 1
ATOM 5090 C C . THR A 1 664 ? -51.678 -7.682 50.925 1.00 83.00 664 THR A C 1
ATOM 5092 O O . THR A 1 664 ? -51.494 -8.428 49.968 1.00 83.00 664 THR A O 1
ATOM 5095 N N . LEU A 1 665 ? -50.942 -6.602 51.169 1.00 82.62 665 LEU A N 1
ATOM 5096 C CA . LEU A 1 665 ? -49.760 -6.158 50.438 1.00 82.62 665 LEU A CA 1
ATOM 5097 C C . LEU A 1 665 ? -48.507 -6.492 51.251 1.00 82.62 665 LEU A C 1
ATOM 5099 O O . LEU A 1 665 ? -48.476 -6.249 52.460 1.00 82.62 665 LEU A O 1
ATOM 5103 N N . GLY A 1 666 ? -47.498 -7.064 50.604 1.00 81.44 666 GLY A N 1
ATOM 5104 C CA . GLY A 1 666 ? -46.236 -7.475 51.213 1.00 81.44 666 GLY A CA 1
ATOM 5105 C C . GLY A 1 666 ? -45.067 -6.563 50.846 1.00 81.44 666 GLY A C 1
ATOM 5106 O O . GLY A 1 666 ? -45.224 -5.532 50.200 1.00 81.44 666 GLY A O 1
ATOM 5107 N N . ALA A 1 667 ? -43.863 -6.950 51.270 1.00 80.44 667 ALA A N 1
ATOM 5108 C CA . ALA A 1 667 ? -42.636 -6.264 50.875 1.00 80.44 667 ALA A CA 1
ATOM 5109 C C . ALA A 1 667 ? -42.481 -6.245 49.341 1.00 80.44 667 ALA A C 1
ATOM 5111 O O . ALA A 1 667 ? -42.599 -7.290 48.705 1.00 80.44 667 ALA A O 1
ATOM 5112 N N . GLY A 1 668 ? -42.202 -5.073 48.767 1.00 72.88 668 GLY A N 1
ATOM 5113 C CA . GLY A 1 668 ? -42.143 -4.858 47.314 1.00 72.88 668 GLY A CA 1
ATOM 5114 C C . GLY A 1 668 ? -43.442 -4.317 46.698 1.00 72.88 668 GLY A C 1
ATOM 5115 O O . GLY A 1 668 ? -43.412 -3.822 45.571 1.00 72.88 668 GLY A O 1
ATOM 5116 N N . ASP A 1 669 ? -44.554 -4.332 47.441 1.00 77.44 669 ASP A N 1
ATOM 5117 C CA . ASP A 1 669 ? -45.825 -3.738 47.018 1.00 77.44 669 ASP A CA 1
ATOM 5118 C C . ASP A 1 669 ? -45.933 -2.250 47.409 1.00 77.44 669 ASP A C 1
ATOM 5120 O O . ASP A 1 669 ? -45.165 -1.717 48.221 1.00 77.44 669 ASP A O 1
ATOM 5124 N N . PHE A 1 670 ? -46.921 -1.561 46.835 1.00 83.56 670 PHE A N 1
ATOM 5125 C CA . PHE A 1 670 ? -47.197 -0.142 47.069 1.00 83.56 670 PHE A CA 1
ATOM 5126 C C . PHE A 1 670 ? -48.697 0.144 47.192 1.00 83.56 670 PHE A C 1
ATOM 5128 O O . PHE A 1 670 ? -49.525 -0.672 46.787 1.00 83.56 670 PHE A O 1
ATOM 5135 N N . PHE A 1 671 ? -49.047 1.303 47.758 1.00 82.56 671 PHE A N 1
ATOM 5136 C CA . PHE A 1 671 ? -50.431 1.782 47.833 1.00 82.56 671 PHE A CA 1
ATOM 5137 C C . PHE A 1 671 ? -50.517 3.313 47.954 1.00 82.56 671 PHE A C 1
ATOM 5139 O O . PHE A 1 671 ? -49.563 3.989 48.349 1.00 82.56 671 PHE A O 1
ATOM 5146 N N . GLY A 1 672 ? -51.699 3.858 47.656 1.00 75.31 672 GLY A N 1
ATOM 5147 C CA . GLY A 1 672 ? -52.007 5.291 47.758 1.00 75.31 672 GLY A CA 1
ATOM 5148 C C . GLY A 1 672 ? -51.886 6.060 46.439 1.00 75.31 672 GLY A C 1
ATOM 5149 O O . GLY A 1 672 ? -52.250 7.230 46.382 1.00 75.31 672 GLY A O 1
ATOM 5150 N N . GLU A 1 673 ? -51.453 5.405 45.360 1.00 72.38 673 GLU A N 1
ATOM 5151 C CA . GLU A 1 673 ? -51.327 5.975 44.016 1.00 72.38 673 GLU A CA 1
ATOM 5152 C C . GLU A 1 673 ? -52.668 6.424 43.434 1.00 72.38 673 GLU A C 1
ATOM 5154 O O . GLU A 1 673 ? -52.746 7.507 42.861 1.00 72.38 673 GLU A O 1
ATOM 5159 N N . SER A 1 674 ? -53.737 5.642 43.626 1.00 64.75 674 SER A N 1
ATOM 5160 C CA . SER A 1 674 ? -55.062 5.964 43.086 1.00 64.75 674 SER A CA 1
ATOM 5161 C C . SER A 1 674 ? -55.600 7.289 43.636 1.00 64.75 674 SER A C 1
ATOM 5163 O O . SER A 1 674 ? -56.135 8.100 42.885 1.00 64.75 674 SER A O 1
ATOM 5165 N N . ALA A 1 675 ? -55.402 7.547 44.933 1.00 67.56 675 ALA A N 1
ATOM 5166 C CA . ALA A 1 675 ? -55.862 8.773 45.590 1.00 67.56 675 ALA A CA 1
ATOM 5167 C C . ALA A 1 675 ? -55.066 10.019 45.150 1.00 67.56 675 ALA A C 1
ATOM 5169 O O . ALA A 1 675 ? -55.568 11.140 45.200 1.00 67.56 675 ALA A O 1
ATOM 5170 N N . LEU A 1 676 ? -53.820 9.833 44.700 1.00 70.12 676 LEU A N 1
ATOM 5171 C CA . LEU A 1 676 ? -52.986 10.909 44.160 1.00 70.12 676 LEU A CA 1
ATOM 5172 C C . LEU A 1 676 ? -53.255 11.163 42.672 1.00 70.12 676 LEU A C 1
ATOM 5174 O O . LEU A 1 676 ? -53.298 12.312 42.250 1.00 70.12 676 LEU A O 1
ATOM 5178 N N . LEU A 1 677 ? -53.462 10.108 41.878 1.00 64.25 677 LEU A N 1
ATOM 5179 C CA . LEU A 1 677 ? -53.637 10.206 40.425 1.00 64.25 677 LEU A CA 1
ATOM 5180 C C . LEU A 1 677 ? -55.029 10.669 39.997 1.00 64.25 677 LEU A C 1
ATOM 5182 O O . LEU A 1 677 ? -55.153 11.363 38.988 1.00 64.25 677 LEU A O 1
ATOM 5186 N N . HIS A 1 678 ? -56.064 10.271 40.736 1.00 60.84 678 HIS A N 1
ATOM 5187 C CA . HIS A 1 678 ? -57.453 10.620 40.430 1.00 60.84 678 HIS A CA 1
ATOM 5188 C C . HIS A 1 678 ? -57.960 11.827 41.230 1.00 60.84 678 HIS A C 1
ATOM 5190 O O . HIS A 1 678 ? -59.063 12.297 40.975 1.00 60.84 678 HIS A O 1
ATOM 5196 N N . ASP A 1 679 ? -57.143 12.353 42.150 1.00 68.69 679 ASP A N 1
ATOM 5197 C CA . ASP A 1 679 ? -57.512 13.402 43.111 1.00 68.69 679 ASP A CA 1
ATOM 5198 C C . ASP A 1 679 ? -58.801 13.071 43.892 1.00 68.69 679 ASP A C 1
ATOM 5200 O O . ASP A 1 679 ? -59.659 13.917 44.144 1.00 68.69 679 ASP A O 1
ATOM 5204 N N . GLU A 1 680 ? -58.931 11.798 44.272 1.00 74.69 680 GLU A N 1
ATOM 5205 C CA . GLU A 1 680 ? -60.059 11.241 45.019 1.00 74.69 680 GLU A CA 1
ATOM 5206 C C . GLU A 1 680 ? -59.620 10.817 46.437 1.00 74.69 680 GLU A C 1
ATOM 5208 O O . GLU A 1 680 ? -58.433 10.561 46.673 1.00 74.69 680 GLU A O 1
ATOM 5213 N N . PRO A 1 681 ? -60.544 10.732 47.414 1.00 77.31 681 PRO A N 1
ATOM 5214 C CA . PRO A 1 681 ? -60.245 10.173 48.732 1.00 77.31 681 PRO A CA 1
ATOM 5215 C C . PRO A 1 681 ? -59.757 8.717 48.657 1.00 77.31 681 PRO A C 1
ATOM 5217 O O . PRO A 1 681 ? -60.092 7.984 47.727 1.00 77.31 681 PRO A O 1
ATOM 5220 N N . HIS A 1 682 ? -59.000 8.265 49.659 1.00 78.50 682 HIS A N 1
ATOM 5221 C CA . HIS A 1 682 ? -58.540 6.878 49.737 1.00 78.50 682 HIS A CA 1
ATOM 5222 C C . HIS A 1 682 ? -59.725 5.902 49.706 1.00 78.50 682 HIS A C 1
ATOM 5224 O O . HIS A 1 682 ? -60.593 5.926 50.576 1.00 78.50 682 HIS A O 1
ATOM 5230 N N . ALA A 1 683 ? -59.733 5.011 48.714 1.00 71.75 683 ALA A N 1
ATOM 5231 C CA . ALA A 1 683 ? -60.817 4.056 48.487 1.00 71.75 683 ALA A CA 1
ATOM 5232 C C . ALA A 1 683 ? -60.836 2.875 49.474 1.00 71.75 683 ALA A C 1
ATOM 5234 O O . ALA A 1 683 ? -61.738 2.049 49.403 1.00 71.75 683 ALA A O 1
ATOM 5235 N N . ALA A 1 684 ? -59.825 2.734 50.336 1.00 80.69 684 ALA A N 1
ATOM 5236 C CA . ALA A 1 684 ? -59.698 1.650 51.307 1.00 80.69 684 ALA A CA 1
ATOM 5237 C C . ALA A 1 684 ? -58.879 2.104 52.523 1.00 80.69 684 ALA A C 1
ATOM 5239 O O . ALA A 1 684 ? -57.991 2.948 52.398 1.00 80.69 684 ALA A O 1
ATOM 5240 N N . THR A 1 685 ? -59.137 1.495 53.680 1.00 86.81 685 THR A N 1
ATOM 5241 C CA . THR A 1 685 ? -58.335 1.659 54.898 1.00 86.81 685 THR A CA 1
ATOM 5242 C C . THR A 1 685 ? -57.124 0.732 54.841 1.00 86.81 685 THR A C 1
ATOM 5244 O O . THR A 1 685 ? -57.282 -0.471 54.650 1.00 86.81 685 THR A O 1
ATOM 5247 N N . ALA A 1 686 ? -55.919 1.266 55.035 1.00 88.56 686 ALA A N 1
ATOM 5248 C CA . ALA A 1 686 ? -54.672 0.506 55.050 1.00 88.56 686 ALA A CA 1
ATOM 5249 C C . ALA A 1 686 ? -54.173 0.312 56.486 1.00 88.56 686 ALA A C 1
ATOM 5251 O O . ALA A 1 686 ? -53.844 1.283 57.167 1.00 88.56 686 ALA A O 1
ATOM 5252 N N . THR A 1 687 ? -54.089 -0.938 56.943 1.00 89.94 687 THR A N 1
ATOM 5253 C CA . THR A 1 687 ? -53.685 -1.284 58.317 1.00 89.94 687 THR A CA 1
ATOM 5254 C C . THR A 1 687 ? -52.431 -2.153 58.319 1.00 89.94 687 THR A C 1
ATOM 5256 O O . THR A 1 687 ? -52.373 -3.165 57.623 1.00 89.94 687 THR A O 1
ATOM 5259 N N . SER A 1 688 ? -51.425 -1.768 59.102 1.00 90.44 688 SER A N 1
ATOM 5260 C CA . SER A 1 688 ? -50.174 -2.515 59.286 1.00 90.44 688 SER A CA 1
ATOM 5261 C C . SER A 1 688 ? -50.408 -3.852 60.003 1.00 90.44 688 SER A C 1
ATOM 5263 O O . SER A 1 688 ? -51.170 -3.916 60.965 1.00 90.44 688 SER A O 1
ATOM 5265 N N . VAL A 1 689 ? -49.717 -4.907 59.563 1.00 83.31 689 VAL A N 1
ATOM 5266 C CA . VAL A 1 689 ? -49.759 -6.263 60.127 1.00 83.31 689 VAL A CA 1
ATOM 5267 C C . VAL A 1 689 ? -48.338 -6.714 60.472 1.00 83.31 689 VAL A C 1
ATOM 5269 O O . VAL A 1 689 ? -47.477 -6.824 59.601 1.00 83.31 689 VAL A O 1
ATOM 5272 N N . GLY A 1 690 ? -48.087 -7.003 61.749 1.00 72.88 690 GLY A N 1
ATOM 5273 C CA . GLY A 1 690 ? -46.822 -7.564 62.236 1.00 72.88 690 GLY A CA 1
ATOM 5274 C C . GLY A 1 690 ? -45.645 -6.583 62.310 1.00 72.88 690 GLY A C 1
ATOM 5275 O O . GLY A 1 690 ? -44.500 -7.026 62.339 1.00 72.88 690 GLY A O 1
ATOM 5276 N N . GLY A 1 691 ? -45.913 -5.273 62.370 1.00 77.25 691 GLY A N 1
ATOM 5277 C CA . GLY A 1 691 ? -44.897 -4.215 62.384 1.00 77.25 691 GLY A CA 1
ATOM 5278 C C . GLY A 1 691 ? -44.285 -3.988 60.999 1.00 77.25 691 GLY A C 1
ATOM 5279 O O . GLY A 1 691 ? -43.541 -4.821 60.488 1.00 77.25 691 GLY A O 1
ATOM 5280 N N . THR A 1 692 ? -44.571 -2.835 60.394 1.00 87.62 692 THR A N 1
ATOM 5281 C CA . THR A 1 692 ? -44.283 -2.586 58.973 1.00 87.62 692 THR A CA 1
ATOM 5282 C C . THR A 1 692 ? -43.343 -1.402 58.799 1.00 87.62 692 THR A C 1
ATOM 5284 O O . THR A 1 692 ? -43.507 -0.363 59.437 1.00 87.62 692 THR A O 1
ATOM 5287 N N . ARG A 1 693 ? -42.353 -1.531 57.914 1.00 89.75 693 ARG A N 1
ATOM 5288 C CA . ARG A 1 693 ? -41.494 -0.423 57.481 1.00 89.75 693 ARG A CA 1
ATOM 5289 C C . ARG A 1 693 ? -41.917 0.037 56.098 1.00 89.75 693 ARG A C 1
ATOM 5291 O O . ARG A 1 693 ? -41.995 -0.759 55.167 1.00 89.75 693 ARG A O 1
ATOM 5298 N N . LEU A 1 694 ? -42.136 1.336 55.973 1.00 88.25 694 LEU A N 1
ATOM 5299 C CA . LEU A 1 694 ? -42.603 1.994 54.767 1.00 88.25 694 LEU A CA 1
ATOM 5300 C C . LEU A 1 694 ? -41.592 3.050 54.312 1.00 88.25 694 LEU A C 1
ATOM 5302 O O . LEU A 1 694 ? -40.885 3.651 55.129 1.00 88.25 694 LEU A O 1
ATOM 5306 N N . TRP A 1 695 ? -41.558 3.311 53.010 1.00 89.00 695 TRP A N 1
ATOM 5307 C CA . TRP A 1 695 ? -41.119 4.604 52.497 1.00 89.00 695 TRP A CA 1
ATOM 5308 C C . TRP A 1 695 ? -42.326 5.439 52.094 1.00 89.00 695 TRP A C 1
ATOM 5310 O O . TRP A 1 695 ? -43.248 4.938 51.459 1.00 89.00 695 TRP A O 1
ATOM 5320 N N . GLU A 1 696 ? -42.297 6.710 52.474 1.00 88.19 696 GLU A N 1
ATOM 5321 C CA . GLU A 1 696 ? -43.336 7.697 52.209 1.00 88.19 696 GLU A CA 1
ATOM 5322 C C . GLU A 1 696 ? -42.805 8.771 51.254 1.00 88.19 696 GLU A C 1
ATOM 5324 O O . GLU A 1 696 ? -41.699 9.294 51.445 1.00 88.19 696 GLU A O 1
ATOM 5329 N N . LEU A 1 697 ? -43.608 9.098 50.242 1.00 83.38 697 LEU A N 1
ATOM 5330 C CA . LEU A 1 697 ? -43.378 10.191 49.302 1.00 83.38 697 LEU A CA 1
ATOM 5331 C C . LEU A 1 697 ? -44.591 11.130 49.315 1.00 83.38 697 LEU A C 1
ATOM 5333 O O . LEU A 1 697 ? -45.695 10.717 48.967 1.00 83.38 697 LEU A O 1
ATOM 5337 N N . ASP A 1 698 ? -44.403 12.383 49.732 1.00 82.12 698 ASP A N 1
ATOM 5338 C CA . ASP A 1 698 ? -45.501 13.356 49.828 1.00 82.12 698 ASP A CA 1
ATOM 5339 C C . ASP A 1 698 ? -46.058 13.762 48.451 1.00 82.12 698 ASP A C 1
ATOM 5341 O O . ASP A 1 698 ? -45.342 13.701 47.454 1.00 82.12 698 ASP A O 1
ATOM 5345 N N . ARG A 1 699 ? -47.323 14.212 48.393 1.00 76.94 699 ARG A N 1
ATOM 5346 C CA . ARG A 1 699 ? -48.001 14.626 47.145 1.00 76.94 699 ARG A CA 1
ATOM 5347 C C . ARG A 1 699 ? -47.188 15.632 46.319 1.00 76.94 699 ARG A C 1
ATOM 5349 O O . ARG A 1 699 ? -47.023 15.437 45.121 1.00 76.94 699 ARG A O 1
ATOM 5356 N N . THR A 1 700 ? -46.645 16.680 46.942 1.00 72.38 700 THR A N 1
ATOM 5357 C CA . THR A 1 700 ? -45.888 17.721 46.221 1.00 72.38 700 THR A CA 1
ATOM 5358 C C . THR A 1 700 ? -44.632 17.173 45.551 1.00 72.38 700 THR A C 1
ATOM 5360 O O . THR A 1 700 ? -44.302 17.554 44.432 1.00 72.38 700 THR A O 1
ATOM 5363 N N . THR A 1 701 ? -43.951 16.249 46.222 1.00 69.00 701 THR A N 1
ATOM 5364 C CA . THR A 1 701 ? -42.735 15.610 45.732 1.00 69.00 701 THR A CA 1
ATOM 5365 C C . THR A 1 701 ? -43.064 14.483 44.758 1.00 69.00 701 THR A C 1
ATOM 5367 O O . THR A 1 701 ? -42.329 14.289 43.795 1.00 69.00 701 THR A O 1
ATOM 5370 N N . PHE A 1 702 ? -44.181 13.777 44.950 1.00 70.50 702 PHE A N 1
ATOM 5371 C CA . PHE A 1 702 ? -44.720 12.801 44.007 1.00 70.50 702 PHE A CA 1
ATOM 5372 C C . PHE A 1 702 ? -45.031 13.471 42.664 1.00 70.50 702 PHE A C 1
ATOM 5374 O O . PHE A 1 702 ? -44.489 13.042 41.652 1.00 70.50 702 PHE A O 1
ATOM 5381 N N . ASP A 1 703 ? -45.782 14.575 42.651 1.00 65.50 703 ASP A N 1
ATOM 5382 C CA . ASP A 1 703 ? -46.121 15.304 41.423 1.00 65.50 703 ASP A CA 1
ATOM 5383 C C . ASP A 1 703 ? -44.875 15.858 40.715 1.00 65.50 703 ASP A C 1
ATOM 5385 O O . ASP A 1 703 ? -44.738 15.712 39.498 1.00 65.50 703 ASP A O 1
ATOM 5389 N N . ASP A 1 704 ? -43.929 16.435 41.466 1.00 62.06 704 ASP A N 1
ATOM 5390 C CA . ASP A 1 704 ? -42.681 16.978 40.918 1.00 62.06 704 ASP A CA 1
ATOM 5391 C C . ASP A 1 704 ? -41.752 15.886 40.365 1.00 62.06 704 ASP A C 1
ATOM 5393 O O . ASP A 1 704 ? -41.139 16.064 39.310 1.00 62.06 704 ASP A O 1
ATOM 5397 N N . VAL A 1 705 ? -41.616 14.751 41.054 1.00 60.47 705 VAL A N 1
ATOM 5398 C CA . VAL A 1 705 ? -40.733 13.653 40.632 1.00 60.47 705 VAL A CA 1
ATOM 5399 C C . VAL A 1 705 ? -41.362 12.869 39.480 1.00 60.47 705 VAL A C 1
ATOM 5401 O O . VAL A 1 705 ? -40.675 12.584 38.497 1.00 60.47 705 VAL A O 1
ATOM 5404 N N . VAL A 1 706 ? -42.666 12.588 39.553 1.00 58.31 706 VAL A N 1
ATOM 5405 C CA . VAL A 1 706 ? -43.428 11.907 38.502 1.00 58.31 706 VAL A CA 1
ATOM 5406 C C . VAL A 1 706 ? -43.497 12.794 37.258 1.00 58.31 706 VAL A C 1
ATOM 5408 O O . VAL A 1 706 ? -42.949 12.397 36.242 1.00 58.31 706 VAL A O 1
ATOM 5411 N N . CYS A 1 707 ? -44.018 14.026 37.301 1.00 50.12 707 CYS A N 1
ATOM 5412 C CA . CYS A 1 707 ? -44.201 14.842 36.086 1.00 50.12 707 CYS A CA 1
ATOM 5413 C C . CYS A 1 707 ? -42.897 15.306 35.413 1.00 50.12 707 CYS A C 1
ATOM 5415 O O . CYS A 1 707 ? -42.868 15.507 34.196 1.00 50.12 707 CYS A O 1
ATOM 5417 N N . ARG A 1 708 ? -41.818 15.534 36.174 1.00 43.41 708 ARG A N 1
ATOM 5418 C CA . ARG A 1 708 ? -40.602 16.186 35.650 1.00 43.41 708 ARG A CA 1
ATOM 5419 C C . ARG A 1 708 ? -39.571 15.206 35.101 1.00 43.41 708 ARG A C 1
ATOM 5421 O O . ARG A 1 708 ? -38.782 15.589 34.237 1.00 43.41 708 ARG A O 1
ATOM 5428 N N . TYR A 1 709 ? -39.564 13.966 35.589 1.00 47.50 709 TYR A N 1
ATOM 5429 C CA . TYR A 1 709 ? -38.552 12.970 35.224 1.00 47.50 709 TYR A CA 1
ATOM 5430 C C . TYR A 1 709 ? -39.118 11.744 34.520 1.00 47.50 709 TYR A C 1
ATOM 5432 O O . TYR A 1 709 ? -38.385 11.089 33.774 1.00 47.50 709 TYR A O 1
ATOM 5440 N N . PHE A 1 710 ? -40.408 11.459 34.689 1.00 49.81 710 PHE A N 1
ATOM 5441 C CA . PHE A 1 710 ? -41.001 10.231 34.202 1.00 49.81 710 PHE A CA 1
ATOM 5442 C C . PHE A 1 710 ? -42.321 10.526 33.475 1.00 49.81 710 PHE A C 1
ATOM 5444 O O . PHE A 1 710 ? -43.279 10.999 34.063 1.00 49.81 710 PHE A O 1
ATOM 5451 N N . GLY A 1 711 ? -42.449 10.212 32.187 1.00 44.75 711 GLY A N 1
ATOM 5452 C CA . GLY A 1 711 ? -43.748 10.252 31.486 1.00 44.75 711 GLY A CA 1
ATOM 5453 C C . GLY A 1 711 ? -44.746 9.182 31.979 1.00 44.75 711 GLY A C 1
ATOM 5454 O O . GLY A 1 711 ? -45.357 8.499 31.166 1.00 44.75 711 GLY A O 1
ATOM 5455 N N . LEU A 1 712 ? -44.860 8.977 33.296 1.00 43.00 712 LEU A N 1
ATOM 5456 C CA . LEU A 1 712 ? -45.513 7.866 33.997 1.00 43.00 712 LEU A CA 1
ATOM 5457 C C . LEU A 1 712 ? -47.035 7.998 34.106 1.00 43.00 712 LEU A C 1
ATOM 5459 O O . LEU A 1 712 ? -47.673 7.032 34.521 1.00 43.00 712 LEU A O 1
ATOM 5463 N N . SER A 1 713 ? -47.642 9.112 33.674 1.00 42.72 713 SER A N 1
ATOM 5464 C CA . SER A 1 713 ? -49.109 9.209 33.589 1.00 42.72 713 SER A CA 1
ATOM 5465 C C . SER A 1 713 ? -49.706 8.087 32.731 1.00 42.72 713 SER A C 1
ATOM 5467 O O . SER A 1 713 ? -50.824 7.650 32.984 1.00 42.72 713 SER A O 1
ATOM 5469 N N . HIS A 1 714 ? -48.936 7.570 31.767 1.00 39.19 714 HIS A N 1
ATOM 5470 C CA . HIS A 1 714 ? -49.343 6.469 30.902 1.00 39.19 714 HIS A CA 1
ATOM 5471 C C . HIS A 1 714 ? -49.063 5.075 31.484 1.00 39.19 714 HIS A C 1
ATOM 5473 O O . HIS A 1 714 ? -49.825 4.165 31.197 1.00 39.19 714 HIS A O 1
ATOM 5479 N N . ALA A 1 715 ? -48.008 4.880 32.286 1.00 38.97 715 ALA A N 1
ATOM 5480 C CA . ALA A 1 715 ? -47.615 3.552 32.783 1.00 38.97 715 ALA A CA 1
ATOM 5481 C C . ALA A 1 715 ? -48.403 3.126 34.030 1.00 38.97 715 ALA A C 1
ATOM 5483 O O . ALA A 1 715 ? -48.763 1.959 34.158 1.00 38.97 715 ALA A O 1
ATOM 5484 N N . VAL A 1 716 ? -48.726 4.076 34.918 1.00 43.22 716 VAL A N 1
ATOM 5485 C CA . VAL A 1 716 ? -49.563 3.780 36.091 1.00 43.22 716 VAL A CA 1
ATOM 5486 C C . VAL A 1 716 ? -51.029 3.584 35.677 1.00 43.22 716 VAL A C 1
ATOM 5488 O O . VAL A 1 716 ? -51.681 2.675 36.180 1.00 43.22 716 VAL A O 1
ATOM 5491 N N . ARG A 1 717 ? -51.512 4.328 34.664 1.00 42.91 717 ARG A N 1
ATOM 5492 C CA . ARG A 1 717 ? -52.802 4.049 33.995 1.00 42.91 717 ARG A CA 1
ATOM 5493 C C . ARG A 1 717 ? -52.785 2.731 33.217 1.00 42.91 717 ARG A C 1
ATOM 5495 O O . ARG A 1 717 ? -53.734 1.967 33.320 1.00 42.91 717 ARG A O 1
ATOM 5502 N N . ALA A 1 718 ? -51.696 2.425 32.505 1.00 37.94 718 ALA A N 1
ATOM 5503 C CA . ALA A 1 718 ? -51.569 1.183 31.744 1.00 37.94 718 ALA A CA 1
ATOM 5504 C C . ALA A 1 718 ? -51.527 -0.069 32.625 1.00 37.94 718 ALA A C 1
ATOM 5506 O O . ALA A 1 718 ? -51.974 -1.100 32.159 1.00 37.94 718 ALA A O 1
ATOM 5507 N N . SER A 1 719 ? -51.039 -0.012 33.868 1.00 38.12 719 SER A N 1
ATOM 5508 C CA . SER A 1 719 ? -51.084 -1.168 34.781 1.00 38.12 719 SER A CA 1
ATOM 5509 C C . SER A 1 719 ? -52.522 -1.501 35.213 1.00 38.12 719 SER A C 1
ATOM 5511 O O . SER A 1 719 ? -52.926 -2.660 35.189 1.00 38.12 719 SER A O 1
ATOM 5513 N N . ALA A 1 720 ? -53.333 -0.476 35.505 1.00 40.47 720 ALA A N 1
ATOM 5514 C CA . ALA A 1 720 ? -54.754 -0.641 35.823 1.00 40.47 720 ALA A CA 1
ATOM 5515 C C . ALA A 1 720 ? -55.595 -1.060 34.596 1.00 40.47 720 ALA A C 1
ATOM 5517 O O . ALA A 1 720 ? -56.503 -1.876 34.721 1.00 40.47 720 ALA A O 1
ATOM 5518 N N . GLU A 1 721 ? -55.268 -0.547 33.404 1.00 37.53 721 GLU A N 1
ATOM 5519 C CA . GLU A 1 721 ? -55.929 -0.899 32.136 1.00 37.53 721 GLU A CA 1
ATOM 5520 C C . GLU A 1 721 ? -55.429 -2.251 31.554 1.00 37.53 721 GLU A C 1
ATOM 5522 O O . GLU A 1 721 ? -56.164 -2.919 30.825 1.00 37.53 721 GLU A O 1
ATOM 5527 N N . ALA A 1 722 ? -54.209 -2.706 31.884 1.00 33.44 722 ALA A N 1
ATOM 5528 C CA . ALA A 1 722 ? -53.621 -3.967 31.404 1.00 33.44 722 ALA A CA 1
ATOM 5529 C C . ALA A 1 722 ? -54.249 -5.214 32.037 1.00 33.44 722 ALA A C 1
ATOM 5531 O O . ALA A 1 722 ? -54.376 -6.221 31.344 1.00 33.44 722 ALA A O 1
ATOM 5532 N N . ASP A 1 723 ? -54.701 -5.151 33.291 1.00 36.53 723 ASP A N 1
ATOM 5533 C CA . ASP A 1 723 ? -55.450 -6.249 33.926 1.00 36.53 723 ASP A CA 1
ATOM 5534 C C . ASP A 1 723 ? -56.814 -6.486 33.245 1.00 36.53 723 ASP A C 1
ATOM 5536 O O . ASP A 1 723 ? -57.310 -7.616 33.170 1.00 36.53 723 ASP A O 1
ATOM 5540 N N . GLU A 1 724 ? -57.409 -5.431 32.680 1.00 37.03 724 GLU A N 1
ATOM 5541 C CA . GLU A 1 724 ? -58.667 -5.490 31.930 1.00 37.03 724 GLU A CA 1
ATOM 5542 C C . GLU A 1 724 ? -58.432 -5.878 30.454 1.00 37.03 724 GLU A C 1
ATOM 5544 O O . GLU A 1 724 ? -59.171 -6.689 29.886 1.00 37.03 724 GLU A O 1
ATOM 5549 N N . ALA A 1 725 ? -57.336 -5.398 29.850 1.00 31.97 725 ALA A N 1
ATOM 5550 C CA . ALA A 1 725 ? -56.914 -5.750 28.493 1.00 31.97 725 ALA A CA 1
ATOM 5551 C C . ALA A 1 725 ? -56.343 -7.178 28.373 1.00 31.97 725 ALA A C 1
ATOM 5553 O O . ALA A 1 725 ? -56.506 -7.797 27.322 1.00 31.97 725 ALA A O 1
ATOM 5554 N N . ALA A 1 726 ? -55.742 -7.744 29.426 1.00 32.56 726 ALA A N 1
ATOM 5555 C CA . ALA A 1 726 ? -55.250 -9.125 29.450 1.00 32.56 726 ALA A CA 1
ATOM 5556 C C . ALA A 1 726 ? -56.390 -10.144 29.269 1.00 32.56 726 ALA A C 1
ATOM 5558 O O . ALA A 1 726 ? -56.243 -11.108 28.518 1.00 32.56 726 ALA A O 1
ATOM 5559 N N . ARG A 1 727 ? -57.570 -9.871 29.850 1.00 37.47 727 ARG A N 1
ATOM 5560 C CA . ARG A 1 727 ? -58.788 -10.690 29.678 1.00 37.47 727 ARG A CA 1
ATOM 5561 C C . ARG A 1 727 ? -59.379 -10.603 28.266 1.00 37.47 727 ARG A C 1
ATOM 5563 O O . ARG A 1 727 ? -60.012 -11.549 27.805 1.00 37.47 727 ARG A O 1
ATOM 5570 N N . ALA A 1 728 ? -59.174 -9.483 27.570 1.00 34.88 728 ALA A N 1
ATOM 5571 C CA . ALA A 1 728 ? -59.634 -9.278 26.194 1.00 34.88 728 ALA A CA 1
ATOM 5572 C C . ALA A 1 728 ? -58.620 -9.773 25.139 1.00 34.88 728 ALA A C 1
ATOM 5574 O O . ALA A 1 728 ? -59.012 -10.228 24.063 1.00 34.88 728 ALA A O 1
ATOM 5575 N N . ALA A 1 729 ? -57.319 -9.728 25.445 1.00 33.06 729 ALA A N 1
ATOM 5576 C CA . ALA A 1 729 ? -56.231 -10.149 24.562 1.00 33.06 729 ALA A CA 1
ATOM 5577 C C . ALA A 1 729 ? -56.128 -11.678 24.417 1.00 33.06 729 ALA A C 1
ATOM 5579 O O . ALA A 1 729 ? -55.729 -12.168 23.357 1.00 33.06 729 ALA A O 1
ATOM 5580 N N . GLU A 1 730 ? -56.566 -12.436 25.426 1.00 34.78 730 GLU A N 1
ATOM 5581 C CA . GLU A 1 730 ? -56.622 -13.905 25.387 1.00 34.78 730 GLU A CA 1
ATOM 5582 C C . GLU A 1 730 ? -57.631 -14.428 24.341 1.00 34.78 730 GLU A C 1
ATOM 5584 O O . GLU A 1 730 ? -57.449 -15.502 23.770 1.00 34.78 730 GLU A O 1
ATOM 5589 N N . ALA A 1 731 ? -58.641 -13.622 23.989 1.00 36.09 731 ALA A N 1
ATOM 5590 C CA . ALA A 1 731 ? -59.625 -13.940 22.952 1.00 36.09 731 ALA A CA 1
ATOM 5591 C C . ALA A 1 731 ? -59.182 -13.556 21.523 1.00 36.09 731 ALA A C 1
ATOM 5593 O O . ALA A 1 731 ? -59.753 -14.056 20.552 1.00 36.09 731 ALA A O 1
ATOM 5594 N N . LEU A 1 732 ? -58.177 -12.681 21.365 1.00 34.03 732 LEU A N 1
ATOM 5595 C CA . LEU A 1 732 ? -57.785 -12.118 20.061 1.00 34.03 732 LEU A CA 1
ATOM 5596 C C . LEU A 1 732 ? -56.425 -12.612 19.530 1.00 34.03 732 LEU A C 1
ATOM 5598 O O . LEU A 1 732 ? -56.138 -12.453 18.343 1.00 34.03 732 LEU A O 1
ATOM 5602 N N . ALA A 1 733 ? -55.595 -13.252 20.360 1.00 31.36 733 ALA A N 1
ATOM 5603 C CA . ALA A 1 733 ? -54.241 -13.702 20.002 1.00 31.36 733 ALA A CA 1
ATOM 5604 C C . ALA A 1 733 ? -54.177 -14.979 19.126 1.00 31.36 733 ALA A C 1
ATOM 5606 O O . ALA A 1 733 ? -53.110 -15.573 18.963 1.00 31.36 733 ALA A O 1
ATOM 5607 N N . GLY A 1 734 ? -55.299 -15.407 18.540 1.00 34.78 734 GLY A N 1
ATOM 5608 C CA . GLY A 1 734 ? -55.403 -16.628 17.735 1.00 34.78 734 GLY A CA 1
ATOM 5609 C C . GLY A 1 734 ? -54.989 -16.518 16.261 1.00 34.78 734 GLY A C 1
ATOM 5610 O O . GLY A 1 734 ? -55.007 -17.535 15.571 1.00 34.78 734 GLY A O 1
ATOM 5611 N N . THR A 1 735 ? -54.619 -15.344 15.730 1.00 35.47 735 THR A N 1
ATOM 5612 C CA . THR A 1 735 ? -54.528 -15.192 14.260 1.00 35.47 735 THR A CA 1
ATOM 5613 C C . THR A 1 735 ? -53.413 -14.252 13.763 1.00 35.47 735 THR A C 1
ATOM 5615 O O . THR A 1 735 ? -53.606 -13.054 13.614 1.00 35.47 735 THR A O 1
ATOM 5618 N N . VAL A 1 736 ? -52.282 -14.878 13.396 1.00 33.81 736 VAL A N 1
ATOM 5619 C CA . VAL A 1 736 ? -51.329 -14.536 12.306 1.00 33.81 736 VAL A CA 1
ATOM 5620 C C . VAL A 1 736 ? -50.385 -13.321 12.460 1.00 33.81 736 VAL A C 1
ATOM 5622 O O . VAL A 1 736 ? -50.705 -12.216 12.043 1.00 33.81 736 VAL A O 1
ATOM 5625 N N . ALA A 1 737 ? -49.136 -13.588 12.880 1.00 29.31 737 ALA A N 1
ATOM 5626 C CA . ALA A 1 737 ? -47.867 -13.175 12.236 1.00 29.31 737 ALA A CA 1
ATOM 5627 C C . ALA A 1 737 ? -46.682 -13.834 12.986 1.00 29.31 737 ALA A C 1
ATOM 5629 O O . ALA A 1 737 ? -46.686 -13.894 14.211 1.00 29.31 737 ALA A O 1
ATOM 5630 N N . GLY A 1 738 ? -45.703 -14.393 12.264 1.00 39.47 738 GLY A N 1
ATOM 5631 C CA . GLY A 1 738 ? -44.683 -15.314 12.796 1.00 39.47 738 GLY A CA 1
ATOM 5632 C C . GLY A 1 738 ? -43.899 -14.798 14.013 1.00 39.47 738 GLY A C 1
ATOM 5633 O O . GLY A 1 738 ? -43.121 -13.853 13.900 1.00 39.47 738 GLY A O 1
ATOM 5634 N N . ARG A 1 739 ? -44.097 -15.465 15.158 1.00 37.44 739 ARG A N 1
ATOM 5635 C CA . ARG A 1 739 ? -43.428 -15.220 16.443 1.00 37.44 739 ARG A CA 1
ATOM 5636 C C . ARG A 1 739 ? -41.935 -15.551 16.375 1.00 37.44 739 ARG A C 1
ATOM 5638 O O . ARG A 1 739 ? -41.552 -16.638 15.947 1.00 37.44 739 ARG A O 1
ATOM 5645 N N . TRP A 1 740 ? -41.108 -14.642 16.881 1.00 42.06 740 TRP A N 1
ATOM 5646 C CA . TRP A 1 740 ? -39.818 -15.000 17.468 1.00 42.06 740 TRP A CA 1
ATOM 5647 C C . TRP A 1 740 ? -40.134 -15.806 18.734 1.00 42.06 740 TRP A C 1
ATOM 5649 O O . TRP A 1 740 ? -40.935 -15.344 19.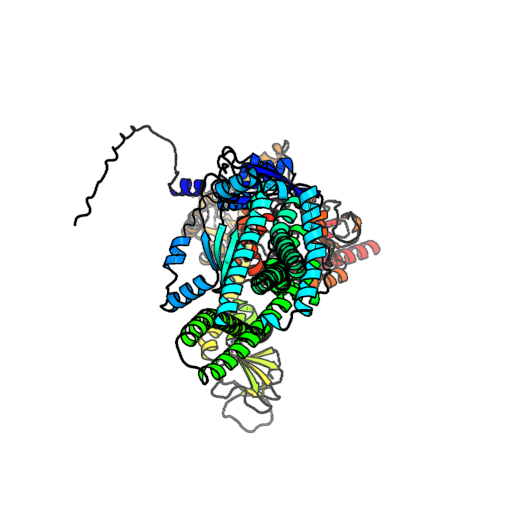543 1.00 42.06 740 TRP A O 1
ATOM 5659 N N . LEU A 1 741 ? -39.602 -17.022 18.876 1.00 51.41 741 LEU A N 1
ATOM 5660 C CA . LEU A 1 741 ? -39.773 -17.778 20.117 1.00 51.41 741 LEU A CA 1
ATOM 5661 C C . LEU A 1 741 ? -38.872 -17.156 21.190 1.00 51.41 741 LEU A C 1
ATOM 5663 O O . LEU A 1 741 ? -37.647 -17.174 21.064 1.00 51.41 741 LEU A O 1
ATOM 5667 N N . GLU A 1 742 ? -39.472 -16.602 22.239 1.00 58.50 742 GLU A N 1
ATOM 5668 C CA . GLU A 1 742 ? -38.775 -16.383 23.503 1.00 58.50 742 GLU A CA 1
ATOM 5669 C C . GLU A 1 742 ? -38.662 -17.734 24.201 1.00 58.50 742 GLU A C 1
ATOM 5671 O O . GLU A 1 742 ? -39.642 -18.247 24.722 1.00 58.50 742 GLU A O 1
ATOM 5676 N N . ILE A 1 743 ? -37.476 -18.344 24.144 1.00 77.12 743 ILE A N 1
ATOM 5677 C CA . ILE A 1 743 ? -37.163 -19.495 24.992 1.00 77.12 743 ILE A CA 1
ATOM 5678 C C . ILE A 1 743 ? -36.877 -19.011 26.418 1.00 77.12 743 ILE A C 1
ATOM 5680 O O . ILE A 1 743 ? -36.053 -18.095 26.606 1.00 77.12 743 ILE A O 1
ATOM 5684 N N . GLU A 1 744 ? -37.532 -19.630 27.396 1.00 81.31 744 GLU A N 1
ATOM 5685 C CA . GLU A 1 744 ? -37.393 -19.336 28.820 1.00 81.31 744 GLU A CA 1
ATOM 5686 C C . GLU A 1 744 ? -36.582 -20.412 29.553 1.00 81.31 744 GLU A C 1
ATOM 5688 O O . GLU A 1 744 ? -36.292 -21.497 29.046 1.00 81.31 744 GLU A O 1
ATOM 5693 N N . VAL A 1 745 ? -36.136 -20.082 30.765 1.00 84.19 745 VAL A N 1
ATOM 5694 C CA . VAL A 1 745 ? -35.445 -21.041 31.631 1.00 84.19 745 VAL A CA 1
ATOM 5695 C C . VAL A 1 745 ? -36.447 -22.110 32.072 1.00 84.19 745 VAL A C 1
ATOM 5697 O O . VAL A 1 745 ? -37.481 -21.784 32.642 1.00 84.19 745 VAL A O 1
ATOM 5700 N N . GLY A 1 746 ? -36.127 -23.381 31.829 1.00 81.00 746 GLY A N 1
ATOM 5701 C CA . GLY A 1 746 ? -37.025 -24.521 32.035 1.00 81.00 746 GLY A CA 1
ATOM 5702 C C . GLY A 1 746 ? -37.499 -25.177 30.735 1.00 81.00 746 GLY A C 1
ATOM 5703 O O . GLY A 1 746 ? -37.925 -26.331 30.771 1.00 81.00 746 GLY A O 1
ATOM 5704 N N . ASP A 1 747 ? -37.351 -24.505 29.592 1.00 85.38 747 ASP A N 1
ATOM 5705 C CA . ASP A 1 747 ? -37.685 -25.074 28.286 1.00 85.38 747 ASP A CA 1
ATOM 5706 C C . ASP A 1 747 ? -36.603 -26.043 27.777 1.00 85.38 747 ASP A C 1
ATOM 5708 O O . ASP A 1 747 ? -35.411 -25.865 28.063 1.00 85.38 747 ASP A O 1
ATOM 5712 N N . PRO A 1 748 ? -36.965 -27.054 26.962 1.00 84.38 748 PRO A N 1
ATOM 5713 C CA . PRO A 1 748 ? -35.981 -27.857 26.246 1.00 84.38 748 PRO A CA 1
ATOM 5714 C C . PRO A 1 748 ? -35.138 -26.969 25.318 1.00 84.38 748 PRO A C 1
ATOM 5716 O O . PRO A 1 748 ? -35.670 -26.176 24.537 1.00 84.38 748 PRO A O 1
ATOM 5719 N N . ALA A 1 749 ? -33.812 -27.111 25.385 1.00 85.56 749 ALA A N 1
ATOM 5720 C CA . ALA A 1 749 ? -32.902 -26.330 24.558 1.00 85.56 749 ALA A CA 1
ATOM 5721 C C . ALA A 1 749 ? -33.132 -26.630 23.060 1.00 85.56 749 ALA A C 1
ATOM 5723 O O . ALA A 1 749 ? -33.318 -27.798 22.699 1.00 85.56 749 ALA A O 1
ATOM 5724 N N . PRO A 1 750 ? -33.104 -25.621 22.165 1.00 84.00 750 PRO A N 1
ATOM 5725 C CA . PRO A 1 750 ? -33.438 -25.825 20.765 1.00 84.00 750 PRO A CA 1
ATOM 5726 C C . PRO A 1 750 ? -32.382 -26.684 20.086 1.00 84.00 750 PRO A C 1
ATOM 5728 O O . PRO A 1 750 ? -31.187 -26.395 20.166 1.00 84.00 750 PRO A O 1
ATOM 5731 N N . GLU A 1 751 ? -32.830 -27.714 19.379 1.00 85.75 751 GLU A N 1
ATOM 5732 C CA . GLU A 1 751 ? -31.929 -28.574 18.625 1.00 85.75 751 GLU A CA 1
ATOM 5733 C C . GLU A 1 751 ? -31.418 -27.847 17.373 1.00 85.75 751 GLU A C 1
ATOM 5735 O O . GLU A 1 751 ? -32.185 -27.223 16.634 1.00 85.75 751 GLU A O 1
ATOM 5740 N N . PHE A 1 752 ? -30.114 -27.939 17.121 1.00 89.19 752 PHE A N 1
ATOM 5741 C CA . PHE A 1 752 ? -29.480 -27.425 15.912 1.00 89.19 752 PHE A CA 1
ATOM 5742 C C . PHE A 1 752 ? -28.304 -28.313 15.514 1.00 89.19 752 PHE A C 1
ATOM 5744 O O . PHE A 1 752 ? -27.646 -28.915 16.362 1.00 89.19 752 PHE A O 1
ATOM 5751 N N . THR A 1 753 ? -27.996 -28.316 14.219 1.00 90.62 753 THR A N 1
ATOM 5752 C CA . THR A 1 753 ? -26.819 -28.973 13.644 1.00 90.62 753 THR A CA 1
ATOM 5753 C C . THR A 1 753 ? -26.078 -27.951 12.796 1.00 90.62 753 THR A C 1
ATOM 5755 O O . THR A 1 753 ? -26.639 -27.421 11.837 1.00 90.62 753 THR A O 1
ATOM 5758 N N . LEU A 1 754 ? -24.832 -27.638 13.154 1.00 90.62 754 LEU A N 1
ATOM 5759 C CA . LEU A 1 754 ? -24.051 -26.583 12.505 1.00 90.62 754 LEU A CA 1
ATOM 5760 C C . LEU A 1 754 ? -22.648 -27.063 12.146 1.00 90.62 754 LEU A C 1
ATOM 5762 O O . LEU A 1 754 ? -22.049 -27.901 12.821 1.00 90.62 754 LEU A O 1
ATOM 5766 N N . ASP A 1 755 ? -22.093 -26.478 11.089 1.00 90.50 755 ASP A N 1
ATOM 5767 C CA . ASP A 1 755 ? -20.715 -26.740 10.705 1.00 90.50 755 ASP A CA 1
ATOM 5768 C C . ASP A 1 755 ? -19.732 -26.087 11.676 1.00 90.50 755 ASP A C 1
ATOM 5770 O O . ASP A 1 755 ? -19.866 -24.917 12.040 1.00 90.50 755 ASP A O 1
ATOM 5774 N N . THR A 1 756 ? -18.683 -26.823 12.037 1.00 88.19 756 THR A N 1
ATOM 5775 C CA . THR A 1 756 ? -17.604 -26.327 12.895 1.00 88.19 756 THR A CA 1
ATOM 5776 C C . THR A 1 756 ? -16.332 -26.030 12.101 1.00 88.19 756 THR A C 1
ATOM 5778 O O . THR A 1 756 ? -16.020 -26.620 11.054 1.00 88.19 756 THR A O 1
ATOM 5781 N N . VAL A 1 757 ? -15.574 -25.066 12.617 1.00 84.50 757 VAL A N 1
ATOM 5782 C CA . VAL A 1 757 ? -14.239 -24.697 12.144 1.00 84.50 757 VAL A CA 1
ATOM 5783 C C . VAL A 1 757 ? -13.185 -25.734 12.538 1.00 84.50 757 VAL A C 1
ATOM 5785 O O . VAL A 1 757 ? -12.229 -25.930 11.788 1.00 84.50 757 VAL A O 1
ATOM 5788 N N . SER A 1 758 ? -13.352 -26.391 13.687 1.00 74.88 758 SER A N 1
ATOM 5789 C CA . SER A 1 758 ? -12.379 -27.315 14.280 1.00 74.88 758 SER A CA 1
ATOM 5790 C C . SER A 1 758 ? -13.073 -28.526 14.908 1.00 74.88 758 SER A C 1
ATOM 5792 O O . SER A 1 758 ? -14.055 -28.365 15.631 1.00 74.88 758 SER A O 1
ATOM 5794 N N . GLY A 1 759 ? -12.536 -29.727 14.670 1.00 73.81 759 GLY A N 1
ATOM 5795 C CA . GLY A 1 759 ? -13.110 -30.991 15.150 1.00 73.81 759 GLY A CA 1
ATOM 5796 C C . GLY A 1 759 ? -14.049 -31.674 14.140 1.00 73.81 759 GLY A C 1
ATOM 5797 O O . GLY A 1 759 ? -14.034 -31.315 12.958 1.00 73.81 759 GLY A O 1
ATOM 5798 N N . PRO A 1 760 ? -14.826 -32.684 14.576 1.00 72.94 760 PRO A N 1
ATOM 5799 C CA . PRO A 1 760 ? -15.837 -33.354 13.753 1.00 72.94 760 PRO A CA 1
ATOM 5800 C C . PRO A 1 760 ? -16.896 -32.349 13.288 1.00 72.94 760 PRO A C 1
ATOM 5802 O O . PRO A 1 760 ? -17.415 -31.610 14.108 1.00 72.94 760 PRO A O 1
ATOM 5805 N N . SER A 1 761 ? -17.196 -32.300 11.988 1.00 81.56 761 SER A N 1
ATOM 5806 C CA . SER A 1 761 ? -18.221 -31.423 11.400 1.00 81.56 761 SER A CA 1
ATOM 5807 C C . SER A 1 761 ? -19.183 -32.272 10.573 1.00 81.56 761 SER A C 1
ATOM 5809 O O . SER A 1 761 ? -18.694 -33.110 9.806 1.00 81.56 761 SER A O 1
ATOM 5811 N N . PRO A 1 762 ? -20.505 -32.045 10.648 1.00 86.19 762 PRO A N 1
ATOM 5812 C CA . PRO A 1 762 ? -21.201 -31.068 11.497 1.00 86.19 762 PRO A CA 1
ATOM 5813 C C . PRO A 1 762 ? -21.281 -31.498 12.976 1.00 86.19 762 PRO A C 1
ATOM 5815 O O . PRO A 1 762 ? -21.037 -32.658 13.291 1.00 86.19 762 PRO A O 1
ATOM 5818 N N . VAL A 1 763 ? -21.612 -30.557 13.865 1.00 89.62 763 VAL A N 1
ATOM 5819 C CA . VAL A 1 763 ? -21.848 -30.781 15.304 1.00 89.62 763 VAL A CA 1
ATOM 5820 C C . VAL A 1 763 ? -23.311 -30.493 15.618 1.00 89.62 763 VAL A C 1
ATOM 5822 O O . VAL A 1 763 ? -23.812 -29.431 15.232 1.00 89.62 763 VAL A O 1
ATOM 5825 N N . SER A 1 764 ? -23.977 -31.404 16.326 1.00 90.06 764 SER A N 1
ATOM 5826 C CA . SER A 1 764 ? -25.345 -31.216 16.826 1.00 90.06 764 SER A CA 1
ATOM 5827 C C . SER A 1 764 ? -25.360 -31.023 18.340 1.00 90.06 764 SER A C 1
ATOM 5829 O O . SER A 1 764 ? -24.482 -31.528 19.041 1.00 90.06 764 SER A O 1
ATOM 5831 N N . LEU A 1 765 ? -26.362 -30.318 18.873 1.00 88.56 765 LEU A N 1
ATOM 5832 C CA . LEU A 1 765 ? -26.511 -30.178 20.328 1.00 88.56 765 LEU A CA 1
ATOM 5833 C C . LEU A 1 765 ? -26.753 -31.543 20.998 1.00 88.56 765 LEU A C 1
ATOM 5835 O O . LEU A 1 765 ? -26.223 -31.810 22.077 1.00 88.56 765 LEU A O 1
ATOM 5839 N N . SER A 1 766 ? -27.472 -32.439 20.320 1.00 86.81 766 SER A N 1
ATOM 5840 C CA . SER A 1 766 ? -27.721 -33.815 20.753 1.00 86.81 766 SER A CA 1
ATOM 5841 C C . SER A 1 766 ? -26.459 -34.650 20.988 1.00 86.81 766 SER A C 1
ATOM 5843 O O . SER A 1 766 ? -26.510 -35.609 21.757 1.00 86.81 766 SER A O 1
ATOM 5845 N N . ASP A 1 767 ? -25.331 -34.296 20.363 1.00 86.81 767 ASP A N 1
ATOM 5846 C CA . ASP A 1 767 ? -24.059 -35.018 20.523 1.00 86.81 767 ASP A CA 1
ATOM 5847 C C . ASP A 1 767 ? -23.488 -34.870 21.947 1.00 86.81 767 ASP A C 1
ATOM 5849 O O . ASP A 1 767 ? -22.615 -35.637 22.353 1.00 86.81 767 ASP A O 1
ATOM 5853 N N . TYR A 1 768 ? -24.009 -33.908 22.718 1.00 86.94 768 TYR A N 1
ATOM 5854 C CA . TYR A 1 768 ? -23.587 -33.577 24.079 1.00 86.94 768 TYR A CA 1
ATOM 5855 C C . TYR A 1 768 ? -24.628 -33.935 25.155 1.00 86.94 768 TYR A C 1
ATOM 5857 O O . TYR A 1 768 ? -24.544 -33.454 26.285 1.00 86.94 768 TYR A O 1
ATOM 5865 N N . ARG A 1 769 ? -25.617 -34.787 24.840 1.00 82.25 769 ARG A N 1
ATOM 5866 C CA . ARG A 1 769 ? -26.562 -35.318 25.844 1.00 82.25 769 ARG A CA 1
ATOM 5867 C C . ARG A 1 769 ? -25.801 -35.998 26.988 1.00 82.25 769 ARG A C 1
ATOM 5869 O O . ARG A 1 769 ? -24.845 -36.734 26.751 1.00 82.25 769 ARG A O 1
ATOM 5876 N N . GLY A 1 770 ? -26.234 -35.770 28.227 1.00 80.75 770 GLY A N 1
ATOM 5877 C CA . GLY A 1 770 ? -25.535 -36.274 29.413 1.00 80.75 770 GLY A CA 1
ATOM 5878 C C . GLY A 1 770 ? -24.347 -35.414 29.870 1.00 80.75 770 GLY A C 1
ATOM 5879 O O . GLY A 1 770 ? -23.624 -35.828 30.773 1.00 80.75 770 GLY A O 1
ATOM 5880 N N . GLN A 1 771 ? -24.132 -34.232 29.281 1.00 85.12 771 GLN A N 1
ATOM 5881 C CA . GLN A 1 771 ? -23.110 -33.266 29.701 1.00 85.12 771 GLN A CA 1
ATOM 5882 C C . GLN A 1 771 ? -23.720 -31.874 29.884 1.00 85.12 771 GLN A C 1
ATOM 5884 O O . GLN A 1 771 ? -24.688 -31.521 29.214 1.00 85.12 771 GLN A O 1
ATOM 5889 N N . VAL A 1 772 ? -23.137 -31.060 30.768 1.00 88.62 772 VAL A N 1
ATOM 5890 C CA . VAL A 1 772 ? -23.514 -29.646 30.884 1.00 88.62 772 VAL A CA 1
ATOM 5891 C C . VAL A 1 772 ? -22.892 -28.896 29.709 1.00 88.62 772 VAL A C 1
ATOM 5893 O O . VAL A 1 772 ? -21.674 -28.941 29.517 1.00 88.62 772 VAL A O 1
ATOM 5896 N N . VAL A 1 773 ? -23.704 -28.187 28.925 1.00 92.00 773 VAL A N 1
ATOM 5897 C CA . VAL A 1 773 ? -23.242 -27.469 27.728 1.00 92.00 773 VAL A CA 1
ATOM 5898 C C . VAL A 1 773 ? -23.453 -25.970 27.886 1.00 92.00 773 VAL A C 1
ATOM 5900 O O . VAL A 1 773 ? -24.567 -25.497 28.093 1.00 92.00 773 VAL A O 1
ATOM 5903 N N . MET A 1 774 ? -22.380 -25.200 27.725 1.00 92.62 774 MET A N 1
ATOM 5904 C CA . MET A 1 774 ? -22.419 -23.748 27.628 1.00 92.62 774 MET A CA 1
ATOM 5905 C C . MET A 1 774 ? -22.428 -23.315 26.162 1.00 92.62 774 MET A C 1
ATOM 5907 O O . MET A 1 774 ? -21.403 -23.352 25.479 1.00 92.62 774 MET A O 1
ATOM 5911 N N . LEU A 1 775 ? -23.581 -22.844 25.692 1.00 92.75 775 LEU A N 1
ATOM 5912 C CA . LEU A 1 775 ? -23.750 -22.269 24.362 1.00 92.75 775 LEU A CA 1
ATOM 5913 C C . LEU A 1 775 ? -23.463 -20.773 24.402 1.00 92.75 775 LEU A C 1
ATOM 5915 O O . LEU A 1 775 ? -24.208 -19.999 25.002 1.00 92.75 775 LEU A O 1
ATOM 5919 N N . TRP A 1 776 ? -22.399 -20.344 23.731 1.00 92.62 776 TRP A N 1
ATOM 5920 C CA . TRP A 1 776 ? -22.044 -18.937 23.616 1.00 92.62 776 TRP A CA 1
ATOM 5921 C C . TRP A 1 776 ? -22.325 -18.396 22.212 1.00 92.62 776 TRP A C 1
ATOM 5923 O O . TRP A 1 776 ? -21.556 -18.592 21.271 1.00 92.62 776 TRP A O 1
ATOM 5933 N N . PHE A 1 777 ? -23.395 -17.619 22.090 1.00 91.50 777 PHE A N 1
ATOM 5934 C CA . PHE A 1 777 ? -23.766 -16.889 20.886 1.00 91.50 777 PHE A CA 1
ATOM 5935 C C . PHE A 1 777 ? -22.979 -15.582 20.788 1.00 91.50 777 PHE A C 1
ATOM 5937 O O . PHE A 1 777 ? -23.204 -14.602 21.506 1.00 91.50 777 PHE A O 1
ATOM 5944 N N . SER A 1 778 ? -22.025 -15.561 19.864 1.00 88.44 778 SER A N 1
ATOM 5945 C CA . SER A 1 778 ? -21.146 -14.421 19.617 1.00 88.44 778 SER A CA 1
ATOM 5946 C C . SER A 1 778 ? -21.574 -13.628 18.380 1.00 88.44 778 SER A C 1
ATOM 5948 O O . SER A 1 778 ? -22.342 -14.097 17.552 1.00 88.44 778 SER A O 1
ATOM 5950 N N . ARG A 1 779 ? -21.032 -12.425 18.181 1.00 79.50 779 ARG A N 1
ATOM 5951 C CA . ARG A 1 779 ? -21.230 -11.656 16.933 1.00 79.50 779 ARG A CA 1
ATOM 5952 C C . ARG A 1 779 ? -20.289 -12.086 15.800 1.00 79.50 779 ARG A C 1
ATOM 5954 O O . ARG A 1 779 ? -20.317 -11.506 14.718 1.00 79.50 779 ARG A O 1
ATOM 5961 N N . GLY A 1 780 ? -19.439 -13.081 16.049 1.00 79.19 780 GLY A N 1
ATOM 5962 C CA . GLY A 1 780 ? -18.502 -13.652 15.085 1.00 79.19 780 GLY A CA 1
ATOM 5963 C C . GLY A 1 780 ? -17.039 -13.245 15.260 1.00 79.19 780 GLY A C 1
ATOM 5964 O O . GLY A 1 780 ? -16.690 -12.373 16.061 1.00 79.19 780 GLY A O 1
ATOM 5965 N N . TYR A 1 781 ? -16.158 -13.889 14.486 1.00 72.50 781 TYR A N 1
ATOM 5966 C CA . TYR A 1 781 ? -14.700 -13.850 14.695 1.00 72.50 781 TYR A CA 1
ATOM 5967 C C . TYR A 1 781 ? -14.050 -12.478 14.455 1.00 72.50 781 TYR A C 1
ATOM 5969 O O . TYR A 1 781 ? -12.951 -12.215 14.945 1.00 72.50 781 TYR A O 1
ATOM 5977 N N . ASN A 1 782 ? -14.714 -11.586 13.718 1.00 64.19 782 ASN A N 1
ATOM 5978 C CA . ASN A 1 782 ? -14.233 -10.224 13.477 1.00 64.19 782 ASN A CA 1
ATOM 5979 C C . ASN A 1 782 ? -14.591 -9.251 14.608 1.00 64.19 782 ASN A C 1
ATOM 5981 O O . ASN A 1 782 ? -14.022 -8.164 14.666 1.00 64.19 782 ASN A O 1
ATOM 5985 N N . CYS A 1 783 ? -15.506 -9.616 15.511 1.00 68.19 783 CYS A N 1
ATOM 5986 C CA . CYS A 1 783 ? -15.940 -8.726 16.576 1.00 68.19 783 CYS A CA 1
ATOM 5987 C C . CYS A 1 783 ? -14.840 -8.587 17.647 1.00 68.19 783 CYS A C 1
ATOM 5989 O O . CYS A 1 783 ? -14.491 -9.579 18.299 1.00 68.19 783 CYS A O 1
ATOM 5991 N N . PRO A 1 784 ? -14.322 -7.374 17.913 1.00 59.75 784 PRO A N 1
ATOM 5992 C CA . PRO A 1 784 ? -13.253 -7.187 18.889 1.00 59.75 784 PRO A CA 1
ATOM 5993 C C . PRO A 1 784 ? -13.702 -7.495 20.322 1.00 59.75 784 PRO A C 1
ATOM 5995 O O . PRO A 1 784 ? -12.937 -8.099 21.066 1.00 59.75 784 PRO A O 1
ATOM 5998 N N . PHE A 1 785 ? -14.956 -7.187 20.671 1.00 71.00 785 PHE A N 1
ATOM 5999 C CA . PHE A 1 785 ? -15.547 -7.533 21.969 1.00 71.00 785 PHE A CA 1
ATOM 6000 C C . PHE A 1 785 ? -15.628 -9.048 22.189 1.00 71.00 785 PHE A C 1
ATOM 6002 O O . PHE A 1 785 ? -15.211 -9.547 23.229 1.00 71.00 785 PHE A O 1
ATOM 6009 N N . CYS A 1 786 ? -16.093 -9.799 21.181 1.00 78.06 786 CYS A N 1
ATOM 6010 C CA . CYS A 1 786 ? -16.143 -11.260 21.244 1.00 78.06 786 CYS A CA 1
ATOM 6011 C C . CYS A 1 786 ? -14.740 -11.852 21.369 1.00 78.06 786 CYS A C 1
ATOM 6013 O O . CYS A 1 786 ? -14.533 -12.774 22.142 1.00 78.06 786 CYS A O 1
ATOM 6015 N N . ARG A 1 787 ? -13.751 -11.303 20.656 1.00 77.12 787 ARG A N 1
ATOM 6016 C CA . ARG A 1 787 ? -12.358 -11.752 20.771 1.00 77.12 787 ARG A CA 1
ATOM 6017 C C . ARG A 1 787 ? -11.737 -11.439 22.129 1.00 77.12 787 ARG A C 1
ATOM 6019 O O . ARG A 1 787 ? -10.921 -12.218 22.606 1.00 77.12 787 ARG A O 1
ATOM 6026 N N . GLU A 1 788 ? -12.092 -10.312 22.737 1.00 74.94 788 GLU A N 1
ATOM 6027 C CA . GLU A 1 788 ? -11.672 -9.979 24.098 1.00 74.94 788 GLU A CA 1
ATOM 6028 C C . GLU A 1 788 ? -12.325 -10.908 25.122 1.00 74.94 788 GLU A C 1
ATOM 6030 O O . GLU A 1 788 ? -11.649 -11.379 26.032 1.00 74.94 788 GLU A O 1
ATOM 6035 N N . TYR A 1 789 ? -13.606 -11.230 24.952 1.00 81.31 789 TYR A N 1
ATOM 6036 C CA . TYR A 1 789 ? -14.283 -12.206 25.800 1.00 81.31 789 TYR A CA 1
ATOM 6037 C C . TYR A 1 789 ? -13.710 -13.620 25.626 1.00 81.31 789 TYR A C 1
ATOM 6039 O O . TYR A 1 789 ? -13.335 -14.238 26.612 1.00 81.31 789 TYR A O 1
ATOM 6047 N N . MET A 1 790 ? -13.471 -14.072 24.392 1.00 83.88 790 MET A N 1
ATOM 6048 C CA . MET A 1 790 ? -12.751 -15.321 24.106 1.00 83.88 790 MET A CA 1
ATOM 6049 C C . MET A 1 790 ? -11.366 -15.346 24.763 1.00 83.88 790 MET A C 1
ATOM 6051 O O . MET A 1 790 ? -10.979 -16.357 25.329 1.00 83.88 790 MET A O 1
ATOM 6055 N N . ALA A 1 791 ? -10.610 -14.244 24.719 1.00 79.62 791 ALA A N 1
ATOM 6056 C CA . ALA A 1 791 ? -9.294 -14.165 25.353 1.00 79.62 791 ALA A CA 1
ATOM 6057 C C . ALA A 1 791 ? -9.359 -14.176 26.891 1.00 79.62 791 ALA A C 1
ATOM 6059 O O . ALA A 1 791 ? -8.388 -14.584 27.524 1.00 79.62 791 ALA A O 1
ATOM 6060 N N . ARG A 1 792 ? -10.477 -13.729 27.481 1.00 80.50 792 ARG A N 1
ATOM 6061 C CA . ARG A 1 792 ? -10.762 -13.856 28.917 1.00 80.50 792 ARG A CA 1
ATOM 6062 C C . ARG A 1 792 ? -11.202 -15.272 29.287 1.00 80.50 792 ARG A C 1
ATOM 6064 O O . ARG A 1 792 ? -10.806 -15.750 30.341 1.00 80.50 792 ARG A O 1
ATOM 6071 N N . LEU A 1 793 ? -11.970 -15.937 28.427 1.00 83.50 793 LEU A N 1
ATOM 6072 C CA . LEU A 1 793 ? -12.486 -17.286 28.657 1.00 83.50 793 LEU A CA 1
ATOM 6073 C C . LEU A 1 793 ? -11.418 -18.367 28.424 1.00 83.50 793 LEU A C 1
ATOM 6075 O O . LEU A 1 793 ? -11.331 -19.308 29.200 1.00 83.50 793 LEU A O 1
ATOM 6079 N N . ALA A 1 794 ? -10.556 -18.205 27.413 1.00 83.44 794 ALA A N 1
ATOM 6080 C CA . ALA A 1 794 ? -9.568 -19.205 26.990 1.00 83.44 794 ALA A CA 1
ATOM 6081 C C . ALA A 1 794 ? -8.657 -19.747 28.117 1.00 83.44 794 ALA A C 1
ATOM 6083 O O . ALA A 1 794 ? -8.461 -20.959 28.159 1.00 83.44 794 ALA A O 1
ATOM 6084 N N . PRO A 1 795 ? -8.114 -18.929 29.045 1.00 80.94 795 PRO A N 1
ATOM 6085 C CA . PRO A 1 795 ? -7.313 -19.440 30.159 1.00 80.94 795 PRO A CA 1
ATOM 6086 C C . PRO A 1 795 ? -8.107 -20.288 31.163 1.00 80.94 795 PRO A C 1
ATOM 6088 O O . PRO A 1 795 ? -7.505 -21.114 31.836 1.00 80.94 795 PRO A O 1
ATOM 6091 N N . ALA A 1 796 ? -9.424 -20.078 31.264 1.00 82.62 796 ALA A N 1
ATOM 6092 C CA . ALA A 1 796 ? -10.307 -20.762 32.209 1.00 82.62 796 ALA A CA 1
ATOM 6093 C C . ALA A 1 796 ? -10.959 -22.022 31.620 1.00 82.62 796 ALA A C 1
ATOM 6095 O O . ALA A 1 796 ? -11.658 -22.733 32.330 1.00 82.62 796 ALA A O 1
ATOM 6096 N N . VAL A 1 797 ? -10.742 -22.335 30.337 1.00 84.31 797 VAL A N 1
ATOM 6097 C CA . VAL A 1 797 ? -11.369 -23.498 29.678 1.00 84.31 797 VAL A CA 1
ATOM 6098 C C . VAL A 1 797 ? -11.038 -24.804 30.397 1.00 84.31 797 VAL A C 1
ATOM 6100 O O . VAL A 1 797 ? -11.930 -25.615 30.611 1.00 84.31 797 VAL A O 1
ATOM 6103 N N . GLY A 1 798 ? -9.803 -24.959 30.884 1.00 80.56 798 GLY A N 1
ATOM 6104 C CA . GLY A 1 798 ? -9.418 -26.124 31.686 1.00 80.56 798 GLY A CA 1
ATOM 6105 C C . GLY A 1 798 ? -10.127 -26.220 33.046 1.00 80.56 798 GLY A C 1
ATOM 6106 O O . GLY A 1 798 ? -10.155 -27.293 33.642 1.00 80.56 798 GLY A O 1
ATOM 6107 N N . ASP A 1 799 ? -10.705 -25.131 33.559 1.00 83.69 799 ASP A N 1
ATOM 6108 C CA . ASP A 1 799 ? -11.528 -25.151 34.774 1.00 83.69 799 ASP A CA 1
ATOM 6109 C C . ASP A 1 799 ? -12.945 -25.645 34.456 1.00 83.69 799 ASP A C 1
ATOM 6111 O O . ASP A 1 799 ? -13.467 -26.496 35.173 1.00 83.69 799 ASP A O 1
ATOM 6115 N N . PHE A 1 800 ? -13.519 -25.200 33.333 1.00 85.38 800 PHE A N 1
ATOM 6116 C CA . PHE A 1 800 ? -14.806 -25.692 32.824 1.00 85.38 800 PHE A CA 1
ATOM 6117 C C . PHE A 1 800 ? -14.746 -27.179 32.447 1.00 85.38 800 PHE A C 1
ATOM 6119 O O . PHE A 1 800 ? -15.616 -27.946 32.852 1.00 85.38 800 PHE A O 1
ATOM 6126 N N . GLU A 1 801 ? -13.686 -27.617 31.760 1.00 82.12 801 GLU A N 1
ATOM 6127 C CA . GLU A 1 801 ? -13.490 -29.031 31.411 1.00 82.12 801 GLU A CA 1
ATOM 6128 C C . GLU A 1 801 ? -13.374 -29.916 32.662 1.00 82.12 801 GLU A C 1
ATOM 6130 O O . GLU A 1 801 ? -13.977 -30.987 32.721 1.00 82.12 801 GLU A O 1
ATOM 6135 N N . ARG A 1 802 ? -12.651 -29.457 33.697 1.00 78.81 802 ARG A N 1
ATOM 6136 C CA . ARG A 1 802 ? -12.549 -30.167 34.987 1.00 78.81 802 ARG A CA 1
ATOM 6137 C C . ARG A 1 802 ? -13.870 -30.216 35.753 1.00 78.81 802 ARG A C 1
ATOM 6139 O O . ARG A 1 802 ? -14.077 -31.157 36.512 1.00 78.81 802 ARG A O 1
ATOM 6146 N N . ALA A 1 803 ? -14.743 -29.237 35.544 1.00 77.31 803 ALA A N 1
ATOM 6147 C CA . ALA A 1 803 ? -16.099 -29.206 36.081 1.00 77.31 803 ALA A CA 1
ATOM 6148 C C . ALA A 1 803 ? -17.111 -30.017 35.242 1.00 77.31 803 ALA A C 1
ATOM 6150 O O . ALA A 1 803 ? -18.288 -30.050 35.586 1.00 77.31 803 ALA A O 1
ATOM 6151 N N . GLY A 1 804 ? -16.680 -30.670 34.153 1.00 80.06 804 GLY A N 1
ATOM 6152 C CA . GLY A 1 804 ? -17.562 -31.453 33.282 1.00 80.06 804 GLY A CA 1
ATOM 6153 C C . GLY A 1 804 ? -18.420 -30.614 32.328 1.00 80.06 804 GLY A C 1
ATOM 6154 O O . GLY A 1 804 ? -19.428 -31.107 31.825 1.00 80.06 804 GLY A O 1
ATOM 6155 N N . VAL A 1 805 ? -18.032 -29.361 32.069 1.00 87.19 805 VAL A N 1
ATOM 6156 C CA . VAL A 1 805 ? -18.781 -28.408 31.239 1.00 87.19 805 VAL A CA 1
ATOM 6157 C C . VAL A 1 805 ? -18.141 -28.288 29.860 1.00 87.19 805 VAL A C 1
ATOM 6159 O O . VAL A 1 805 ? -16.962 -27.953 29.739 1.00 87.19 805 VAL A O 1
ATOM 6162 N N . GLN A 1 806 ? -18.927 -28.508 28.807 1.00 89.56 806 GLN A N 1
ATOM 6163 C CA . GLN A 1 806 ? -18.499 -28.309 27.423 1.00 89.56 806 GLN A CA 1
ATOM 6164 C C . GLN A 1 806 ? -18.876 -26.922 26.924 1.00 89.56 806 GLN A C 1
ATOM 6166 O O . GLN A 1 806 ? -20.006 -26.474 27.094 1.00 89.56 806 GLN A O 1
ATOM 6171 N N . ILE A 1 807 ? -17.944 -26.240 26.264 1.00 91.38 807 ILE A N 1
ATOM 6172 C CA . ILE A 1 807 ? -18.170 -24.899 25.720 1.00 91.38 807 ILE A CA 1
ATOM 6173 C C . ILE A 1 807 ? -18.360 -25.007 24.211 1.00 91.38 807 ILE A C 1
ATOM 6175 O O . ILE A 1 807 ? -17.482 -25.511 23.518 1.00 91.38 807 ILE A O 1
ATOM 6179 N N . LEU A 1 808 ? -19.466 -24.484 23.685 1.00 91.56 808 LEU A N 1
ATOM 6180 C CA . LEU A 1 808 ? -19.703 -24.366 22.247 1.00 91.56 808 LEU A CA 1
ATOM 6181 C C . LEU A 1 808 ? -19.899 -22.899 21.895 1.00 91.56 808 LEU A C 1
ATOM 6183 O O . LEU A 1 808 ? -20.835 -22.255 22.367 1.00 91.56 808 LEU A O 1
ATOM 6187 N N . GLN A 1 809 ? -19.033 -22.354 21.043 1.00 92.19 809 GLN A N 1
ATOM 6188 C CA . GLN A 1 809 ? -19.222 -21.002 20.534 1.00 92.19 809 GLN A CA 1
ATOM 6189 C C . GLN A 1 809 ? -19.962 -21.036 19.204 1.00 92.19 809 GLN A C 1
ATOM 6191 O O . GLN A 1 809 ? -19.495 -21.647 18.250 1.00 92.19 809 GLN A O 1
ATOM 6196 N N . LEU A 1 810 ? -21.054 -20.286 19.116 1.00 92.25 810 LEU A N 1
ATOM 6197 C CA . LEU A 1 810 ? -21.807 -20.053 17.896 1.00 92.25 810 LEU A CA 1
ATOM 6198 C C . LEU A 1 810 ? -21.497 -18.658 17.347 1.00 92.25 810 LEU A C 1
ATOM 6200 O O . LEU A 1 810 ? -21.264 -17.690 18.089 1.00 92.25 810 LEU A O 1
ATOM 6204 N N . ALA A 1 811 ? -21.450 -18.553 16.024 1.00 89.19 811 ALA A N 1
ATOM 6205 C CA . ALA A 1 811 ? -21.174 -17.311 15.323 1.00 89.19 811 ALA A CA 1
ATOM 6206 C C . ALA A 1 811 ? -21.907 -17.241 13.978 1.00 89.19 811 ALA A C 1
ATOM 6208 O O . ALA A 1 811 ? -21.902 -18.225 13.237 1.00 89.19 811 ALA A O 1
ATOM 6209 N N . PRO A 1 812 ? -22.420 -16.066 13.572 1.00 82.56 812 PRO A N 1
ATOM 6210 C CA . PRO A 1 812 ? -23.068 -15.889 12.282 1.00 82.56 812 PRO A CA 1
ATOM 6211 C C . PRO A 1 812 ? -22.002 -15.678 11.201 1.00 82.56 812 PRO A C 1
ATOM 6213 O O . PRO A 1 812 ? -21.786 -14.582 10.683 1.00 82.56 812 PRO A O 1
ATOM 6216 N N . ASN A 1 813 ? -21.201 -16.703 10.934 1.00 81.44 813 ASN A N 1
ATOM 6217 C CA . ASN A 1 813 ? -20.101 -16.647 9.983 1.00 81.44 813 ASN A CA 1
ATOM 6218 C C . ASN A 1 813 ? -20.240 -17.749 8.936 1.00 81.44 813 ASN A C 1
ATOM 6220 O O . ASN A 1 813 ? -20.793 -18.807 9.202 1.00 81.44 813 ASN A O 1
ATOM 6224 N N . LEU A 1 814 ? -19.713 -17.500 7.736 1.00 76.38 814 LEU A N 1
ATOM 6225 C CA . LEU A 1 814 ? -19.549 -18.548 6.733 1.00 76.38 814 LEU A CA 1
ATOM 6226 C C . LEU A 1 814 ? -18.422 -19.479 7.184 1.00 76.38 814 LEU A C 1
ATOM 6228 O O . LEU A 1 814 ? -17.324 -18.997 7.489 1.00 76.38 814 LEU A O 1
ATOM 6232 N N . VAL A 1 815 ? -18.674 -20.789 7.171 1.00 81.69 815 VAL A N 1
ATOM 6233 C CA . VAL A 1 815 ? -17.709 -21.802 7.623 1.00 81.69 815 VAL A CA 1
ATOM 6234 C C . VAL A 1 815 ? -16.368 -21.688 6.894 1.00 81.69 815 VAL A C 1
ATOM 6236 O O . VAL A 1 815 ? -15.325 -21.682 7.541 1.00 81.69 815 VAL A O 1
ATOM 6239 N N . ASP A 1 816 ? -16.366 -21.479 5.575 1.00 74.19 816 ASP A N 1
ATOM 6240 C CA . ASP A 1 816 ? -15.132 -21.345 4.789 1.00 74.19 816 ASP A CA 1
ATOM 6241 C C . ASP A 1 816 ? -14.306 -20.120 5.198 1.00 74.19 816 ASP A C 1
ATOM 6243 O O . ASP A 1 816 ? -13.079 -20.184 5.293 1.00 74.19 816 ASP A O 1
ATOM 6247 N N . SER A 1 817 ? -14.979 -19.004 5.493 1.00 70.31 817 SER A N 1
ATOM 6248 C CA . SER A 1 817 ? -14.320 -17.767 5.927 1.00 70.31 817 SER A CA 1
ATOM 6249 C C . SER A 1 817 ? -13.767 -17.895 7.346 1.00 70.31 817 SER A C 1
ATOM 6251 O O . SER A 1 817 ? -12.669 -17.418 7.633 1.00 70.31 817 SER A O 1
ATOM 6253 N N . ALA A 1 818 ? -14.500 -18.576 8.228 1.00 78.12 818 ALA A N 1
ATOM 6254 C CA . ALA A 1 818 ? -14.048 -18.861 9.581 1.00 78.12 818 ALA A CA 1
ATOM 6255 C C . ALA A 1 818 ? -12.870 -19.856 9.581 1.00 78.12 818 ALA A C 1
ATOM 6257 O O . ALA A 1 818 ? -11.864 -19.596 10.240 1.00 78.12 818 ALA A O 1
ATOM 6258 N N . ARG A 1 819 ? -12.920 -20.924 8.770 1.00 84.25 819 ARG A N 1
ATOM 6259 C CA . ARG A 1 819 ? -11.803 -21.866 8.557 1.00 84.25 819 ARG A CA 1
ATOM 6260 C C . ARG A 1 819 ? -10.564 -21.180 8.007 1.00 84.25 819 ARG A C 1
ATOM 6262 O O . ARG A 1 819 ? -9.462 -21.469 8.455 1.00 84.25 819 ARG A O 1
ATOM 6269 N N . GLU A 1 820 ? -10.716 -20.242 7.076 1.00 74.94 820 GLU A N 1
ATOM 6270 C CA . GLU A 1 820 ? -9.588 -19.447 6.593 1.00 74.94 820 GLU A CA 1
ATOM 6271 C C . GLU A 1 820 ? -9.017 -18.523 7.683 1.00 74.94 820 GLU A C 1
ATOM 6273 O O . GLU A 1 820 ? -7.799 -18.430 7.837 1.00 74.94 820 GLU A O 1
ATOM 6278 N N . PHE A 1 821 ? -9.873 -17.872 8.474 1.00 77.12 821 PHE A N 1
ATOM 6279 C CA . PHE A 1 821 ? -9.449 -16.950 9.532 1.00 77.12 821 PHE A CA 1
ATOM 6280 C C . PHE A 1 821 ? -8.731 -17.642 10.705 1.00 77.12 821 PHE A C 1
ATOM 6282 O O . PHE A 1 821 ? -7.820 -17.064 11.324 1.00 77.12 821 PHE A O 1
ATOM 6289 N N . TRP A 1 822 ? -9.158 -18.864 11.021 1.00 79.31 822 TRP A N 1
ATOM 6290 C CA . TRP A 1 822 ? -8.629 -19.691 12.103 1.00 79.31 822 TRP A CA 1
ATOM 6291 C C . TRP A 1 822 ? -7.622 -20.752 11.626 1.00 79.31 822 TRP A C 1
ATOM 6293 O O . TRP A 1 822 ? -7.095 -21.473 12.461 1.00 79.31 822 TRP A O 1
ATOM 6303 N N . ARG A 1 823 ? -7.276 -20.797 10.326 1.00 73.69 823 ARG A N 1
ATOM 6304 C CA . ARG A 1 823 ? -6.406 -21.817 9.692 1.00 73.69 823 ARG A CA 1
ATOM 6305 C C . ARG A 1 823 ? -5.100 -22.114 10.446 1.00 73.69 823 ARG A C 1
ATOM 6307 O O . ARG A 1 823 ? -4.645 -23.250 10.426 1.00 73.69 823 ARG A O 1
ATOM 6314 N N . ASP A 1 824 ? -4.521 -21.103 11.097 1.00 65.06 824 ASP A N 1
ATOM 6315 C CA . ASP A 1 824 ? -3.227 -21.181 11.793 1.00 65.06 824 ASP A CA 1
ATOM 6316 C C . ASP A 1 824 ? -3.341 -20.984 13.323 1.00 65.06 824 ASP A C 1
ATOM 6318 O O . ASP A 1 824 ? -2.375 -20.571 13.969 1.00 65.06 824 ASP A O 1
ATOM 6322 N N . LYS A 1 825 ? -4.530 -21.169 13.913 1.00 72.50 825 LYS A N 1
ATOM 6323 C CA . LYS A 1 825 ? -4.789 -20.897 15.336 1.00 72.50 825 LYS A CA 1
ATOM 6324 C C . LYS A 1 825 ? -5.555 -22.048 15.975 1.00 72.50 825 LYS A C 1
ATOM 6326 O O . LYS A 1 825 ? -6.646 -22.376 15.520 1.00 72.50 825 LYS A O 1
ATOM 6331 N N . ASP A 1 826 ? -5.030 -22.563 17.079 1.00 74.31 826 ASP A N 1
ATOM 6332 C CA . ASP A 1 826 ? -5.757 -23.524 17.902 1.00 74.31 826 ASP A CA 1
ATOM 6333 C C . ASP A 1 826 ? -6.899 -22.805 18.625 1.00 74.31 826 ASP A C 1
ATOM 6335 O O . ASP A 1 826 ? -6.689 -21.817 19.341 1.00 74.31 826 ASP A O 1
ATOM 6339 N N . LEU A 1 827 ? -8.122 -23.268 18.376 1.00 81.62 827 LEU A N 1
ATOM 6340 C CA . LEU A 1 827 ? -9.308 -22.798 19.075 1.00 81.62 827 LEU A CA 1
ATOM 6341 C C . LEU A 1 827 ? -9.456 -23.590 20.377 1.00 81.62 827 LEU A C 1
ATOM 6343 O O . LEU A 1 827 ? -9.338 -24.814 20.350 1.00 81.62 827 LEU A O 1
ATOM 6347 N N . PRO A 1 828 ? -9.720 -22.916 21.508 1.00 79.81 828 PRO A N 1
ATOM 6348 C CA . PRO A 1 828 ? -9.811 -23.585 22.801 1.00 79.81 828 PRO A CA 1
ATOM 6349 C C . PRO A 1 828 ? -11.095 -24.416 22.960 1.00 79.81 828 PRO A C 1
ATOM 6351 O O . PRO A 1 828 ? -11.174 -25.228 23.867 1.00 79.81 828 PRO A O 1
ATOM 6354 N N . PHE A 1 829 ? -12.093 -24.215 22.099 1.00 86.44 829 PHE A N 1
ATOM 6355 C CA . PHE A 1 829 ? -13.352 -24.960 22.067 1.00 86.44 829 PHE A CA 1
ATOM 6356 C C . PHE A 1 829 ? -13.976 -24.890 20.659 1.00 86.44 829 PHE A C 1
ATOM 6358 O O . PHE A 1 829 ? -13.585 -24.020 19.868 1.00 86.44 829 PHE A O 1
ATOM 6365 N N . PRO A 1 830 ? -14.932 -25.778 20.317 1.00 89.44 830 PRO A N 1
ATOM 6366 C CA . PRO A 1 830 ? -15.606 -25.774 19.020 1.00 89.44 830 PRO A CA 1
ATOM 6367 C C . PRO A 1 830 ? -16.222 -24.416 18.653 1.00 89.44 830 PRO A C 1
ATOM 6369 O O . PRO A 1 830 ? -16.906 -23.778 19.457 1.00 89.44 830 PRO A O 1
ATOM 6372 N N . PHE A 1 831 ? -15.994 -23.992 17.405 1.00 90.75 831 PHE A N 1
ATOM 6373 C CA . PHE A 1 831 ? -16.536 -22.757 16.833 1.00 90.75 831 PHE A CA 1
ATOM 6374 C C . PHE A 1 831 ? -17.494 -23.105 15.691 1.00 90.75 831 PHE A C 1
ATOM 6376 O O . PHE A 1 831 ? -17.063 -23.439 14.582 1.00 90.75 831 PHE A O 1
ATOM 6383 N N . LEU A 1 832 ? -18.789 -23.030 15.979 1.00 91.69 832 LEU A N 1
ATOM 6384 C CA . LEU A 1 832 ? -19.894 -23.389 15.103 1.00 91.69 832 LEU A CA 1
ATOM 6385 C C . LEU A 1 832 ? -20.346 -22.164 14.296 1.00 91.69 832 LEU A C 1
ATOM 6387 O O . LEU A 1 832 ? -20.461 -21.047 14.807 1.00 91.69 832 LEU A O 1
ATOM 6391 N N . CYS A 1 833 ? -20.588 -22.381 13.010 1.00 89.00 833 CYS A N 1
ATOM 6392 C CA . CYS A 1 833 ? -20.919 -21.354 12.034 1.00 89.00 833 CYS A CA 1
ATOM 6393 C C . CYS A 1 833 ? -22.401 -21.441 11.644 1.00 89.00 833 CYS A C 1
ATOM 6395 O O . CYS A 1 833 ? -22.811 -22.406 11.009 1.00 89.00 833 CYS A O 1
ATOM 6397 N N . ASP A 1 834 ? -23.181 -20.409 11.976 1.00 86.19 834 ASP A N 1
ATOM 6398 C CA . ASP A 1 834 ? -24.614 -20.275 11.662 1.00 86.19 834 ASP A CA 1
ATOM 6399 C C . ASP A 1 834 ? -24.872 -19.062 10.746 1.00 86.19 834 ASP A C 1
ATOM 6401 O O . ASP A 1 834 ? -25.368 -18.022 11.192 1.00 86.19 834 ASP A O 1
ATOM 6405 N N . PRO A 1 835 ? -24.494 -19.128 9.457 1.00 75.75 835 PRO A N 1
ATOM 6406 C CA . PRO A 1 835 ? -24.605 -17.990 8.544 1.00 75.75 835 PRO A CA 1
ATOM 6407 C C . PRO A 1 835 ? -26.052 -17.508 8.342 1.00 75.75 835 PRO A C 1
ATOM 6409 O O . PRO A 1 835 ? -26.256 -16.331 8.043 1.00 75.75 835 PRO A O 1
ATOM 6412 N N . GLU A 1 836 ? -27.042 -18.385 8.535 1.00 73.38 836 GLU A N 1
ATOM 6413 C CA . GLU A 1 836 ? -28.475 -18.081 8.405 1.00 73.38 836 GLU A CA 1
ATOM 6414 C C . GLU A 1 836 ? -29.132 -17.616 9.713 1.00 73.38 836 GLU A C 1
ATOM 6416 O O . GLU A 1 836 ? -30.331 -17.310 9.729 1.00 73.38 836 GLU A O 1
ATOM 6421 N N . LYS A 1 837 ? -28.362 -17.542 10.809 1.00 78.06 837 LYS A N 1
ATOM 6422 C CA . LYS A 1 837 ? -28.839 -17.131 12.139 1.00 78.06 837 LYS A CA 1
ATOM 6423 C C . LYS A 1 837 ? -30.039 -17.969 12.607 1.00 78.06 837 LYS A C 1
ATOM 6425 O O . LYS A 1 837 ? -30.966 -17.458 13.239 1.00 78.06 837 LYS A O 1
ATOM 6430 N N . SER A 1 838 ? -30.073 -19.236 12.215 1.00 79.56 838 SER A N 1
ATOM 6431 C CA . SER A 1 838 ? -31.140 -20.176 12.544 1.00 79.56 838 SER A CA 1
ATOM 6432 C C . SER A 1 838 ? -31.172 -20.476 14.047 1.00 79.56 838 SER A C 1
ATOM 6434 O O . SER A 1 838 ? -32.212 -20.295 14.678 1.00 79.56 838 SER A O 1
ATOM 6436 N N . ALA A 1 839 ? -30.023 -20.785 14.652 1.00 84.38 839 ALA A N 1
ATOM 6437 C CA . ALA A 1 839 ? -29.889 -21.039 16.084 1.00 84.38 839 ALA A CA 1
ATOM 6438 C C . ALA A 1 839 ? -30.104 -19.760 16.911 1.00 84.38 839 ALA A C 1
ATOM 6440 O O . ALA A 1 839 ? -30.738 -19.795 17.961 1.00 84.38 839 ALA A O 1
ATOM 6441 N N . TYR A 1 840 ? -29.663 -18.602 16.405 1.00 84.88 840 TYR A N 1
ATOM 6442 C CA . TYR A 1 840 ? -29.920 -17.306 17.053 1.00 84.88 840 TYR A CA 1
ATOM 6443 C C . TYR A 1 840 ? -31.422 -17.017 17.174 1.00 84.88 840 TYR A C 1
ATOM 6445 O O . TYR A 1 840 ? -31.878 -16.580 18.228 1.00 84.88 840 TYR A O 1
ATOM 6453 N N . ARG A 1 841 ? -32.191 -17.289 16.109 1.00 79.19 841 ARG A N 1
ATOM 6454 C CA . ARG A 1 841 ? -33.652 -17.118 16.096 1.00 79.19 841 ARG A CA 1
ATOM 6455 C C . ARG A 1 841 ? -34.360 -18.064 17.057 1.00 79.19 841 ARG A C 1
ATOM 6457 O O . ARG A 1 841 ? -35.280 -17.633 17.741 1.00 79.19 841 ARG A O 1
ATOM 6464 N N . LEU A 1 842 ? -33.920 -19.319 17.115 1.00 80.94 842 LEU A N 1
ATOM 6465 C CA . LEU A 1 842 ? -34.478 -20.325 18.021 1.00 80.94 842 LEU A CA 1
ATOM 6466 C C . LEU A 1 842 ? -34.234 -19.988 19.499 1.00 80.94 842 LEU A C 1
ATOM 6468 O O . LEU A 1 842 ? -35.068 -20.298 20.339 1.00 80.94 842 LEU A O 1
ATOM 6472 N N . CYS A 1 843 ? -33.125 -19.316 19.812 1.00 80.06 843 CYS A N 1
ATOM 6473 C CA . CYS A 1 843 ? -32.807 -18.869 21.169 1.00 80.06 843 CYS A CA 1
ATOM 6474 C C . CYS A 1 843 ? -33.350 -17.467 21.517 1.00 80.06 843 CYS A C 1
ATOM 6476 O O . CYS A 1 843 ? -33.017 -16.924 22.576 1.00 80.06 843 CYS A O 1
ATOM 6478 N N . GLY A 1 844 ? -34.158 -16.861 20.640 1.00 78.81 844 GLY A N 1
ATOM 6479 C CA . GLY A 1 844 ? -34.761 -15.544 20.861 1.00 78.81 844 GLY A CA 1
ATOM 6480 C C . GLY A 1 844 ? -33.776 -14.366 20.818 1.00 78.81 844 GLY A C 1
ATOM 6481 O O . GLY A 1 844 ? -34.054 -13.323 21.402 1.00 78.81 844 GLY A O 1
ATOM 6482 N N . LEU A 1 845 ? -32.616 -14.503 20.159 1.00 82.00 845 LEU A N 1
ATOM 6483 C CA . LEU A 1 845 ? -31.633 -13.419 20.022 1.00 82.00 845 LEU A CA 1
ATOM 6484 C C . LEU A 1 845 ? -31.988 -12.498 18.846 1.00 82.00 845 LEU A C 1
ATOM 6486 O O . LEU A 1 845 ? -32.038 -12.933 17.692 1.00 82.00 845 LEU A O 1
ATOM 6490 N N . GLN A 1 846 ? -32.190 -11.209 19.131 1.00 73.00 846 GLN A N 1
ATOM 6491 C CA . GLN A 1 846 ? -32.683 -10.237 18.151 1.00 73.00 846 GLN A CA 1
ATOM 6492 C C . GLN A 1 846 ? -31.579 -9.660 17.247 1.00 73.00 846 GLN A C 1
ATOM 6494 O O . GLN A 1 846 ? -30.423 -9.504 17.661 1.00 73.00 846 GLN A O 1
ATOM 6499 N N . ASP A 1 847 ? -31.959 -9.283 16.018 1.00 66.88 847 ASP A N 1
ATOM 6500 C CA . ASP A 1 847 ? -31.126 -8.477 15.118 1.00 66.88 847 ASP A CA 1
ATOM 6501 C C . ASP A 1 847 ? -31.293 -6.990 15.462 1.00 66.88 847 ASP A C 1
ATOM 6503 O O . ASP A 1 847 ? -32.369 -6.416 15.318 1.00 66.88 847 ASP A O 1
ATOM 6507 N N . ILE A 1 848 ? -30.219 -6.360 15.928 1.00 60.56 848 ILE A N 1
ATOM 6508 C CA . ILE A 1 848 ? -30.188 -4.946 16.313 1.00 60.56 848 ILE A CA 1
ATOM 6509 C C . ILE A 1 848 ? -29.995 -4.013 15.107 1.00 60.56 848 ILE A C 1
ATOM 6511 O O . ILE A 1 848 ? -30.036 -2.797 15.260 1.00 60.56 848 ILE A O 1
ATOM 6515 N N . GLY A 1 849 ? -29.780 -4.542 13.900 1.00 54.91 849 GLY A N 1
ATOM 6516 C CA . GLY A 1 849 ? -29.573 -3.763 12.683 1.00 54.91 849 GLY A CA 1
ATOM 6517 C C . GLY A 1 849 ? -28.164 -3.164 12.557 1.00 54.91 849 GLY A C 1
ATOM 6518 O O . GLY A 1 849 ? -27.524 -2.731 13.518 1.00 54.91 849 GLY A O 1
ATOM 6519 N N . ALA A 1 850 ? -27.649 -3.104 11.324 1.00 51.34 850 ALA A N 1
ATOM 6520 C CA . ALA A 1 850 ? -26.271 -2.672 11.053 1.00 51.34 850 ALA A CA 1
ATOM 6521 C C . ALA A 1 850 ? -25.985 -1.211 11.467 1.00 51.34 850 ALA A C 1
ATOM 6523 O O . ALA A 1 850 ? -24.879 -0.898 11.910 1.00 51.34 850 ALA A O 1
ATOM 6524 N N . GLY A 1 851 ? -26.982 -0.323 11.361 1.00 48.16 851 GLY A N 1
ATOM 6525 C CA . GLY A 1 851 ? -26.861 1.082 11.768 1.00 48.16 851 GLY A CA 1
ATOM 6526 C C . GLY A 1 851 ? -26.739 1.262 13.286 1.00 48.16 851 GLY A C 1
ATOM 6527 O O . GLY A 1 851 ? -25.887 2.022 13.749 1.00 48.16 851 GLY A O 1
ATOM 6528 N N . GLU A 1 852 ? -27.531 0.523 14.065 1.00 53.88 852 GLU A N 1
ATOM 6529 C CA . GLU A 1 852 ? -27.462 0.510 15.533 1.00 53.88 852 GLU A CA 1
ATOM 6530 C C . GLU A 1 852 ? -26.148 -0.123 16.008 1.00 53.88 852 GLU A C 1
ATOM 6532 O O . GLU A 1 852 ? -25.472 0.415 16.884 1.00 53.88 852 GLU A O 1
ATOM 6537 N N . ALA A 1 853 ? -25.719 -1.219 15.370 1.00 54.47 853 ALA A N 1
ATOM 6538 C CA . ALA A 1 853 ? -24.443 -1.871 15.654 1.00 54.47 853 ALA A CA 1
ATOM 6539 C C . ALA A 1 853 ? -23.248 -0.922 15.437 1.00 54.47 853 ALA A C 1
ATOM 6541 O O . ALA A 1 853 ? -22.318 -0.891 16.247 1.00 54.47 853 ALA A O 1
ATOM 6542 N N . GLN A 1 854 ? -23.285 -0.095 14.387 1.00 51.47 854 GLN A N 1
ATOM 6543 C CA . GLN A 1 854 ? -22.258 0.915 14.127 1.00 51.47 854 GLN A CA 1
ATOM 6544 C C . GLN A 1 854 ? -22.313 2.070 15.140 1.00 51.47 854 GLN A C 1
ATOM 6546 O O . GLN A 1 854 ? -21.268 2.467 15.663 1.00 51.47 854 GLN A O 1
ATOM 6551 N N . ARG A 1 855 ? -23.512 2.570 15.480 1.00 52.12 855 ARG A N 1
ATOM 6552 C CA . ARG A 1 855 ? -23.703 3.571 16.549 1.00 52.12 855 ARG A CA 1
ATOM 6553 C C . ARG A 1 855 ? -23.169 3.071 17.892 1.00 52.12 855 ARG A C 1
ATOM 6555 O O . ARG A 1 855 ? -22.471 3.813 18.582 1.00 52.12 855 ARG A O 1
ATOM 6562 N N . ASN A 1 856 ? -23.425 1.811 18.233 1.00 53.47 856 ASN A N 1
ATOM 6563 C CA . ASN A 1 856 ? -22.953 1.190 19.468 1.00 53.47 856 ASN A CA 1
ATOM 6564 C C . ASN A 1 856 ? -21.436 0.970 19.470 1.00 53.47 856 ASN A C 1
ATOM 6566 O O . ASN A 1 856 ? -20.807 1.189 20.500 1.00 53.47 856 ASN A O 1
ATOM 6570 N N . SER A 1 857 ? -20.811 0.663 18.331 1.00 53.25 857 SER A N 1
ATOM 6571 C CA . SER A 1 857 ? -19.343 0.630 18.216 1.00 53.25 857 SER A CA 1
ATOM 6572 C C . SER A 1 857 ? -18.704 2.007 18.436 1.00 53.25 857 SER A C 1
ATOM 6574 O O . SER A 1 857 ? -17.700 2.114 19.140 1.00 53.25 857 SER A O 1
ATOM 6576 N N . VAL A 1 858 ? -19.306 3.081 17.909 1.00 50.19 858 VAL A N 1
ATOM 6577 C CA . VAL A 1 858 ? -18.845 4.462 18.150 1.00 50.19 858 VAL A CA 1
ATOM 6578 C C . VAL A 1 858 ? -19.047 4.860 19.614 1.00 50.19 858 VAL A C 1
ATOM 6580 O O . VAL A 1 858 ? -18.118 5.363 20.241 1.00 50.19 858 VAL A O 1
ATOM 6583 N N . ARG A 1 859 ? -20.219 4.574 20.196 1.00 52.75 859 ARG A N 1
ATOM 6584 C CA . ARG A 1 859 ? -20.491 4.787 21.629 1.00 52.75 859 ARG A CA 1
ATOM 6585 C C . ARG A 1 859 ? -19.523 3.995 22.512 1.00 52.75 859 ARG A C 1
ATOM 6587 O O . ARG A 1 859 ? -19.039 4.531 23.504 1.00 52.75 859 ARG A O 1
ATOM 6594 N N . GLY A 1 860 ? -19.183 2.767 22.124 1.00 53.47 860 GLY A N 1
ATOM 6595 C CA . GLY A 1 860 ? -18.186 1.925 22.784 1.00 53.47 860 GLY A CA 1
ATOM 6596 C C . GLY A 1 860 ? -16.775 2.489 22.696 1.00 53.47 860 GLY A C 1
ATOM 6597 O O . GLY A 1 860 ? -16.072 2.503 23.702 1.00 53.47 860 GLY A O 1
ATOM 6598 N N . PHE A 1 861 ? -16.376 3.033 21.541 1.00 48.59 861 PHE A N 1
ATOM 6599 C CA . PHE A 1 861 ? -15.116 3.767 21.400 1.00 48.59 861 PHE A CA 1
ATOM 6600 C C . PHE A 1 861 ? -15.078 4.980 22.326 1.00 48.59 861 PHE A C 1
ATOM 6602 O O . PHE A 1 861 ? -14.113 5.139 23.071 1.00 48.59 861 PHE A O 1
ATOM 6609 N N . THR A 1 862 ? -16.134 5.796 22.332 1.00 47.16 862 THR A N 1
ATOM 6610 C CA . THR A 1 862 ? -16.228 6.971 23.202 1.00 47.16 862 THR A CA 1
ATOM 6611 C C . THR A 1 862 ? -16.174 6.568 24.670 1.00 47.16 862 THR A C 1
ATOM 6613 O O . THR A 1 862 ? -15.345 7.106 25.394 1.00 47.16 862 THR A O 1
ATOM 6616 N N . ARG A 1 863 ? -16.955 5.565 25.096 1.00 48.88 863 ARG A N 1
ATOM 6617 C CA . ARG A 1 863 ? -16.938 5.043 26.470 1.00 48.88 863 ARG A CA 1
ATOM 6618 C C . ARG A 1 863 ? -15.557 4.499 26.837 1.00 48.88 863 ARG A C 1
ATOM 6620 O O . ARG A 1 863 ? -15.029 4.872 27.880 1.00 48.88 863 ARG A O 1
ATOM 6627 N N . ALA A 1 864 ? -14.931 3.675 25.999 1.00 54.62 864 ALA A N 1
ATOM 6628 C CA . ALA A 1 864 ? -13.610 3.105 26.276 1.00 54.62 864 ALA A CA 1
ATOM 6629 C C . ALA A 1 864 ? -12.526 4.191 26.355 1.00 54.62 864 ALA A C 1
ATOM 6631 O O . ALA A 1 864 ? -11.666 4.143 27.236 1.00 54.62 864 ALA A O 1
ATOM 6632 N N . PHE A 1 865 ? -12.602 5.199 25.480 1.00 42.22 865 PHE A N 1
ATOM 6633 C CA . PHE A 1 865 ? -11.721 6.364 25.478 1.00 42.22 865 PHE A CA 1
ATOM 6634 C C . PHE A 1 865 ? -11.886 7.211 26.748 1.00 42.22 865 PHE A C 1
ATOM 6636 O O . PHE A 1 865 ? -10.886 7.605 27.346 1.00 42.22 865 PHE A O 1
ATOM 6643 N N . THR A 1 866 ? -13.122 7.449 27.201 1.00 42.28 866 THR A N 1
ATOM 6644 C CA . THR A 1 866 ? -13.409 8.274 28.388 1.00 42.28 866 THR A CA 1
ATOM 6645 C C . THR A 1 866 ? -13.197 7.543 29.712 1.00 42.28 866 THR A C 1
ATOM 6647 O O . THR A 1 866 ? -12.838 8.173 30.700 1.00 42.28 866 THR A O 1
ATOM 6650 N N . THR A 1 867 ? -13.395 6.224 29.751 1.00 44.69 867 THR A N 1
ATOM 6651 C CA . THR A 1 867 ? -13.260 5.395 30.968 1.00 44.69 867 THR A CA 1
ATOM 6652 C C . THR A 1 867 ? -11.884 4.738 31.116 1.00 44.69 867 THR A C 1
ATOM 6654 O O . THR A 1 867 ? -11.593 4.131 32.144 1.00 44.69 867 THR A O 1
ATOM 6657 N N . GLY A 1 868 ? -11.009 4.849 30.110 1.00 43.22 868 GLY A N 1
ATOM 6658 C CA . GLY A 1 868 ? -9.653 4.295 30.168 1.00 43.22 868 GLY A CA 1
ATOM 6659 C C . GLY A 1 868 ? -9.592 2.762 30.113 1.00 43.22 868 GLY A C 1
ATOM 6660 O O . GLY A 1 868 ? -8.609 2.168 30.574 1.00 43.22 868 GLY A O 1
ATOM 6661 N N . GLN A 1 869 ? -10.618 2.108 29.554 1.00 46.47 869 GLN A N 1
ATOM 6662 C CA . GLN A 1 869 ? -10.593 0.669 29.272 1.00 46.47 869 GLN A CA 1
ATOM 6663 C C . GLN A 1 869 ? -9.426 0.325 28.319 1.00 46.47 869 GLN A C 1
ATOM 6665 O O . GLN A 1 869 ? -8.954 1.161 27.550 1.00 46.47 869 GLN A O 1
ATOM 6670 N N . GLY A 1 870 ? -8.864 -0.881 28.467 1.00 47.75 870 GLY A N 1
ATOM 6671 C CA . GLY A 1 870 ? -7.481 -1.223 28.103 1.00 47.75 870 GLY A CA 1
ATOM 6672 C C . GLY A 1 870 ? -7.016 -0.852 26.683 1.00 47.75 870 GLY A C 1
ATOM 6673 O O . GLY A 1 870 ? -7.787 -0.760 25.731 1.00 47.75 870 GLY A O 1
ATOM 6674 N N . ARG A 1 871 ? -5.689 -0.696 26.519 1.00 39.50 871 ARG A N 1
ATOM 6675 C CA . ARG A 1 871 ? -5.018 -0.349 25.242 1.00 39.50 871 ARG A CA 1
ATOM 6676 C C . ARG A 1 871 ? -5.413 -1.252 24.066 1.00 39.50 871 ARG A C 1
ATOM 6678 O O . ARG A 1 871 ? -5.338 -0.801 22.929 1.00 39.50 871 ARG A O 1
ATOM 6685 N N . THR A 1 872 ? -5.792 -2.501 24.319 1.00 43.03 872 THR A N 1
ATOM 6686 C CA . THR A 1 872 ? -6.234 -3.477 23.312 1.00 43.03 872 THR A CA 1
ATOM 6687 C C . THR A 1 872 ? -7.633 -3.162 22.785 1.00 43.03 872 THR A C 1
ATOM 6689 O O . THR A 1 872 ? -7.812 -3.115 21.571 1.00 43.03 872 THR A O 1
ATOM 6692 N N . THR A 1 873 ? -8.578 -2.859 23.677 1.00 45.31 873 THR A N 1
ATOM 6693 C CA . THR A 1 873 ? -9.958 -2.463 23.364 1.00 45.31 873 THR A CA 1
ATOM 6694 C C . THR A 1 873 ? -9.975 -1.108 22.657 1.00 45.31 873 THR A C 1
ATOM 6696 O O . THR A 1 873 ? -10.565 -0.984 21.587 1.00 45.31 873 THR A O 1
ATOM 6699 N N . MET A 1 874 ? -9.203 -0.124 23.147 1.00 45.38 874 MET A N 1
ATOM 6700 C CA . MET A 1 874 ? -9.020 1.157 22.448 1.00 45.38 874 MET A CA 1
ATOM 6701 C C . MET A 1 874 ? -8.370 0.997 21.070 1.00 45.38 874 MET A C 1
ATOM 6703 O O . MET A 1 874 ? -8.775 1.681 20.143 1.00 45.38 874 MET A O 1
ATOM 6707 N N . HIS A 1 875 ? -7.366 0.128 20.901 1.00 42.44 875 HIS A N 1
ATOM 6708 C CA . HIS A 1 875 ? -6.713 -0.069 19.600 1.00 42.44 875 HIS A CA 1
ATOM 6709 C C . HIS A 1 875 ? -7.628 -0.788 18.600 1.00 42.44 875 HIS A C 1
ATOM 6711 O O . HIS A 1 875 ? -7.585 -0.475 17.415 1.00 42.44 875 HIS A O 1
ATOM 6717 N N . ALA A 1 876 ? -8.469 -1.716 19.063 1.00 44.25 876 ALA A N 1
ATOM 6718 C CA . ALA A 1 876 ? -9.466 -2.380 18.232 1.00 44.25 876 ALA A CA 1
ATOM 6719 C C . ALA A 1 876 ? -10.606 -1.428 17.826 1.00 44.25 876 ALA A C 1
ATOM 6721 O O . ALA A 1 876 ? -10.903 -1.310 16.644 1.00 44.25 876 ALA A O 1
ATOM 6722 N N . LEU A 1 877 ? -11.146 -0.659 18.776 1.00 51.84 877 LEU A N 1
ATOM 6723 C CA . LEU A 1 877 ? -12.174 0.353 18.517 1.00 51.84 877 LEU A CA 1
ATOM 6724 C C . LEU A 1 877 ? -11.641 1.523 17.669 1.00 51.84 877 LEU A C 1
ATOM 6726 O O . LEU A 1 877 ? -12.337 2.034 16.801 1.00 51.84 877 LEU A O 1
ATOM 6730 N N . TRP A 1 878 ? -10.382 1.926 17.862 1.00 40.53 878 TRP A N 1
ATOM 6731 C CA . TRP A 1 878 ? -9.707 2.919 17.018 1.00 40.53 878 TRP A CA 1
ATOM 6732 C C . TRP A 1 878 ? -9.481 2.397 15.596 1.00 40.53 878 TRP A C 1
ATOM 6734 O O . TRP A 1 878 ? -9.605 3.157 14.644 1.00 40.53 878 TRP A O 1
ATOM 6744 N N . LEU A 1 879 ? -9.185 1.105 15.421 1.00 42.19 879 LEU A N 1
ATOM 6745 C CA . LEU A 1 879 ? -9.121 0.491 14.094 1.00 42.19 879 LEU A CA 1
ATOM 6746 C C . LEU A 1 879 ? -10.501 0.489 13.414 1.00 42.19 879 LEU A C 1
ATOM 6748 O O . LEU A 1 879 ? -10.568 0.859 12.244 1.00 42.19 879 LEU A O 1
ATOM 6752 N N . ASP A 1 880 ? -11.578 0.178 14.136 1.00 46.47 880 ASP A N 1
ATOM 6753 C CA . ASP A 1 880 ? -12.950 0.196 13.600 1.00 46.47 880 ASP A CA 1
ATOM 6754 C C . ASP A 1 880 ? -13.441 1.614 13.249 1.00 46.47 880 ASP A C 1
ATOM 6756 O O . ASP A 1 880 ? -14.155 1.798 12.265 1.00 46.47 880 ASP A O 1
ATOM 6760 N N . VAL A 1 881 ? -13.016 2.635 14.003 1.00 43.50 881 VAL A N 1
ATOM 6761 C CA . VAL A 1 881 ? -13.417 4.040 13.793 1.00 43.50 881 VAL A CA 1
ATOM 6762 C C . VAL A 1 881 ? -12.517 4.781 12.790 1.00 43.50 881 VAL A C 1
ATOM 6764 O O . VAL A 1 881 ? -12.993 5.644 12.054 1.00 43.50 881 VAL A O 1
ATOM 6767 N N . VAL A 1 882 ? -11.215 4.475 12.732 1.00 33.34 882 VAL A N 1
ATOM 6768 C CA . VAL A 1 882 ? -10.207 5.284 12.006 1.00 33.34 882 VAL A CA 1
ATOM 6769 C C . VAL A 1 882 ? -9.682 4.594 10.745 1.00 33.34 882 VAL A C 1
ATOM 6771 O O . VAL A 1 882 ? -9.078 5.250 9.893 1.00 33.34 882 VAL A O 1
ATOM 6774 N N . ASN A 1 883 ? -9.932 3.292 10.563 1.00 35.97 883 ASN A N 1
ATOM 6775 C CA . ASN A 1 883 ? -9.542 2.574 9.354 1.00 35.97 883 ASN A CA 1
ATOM 6776 C C . ASN A 1 883 ? -10.746 2.278 8.433 1.00 35.97 883 ASN A C 1
ATOM 6778 O O . ASN A 1 883 ? -11.309 1.184 8.486 1.00 35.97 883 ASN A O 1
ATOM 6782 N N . PRO A 1 884 ? -11.082 3.170 7.479 1.00 36.31 884 PRO A N 1
ATOM 6783 C CA . PRO A 1 884 ? -12.175 2.941 6.528 1.00 36.31 884 PRO A CA 1
ATOM 6784 C C . PRO A 1 884 ? -11.946 1.735 5.594 1.00 36.31 884 PRO A C 1
ATOM 6786 O O . PRO A 1 884 ? -12.867 1.315 4.901 1.00 36.31 884 PRO A O 1
ATOM 6789 N N . SER A 1 885 ? -10.739 1.146 5.575 1.00 32.12 885 SER A N 1
ATOM 6790 C CA . SER A 1 885 ? -10.447 -0.092 4.836 1.00 32.12 885 SER A CA 1
ATOM 6791 C C . SER A 1 885 ? -10.782 -1.378 5.600 1.00 32.12 885 SER A C 1
ATOM 6793 O O . SER A 1 885 ? -10.762 -2.447 4.994 1.00 32.12 885 SER A O 1
ATOM 6795 N N . ILE A 1 886 ? -11.122 -1.302 6.894 1.00 36.97 886 ILE A N 1
ATOM 6796 C CA . ILE A 1 886 ? -11.740 -2.433 7.603 1.00 36.97 886 ILE A CA 1
ATOM 6797 C C . ILE A 1 886 ? -13.168 -2.624 7.108 1.00 36.97 886 ILE A C 1
ATOM 6799 O O . ILE A 1 886 ? -13.554 -3.771 6.911 1.00 36.97 886 ILE A O 1
ATOM 6803 N N . GLY A 1 887 ? -13.861 -1.536 6.728 1.00 36.59 887 GLY A N 1
ATOM 6804 C CA . GLY A 1 887 ? -15.096 -1.572 5.933 1.00 36.59 887 GLY A CA 1
ATOM 6805 C C . GLY A 1 887 ? -15.045 -2.609 4.807 1.00 36.59 887 GLY A C 1
ATOM 6806 O O . GLY A 1 887 ? -16.005 -3.326 4.545 1.00 36.59 887 GLY A O 1
ATOM 6807 N N . GLU A 1 888 ? -13.905 -2.725 4.127 1.00 32.97 888 GLU A N 1
ATOM 6808 C CA . GLU A 1 888 ? -13.772 -3.542 2.912 1.00 32.97 888 GLU A CA 1
ATOM 6809 C C . GLU A 1 888 ? -13.788 -5.038 3.158 1.00 32.97 888 GLU A C 1
ATOM 6811 O O . GLU A 1 888 ? -13.972 -5.803 2.218 1.00 32.97 888 GLU A O 1
ATOM 6816 N N . ARG A 1 889 ? -13.652 -5.453 4.417 1.00 35.22 889 ARG A N 1
ATOM 6817 C CA . ARG A 1 889 ? -13.816 -6.845 4.841 1.00 35.22 889 ARG A CA 1
ATOM 6818 C C . ARG A 1 889 ? -15.210 -7.113 5.427 1.00 35.22 889 ARG A C 1
ATOM 6820 O O . ARG A 1 889 ? -15.467 -8.219 5.888 1.00 35.22 889 ARG A O 1
ATOM 6827 N N . LEU A 1 890 ? -16.112 -6.125 5.419 1.00 38.00 890 LEU A N 1
ATOM 6828 C CA . LEU A 1 890 ? -17.369 -6.115 6.179 1.00 38.00 890 LEU A CA 1
ATOM 6829 C C . LEU A 1 890 ? -18.611 -6.446 5.344 1.00 38.00 890 LEU A C 1
ATOM 6831 O O . LEU A 1 890 ? -19.670 -5.854 5.532 1.00 38.00 890 LEU A O 1
ATOM 6835 N N . GLY A 1 891 ? -18.529 -7.490 4.514 1.00 36.97 891 GLY A N 1
ATOM 6836 C CA . GLY A 1 891 ? -19.731 -8.260 4.164 1.00 36.97 891 GLY A CA 1
ATOM 6837 C C . GLY A 1 891 ? -20.372 -8.947 5.381 1.00 36.97 891 GLY A C 1
ATOM 6838 O O . GLY A 1 891 ? -21.517 -9.373 5.329 1.00 36.97 891 GLY A O 1
ATOM 6839 N N . HIS A 1 892 ? -19.643 -9.006 6.498 1.00 38.91 892 HIS A N 1
ATOM 6840 C CA . HIS A 1 892 ? -20.052 -9.643 7.743 1.00 38.91 892 HIS A CA 1
ATOM 6841 C C . HIS A 1 892 ? -20.829 -8.732 8.705 1.00 38.91 892 HIS A C 1
ATOM 6843 O O . HIS A 1 892 ? -21.283 -9.229 9.728 1.00 38.91 892 HIS A O 1
ATOM 6849 N N . HIS A 1 893 ? -21.006 -7.429 8.442 1.00 40.84 893 HIS A N 1
ATOM 6850 C CA . HIS A 1 893 ? -21.658 -6.563 9.437 1.00 40.84 893 HIS A CA 1
ATOM 6851 C C . HIS A 1 893 ? -23.166 -6.757 9.575 1.00 40.84 893 HIS A C 1
ATOM 6853 O O . HIS A 1 893 ? -23.676 -6.691 10.692 1.00 40.84 893 HIS A O 1
ATOM 6859 N N . THR A 1 894 ? -23.856 -7.091 8.483 1.00 39.34 894 THR A N 1
ATOM 6860 C CA . THR A 1 894 ? -25.234 -7.603 8.538 1.00 39.34 894 THR A CA 1
ATOM 6861 C C . THR A 1 894 ? -25.309 -8.898 9.344 1.00 39.34 894 THR A C 1
ATOM 6863 O O . THR A 1 894 ? -26.290 -9.130 10.040 1.00 39.34 894 THR A O 1
ATOM 6866 N N . MET A 1 895 ? -24.254 -9.720 9.326 1.00 43.75 895 MET A N 1
ATOM 6867 C CA . MET A 1 895 ? -24.182 -10.923 10.154 1.00 43.75 895 MET A CA 1
ATOM 6868 C C . MET A 1 895 ? -23.871 -10.610 11.630 1.00 43.75 895 MET A C 1
ATOM 6870 O O . MET A 1 895 ? -24.383 -11.291 12.504 1.00 43.75 895 MET A O 1
ATOM 6874 N N . THR A 1 896 ? -23.103 -9.554 11.934 1.00 52.88 896 THR A N 1
ATOM 6875 C CA . THR A 1 896 ? -22.691 -9.183 13.309 1.00 52.88 896 THR A CA 1
ATOM 6876 C C . THR A 1 896 ? -23.712 -8.357 14.097 1.00 52.88 896 THR A C 1
ATOM 6878 O O . THR A 1 896 ? -23.459 -8.022 15.254 1.00 52.88 896 THR A O 1
ATOM 6881 N N . ALA A 1 897 ? -24.831 -7.979 13.480 1.00 54.97 897 ALA A N 1
ATOM 6882 C CA . ALA A 1 897 ? -25.866 -7.149 14.087 1.00 54.97 897 ALA A CA 1
ATOM 6883 C C . ALA A 1 897 ? -26.822 -7.960 14.982 1.00 54.97 897 ALA A C 1
ATOM 6885 O O . ALA A 1 897 ? -28.009 -7.703 14.978 1.00 54.97 897 ALA A O 1
ATOM 6886 N N . MET A 1 898 ? -26.331 -8.934 15.749 1.00 69.38 898 MET A N 1
ATOM 6887 C CA . MET A 1 898 ? -27.164 -9.720 16.673 1.00 69.38 898 MET A CA 1
ATOM 6888 C C . MET A 1 898 ? -26.835 -9.379 18.126 1.00 69.38 898 MET A C 1
ATOM 6890 O O . MET A 1 898 ? -25.692 -9.020 18.442 1.00 69.38 898 MET A O 1
ATOM 6894 N N . GLN A 1 899 ? -27.819 -9.534 19.011 1.00 76.69 899 GLN A N 1
ATOM 6895 C CA . GLN A 1 899 ? -27.567 -9.680 20.443 1.00 76.69 899 GLN A CA 1
ATOM 6896 C C . GLN A 1 899 ? -26.630 -10.867 20.702 1.00 76.69 899 GLN A C 1
ATOM 6898 O O . GLN A 1 899 ? -26.567 -11.826 19.928 1.00 76.69 899 GLN A O 1
ATOM 6903 N N . GLN A 1 900 ? -25.860 -10.776 21.782 1.00 85.56 900 GLN A N 1
ATOM 6904 C CA . GLN A 1 900 ? -25.042 -11.881 22.260 1.00 85.56 900 GLN A CA 1
ATOM 6905 C C . GLN A 1 900 ? -25.780 -12.600 23.377 1.00 85.56 900 GLN A C 1
ATOM 6907 O O . GLN A 1 900 ? -26.601 -12.000 24.070 1.00 85.56 900 GLN A O 1
ATOM 6912 N N . GLY A 1 901 ? -25.451 -13.867 23.583 1.00 89.75 901 GLY A N 1
ATOM 6913 C CA . GLY A 1 901 ? -25.955 -14.565 24.750 1.00 89.75 901 GLY A CA 1
ATOM 6914 C C . GLY A 1 901 ? -25.126 -15.771 25.139 1.00 89.75 901 GLY A C 1
ATOM 6915 O O . GLY A 1 901 ? -24.389 -16.324 24.323 1.00 89.75 901 GLY A O 1
ATOM 6916 N N . VAL A 1 902 ? -25.234 -16.148 26.405 1.00 91.81 902 VAL A N 1
ATOM 6917 C CA . VAL A 1 902 ? -24.673 -17.372 26.970 1.00 91.81 902 VAL A CA 1
ATOM 6918 C C . VAL A 1 902 ? -25.823 -18.164 27.576 1.00 91.81 902 VAL A C 1
ATOM 6920 O O . VAL A 1 902 ? -26.594 -17.627 28.366 1.00 91.81 902 VAL A O 1
ATOM 6923 N N . PHE A 1 903 ? -25.957 -19.424 27.185 1.00 92.00 903 PHE A N 1
ATOM 6924 C CA . PHE A 1 903 ? -27.032 -20.313 27.610 1.00 92.00 903 PHE A CA 1
ATOM 6925 C C . PHE A 1 903 ? -26.398 -21.561 28.222 1.00 92.00 903 PHE A C 1
ATOM 6927 O O . PHE A 1 903 ? -25.525 -22.169 27.604 1.00 92.00 903 PHE A O 1
ATOM 6934 N N . LEU A 1 904 ? -26.811 -21.920 29.436 1.00 90.81 904 LEU A N 1
ATOM 6935 C CA . LEU A 1 904 ? -26.365 -23.128 30.127 1.00 90.81 904 LEU A CA 1
ATOM 6936 C C . LEU A 1 904 ? -27.451 -24.191 30.002 1.00 90.81 904 LEU A C 1
ATOM 6938 O O . LEU A 1 904 ? -28.559 -24.016 30.514 1.00 90.81 904 LEU A O 1
ATOM 6942 N N . VAL A 1 905 ? -27.122 -25.271 29.303 1.00 90.38 905 VAL A N 1
ATOM 6943 C CA . VAL A 1 905 ? -27.999 -26.412 29.051 1.00 90.38 905 VAL A CA 1
ATOM 6944 C C . VAL A 1 905 ? -27.582 -27.557 29.966 1.00 90.38 905 VAL A C 1
ATOM 6946 O O . VAL A 1 905 ? -26.396 -27.891 30.044 1.00 90.38 905 VAL A O 1
ATOM 6949 N N . GLY A 1 906 ? -28.554 -28.121 30.679 1.00 86.88 906 GLY A N 1
ATOM 6950 C CA . GLY A 1 906 ? -28.352 -29.280 31.538 1.00 86.88 906 GLY A CA 1
ATOM 6951 C C . GLY A 1 906 ? -28.102 -30.569 30.738 1.00 86.88 906 GLY A C 1
ATOM 6952 O O . GLY A 1 906 ? -28.402 -30.622 29.541 1.00 86.88 906 GLY A O 1
ATOM 6953 N N . PRO A 1 907 ? -27.572 -31.624 31.375 1.00 83.81 907 PRO A N 1
ATOM 6954 C CA . PRO A 1 907 ? -27.376 -32.945 30.766 1.00 83.81 907 PRO A CA 1
ATOM 6955 C C . PRO A 1 907 ? -28.660 -33.582 30.220 1.00 83.81 907 PRO A C 1
ATOM 6957 O O . PRO A 1 907 ? -28.617 -34.290 29.207 1.00 83.81 907 PRO A O 1
ATOM 6960 N N . ASP A 1 908 ? -29.797 -33.277 30.845 1.00 82.06 908 ASP A N 1
ATOM 6961 C CA . ASP A 1 908 ? -31.157 -33.598 30.403 1.00 82.06 908 ASP A CA 1
ATOM 6962 C C . ASP A 1 908 ? -31.607 -32.857 29.129 1.00 82.06 908 ASP A C 1
ATOM 6964 O O . ASP A 1 908 ? -32.607 -33.220 28.507 1.00 82.06 908 ASP A O 1
ATOM 6968 N N . GLY A 1 909 ? -30.852 -31.845 28.693 1.00 83.44 909 GLY A N 1
ATOM 6969 C CA . GLY A 1 909 ? -31.171 -31.033 27.528 1.00 83.44 909 GLY A CA 1
ATOM 6970 C C . GLY A 1 909 ? -32.039 -29.816 27.797 1.00 83.44 909 GLY A C 1
ATOM 6971 O O . GLY A 1 909 ? -32.469 -29.181 26.834 1.00 83.44 909 GLY A O 1
ATOM 6972 N N . VAL A 1 910 ? -32.313 -29.491 29.059 1.00 87.81 910 VAL A N 1
ATOM 6973 C CA . VAL A 1 910 ? -33.157 -28.356 29.442 1.00 87.81 910 VAL A CA 1
ATOM 6974 C C . VAL A 1 910 ? -32.305 -27.101 29.616 1.00 87.81 910 VAL A C 1
ATOM 6976 O O . VAL A 1 910 ? -31.187 -27.148 30.131 1.00 87.81 910 VAL A O 1
ATOM 6979 N N . LEU A 1 911 ? -32.818 -25.950 29.185 1.00 88.62 911 LEU A N 1
ATOM 6980 C CA . LEU A 1 911 ? -32.179 -24.659 29.405 1.00 88.62 911 LEU A CA 1
ATOM 6981 C C . LEU A 1 911 ? -32.310 -24.260 30.879 1.00 88.62 911 LEU A C 1
ATOM 6983 O O . LEU A 1 911 ? -33.408 -24.020 31.371 1.00 88.62 911 LEU A O 1
ATOM 6987 N N . ARG A 1 912 ? -31.187 -24.154 31.592 1.00 86.94 912 ARG A N 1
ATOM 6988 C CA . ARG A 1 912 ? -31.165 -23.902 33.042 1.00 86.94 912 ARG A CA 1
ATOM 6989 C C . ARG A 1 912 ? -30.793 -22.474 33.416 1.00 86.94 912 ARG A C 1
ATOM 6991 O O . ARG A 1 912 ? -31.255 -21.971 34.432 1.00 86.94 912 ARG A O 1
ATOM 6998 N N . ARG A 1 913 ? -29.977 -21.803 32.601 1.00 88.25 913 ARG A N 1
ATOM 6999 C CA . ARG A 1 913 ? -29.730 -20.357 32.714 1.00 88.25 913 ARG A CA 1
ATOM 7000 C C . ARG A 1 913 ? -29.538 -19.732 31.342 1.00 88.25 913 ARG A C 1
ATOM 7002 O O . ARG A 1 913 ? -28.977 -20.352 30.440 1.00 88.25 913 ARG A O 1
ATOM 7009 N N . LYS A 1 914 ? -29.948 -18.473 31.213 1.00 89.00 914 LYS A N 1
ATOM 7010 C CA . LYS A 1 914 ? -29.816 -17.661 30.003 1.00 89.00 914 LYS A CA 1
ATOM 7011 C C . LYS A 1 914 ? -29.314 -16.273 30.378 1.00 89.00 914 LYS A C 1
ATOM 7013 O O . LYS A 1 914 ? -29.895 -15.609 31.225 1.00 89.00 914 LYS A O 1
ATOM 7018 N N . TYR A 1 915 ? -28.273 -15.827 29.689 1.00 89.31 915 TYR A N 1
ATOM 7019 C CA . TYR A 1 915 ? -27.720 -14.483 29.772 1.00 89.31 915 TYR A CA 1
ATOM 7020 C C . TYR A 1 915 ? -27.793 -13.869 28.380 1.00 89.31 915 TYR A C 1
ATOM 7022 O O . TYR A 1 915 ? -27.131 -14.362 27.471 1.00 89.31 915 TYR A O 1
ATOM 7030 N N . VAL A 1 916 ? -28.574 -12.808 28.187 1.00 84.81 916 VAL A N 1
ATOM 7031 C CA . VAL A 1 916 ? -28.619 -12.056 26.922 1.00 84.81 916 VAL A CA 1
ATOM 7032 C C . VAL A 1 916 ? -28.082 -10.664 27.180 1.00 84.81 916 VAL A C 1
ATOM 7034 O O . VAL A 1 916 ? -28.487 -10.006 28.132 1.00 84.81 916 VAL A O 1
ATOM 7037 N N . PHE A 1 917 ? -27.149 -10.221 26.346 1.00 80.31 917 PHE A N 1
ATOM 7038 C CA . PHE A 1 917 ? -26.474 -8.949 26.552 1.00 80.31 917 PHE A CA 1
ATOM 7039 C C . PHE A 1 917 ? -26.149 -8.262 25.227 1.00 80.31 917 PHE A C 1
ATOM 7041 O O . PHE A 1 917 ? -25.865 -8.881 24.191 1.00 80.31 917 PHE A O 1
ATOM 7048 N N . GLY A 1 918 ? -26.236 -6.937 25.256 1.00 66.88 918 GLY A N 1
ATOM 7049 C CA . GLY A 1 918 ? -26.002 -6.067 24.124 1.00 66.88 918 GLY A CA 1
ATOM 7050 C C . GLY A 1 918 ? -24.516 -5.824 23.831 1.00 66.88 918 GLY A C 1
ATOM 7051 O O . GLY A 1 918 ? -23.616 -6.321 24.506 1.00 66.88 918 GLY A O 1
ATOM 7052 N N . PRO A 1 919 ? -24.215 -5.013 22.801 1.00 56.84 919 PRO A N 1
ATOM 7053 C CA . PRO A 1 919 ? -22.848 -4.769 22.332 1.00 56.84 919 PRO A CA 1
ATOM 7054 C C . PRO A 1 919 ? -21.905 -4.110 23.344 1.00 56.84 919 PRO A C 1
ATOM 7056 O O . PRO A 1 919 ? -20.688 -4.187 23.157 1.00 56.84 919 PRO A O 1
ATOM 7059 N N . LEU A 1 920 ? -22.472 -3.388 24.316 1.00 55.94 920 LEU A N 1
ATOM 7060 C CA . LEU A 1 920 ? -21.781 -2.554 25.307 1.00 55.94 920 LEU A CA 1
ATOM 7061 C C . LEU A 1 920 ? -21.951 -3.062 26.739 1.00 55.94 920 LEU A C 1
ATOM 7063 O O . LEU A 1 920 ? -21.379 -2.465 27.658 1.00 55.94 920 LEU A O 1
ATOM 7067 N N . ASP A 1 921 ? -22.736 -4.119 26.902 1.00 67.19 921 ASP A N 1
ATOM 7068 C CA . ASP A 1 921 ? -23.001 -4.739 28.185 1.00 67.19 921 ASP A CA 1
ATOM 7069 C C . ASP A 1 921 ? -21.836 -5.668 28.520 1.00 67.19 921 ASP A C 1
ATOM 7071 O O . ASP A 1 921 ? -21.177 -6.234 27.637 1.00 67.19 921 ASP A O 1
ATOM 7075 N N . GLU A 1 922 ? -21.510 -5.752 29.803 1.00 68.12 922 GLU A N 1
ATOM 7076 C CA . GLU A 1 922 ? -20.413 -6.592 30.253 1.00 68.12 922 GLU A CA 1
ATOM 7077 C C . GLU A 1 922 ? -20.891 -8.052 30.265 1.00 68.12 922 GLU A C 1
ATOM 7079 O O . GLU A 1 922 ? -21.920 -8.337 30.874 1.00 68.12 922 GLU A O 1
ATOM 7084 N N . PRO A 1 923 ? -20.213 -8.976 29.555 1.00 79.12 923 PRO A N 1
ATOM 7085 C CA . PRO A 1 923 ? -20.594 -10.381 29.592 1.00 79.12 923 PRO A CA 1
ATOM 7086 C C . PRO A 1 923 ? -20.373 -10.955 31.001 1.00 79.12 923 PRO A C 1
ATOM 7088 O O . PRO A 1 923 ? -19.474 -10.473 31.702 1.00 79.12 923 PRO A O 1
ATOM 7091 N N . PRO A 1 924 ? -21.120 -12.006 31.384 1.00 83.25 924 PRO A N 1
ATOM 7092 C CA . PRO A 1 924 ? -20.983 -12.645 32.689 1.00 83.25 924 PRO A CA 1
ATOM 7093 C C . PRO A 1 924 ? -19.546 -13.123 32.925 1.00 83.25 924 PRO A C 1
ATOM 7095 O O . PRO A 1 924 ? -18.825 -13.507 31.988 1.00 83.25 924 PRO A O 1
ATOM 7098 N N . SER A 1 925 ? -19.110 -13.046 34.182 1.00 83.94 925 SER A N 1
ATOM 7099 C CA . SER A 1 925 ? -17.728 -13.363 34.551 1.00 83.94 925 SER A CA 1
ATOM 7100 C C . SER A 1 925 ? -17.456 -14.869 34.453 1.00 83.94 925 SER A C 1
ATOM 7102 O O . SER A 1 925 ? -18.366 -15.682 34.586 1.00 83.94 925 SER A O 1
ATOM 7104 N N . ASN A 1 926 ? -16.196 -15.270 34.238 1.00 84.75 926 ASN A N 1
ATOM 7105 C CA . ASN A 1 926 ? -15.859 -16.699 34.193 1.00 84.75 926 ASN A CA 1
ATOM 7106 C C . ASN A 1 926 ? -16.205 -17.404 35.514 1.00 84.75 926 ASN A C 1
ATOM 7108 O O . ASN A 1 926 ? -16.627 -18.550 35.477 1.00 84.75 926 ASN A O 1
ATOM 7112 N N . THR A 1 927 ? -16.031 -16.725 36.654 1.00 80.81 927 THR A N 1
ATOM 7113 C CA . THR A 1 927 ? -16.363 -17.262 37.980 1.00 80.81 927 THR A CA 1
ATOM 7114 C C . THR A 1 927 ? -17.862 -17.495 38.109 1.00 80.81 927 THR A C 1
ATOM 7116 O O . THR A 1 927 ? -18.267 -18.595 38.448 1.00 80.81 927 THR A O 1
ATOM 7119 N N . GLU A 1 928 ? -18.677 -16.509 37.731 1.00 84.00 928 GLU A N 1
ATOM 7120 C CA . GLU A 1 928 ? -20.141 -16.610 37.745 1.00 84.00 928 GLU A CA 1
ATOM 7121 C C . GLU A 1 928 ? -20.649 -17.735 36.833 1.00 84.00 928 GLU A C 1
ATOM 7123 O O . GLU A 1 928 ? -21.517 -18.510 37.223 1.00 84.00 928 GLU A O 1
ATOM 7128 N N . LEU A 1 929 ? -20.085 -17.863 35.628 1.00 85.44 929 LEU A N 1
ATOM 7129 C CA . LEU A 1 929 ? -20.441 -18.938 34.701 1.00 85.44 929 LEU A CA 1
ATOM 7130 C C . LEU A 1 929 ? -20.002 -20.314 35.199 1.00 85.44 929 LEU A C 1
ATOM 7132 O O . LEU A 1 929 ? -20.716 -21.291 34.986 1.00 85.44 929 LEU A O 1
ATOM 7136 N N . LEU A 1 930 ? -18.836 -20.403 35.839 1.00 82.88 930 LEU A N 1
ATOM 7137 C CA . LEU A 1 930 ? -18.327 -21.653 36.388 1.00 82.88 930 LEU A CA 1
ATOM 7138 C C . LEU A 1 930 ? -19.136 -22.078 37.616 1.00 82.88 930 LEU A C 1
ATOM 7140 O O . LEU A 1 930 ? -19.526 -23.235 37.692 1.00 82.88 930 LEU A O 1
ATOM 7144 N N . GLU A 1 931 ? -19.449 -21.159 38.531 1.00 82.88 931 GLU A N 1
ATOM 7145 C CA . GLU A 1 931 ? -20.321 -21.405 39.687 1.00 82.88 931 GLU A CA 1
ATOM 7146 C C . GLU A 1 931 ? -21.712 -21.852 39.237 1.00 82.88 931 GLU A C 1
ATOM 7148 O O . GLU A 1 931 ? -22.198 -22.885 39.690 1.00 82.88 931 GLU A O 1
ATOM 7153 N N . ALA A 1 932 ? -22.301 -21.145 38.269 1.00 82.12 932 ALA A N 1
ATOM 7154 C CA . ALA A 1 932 ? -23.579 -21.510 37.674 1.00 82.12 932 ALA A CA 1
ATOM 7155 C C . ALA A 1 932 ? -23.560 -22.913 37.057 1.00 82.12 932 ALA A C 1
ATOM 7157 O O . ALA A 1 932 ? -24.503 -23.677 37.224 1.00 82.12 932 ALA A O 1
ATOM 7158 N N . ALA A 1 933 ? -22.500 -23.261 36.328 1.00 76.38 933 ALA A N 1
ATOM 7159 C CA . ALA A 1 933 ? -22.403 -24.557 35.670 1.00 76.38 933 ALA A CA 1
ATOM 7160 C C . ALA A 1 933 ? -22.090 -25.702 36.655 1.00 76.38 933 ALA A C 1
ATOM 7162 O O . ALA A 1 933 ? -22.616 -26.803 36.498 1.00 76.38 933 ALA A O 1
ATOM 7163 N N . VAL A 1 934 ? -21.287 -25.443 37.693 1.00 73.38 934 VAL A N 1
ATOM 7164 C CA . VAL A 1 934 ? -20.986 -26.398 38.775 1.00 73.38 934 VAL A CA 1
ATOM 7165 C C . VAL A 1 934 ? -22.221 -26.666 39.630 1.00 73.38 934 VAL A C 1
ATOM 7167 O O . VAL A 1 934 ? -22.471 -27.818 39.979 1.00 73.38 934 VAL A O 1
ATOM 7170 N N . GLU A 1 935 ? -23.017 -25.642 39.938 1.00 75.31 935 GLU A N 1
ATOM 7171 C CA . GLU A 1 935 ? -24.293 -25.788 40.646 1.00 75.31 935 GLU A CA 1
ATOM 7172 C C . GLU A 1 935 ? -25.238 -26.727 39.879 1.00 75.31 935 GLU A C 1
ATOM 7174 O O . GLU A 1 935 ? -25.819 -27.635 40.462 1.00 75.31 935 GLU A O 1
ATOM 7179 N N . LEU A 1 936 ? -25.298 -26.616 38.549 1.00 70.56 936 LEU A N 1
ATOM 7180 C CA . LEU A 1 936 ? -26.113 -27.505 37.713 1.00 70.56 936 LEU A CA 1
ATOM 7181 C C . LEU A 1 936 ? -25.602 -28.951 37.697 1.00 70.56 936 LEU A C 1
ATOM 7183 O O . LEU A 1 936 ? -26.399 -29.879 37.822 1.00 70.56 936 LEU A O 1
ATOM 7187 N N . GLY A 1 937 ? -24.284 -29.152 37.598 1.00 61.56 937 GLY A N 1
ATOM 7188 C CA . GLY A 1 937 ? -23.688 -30.491 37.659 1.00 61.56 937 GLY A CA 1
ATOM 7189 C C . GLY A 1 937 ? -23.830 -31.160 39.033 1.00 61.56 937 GLY A C 1
ATOM 7190 O O . GLY A 1 937 ? -23.969 -32.378 39.117 1.00 61.56 937 GLY A O 1
ATOM 7191 N N . SER A 1 938 ? -23.828 -30.375 40.114 1.00 56.09 938 SER A N 1
ATOM 7192 C CA . SER A 1 938 ? -23.980 -30.873 41.489 1.00 56.09 938 SER A CA 1
ATOM 7193 C C . SER A 1 938 ? -25.437 -31.112 41.894 1.00 56.09 938 SER A C 1
ATOM 7195 O O . SER A 1 938 ? -25.699 -32.091 42.594 1.00 56.09 938 SER A O 1
ATOM 7197 N N . ILE A 1 939 ? -26.385 -30.303 41.402 1.00 53.78 939 ILE A N 1
ATOM 7198 C CA . ILE A 1 939 ? -27.827 -30.563 41.529 1.00 53.78 939 ILE A CA 1
ATOM 7199 C C . ILE A 1 939 ? -28.168 -31.898 40.864 1.00 53.78 939 ILE A C 1
ATOM 7201 O O . ILE A 1 939 ? -28.783 -32.753 41.497 1.00 53.78 939 ILE A O 1
ATOM 7205 N N . GLU A 1 940 ? -27.711 -32.143 39.634 1.00 52.25 940 GLU A N 1
ATOM 7206 C CA . GLU A 1 940 ? -28.014 -33.407 38.962 1.00 52.25 940 GLU A CA 1
ATOM 7207 C C . GLU A 1 940 ? -27.319 -34.609 39.602 1.00 52.25 940 GLU A C 1
ATOM 7209 O O . GLU A 1 940 ? -28.004 -35.589 39.852 1.00 52.25 940 GLU A O 1
ATOM 7214 N N . LEU A 1 941 ? -26.038 -34.528 39.991 1.00 51.62 941 LEU A N 1
ATOM 7215 C CA . LEU A 1 941 ? -25.375 -35.601 40.757 1.00 51.62 941 LEU A CA 1
ATOM 7216 C C . LEU A 1 941 ? -26.142 -35.972 42.040 1.00 51.62 941 LEU A C 1
ATOM 7218 O O . LEU A 1 941 ? -26.185 -37.149 42.399 1.00 51.62 941 LEU A O 1
ATOM 7222 N N . ALA A 1 942 ? -26.771 -34.998 42.707 1.00 46.12 942 ALA A N 1
ATOM 7223 C CA . ALA A 1 942 ? -27.641 -35.250 43.853 1.00 46.12 942 ALA A CA 1
ATOM 7224 C C . ALA A 1 942 ? -28.973 -35.907 43.438 1.00 46.12 942 ALA A C 1
ATOM 7226 O O . ALA A 1 942 ? -29.402 -36.862 44.083 1.00 46.12 942 ALA A O 1
ATOM 7227 N N . THR A 1 943 ? -29.599 -35.464 42.340 1.00 49.34 943 THR A N 1
ATOM 7228 C CA . THR A 1 943 ? -30.839 -36.068 41.803 1.00 49.34 943 THR A CA 1
ATOM 7229 C C . THR A 1 943 ? -30.629 -37.487 41.260 1.00 49.34 943 THR A C 1
ATOM 7231 O O . THR A 1 943 ? -31.410 -38.372 41.589 1.00 49.34 943 THR A O 1
ATOM 7234 N N . THR A 1 944 ? -29.546 -37.768 40.525 1.00 47.75 944 THR A N 1
ATOM 7235 C CA . THR A 1 944 ? -29.227 -39.121 40.034 1.00 47.75 944 THR A CA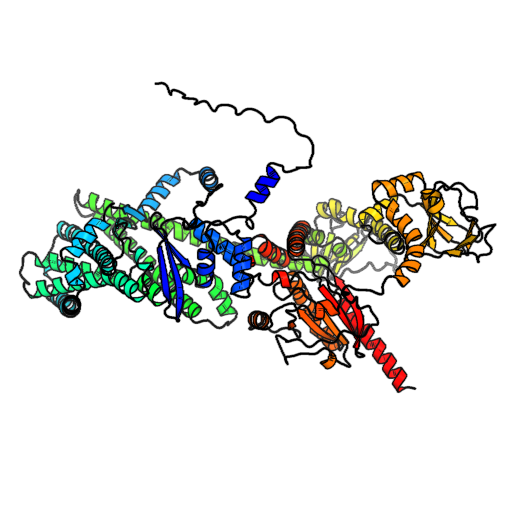 1
ATOM 7236 C C . THR A 1 944 ? -28.861 -40.070 41.180 1.00 47.75 944 THR A C 1
ATOM 7238 O O . THR A 1 944 ? -29.156 -41.259 41.100 1.00 47.75 944 THR A O 1
ATOM 7241 N N . GLN A 1 945 ? -28.249 -39.578 42.268 1.00 45.19 945 GLN A N 1
ATOM 7242 C CA . GLN A 1 945 ? -28.022 -40.381 43.481 1.00 45.19 945 GLN A CA 1
ATOM 7243 C C . GLN A 1 945 ? -29.306 -40.628 44.287 1.00 45.19 945 GLN A C 1
ATOM 7245 O O . GLN A 1 945 ? -29.420 -41.676 44.920 1.00 45.19 945 GLN A O 1
ATOM 7250 N N . LEU A 1 946 ? -30.273 -39.706 44.248 1.00 46.53 946 LEU A N 1
ATOM 7251 C CA . LEU A 1 946 ? -31.595 -39.881 44.857 1.00 46.53 946 LEU A CA 1
ATOM 7252 C C . LEU A 1 946 ? -32.479 -40.850 44.053 1.00 46.53 946 LEU A C 1
ATOM 7254 O O . LEU A 1 946 ? -33.138 -41.688 44.659 1.00 46.53 946 LEU A O 1
ATOM 7258 N N . GLU A 1 947 ? -32.442 -40.806 42.718 1.00 46.22 947 GLU A N 1
ATOM 7259 C CA . GLU A 1 947 ? -33.193 -41.725 41.843 1.00 46.22 947 GLU A CA 1
ATOM 7260 C C . GLU A 1 947 ? -32.560 -43.124 41.744 1.00 46.22 947 GLU A C 1
ATOM 7262 O O . GLU A 1 947 ? -33.269 -44.115 41.606 1.00 46.22 947 GLU A O 1
ATOM 7267 N N . ALA A 1 948 ? -31.233 -43.248 41.871 1.00 45.56 948 ALA A N 1
ATOM 7268 C CA . ALA A 1 948 ? -30.568 -44.553 41.985 1.00 45.56 948 ALA A CA 1
ATOM 7269 C C . ALA A 1 948 ? -30.685 -45.174 43.395 1.00 45.56 948 ALA A C 1
ATOM 7271 O O . ALA A 1 948 ? -30.310 -46.332 43.592 1.00 45.56 948 ALA A O 1
ATOM 7272 N N . GLY A 1 949 ? -31.170 -44.400 44.373 1.00 46.09 949 GLY A N 1
ATOM 7273 C CA . GLY A 1 949 ? -31.416 -44.814 45.755 1.00 46.09 949 GLY A CA 1
ATOM 7274 C C . GLY A 1 949 ? -32.889 -45.071 46.101 1.00 46.09 949 GLY A C 1
ATOM 7275 O O . GLY A 1 949 ? -33.161 -45.376 47.265 1.00 46.09 949 GLY A O 1
ATOM 7276 N N . SER A 1 950 ? -33.815 -44.953 45.137 1.00 35.94 950 SER A N 1
ATOM 7277 C CA . SER A 1 950 ? -35.252 -45.251 45.289 1.00 35.94 950 SER A CA 1
ATOM 7278 C C . SER A 1 950 ? -35.664 -46.552 44.614 1.00 35.94 950 SER A C 1
ATOM 7280 O O . SER A 1 950 ? -35.342 -46.694 43.411 1.00 35.94 950 SER A O 1
#

Radius of gyration: 42.73 Å; chains: 1; bounding box: 119×98×128 Å

pLDDT: mean 72.94, std 18.17, range [27.92, 97.38]

InterPro domains:
  IPR000595 Cyclic nucleotide-binding domain [PF00027] (495-579)
  IPR000595 Cyclic nucleotide-binding domain [PF00027] (628-706)
  IPR000595 Cyclic nucleotide-binding domain [PS50042] (476-565)
  IPR000595 Cyclic nucleotide-binding domain [PS50042] (606-706)
  IPR000595 Cyclic nucleotide-binding domain [SM00100] (476-599)
  IPR000595 Cyclic nucleotide-binding domain [SM00100] (606-724)
  IPR000595 Cyclic nucleotide-binding domain [cd00038] (478-588)
  IPR000595 Cyclic nucleotide-binding domain [cd00038] (606-716)
  IPR000866 Alkyl hydroperoxide reductase subunit C/ Thiol specific antioxidant [PF00578] (745-855)
  IPR013766 Thioredoxin domain [PS51352] (743-938)
  IPR014710 RmlC-like jelly roll fold [G3DSA:2.60.120.10] (459-591)
  IPR014710 RmlC-like jelly roll fold [G3DSA:2.60.120.10] (592-723)
  IPR018488 Cyclic nucleotide-binding, conserved site [PS00888] (633-649)
  IPR018490 Cyclic nucleotide-binding domain superfamily [SSF51206] (464-582)
  IPR018490 Cyclic nucleotide-binding domain superfamily [SSF51206] (597-716)
  IPR036249 Thioredoxin-like superfamily [SSF52833] (743-933)
  IPR050397 Global Transcriptional Regulators in Environmental Response [PTHR24567] (604-709)

Foldseek 3Di:
DDDDDDDDDDDDDDDDDDDDDDDDPCDPVNVVCCVPDQQQFQWAFDPPKDKDWFAAPVRFIWMWIADPVLRFIDIGHPLLVVLVVVRRRPDGLNRSQVVSCVVPVFRFSLVSVVSSVVCLPRVRTPHHDDPPCPVVVVVPPDDPPCVVVVVVLVLQAKDDDKDAPVQVVLLVVCVVPVVVCVDPVNVVVLVCLLVQQLVLLVVLCVVVVPPLVPDDPVPLVVLLLVLLAVLQVQLQSQLVSLLVNVVFTWGIWAWMRHLNDIGIHTDSVSCVSDALPSQLSSLVRSLSRLSSLLSVLSVVCVVCVPDPCNSSSSSNSVSSNVVSVVQLPCLDPHSVVSSVCSVVVPPPLQVQLLCCVVPPVVVCVVVVHDADPSRVSSPVSNVVSVVVVVVVVVVLVVVLVVVVVVLVVVVPPDDDDVNVVVVVSCCSNNVSVVVVVVVVVVVVVVVVVVVVVVVVVVVVVVQLVVQLVLQCPQVLRVVVDSVSSSVLSVQWDKDKDAAFDWPADLVRQQFKKKAWQAAKKFKDADDDDPDDDPDDDDRGDIDGHSDMPDDPPDPSHRTTMGGRHTIMMTMGTRVCCVVPVNVVSVVVVVVVVVVVVLVLVVLAPVCPPPDPVLSSVVVVQWDKDKDDAFDWPFAFQAQLWKKKAWSAFKKWWAAPPDPDDIDIDGHNDIDSVCNLLVVGGGRTTITTHPMTMMIIGTSVRCCCSCVPPHPCNCVVVCVVVVVVVVVVVVVVVPDDDDDQDADDFFAFQDWDWFAWLDDDPTDIPVVLQQFKEKEWEALDDLQLLVVVVQVQCLVCLVVCVVLRYAYEYEYLDDSVVNNVVCVPPDRSHIYTHNVVCPSVSNNSKDQQDLVVVLVVLVVQLVCCVVVVPDPSSNVSSCCVVPPSCVVSVPSSSSSSRIWIKIWIAASNRGTRDIDTHHPNDDDDHPVRVSVSSSVRVVVVVVVVVVVVVD

Organism: NCBI:txid2599596

Sequence (950 aa):
MTVSTQAQQRQAAPAPADTDTDTDTDTVWDRLADAANPAHYRPKRQNGLIWRELRSARGEEYVVVQNPDAATYRKITMAEFYLFELMDGSRSVQDLVVAYMMKYHRFALPLVLRLVRNLKVGQMLTDPPRFVFGPLGEQLRHRPVSSFATGFAKSFVRREFPLHGLDGLVGRAYDRGVWVLFTRPAKIVMFAVAVLGVPLLAWSLSSSASGLADQSLVVTVPTLYGCLLVVAVLHELAHAFAAKSYGRVVRRGGLSIFYGSPGMFVDTQDMWMEPRGPRMVSAWAGPFSGFVLAGLSGIVLVATPDAPWAAVVAIFGTAALAVNLAQLTPLIQLDGYYMLMDWLELPNLRARALGFVRGELAGKVRRRERFDRTERVLTIFGLAAAAYTGYVLVLAAGFAWVRAKTMVSDAVAVPSLGRVLAATVVLLLTLPLLYVLGQRLWRGGSSLVVASRRLRRLAAERRYRERVAVLANVPPVADLGKAYVQWMARRTTEKVFRAGTMVVAPDEVAEVFCLVLSGEAEVVESGANAGTGPGAGSALPTLGPGDYFPPPGLPRSPLTVRALTDVHVLRLAGADFSDRLAPLLARRAENDTRADERAELEGFALFDGLRTRDKDTLLAHLRARSCVDGEVVVAEGDPGSAFYLVRSGAVTLTQTCADGPPRTLGAGDFFGESALLHDEPHAATATSVGGTRLWELDRTTFDDVVCRYFGLSHAVRASAEADEAARAAEALAGTVAGRWLEIEVGDPAPEFTLDTVSGPSPVSLSDYRGQVVMLWFSRGYNCPFCREYMARLAPAVGDFERAGVQILQLAPNLVDSAREFWRDKDLPFPFLCDPEKSAYRLCGLQDIGAGEAQRNSVRGFTRAFTTGQGRTTMHALWLDVVNPSIGERLGHHTMTAMQQGVFLVGPDGVLRRKYVFGPLDEPPSNTELLEAAVELGSIELATTQLEAGS